Protein 7PEK (pdb70)

Foldseek 3Di:
DAFEAEEEADQDDDPVLVLVLQVLQQPQDADLVRYAAEYEHAPVCQLVSVVRHDPSYAYEHAEAFLDADDDDPPGHHLLVCVVSRRAEYEFPDVCCCPVVVQDLLRSLSNCLSSVVNHHQYAYEFAEEPVCVPPNTLVGRLVSVVSNVVRDQDCLRYAYEYEHNCQAPVLPDDQLVVVLVSLVSVLVSCCVSPNNVRSVNHAYAYEGNDFLVRLVNNLVRPSHRYYHYYPRSSDSRVSCRRHVSVD/DAAFEAEEEADPDDDPVLLVVLQVLQQPFDAPLVRYAAEYADAPVCQLVSVVRHDPSYAYEHAEAFLDADDDDPPGHHLLVCVVSPRAEYEFDDVCCCPPVVQDLLRSLSNCLRSVVSRHQYAYEFEDALVCVVDHGLVRRLVSVVSNVVRDDDCLRYAYEYEHNNCPPPVDDQDLVNVLVSLVSVLVSCCVRPNNVCSVHHAYAYEYADFLVCLVVNVVRDRHRYYHHYPCSSDSRSSSRSPVVD/DAAFEAEEEADPDDDPVLLLVLQVLQQPQDADLRRYAAEYEDAPVCQLVSVVRHDPSYAYEHAEAFLDADDDDPPGHHLLVCVVSPRAEYEFADVCCCPVVVQDLLRSLRNCLRNVVNRHQYAYEFEEEPVCVPPNGLVRRLVSVVSNLVRDLDQLRYAYEYEHPCQAPPLPFDQLVVVLVSLVSVLVSCCVSRHPVSSVHHAYAYEGNDFLVCQLNNLVRDRHRYYHYYPRSSDSRVSNRSHVNVD/DAAFEAEEEADPDDDPVLLVVLQVLQQPDDFDLVRYQYEYADAVVCQLVSVVRHDPSYAYEHAEAFLDADDDDPPGHHLLVCVVSPRAEYEFADVCCCPPVVQDLLRSLRNCLRNVVNHHQYAYEFEDAQVCVVPHGLVRRLVSVVSNVVRDLDCLRYAYEYEHNNVVVPDDDLVNVLVSLVSVLVSCCVRVNNVCSVHHAYAYEYADFLVCLLVNPVRDRHRYYHHYPNSSDSSVSCNRRVVD

GO terms:
  GO:0004807 triose-phosphate isomerase activity (F, IGI)
  GO:0061621 canonical glycolysis (P, IGI)
  GO:0005829 cytosol (C, HDA)

Solvent-accessible surface area: 34666 Å² total; per-residue (Å²): 102,91,16,0,0,0,0,2,1,18,0,32,14,31,75,123,44,7,107,78,28,4,83,18,1,35,108,19,87,42,76,63,61,39,9,36,6,0,0,0,0,0,2,1,2,0,9,15,0,50,124,92,5,57,101,81,0,11,0,0,0,1,8,0,7,27,39,131,58,19,47,47,0,9,7,5,0,0,50,0,0,59,68,14,31,0,59,28,0,0,1,1,2,13,16,6,32,60,74,46,124,14,6,16,26,24,0,0,35,0,0,83,19,0,30,110,46,27,0,18,0,0,0,2,5,8,2,45,104,79,53,98,148,89,68,2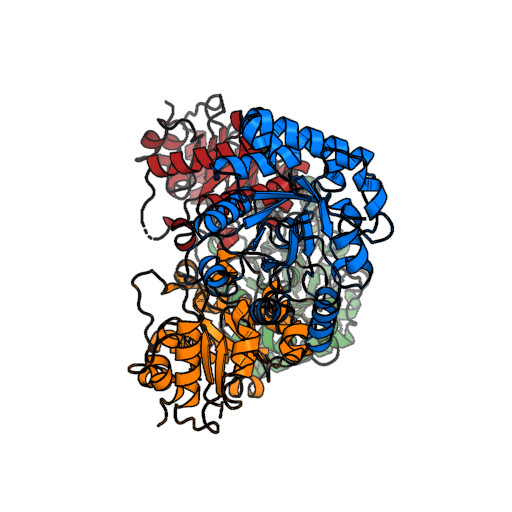3,57,104,5,0,39,41,11,0,50,14,0,19,104,64,10,106,96,10,94,92,3,0,0,0,3,10,0,38,21,0,26,76,78,59,88,35,3,62,6,95,86,0,18,104,15,0,20,48,0,15,116,22,0,54,132,110,39,31,63,102,61,0,97,47,5,31,0,0,0,0,5,26,4,55,30,77,30,3,131,106,2,59,92,49,141,6,10,9,0,0,0,0,15,47,9,1,50,107,104,58,1,52,88,0,2,38,13,70,35,147,155,63,84,14,0,0,0,0,2,1,41,0,31,15,32,83,141,43,7,127,92,20,4,87,22,0,43,116,18,90,29,52,54,67,64,5,34,4,0,0,0,0,0,2,1,2,0,4,13,0,45,123,90,6,63,99,70,0,10,0,0,0,1,7,0,10,22,106,93,57,18,46,52,0,9,7,6,0,0,54,1,0,52,67,11,28,0,52,26,0,0,1,1,8,10,23,7,29,48,69,46,92,13,54,13,66,40,0,0,46,0,0,77,23,0,32,112,58,31,0,12,0,0,0,0,2,8,0,49,99,78,24,55,96,74,30,20,81,30,7,0,2,36,12,0,24,9,0,18,92,76,11,106,92,12,88,94,2,0,0,0,1,6,3,26,11,20,108,85,59,87,45,87,18,63,31,59,59,2,32,113,3,0,38,28,0,13,95,6,0,52,65,59,44,31,62,101,54,0,92,46,5,30,0,0,2,19,9,110,10,64,17,65,53,0,57,49,4,44,88,69,157,14,9,16,0,0,5,1,22,52,16,2,60,134,116,58,1,38,93,0,3,35,38,110,127,148,56,82,12,0,0,0,0,2,1,19,0,32,15,32,79,112,43,8,97,74,28,5,85,18,1,47,117,18,90,39,76,61,63,40,9,35,6,0,0,0,0,0,2,2,2,0,10,16,0,49,123,94,5,58,100,81,0,10,0,0,0,1,7,0,3,24,32,119,59,17,46,48,0,9,7,5,0,0,46,0,0,54,68,14,30,0,55,27,0,0,1,1,1,12,16,7,30,62,70,44,90,14,8,19,25,22,0,0,34,0,0,94,18,0,24,100,40,28,0,15,0,0,0,1,4,8,2,46,111,81,50,95,147,86,69,25,57,100,7,0,35,44,9,0,45,9,0,16,84,71,6,166,109,17,101,89,2,0,0,0,4,9,0,38,26,0,28,77,78,57,95,42,2,66,8,96,85,0,24,113,16,0,25,77,0,22,71,22,0,60,134,106,40,25,76,93,62,0,105,41,4,29,0,0,0,0,5,26,5,52,19,81,29,0,147,91,2,58,139,34,83,22,10,9,0,0,1,0,16,48,8,1,52,116,105,58,1,53,79,0,2,36,9,72,36,170,158,64,91,18,0,0,0,0,2,2,42,0,31,15,31,86,136,46,9,36,88,20,8,113,17,7,52,112,43,92,42,50,33,73,61,2,34,8,0,0,0,0,0,2,1,3,0,6,14,1,49,125,97,5,65,96,98,6,11,0,0,0,1,7,0,6,24,93,67,55,17,46,45,0,10,7,5,0,0,57,1,0,56,67,12,29,0,54,26,0,0,1,1,8,9,21,5,29,50,50,45,96,12,60,27,51,43,0,0,45,0,0,70,26,0,33,114,60,52,2,21,0,0,0,0,2,9,0,54,69,82,24,69,161,76,32,20,65,31,6,1,4,39,8,0,27,18,0,18,91,77,10,108,102,10,89,55,2,0,0,0,2,6,4,26,26,22,125,99,87,118,17,56,14,96,61,2,37,59,8,0,38,63,0,24,73,8,0,57,76,62,42,30,68,102,52,2,59,47,5,31,0,0,4,18,8,97,5,55,33,77,38,2,63,84,5,65,142,25,85,23,9,10,0,0,6,0,17,50,10,1,57,120,99,55,3,35,96,0,4,37,26,88,119

Organism: Schizosaccharomyces pombe (strain 972 / ATCC 24843) (NCBI:txid284812)

Radius of gyration: 30.85 Å; Cα contacts (8 Å, |Δi|>4): 2212; chains: 4; bounding box: 62×74×94 Å

B-factor: mean 40.64, std 11.06, range [23.6, 124.94]

Nearest PDB structures (foldseek):
  7pek-assembly2_C  TM=9.852E-01  e=5.038E-50  Schizosaccharomyces pombe 972h-
  7pej-assembly1_A  TM=9.839E-01  e=1.729E-48  Schizosaccharomyces pombe 972h-
  6c2g-assembly1_C-2  TM=9.832E-01  e=1.144E-34  Homo sapiens
  5zfx-assembly1_A  TM=9.670E-01  e=6.104E-34  Opisthorchis viverrini
  4ywi-assembly1_B  TM=9.674E-01  e=3.662E-32  Plasmodium falciparum

Sequence (983 aa):
RKFFVGGNFKMNGSLESMKTIIEGLNTTKLNVGDVETVIFPQNMYLITTRQQVKKDIGVGAQNVFDKKNGAYTGENSAQSLIDAGITYTLTGHSERRTIFKESDEFVADKTKFALEQGLTVVACIGETLAEREANTINVVVRQLNAIADKVQNWSKIVIAYEPVWAIGTGKTATPEQAQEVHAEIRKWATNKLGASVAEGLRVIYGGSVNGGNAKEFLKFHDIDGFLVGGASLKPEFHNIVNVHSLARKFFVGGNFKMNGSLESMKTIIEGLNTTKLNVGDVETVIFPQNMYLITTRQQVKKDIGVGAQNVFDKKNGAYTGENSAQSLIDAGITYTLTGHSERRTIFKESDEFVADKTKFALEQGLTVVACIGETLAEREANTINVVVRQLNAIADKVQNWSKIVIAYEPVWAIGTGKTATPEQAQEVHAEIRKWATNKLGASVAEGLRVIYGGSVNGGNAKEFLKFHDIDGFLVGGASLKPEFHNIVNVHSARKFFVGGNFKMNGSLESMKTIIEGLNTTKLNVGDVETVIFPQNMYLITTRQQVKKDIGVGAQNVFDKKNGAYTGENSAQSLIDAGITYTLTGHSERRTIFKESDEFVADKTKFALEQGLTVVACIGETLAEREANTINVVVRQLNAIADKVQNWSKIVIAYEPVWAIGTGKTATPEQAQEVHAEIRKWATNKLGASVAEGLRVIYGGSVNGGNAKEFLKFHDIDGFLVGGASLKPEFHNIVNVHSLARKFFVGGNFKMNGSLESMKTIIEGLNTTKLNVGDVETVIFPQNMYLITTRQQVKKDIGVGAQNVFDKKNGAYTGENSAQSLIDAGITYTLTGHSERRTIFKESDEFVADKTKFALEQGLTVVACIGETLAEREANTINVVVRQLNAIADKVQNWSKIVIAYEPVWAIGKTATPEQAQEVHAEIRKWATNKLGASVAEGLRVIYGGSVNGGNAKEFLKFHDIDGFLVGGASLKPEFHNIVNVHS

InterPro domains:
  IPR000652 Triosephosphate isomerase [PF00121] (6-245)
  IPR000652 Triosephosphate isomerase [PS51440] (4-246)
  IPR000652 Triosephosphate isomerase [PTHR21139] (2-245)
  IPR000652 Triosephosphate isomerase [TIGR00419] (6-239)
  IPR000652 Triosephosphate isomerase [cd00311] (5-245)
  IPR013785 Aldolase-type TIM barrel [G3DSA:3.20.20.70] (1-248)
  IPR020861 Triosephosphate isomerase, active site [PS00171] (163-173)
  IPR022896 Triosephosphate isomerase, bacterial/eukaryotic [MF_00147_B] (3-246)
  IPR035990 Triosephosphate isomerase superfamily [SSF51351] (2-246)

Secondary structure (DSSP, 8-state):
--EEEEEE--B---HHHHHHHHHHHHTS---TTTEEEEEE--GGGHHHHHHHS-TTSEEEES---SSSSBS-TTPPPHHHHHHTT--EEEES-HHHHHHS---HHHHHHHHHHHHHHT-EEEEEE---TTGGGT-HHHHHHHHHHHHHHH-S--TTEEEEE--GGGSSSS-PPPHHHHHHHHHHHHHHHHHHH-HHHHHH-EEEEESS--TTTHHHHTT-TT--EEEE-GGGGSTTHHHHHHGGG-/-PPPEEEEE--B---HHHHHHHHHHHHHS---TTT-EEEEE--GGGHHHHHHHS-TTEEEEES---SSSSBS-TTPPPHHHHHHTT--EEEES-HHHHHHS---HHHHHHHHHHHHHTT-EEEEEE---HHHHTT-HHHHHHHHHHHHHHH-S--TTEEEEE--GGGSSSSPPPPHHHHHHHHHHHHHHHHHHH-HHHHHH--EEE-S---TTTHHHHHTSTT--EEEE-GGGGSTHHHHHHTTT-/-PPEEEEEE--B---HHHHHHHHHHHHTS---TTTEEEEEE--GGGHHHHHHHS-TTSEEEES---SSSSBS-TTPPPHHHHHHTT--EEEES-HHHHHHS---HHHHHHHHHHHHHTT-EEEEEE---TTGGGT-HHHHHHHHHHHHHHH----TTEEEEE--GGGSSSS-PPPHHHHHHHHHHHHHHHHHHT-HHHHHH-EEEEESS--TTTHHHHTT-TT--EEEE-GGGGSTTHHHHHHHTT-/-PPEEEEEE--B---HHHHHHHHHHHHHS---TTTEEEEEE--GGGHHHHHHHS-TTSEEEES---SSSSBS-TTPPPHHHHHHTT--EEEES-HHHHHHT---HHHHHHHHHHHHHTT-EEEEEE---HHHHTT-HHHHHHHHHHHHHHH-S--TTEEEEE--GGG------HHHHHHHHHHHHHHHHHHH-HHHHHH--EEE-S---TTTGGGGGG-TT--EEEE-GGGGSTTHHHHHTTT-

Structure (mmCIF, N/CA/C/O backbone):
data_7PEK
#
_entry.id   7PEK
#
_cell.length_a   149.010
_cell.length_b   149.010
_cell.length_c   99.510
_cell.angle_alpha   90.000
_cell.angle_beta   90.000
_cell.angle_gamma   90.000
#
_symmetry.space_group_name_H-M   'I 4'
#
loop_
_entity.id
_entity.type
_entity.pdbx_description
1 polymer 'Triosephosphate isomerase'
2 non-polymer 'SULFATE ION'
3 non-polymer GLYCEROL
4 non-polymer 'PHOSPHATE ION'
5 non-polymer 'SODIUM ION'
6 water water
#
loop_
_atom_site.group_PDB
_atom_site.id
_atom_site.type_symbol
_atom_site.label_atom_id
_atom_site.label_alt_id
_atom_site.label_comp_id
_atom_site.label_asym_id
_atom_site.label_entity_id
_atom_site.label_seq_id
_atom_site.pdbx_PDB_ins_code
_atom_site.Cartn_x
_atom_site.Cartn_y
_atom_site.Cartn_z
_atom_site.occupancy
_atom_site.B_iso_or_equiv
_atom_site.auth_seq_id
_atom_site.auth_comp_id
_atom_site.auth_asym_id
_atom_site.auth_atom_id
_atom_site.pdbx_PDB_model_num
ATOM 1 N N . ARG A 1 3 ? -26.88347 -12.69828 79.87360 1.000 51.06562 3 ARG A N 1
ATOM 2 C CA . ARG A 1 3 ? -26.48504 -13.10635 78.52597 1.000 46.14325 3 ARG A CA 1
ATOM 3 C C . ARG A 1 3 ? -25.20668 -13.92311 78.53937 1.000 44.21185 3 ARG A C 1
ATOM 4 O O . ARG A 1 3 ? -24.12476 -13.37663 78.75497 1.000 43.58693 3 ARG A O 1
ATOM 12 N N . LYS A 1 4 ? -25.31808 -15.22109 78.28328 1.000 42.18824 4 LYS A N 1
ATOM 13 C CA . LYS A 1 4 ? -24.12849 -16.05209 78.19931 1.000 42.08072 4 LYS A CA 1
ATOM 14 C C . LYS A 1 4 ? -23.36234 -15.74219 76.91944 1.000 39.93366 4 LYS A C 1
ATOM 15 O O . LYS A 1 4 ? -23.94745 -15.68851 75.83392 1.000 36.47090 4 LYS A O 1
ATOM 21 N N . PHE A 1 5 ? -22.05482 -15.51232 77.06641 1.000 36.79211 5 PHE A N 1
ATOM 22 C CA . PHE A 1 5 ? -21.16047 -15.27380 75.93663 1.000 39.62527 5 PHE A CA 1
ATOM 23 C C . PHE A 1 5 ? -21.26891 -16.38381 74.89389 1.000 38.79325 5 PHE A C 1
ATOM 24 O O . PHE A 1 5 ? -21.31083 -17.57120 75.22764 1.000 37.99064 5 PHE A O 1
ATOM 32 N N . PHE A 1 6 ? -21.29255 -15.98579 73.61893 1.000 37.92728 6 PHE A N 1
ATOM 33 C CA . PHE A 1 6 ? -21.53905 -16.89403 72.50679 1.000 35.93723 6 PHE A CA 1
ATOM 34 C C . PHE A 1 6 ? -20.40272 -16.77424 71.50545 1.000 36.61161 6 PHE A C 1
ATOM 35 O O . PHE A 1 6 ? -20.10203 -15.66971 71.05112 1.000 37.43221 6 PHE A O 1
ATOM 43 N N . VAL A 1 7 ? -19.78713 -17.89699 71.13738 1.000 36.71586 7 VAL A N 1
ATOM 44 C CA . VAL A 1 7 ? -18.76328 -17.88822 70.09270 1.000 36.69597 7 VAL A CA 1
ATOM 45 C C . VAL A 1 7 ? -19.13739 -18.90669 69.01878 1.000 34.73862 7 VAL A C 1
ATOM 46 O O . VAL A 1 7 ? -19.15981 -20.11630 69.28076 1.000 35.95936 7 VAL A O 1
ATOM 50 N N . GLY A 1 8 ? -19.39898 -18.42068 67.80764 1.000 34.30259 8 GLY A N 1
ATOM 51 C CA . GLY A 1 8 ? -19.65503 -19.27348 66.66381 1.000 34.54491 8 GLY A CA 1
ATOM 52 C C . GLY A 1 8 ? -18.47072 -19.26630 65.71244 1.000 34.58980 8 GLY A C 1
ATOM 53 O O . GLY A 1 8 ? -17.77438 -18.25983 65.57278 1.000 36.22453 8 GLY A O 1
ATOM 54 N N . GLY A 1 9 ? -18.24839 -20.40068 65.05634 1.000 34.69067 9 GLY A N 1
ATOM 55 C CA . GLY A 1 9 ? -17.23031 -20.50219 64.03148 1.000 34.13903 9 GLY A CA 1
ATOM 56 C C . GLY A 1 9 ? -17.87279 -20.89216 62.71774 1.000 33.39681 9 GLY A C 1
ATOM 57 O O . GLY A 1 9 ? -18.37637 -22.01338 62.57578 1.000 33.38384 9 GLY A O 1
ATOM 58 N N . ASN A 1 10 ? -17.88999 -19.96570 61.76193 1.000 33.55531 10 ASN A N 1
ATOM 59 C CA . ASN A 1 10 ? -18.47818 -20.20539 60.44710 1.000 33.45168 10 ASN A CA 1
ATOM 60 C C . ASN A 1 10 ? -17.38042 -20.66926 59.49375 1.000 30.85666 10 ASN A C 1
ATOM 61 O O . ASN A 1 10 ? -16.54554 -19.86653 59.06461 1.000 32.51467 10 ASN A O 1
ATOM 66 N N . PHE A 1 11 ? -17.39572 -21.96952 59.15029 1.000 32.40120 11 PHE A N 1
ATOM 67 C CA . PHE A 1 11 ? -16.37622 -22.56031 58.28224 1.000 32.23082 11 PHE A CA 1
ATOM 68 C C . PHE A 1 11 ? -16.57818 -22.18421 56.82124 1.000 32.66245 11 PHE A C 1
ATOM 69 O O . PHE A 1 11 ? -15.65271 -22.34823 56.01531 1.000 32.93225 11 PHE A O 1
ATOM 77 N N . LYS A 1 12 ? -17.76815 -21.71190 56.47200 1.000 31.38580 12 LYS A N 1
ATOM 78 C CA . LYS A 1 12 ? -18.15182 -21.29417 55.11981 1.000 30.89041 12 LYS A CA 1
ATOM 79 C C . LYS A 1 12 ? -17.94125 -22.48352 54.18298 1.000 32.07496 12 LYS A C 1
ATOM 80 O O . LYS A 1 12 ? -18.09382 -23.64239 54.59896 1.000 32.61941 12 LYS A O 1
ATOM 86 N N . MET A 1 13 ? -17.57467 -22.22283 52.93662 1.000 30.52324 13 MET A N 1
ATOM 87 C CA . MET A 1 13 ? -17.56673 -23.27447 51.92419 1.000 31.56318 13 MET A CA 1
ATOM 88 C C . MET A 1 13 ? -16.14725 -23.81703 51.74294 1.000 32.36661 13 MET A C 1
ATOM 89 O O . MET A 1 13 ? -15.51937 -23.76096 50.68984 1.000 33.13512 13 MET A O 1
ATOM 94 N N . ASN A 1 14 ? -15.66684 -24.36192 52.85744 1.000 32.98636 14 ASN A N 1
ATOM 95 C CA . ASN A 1 14 ? -14.32718 -24.89229 53.00570 1.000 34.06025 14 ASN A CA 1
ATOM 96 C C . ASN A 1 14 ? -14.38275 -26.28334 53.61833 1.000 33.27134 14 ASN A C 1
ATOM 97 O O . ASN A 1 14 ? -15.37494 -26.67739 54.23943 1.000 33.21415 14 ASN A O 1
ATOM 102 N N . GLY A 1 15 ? -13.30025 -27.02453 53.42381 1.000 33.75548 15 GLY A N 1
ATOM 103 C CA . GLY A 1 15 ? -13.10313 -28.29243 54.09938 1.000 35.27960 15 GLY A CA 1
ATOM 104 C C . GLY A 1 15 ? -12.61707 -29.38954 53.17715 1.000 37.58173 15 GLY A C 1
ATOM 105 O O . GLY A 1 15 ? -12.82162 -29.34961 51.96099 1.000 33.05304 15 GLY A O 1
ATOM 106 N N . SER A 1 16 ? -11.92937 -30.36774 53.76617 1.000 37.41673 16 SER A N 1
ATOM 107 C CA . SER A 1 16 ? -11.69745 -31.68401 53.19182 1.000 38.94709 16 SER A CA 1
ATOM 108 C C . SER A 1 16 ? -11.87466 -32.67927 54.33052 1.000 39.37973 16 SER A C 1
ATOM 109 O O . SER A 1 16 ? -11.96369 -32.28637 55.49529 1.000 38.21641 16 SER A O 1
ATOM 112 N N . LEU A 1 17 ? -11.94614 -33.97410 54.00628 1.000 38.92753 17 LEU A N 1
ATOM 113 C CA . LEU A 1 17 ? -12.02960 -34.96956 55.07606 1.000 42.67367 17 LEU A CA 1
ATOM 114 C C . LEU A 1 17 ? -10.87678 -34.80797 56.05531 1.000 41.76854 17 LEU A C 1
ATOM 115 O O . LEU A 1 17 ? -11.07899 -34.75751 57.27438 1.000 42.26341 17 LEU A O 1
ATOM 120 N N . GLU A 1 18 ? -9.65677 -34.69510 55.52795 1.000 42.28324 18 GLU A N 1
ATOM 121 C CA . GLU A 1 18 ? -8.48352 -34.60586 56.38581 1.000 44.06723 18 GLU A CA 1
ATOM 122 C C . GLU A 1 18 ? -8.47133 -33.30904 57.18612 1.000 44.11036 18 GLU A C 1
ATOM 123 O O . GLU A 1 18 ? -8.18128 -33.32080 58.38964 1.000 43.07014 18 GLU A O 1
ATOM 129 N N . SER A 1 19 ? -8.77734 -32.17611 56.54980 1.000 41.00618 19 SER A N 1
ATOM 130 C CA . SER A 1 19 ? -8.73462 -30.93823 57.31930 1.000 43.10690 19 SER A CA 1
ATOM 131 C C . SER A 1 19 ? -9.86296 -30.89160 58.33978 1.000 44.86363 19 SER A C 1
ATOM 132 O O . SER A 1 19 ? -9.69394 -30.33067 59.43055 1.000 43.34863 19 SER A O 1
ATOM 135 N N . MET A 1 20 ? -11.00047 -31.51145 58.03662 1.000 40.70652 20 MET A N 1
ATOM 136 C CA . MET A 1 20 ? -12.10690 -31.33986 58.95619 1.000 40.97216 20 MET A CA 1
ATOM 137 C C . MET A 1 20 ? -11.88625 -32.21364 60.18272 1.000 41.84569 20 MET A C 1
ATOM 138 O O . MET A 1 20 ? -12.20608 -31.81468 61.30632 1.000 40.52118 20 MET A O 1
ATOM 143 N N . LYS A 1 21 ? -11.28972 -33.38833 59.97567 1.000 41.81903 21 LYS A N 1
ATOM 144 C CA . LYS A 1 21 ? -10.95762 -34.26356 61.08681 1.000 42.42649 21 LYS A CA 1
ATOM 145 C C . LYS A 1 21 ? -10.00615 -33.57669 62.06764 1.000 43.71725 21 LYS A C 1
ATOM 146 O O . LYS A 1 21 ? -10.21165 -33.64011 63.28431 1.000 39.41659 21 LYS A O 1
ATOM 152 N N . THR A 1 22 ? -8.99462 -32.86282 61.56662 1.000 42.67749 22 THR A N 1
ATOM 153 C CA . THR A 1 22 ? -8.03399 -32.27073 62.49614 1.000 43.39665 22 THR A CA 1
ATOM 154 C C . THR A 1 22 ? -8.55154 -30.97404 63.12168 1.000 43.82905 22 THR A C 1
ATOM 155 O O . THR A 1 22 ? -8.25110 -30.69924 64.28912 1.000 42.29215 22 THR A O 1
ATOM 159 N N . ILE A 1 23 ? -9.34167 -30.18040 62.39261 1.000 43.59546 23 ILE A N 1
ATOM 160 C CA . ILE A 1 23 ? -9.96274 -29.00352 63.00228 1.000 40.13719 23 ILE A CA 1
ATOM 161 C C . ILE A 1 23 ? -10.84608 -29.41290 64.17408 1.000 40.74004 23 ILE A C 1
ATOM 162 O O . ILE A 1 23 ? -10.81416 -28.79601 65.24608 1.000 41.24563 23 ILE A O 1
ATOM 167 N N . ILE A 1 24 ? -11.63853 -30.46564 63.99549 1.000 39.54352 24 ILE A N 1
ATOM 168 C CA . ILE A 1 24 ? -12.49617 -30.92546 65.07735 1.000 41.24722 24 ILE A CA 1
ATOM 169 C C . ILE A 1 24 ? -11.66024 -31.52688 66.20556 1.000 42.85882 24 ILE A C 1
ATOM 170 O O . ILE A 1 24 ? -11.90743 -31.25739 67.38530 1.000 42.80440 24 ILE A O 1
ATOM 175 N N . GLU A 1 25 ? -10.64016 -32.32148 65.86879 1.000 41.31113 25 GLU A N 1
ATOM 176 C CA . GLU A 1 25 ? -9.79264 -32.89148 66.91722 1.000 43.61651 25 GLU A CA 1
ATOM 177 C C . GLU A 1 25 ? -9.10519 -31.79886 67.71989 1.000 43.12199 25 GLU A C 1
ATOM 178 O O . GLU A 1 25 ? -8.94493 -31.92357 68.94063 1.000 44.89235 25 GLU A O 1
ATOM 184 N N . GLY A 1 26 ? -8.71222 -30.71368 67.05627 1.000 43.59202 26 GLY A N 1
ATOM 185 C CA . GLY A 1 26 ? -8.17767 -29.57153 67.77380 1.000 45.00610 26 GLY A CA 1
ATOM 186 C C . GLY A 1 26 ? -9.15481 -28.99751 68.78219 1.000 46.21698 26 GLY A C 1
ATOM 187 O O . GLY A 1 26 ? -8.76522 -28.62787 69.89161 1.000 47.99328 26 GLY A O 1
ATOM 188 N N . LEU A 1 27 ? -10.44004 -28.91811 68.41356 1.000 42.87184 27 LEU A N 1
ATOM 189 C CA . LEU A 1 27 ? -11.44539 -28.39562 69.33587 1.000 43.20195 27 LEU A CA 1
ATOM 190 C C . LEU A 1 27 ? -11.74347 -29.38583 70.45259 1.000 43.89629 27 LEU A C 1
ATOM 191 O O . LEU A 1 27 ? -11.99939 -28.98153 71.59390 1.000 45.82566 27 LEU A O 1
ATOM 196 N N . ASN A 1 28 ? -11.72702 -30.68622 70.14338 1.000 44.07770 28 ASN A N 1
ATOM 197 C CA . ASN A 1 28 ? -12.03682 -31.68836 71.16021 1.000 46.29476 28 ASN A CA 1
ATOM 198 C C . ASN A 1 28 ? -11.02909 -31.65505 72.29950 1.000 46.94328 28 ASN A C 1
ATOM 199 O O . ASN A 1 28 ? -11.39711 -31.81027 73.47008 1.000 46.71832 28 ASN A O 1
ATOM 204 N N . THR A 1 29 ? -9.75576 -31.45366 71.97697 1.000 45.26009 29 THR A N 1
ATOM 205 C CA . THR A 1 29 ? -8.69228 -31.43165 72.96933 1.000 46.95889 29 THR A CA 1
ATOM 206 C C . THR A 1 29 ? -8.39628 -30.02372 73.47047 1.000 48.57376 29 THR A C 1
ATOM 207 O O . THR A 1 29 ? -7.30676 -29.77923 74.00701 1.000 53.24546 29 THR A O 1
ATOM 211 N N . THR A 1 30 ? -9.33286 -29.09407 73.29343 1.000 48.70049 30 THR A N 1
ATOM 212 C CA . THR A 1 30 ? -9.22543 -27.75398 73.85082 1.000 49.46868 30 THR A CA 1
ATOM 213 C C . THR A 1 30 ? -10.10875 -27.66560 75.08869 1.000 49.79914 30 THR A C 1
ATOM 214 O O . THR A 1 30 ? -11.30651 -27.96158 75.02112 1.000 49.68772 30 THR A O 1
ATOM 218 N N . LYS A 1 31 ? -9.51696 -27.26729 76.21311 1.000 52.28432 31 LYS A N 1
ATOM 219 C CA . LYS A 1 31 ? -10.27092 -27.15511 77.45697 1.000 54.65996 31 LYS A CA 1
ATOM 220 C C . LYS A 1 31 ? -11.25818 -25.99691 77.37031 1.000 52.30129 31 LYS A C 1
ATOM 221 O O . LYS A 1 31 ? -10.88747 -24.87760 77.00762 1.000 55.11334 31 LYS A O 1
ATOM 223 N N . LEU A 1 32 ? -12.51895 -26.27235 77.69703 1.000 53.21438 32 LEU A N 1
ATOM 224 C CA . LEU A 1 32 ? -13.59416 -25.29324 77.60613 1.000 54.50721 32 LEU A CA 1
ATOM 225 C C . LEU A 1 32 ? -14.22221 -25.04430 78.97337 1.000 53.70985 32 LEU A C 1
ATOM 226 O O . LEU A 1 32 ? -14.30407 -25.94579 79.81202 1.000 54.47387 32 LEU A O 1
ATOM 231 N N . ASN A 1 33 ? -14.70329 -23.82070 79.17421 1.000 52.11391 33 ASN A N 1
ATOM 232 C CA . ASN A 1 33 ? -15.59117 -23.50131 80.29420 1.000 53.09586 33 ASN A CA 1
ATOM 233 C C . ASN A 1 33 ? -17.00252 -23.36532 79.71721 1.000 49.57700 33 ASN A C 1
ATOM 234 O O . ASN A 1 33 ? -17.41857 -22.28435 79.29006 1.000 49.41192 33 ASN A O 1
ATOM 239 N N . VAL A 1 34 ? -17.74477 -24.47617 79.69603 1.000 49.99285 34 VAL A N 1
ATOM 240 C CA . VAL A 1 34 ? -19.03816 -24.46565 79.01216 1.000 49.22066 34 VAL A CA 1
ATOM 241 C C . VAL A 1 34 ? -20.05654 -23.63751 79.78081 1.000 48.32819 34 VAL A C 1
ATOM 242 O O . VAL A 1 34 ? -20.99510 -23.08992 79.19058 1.000 46.77818 34 VAL A O 1
ATOM 246 N N . GLY A 1 35 ? -19.90739 -23.52995 81.10099 1.000 48.99713 35 GLY A N 1
ATOM 247 C CA . GLY A 1 35 ? -20.78276 -22.63805 81.83046 1.000 48.36662 35 GLY A CA 1
ATOM 248 C C . GLY A 1 35 ? -20.58981 -21.18488 81.46427 1.000 49.32216 35 GLY A C 1
ATOM 249 O O . GLY A 1 35 ? -21.49989 -20.37498 81.67145 1.000 48.05692 35 GLY A O 1
ATOM 250 N N . ASP A 1 36 ? -19.43050 -20.84358 80.90285 1.000 47.79921 36 ASP A N 1
ATOM 251 C CA . ASP A 1 36 ? -19.06355 -19.46666 80.62074 1.000 47.80958 36 ASP A CA 1
ATOM 252 C C . ASP A 1 36 ? -19.24667 -19.07014 79.16134 1.000 44.55062 36 ASP A C 1
ATOM 253 O O . ASP A 1 36 ? -19.51985 -17.89862 78.88598 1.000 43.64796 36 ASP A O 1
ATOM 258 N N . VAL A 1 37 ? -19.08239 -19.99921 78.22016 1.000 47.23236 37 VAL A N 1
ATOM 259 C CA . VAL A 1 37 ? -19.15223 -19.69064 76.79224 1.000 40.59253 37 VAL A CA 1
ATOM 260 C C . VAL A 1 37 ? -19.98611 -20.75892 76.09652 1.000 42.74152 37 VAL A C 1
ATOM 261 O O . VAL A 1 37 ? -19.79407 -21.95789 76.32741 1.000 42.39988 37 VAL A O 1
ATOM 265 N N . GLU A 1 38 ? -20.92801 -20.31898 75.26311 1.000 39.38807 38 GLU A N 1
ATOM 266 C CA . GLU A 1 38 ? -21.66715 -21.20127 74.36148 1.000 39.50626 38 GLU A CA 1
ATOM 267 C C . GLU A 1 38 ? -20.91740 -21.22913 73.02950 1.000 38.92035 38 GLU A C 1
ATOM 268 O O . GLU A 1 38 ? -20.84348 -20.21318 72.33629 1.000 38.33139 38 GLU A O 1
ATOM 274 N N . THR A 1 39 ? -20.35149 -22.37919 72.67517 1.000 40.54489 39 THR A N 1
ATOM 275 C CA . THR A 1 39 ? -19.51925 -22.51221 71.48260 1.000 36.52930 39 THR A CA 1
ATOM 276 C C . THR A 1 39 ? -20.23421 -23.36598 70.44515 1.000 37.47040 39 THR A C 1
ATOM 277 O O . THR A 1 39 ? -20.77683 -24.42766 70.77636 1.000 35.33294 39 THR A O 1
ATOM 281 N N . VAL A 1 40 ? -20.23913 -22.89836 69.19360 1.000 35.91953 40 VAL A N 1
ATOM 282 C CA . VAL A 1 40 ? -20.94299 -23.57251 68.10535 1.000 34.97164 40 VAL A CA 1
ATOM 283 C C . VAL A 1 40 ? -20.10236 -23.47724 66.84232 1.000 33.64051 40 VAL A C 1
ATOM 284 O O . VAL A 1 40 ? -19.50729 -22.43578 66.56499 1.000 34.45823 40 VAL A O 1
ATOM 288 N N . ILE A 1 41 ? -20.05648 -24.55754 66.06295 1.000 33.08206 41 ILE A N 1
ATOM 289 C CA . ILE A 1 41 ? -19.37646 -24.52835 64.77260 1.000 33.47822 41 ILE A CA 1
ATOM 290 C C . ILE A 1 41 ? -20.38044 -24.84941 63.67933 1.000 31.33813 41 ILE A C 1
ATOM 291 O O . ILE A 1 41 ? -21.30241 -25.65052 63.88227 1.000 31.04912 41 ILE A O 1
ATOM 296 N N . PHE A 1 42 ? -20.19869 -24.20284 62.52472 1.000 32.34657 42 PHE A N 1
ATOM 297 C CA . PHE A 1 42 ? -21.12030 -24.26290 61.39084 1.000 30.77184 42 PHE A CA 1
ATOM 298 C C . PHE A 1 42 ? -20.33635 -24.75766 60.18767 1.000 31.04684 42 PHE A C 1
ATOM 299 O O . PHE A 1 42 ? -19.77814 -23.95653 59.41550 1.000 30.36049 42 PHE A O 1
ATOM 307 N N . PRO A 1 43 ? -20.25995 -26.06416 59.98803 1.000 30.92605 43 PRO A N 1
ATOM 308 C CA . PRO A 1 43 ? -19.44012 -26.59569 58.90270 1.000 31.51748 43 PRO A CA 1
ATOM 309 C C . PRO A 1 43 ? -20.20220 -26.52742 57.58681 1.000 29.73918 43 PRO A C 1
ATOM 310 O O . PRO A 1 43 ? -21.40718 -26.28140 57.55721 1.000 31.37313 43 PRO A O 1
ATOM 314 N N . GLN A 1 44 ? -19.46794 -26.75283 56.49171 1.000 27.99775 44 GLN A N 1
ATOM 315 C CA . GLN A 1 44 ? -20.08693 -26.91423 55.17985 1.000 30.47878 44 GLN A CA 1
ATOM 316 C C . GLN A 1 44 ? -21.10589 -28.05454 55.21833 1.000 31.18910 44 GLN A C 1
ATOM 317 O O . GLN A 1 44 ? -20.93094 -29.03940 55.94566 1.000 31.40956 44 GLN A O 1
ATOM 323 N N . ASN A 1 45 ? -22.18367 -27.90621 54.42512 1.000 29.16828 45 ASN A N 1
ATOM 324 C CA . ASN A 1 45 ? -23.36856 -28.76027 54.57360 1.000 29.32750 45 ASN A CA 1
ATOM 325 C C . ASN A 1 45 ? -23.01568 -30.24070 54.63342 1.000 31.62093 45 ASN A C 1
ATOM 326 O O . ASN A 1 45 ? -23.59325 -30.98413 55.43240 1.000 31.17054 45 ASN A O 1
ATOM 331 N N . MET A 1 46 ? -22.08156 -30.69288 53.78192 1.000 30.82995 46 MET A N 1
ATOM 332 C CA . MET A 1 46 ? -21.85248 -32.13071 53.66379 1.000 29.79094 46 MET A CA 1
ATOM 333 C C . MET A 1 46 ? -21.26826 -32.72523 54.92939 1.000 31.60816 46 MET A C 1
ATOM 334 O O . MET A 1 46 ? -21.33639 -33.94628 55.10555 1.000 30.95502 46 MET A O 1
ATOM 339 N N . TYR A 1 47 ? -20.66718 -31.90695 55.79401 1.000 31.79147 47 TYR A N 1
ATOM 340 C CA . TYR A 1 47 ? -20.01820 -32.39751 56.99909 1.000 32.75638 47 TYR A CA 1
ATOM 341 C C . TYR A 1 47 ? -20.90391 -32.29994 58.23250 1.000 31.04750 47 TYR A C 1
ATOM 342 O O . TYR A 1 47 ? -20.40450 -32.50031 59.33955 1.000 32.15882 47 TYR A O 1
ATOM 351 N N . LEU A 1 48 ? -22.19980 -31.99417 58.07910 1.000 29.00507 48 LEU A N 1
ATOM 352 C CA . LEU A 1 48 ? -23.00984 -31.67438 59.25165 1.000 31.16754 48 LEU A CA 1
ATOM 353 C C . LEU A 1 48 ? -23.11264 -32.87670 60.17873 1.000 31.86156 48 LEU A C 1
ATOM 354 O O . LEU A 1 48 ? -22.90957 -32.75745 61.39190 1.000 29.86010 48 LEU A O 1
ATOM 359 N N . ILE A 1 49 ? -23.39012 -34.05607 59.61891 1.000 32.58596 49 ILE A N 1
ATOM 360 C CA . ILE A 1 49 ? -23.56090 -35.24871 60.45214 1.000 33.26296 49 ILE A CA 1
ATOM 361 C C . ILE A 1 49 ? -22.21310 -35.72979 60.99682 1.000 35.09453 49 ILE A C 1
ATOM 362 O O . ILE A 1 49 ? -22.08378 -36.00564 62.19718 1.000 34.86855 49 ILE A O 1
ATOM 367 N N . THR A 1 50 ? -21.18015 -35.81597 60.14470 1.000 34.01201 50 THR A N 1
ATOM 368 C CA . TH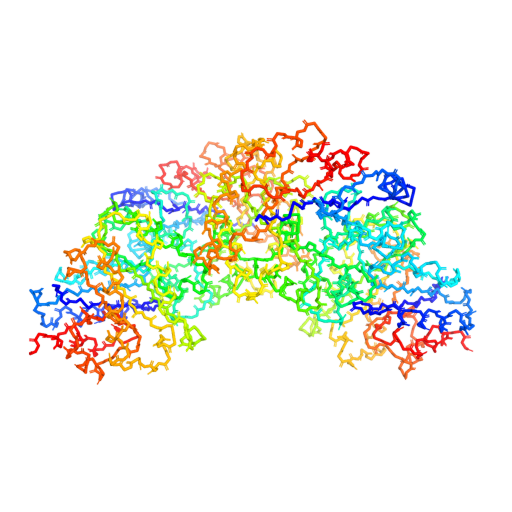R A 1 50 ? -19.89182 -36.28536 60.66479 1.000 35.15081 50 THR A CA 1
ATOM 369 C C . THR A 1 50 ? -19.30443 -35.30806 61.67787 1.000 36.35716 50 THR A C 1
ATOM 370 O O . THR A 1 50 ? -18.61150 -35.72968 62.61504 1.000 36.89038 50 THR A O 1
ATOM 374 N N . THR A 1 51 ? -19.59907 -34.01384 61.53771 1.000 34.26956 51 THR A N 1
ATOM 375 C CA . THR A 1 51 ? -19.14794 -33.05769 62.54211 1.000 34.04911 51 THR A CA 1
ATOM 376 C C . THR A 1 51 ? -19.85872 -33.27725 63.86724 1.000 35.40396 51 THR A C 1
ATOM 377 O O . THR A 1 51 ? -19.22386 -33.23028 64.92994 1.000 35.37475 51 THR A O 1
ATOM 381 N N . ARG A 1 52 ? -21.17674 -33.49150 63.83185 1.000 34.92449 52 ARG A N 1
ATOM 382 C CA . ARG A 1 52 ? -21.88827 -33.75010 65.07849 1.000 36.86991 52 ARG A CA 1
ATOM 383 C C . ARG A 1 52 ? -21.43253 -35.06645 65.69589 1.000 39.70914 52 ARG A C 1
ATOM 384 O O . ARG A 1 52 ? -21.38128 -35.18694 66.92840 1.000 39.46683 52 ARG A O 1
ATOM 392 N N . GLN A 1 53 ? -21.05675 -36.04509 64.86154 1.000 34.42294 53 GLN A N 1
ATOM 393 C CA . GLN A 1 53 ? -20.56152 -37.31475 65.39185 1.000 38.05836 53 GLN A CA 1
ATOM 394 C C . GLN A 1 53 ? -19.19698 -37.14919 66.06013 1.000 40.19226 53 GLN A C 1
ATOM 395 O O . GLN A 1 53 ? -18.94195 -37.74328 67.11890 1.000 41.85845 53 GLN A O 1
ATOM 401 N N . GLN A 1 54 ? -18.31385 -36.33629 65.47369 1.000 35.71981 54 GLN A N 1
ATOM 402 C CA . GLN A 1 54 ? -16.91873 -36.28524 65.90734 1.000 38.82058 54 GLN A CA 1
ATOM 403 C C . GLN A 1 54 ? -16.62158 -35.19959 66.94117 1.000 39.75576 54 GLN A C 1
ATOM 404 O O . GLN A 1 54 ? -15.70628 -35.37689 67.75069 1.000 40.75718 54 GLN A O 1
ATOM 410 N N . VAL A 1 55 ? -17.35754 -34.07577 66.96099 1.000 39.20168 55 VAL A N 1
ATOM 411 C CA . VAL A 1 55 ? -17.03482 -33.00794 67.90538 1.000 38.51725 55 VAL A CA 1
ATOM 412 C C . VAL A 1 55 ? -17.72914 -33.29584 69.23030 1.000 41.75909 55 VAL A C 1
ATOM 413 O O . VAL A 1 55 ? -18.83952 -33.84200 69.26463 1.000 40.86731 55 VAL A O 1
ATOM 417 N N . LYS A 1 56 ? -17.05117 -32.97088 70.32865 1.000 42.88223 56 LYS A N 1
ATOM 418 C CA . LYS A 1 56 ? -17.57045 -33.31772 71.64737 1.000 46.81611 56 LYS A CA 1
ATOM 419 C C . LYS A 1 56 ? -18.89812 -32.61136 71.91600 1.000 46.94501 56 LYS A C 1
ATOM 420 O O . LYS A 1 56 ? -19.17922 -31.53705 71.37770 1.000 41.42149 56 LYS A O 1
ATOM 426 N N . LYS A 1 57 ? -19.71420 -33.23766 72.77116 1.000 48.82939 57 LYS A N 1
ATOM 427 C CA . LYS A 1 57 ? -21.06555 -32.76823 73.05791 1.000 46.97337 57 LYS A CA 1
ATOM 428 C C . LYS A 1 57 ? -21.10092 -31.34158 73.58963 1.000 44.07334 57 LYS A C 1
ATOM 429 O O . LYS A 1 57 ? -22.12385 -30.66799 73.44740 1.000 45.85406 57 LYS A O 1
ATOM 431 N N . ASP A 1 58 ? -20.01505 -30.87134 74.20370 1.000 41.14649 58 ASP A N 1
ATOM 432 C CA . ASP A 1 58 ? -19.96121 -29.51615 74.74327 1.000 43.42370 58 ASP A CA 1
ATOM 433 C C . ASP A 1 58 ? -20.05395 -28.44905 73.65727 1.000 43.69425 58 ASP A C 1
ATOM 434 O O . ASP A 1 58 ? -20.34324 -27.28769 73.96581 1.000 42.56253 58 ASP A O 1
ATOM 439 N N . ILE A 1 59 ? -19.77428 -28.80375 72.40530 1.000 41.65086 59 ILE A N 1
ATOM 440 C CA . ILE A 1 59 ? -19.78630 -27.87067 71.28432 1.000 38.89985 59 ILE A CA 1
ATOM 441 C C . ILE A 1 59 ? -21.00806 -28.16504 70.42842 1.000 39.03358 59 ILE A C 1
ATOM 442 O O . ILE A 1 59 ? -21.22871 -29.31648 70.02578 1.000 36.88554 59 ILE A O 1
ATOM 447 N N . GLY A 1 60 ? -21.80657 -27.12073 70.15325 1.000 37.28336 60 GLY A N 1
ATOM 448 C CA . GLY A 1 60 ? -22.93414 -27.27156 69.26432 1.000 34.84052 60 GLY A CA 1
ATOM 449 C C . GLY A 1 60 ? -22.51158 -27.28151 67.81112 1.000 33.63492 60 GLY A C 1
ATOM 450 O O . GLY A 1 60 ? -21.43359 -26.82698 67.44922 1.000 32.88073 60 GLY A O 1
ATOM 451 N N . VAL A 1 61 ? -23.37281 -27.84505 66.96976 1.000 33.60777 61 VAL A N 1
ATOM 452 C CA . VAL A 1 61 ? -23.17069 -27.86253 65.52929 1.000 31.77482 61 VAL A CA 1
ATOM 453 C C . VAL A 1 61 ? -24.38143 -27.19476 64.89719 1.000 32.83080 61 VAL A C 1
ATOM 454 O O . VAL A 1 61 ? -25.51821 -27.40172 65.34075 1.000 31.44072 61 VAL A O 1
ATOM 458 N N . GLY A 1 62 ? -24.13718 -26.38690 63.87544 1.000 31.93938 62 GLY A N 1
ATOM 459 C CA . GLY A 1 62 ? -25.21192 -25.68475 63.20293 1.000 29.81365 62 GLY A CA 1
ATOM 460 C C . GLY A 1 62 ? -25.01855 -25.69647 61.70245 1.000 30.79486 62 GLY A C 1
ATOM 461 O O . GLY A 1 62 ? -23.89390 -25.77452 61.19392 1.000 30.07521 62 GLY A O 1
ATOM 462 N N . ALA A 1 63 ? -26.14489 -25.63165 60.98949 1.000 28.59279 63 ALA A N 1
ATOM 463 C CA . ALA A 1 63 ? -26.08191 -25.45267 59.55053 1.000 28.27091 63 ALA A CA 1
ATOM 464 C C . ALA A 1 63 ? -25.75470 -24.00149 59.20332 1.000 29.82230 63 ALA A C 1
ATOM 465 O O . ALA A 1 63 ? -25.97557 -23.07145 59.99333 1.000 28.81668 63 ALA A O 1
ATOM 467 N N . GLN A 1 64 ? -25.22306 -23.82104 57.99520 1.000 27.96307 64 GLN A N 1
ATOM 468 C CA . GLN A 1 64 ? -24.90485 -22.49799 57.48062 1.000 29.54703 64 GLN A CA 1
ATOM 469 C C . GLN A 1 64 ? -26.10250 -21.81355 56.83805 1.000 30.21682 64 GLN A C 1
ATOM 470 O O . GLN A 1 64 ? -26.02245 -20.61310 56.54646 1.000 29.90830 64 GLN A O 1
ATOM 476 N N . ASN A 1 65 ? -27.20173 -22.54322 56.63377 1.000 27.50306 65 ASN A N 1
ATOM 477 C CA . ASN A 1 65 ? -28.40549 -22.05706 55.97168 1.000 28.76010 65 ASN A CA 1
ATOM 478 C C . ASN A 1 65 ? -29.47141 -23.13573 56.11728 1.000 28.60588 65 ASN A C 1
ATOM 479 O O . ASN A 1 65 ? -29.15689 -24.31782 56.28545 1.000 28.24230 65 ASN A O 1
ATOM 484 N N . VAL A 1 66 ? -30.73398 -22.72058 56.02418 1.000 28.07044 66 VAL A N 1
ATOM 485 C CA . VAL A 1 66 ? -31.85581 -23.64492 56.08592 1.000 27.77991 66 VAL A CA 1
ATOM 486 C C . VAL A 1 66 ? -32.97495 -23.04546 55.24923 1.000 30.48262 66 VAL A C 1
ATOM 487 O O . VAL A 1 66 ? -33.02345 -21.83232 55.04284 1.000 29.85856 66 VAL A O 1
ATOM 491 N N . PHE A 1 67 ? -33.84970 -23.90004 54.72812 1.000 30.24363 67 PHE A N 1
ATOM 492 C CA . PHE A 1 67 ? -35.02276 -23.44415 53.98892 1.000 31.35488 67 PHE A CA 1
ATOM 493 C C . PHE A 1 67 ? -36.16908 -23.16971 54.97361 1.000 32.79886 67 PHE A C 1
ATOM 494 O O . PHE A 1 67 ? -36.08351 -23.50550 56.15653 1.000 32.46507 67 PHE A O 1
ATOM 502 N N . ASP A 1 68 ? -37.25204 -22.54123 54.49686 1.000 30.97785 68 ASP A N 1
ATOM 503 C CA . ASP A 1 68 ? -38.29862 -22.10189 55.41825 1.000 33.14454 68 ASP A CA 1
ATOM 504 C C . ASP A 1 68 ? -39.53311 -23.00826 55.42825 1.000 34.19226 68 ASP A C 1
ATOM 505 O O . ASP A 1 68 ? -40.56505 -22.61654 55.98113 1.000 35.25606 68 ASP A O 1
ATOM 510 N N . LYS A 1 69 ? -39.46358 -24.20389 54.84489 1.000 31.77102 69 LYS A N 1
ATOM 511 C CA . LYS A 1 69 ? -40.63257 -25.06319 54.73808 1.000 33.48252 69 LYS A CA 1
ATOM 512 C C . LYS A 1 69 ? -40.31453 -26.46689 55.25322 1.000 35.32263 69 LYS A C 1
ATOM 513 O O . LYS A 1 69 ? -39.14723 -26.85009 55.40236 1.000 32.49393 69 LYS A O 1
ATOM 517 N N . LYS A 1 70 ? -41.38292 -27.21843 55.54767 1.000 32.47676 70 LYS A N 1
ATOM 518 C CA . LYS A 1 70 ? -41.28757 -28.62918 55.90649 1.000 34.42006 70 LYS A CA 1
ATOM 519 C C . LYS A 1 70 ? -40.69897 -29.43085 54.74845 1.000 34.33810 70 LYS A C 1
ATOM 520 O O . LYS A 1 70 ? -40.66104 -28.97106 53.60154 1.000 31.11697 70 LYS A O 1
ATOM 526 N N . ASN A 1 71 ? -40.24789 -30.65209 55.05851 1.000 33.04241 71 ASN A N 1
ATOM 527 C CA . ASN A 1 71 ? -39.64955 -31.52136 54.04822 1.000 32.25710 71 ASN A CA 1
ATOM 528 C C . ASN A 1 71 ? -40.49818 -31.55982 52.78761 1.000 33.59304 71 ASN A C 1
ATOM 529 O O . ASN A 1 71 ? -41.72601 -31.68974 52.84291 1.000 32.45313 71 ASN A O 1
ATOM 534 N N . GLY A 1 72 ? -39.83230 -31.44869 51.64551 1.000 32.68639 72 GLY A N 1
ATOM 535 C CA . GLY A 1 72 ? -40.54912 -31.49725 50.38496 1.000 32.49375 72 GLY A CA 1
ATOM 536 C C . GLY A 1 72 ? -39.61947 -31.21684 49.22552 1.000 30.17919 72 GLY A C 1
ATOM 537 O O . GLY A 1 72 ? -38.41186 -31.46604 49.29894 1.000 31.45813 72 GLY A O 1
ATOM 538 N N . ALA A 1 73 ? -40.19786 -30.67779 48.16155 1.000 31.43645 73 ALA A N 1
ATOM 539 C CA . ALA A 1 73 ? -39.55782 -30.70015 46.84946 1.000 28.83229 73 ALA A CA 1
ATOM 540 C C . ALA A 1 73 ? -38.77058 -29.40439 46.64126 1.000 32.37384 73 ALA A C 1
ATOM 541 O O . ALA A 1 73 ? -39.12201 -28.52917 45.84660 1.000 30.13922 73 ALA A O 1
ATOM 543 N N . TYR A 1 74 ? -37.66395 -29.29824 47.38423 1.000 28.23317 74 TYR A N 1
ATOM 544 C CA . TYR A 1 74 ? -36.77953 -28.13441 47.32530 1.000 29.41666 74 TYR A CA 1
ATOM 545 C C . TYR A 1 74 ? -35.34781 -28.63384 47.13698 1.000 28.34517 74 TYR A C 1
ATOM 546 O O . TYR A 1 74 ? -34.51027 -28.54306 48.03850 1.000 26.13644 74 TYR A O 1
ATOM 555 N N . THR A 1 75 ? -35.07559 -29.14946 45.93985 1.000 25.24755 75 THR A N 1
ATOM 556 C CA . THR A 1 75 ? -33.79510 -29.77184 45.63047 1.000 27.43114 75 THR A CA 1
ATOM 557 C C . THR A 1 75 ? -32.63916 -28.83421 45.97473 1.000 30.07159 75 THR A C 1
ATOM 558 O O . THR A 1 75 ? -32.62595 -27.65824 45.58723 1.000 28.11854 75 THR A O 1
ATOM 562 N N . GLY A 1 76 ? -31.68027 -29.35010 46.74817 1.000 27.32330 76 GLY A N 1
ATOM 563 C CA . GLY A 1 76 ? -30.49982 -28.59011 47.10044 1.000 28.76251 76 GLY A CA 1
ATOM 564 C C . GLY A 1 76 ? -30.52322 -27.90808 48.45432 1.000 28.88791 76 GLY A C 1
ATOM 565 O O . GLY A 1 76 ? -29.46925 -27.43260 48.88606 1.000 29.71606 76 GLY A O 1
ATOM 566 N N . GLU A 1 77 ? -31.66489 -27.86720 49.14614 1.000 28.74934 77 GLU A N 1
ATOM 567 C CA . GLU A 1 77 ? -31.81527 -27.10861 50.38761 1.000 29.56887 77 GLU A CA 1
ATOM 568 C C . GLU A 1 77 ? -31.57993 -27.98392 51.61322 1.000 29.12218 77 GLU A C 1
ATOM 569 O O . GLU A 1 77 ? -31.72865 -29.20907 51.57368 1.000 28.23531 77 GLU A O 1
ATOM 575 N N . ASN A 1 78 ? -31.23258 -27.32749 52.72354 1.000 28.26467 78 ASN A N 1
ATOM 576 C CA . ASN A 1 78 ? -31.19668 -27.97465 54.03988 1.000 29.29695 78 ASN A CA 1
ATOM 577 C C . ASN A 1 78 ? -32.54619 -27.85528 54.73806 1.000 29.26343 78 ASN A C 1
ATOM 578 O O . ASN A 1 78 ? -33.10418 -26.75562 54.83882 1.000 29.64817 78 ASN A O 1
ATOM 583 N N . SER A 1 79 ? -33.03063 -28.98194 55.27979 1.000 27.05010 79 SER A N 1
ATOM 584 C CA . SER A 1 79 ? -34.29006 -29.05103 56.01846 1.000 28.25779 79 SER A CA 1
ATOM 585 C C . SER A 1 79 ? -34.07390 -28.84305 57.51764 1.000 30.72576 79 SER A C 1
ATOM 586 O O . SER A 1 79 ? -33.26508 -29.54046 58.13911 1.000 28.85271 79 SER A O 1
ATOM 589 N N . ALA A 1 80 ? -34.83287 -27.91474 58.10963 1.000 28.70530 80 ALA A N 1
ATOM 590 C CA . ALA A 1 80 ? -34.75186 -27.72660 59.56033 1.000 30.41478 80 ALA A CA 1
ATOM 591 C C . ALA A 1 80 ? -35.17114 -28.98956 60.31812 1.000 30.74067 80 ALA A C 1
ATOM 592 O O . ALA A 1 80 ? -34.56619 -29.33973 61.34087 1.000 31.24103 80 ALA A O 1
ATOM 594 N N . GLN A 1 81 ? -36.20634 -29.68628 59.83834 1.000 32.12561 81 GLN A N 1
ATOM 595 C CA . GLN A 1 81 ? -36.63764 -30.91766 60.50311 1.000 30.34429 81 GLN A CA 1
ATOM 596 C C . GLN A 1 81 ? -35.55711 -31.98389 60.43914 1.000 31.02673 81 GLN A C 1
ATOM 597 O O . GLN A 1 81 ? -35.34340 -32.71989 61.41055 1.000 32.49616 81 GLN A O 1
ATOM 603 N N . SER A 1 82 ? -34.89746 -32.11158 59.28197 1.000 28.91657 82 SER A N 1
ATOM 604 C CA . SER A 1 82 ? -33.82513 -33.09183 59.13222 1.000 32.27617 82 SER A CA 1
ATOM 605 C C . SER A 1 82 ? -32.64339 -32.75278 60.03699 1.000 30.79989 82 SER A C 1
ATOM 606 O O . SER A 1 82 ? -32.03987 -33.64726 60.63573 1.000 31.92181 82 SER A O 1
ATOM 609 N N . LEU A 1 83 ? -32.29387 -31.46791 60.13384 1.000 29.08863 83 LEU A N 1
ATOM 610 C CA . LEU A 1 83 ? -31.19742 -31.05957 61.00743 1.000 31.17551 83 LEU A CA 1
ATOM 611 C C . LEU A 1 83 ? -31.46673 -31.48172 62.44712 1.000 33.49216 83 LEU A C 1
ATOM 612 O O . LEU A 1 83 ? -30.59212 -32.02988 63.12477 1.000 32.93333 83 LEU A O 1
ATOM 617 N N . ILE A 1 84 ? -32.67541 -31.21038 62.93385 1.000 29.78612 84 ILE A N 1
ATOM 618 C CA . ILE A 1 84 ? -33.01551 -31.49463 64.32303 1.000 33.88287 84 ILE A CA 1
ATOM 619 C C . ILE A 1 84 ? -33.03897 -32.99979 64.57319 1.000 33.67359 84 ILE A C 1
ATOM 620 O O . ILE A 1 84 ? -32.58375 -33.47811 65.61827 1.000 32.48414 84 ILE A O 1
ATOM 625 N N . ASP A 1 85 ? -33.53088 -33.76758 63.59968 1.000 32.35239 85 ASP A N 1
ATOM 626 C CA . ASP A 1 85 ? -33.57800 -35.22282 63.72950 1.000 32.06877 85 ASP A CA 1
ATOM 627 C C . ASP A 1 85 ? -32.18694 -35.81508 63.92793 1.000 35.02585 85 ASP A C 1
ATOM 628 O O . ASP A 1 85 ? -32.02523 -36.81899 64.63439 1.000 32.77828 85 ASP A O 1
ATOM 633 N N . ALA A 1 86 ? -31.17209 -35.20311 63.33406 1.000 31.34748 86 ALA A N 1
ATOM 634 C CA . ALA A 1 86 ? -29.80427 -35.69211 63.42442 1.000 32.36882 86 ALA A CA 1
ATOM 635 C C . ALA A 1 86 ? -29.00764 -35.03045 64.53848 1.000 33.18467 86 ALA A C 1
ATOM 636 O O . ALA A 1 86 ? -27.80591 -35.27888 64.65611 1.000 35.75623 86 ALA A O 1
ATOM 638 N N . GLY A 1 87 ? -29.63137 -34.19353 65.35085 1.000 31.03975 87 GLY A N 1
ATOM 639 C CA . GLY A 1 87 ? -28.92161 -33.59071 66.45806 1.000 33.50932 87 GLY A CA 1
ATOM 640 C C . GLY A 1 87 ? -28.15051 -32.34084 66.10144 1.000 36.50777 87 GLY A C 1
ATOM 641 O O . GLY A 1 87 ? -27.27648 -31.92504 66.86880 1.000 34.83381 87 GLY A O 1
ATOM 642 N N . ILE A 1 88 ? -28.41743 -31.74360 64.95128 1.000 33.05288 88 ILE A N 1
ATOM 643 C CA . ILE A 1 88 ? -27.89165 -30.42058 64.64904 1.000 32.93502 88 ILE A CA 1
ATOM 644 C C . ILE A 1 88 ? -28.91942 -29.41555 65.16416 1.000 33.21857 88 ILE A C 1
ATOM 645 O O . ILE A 1 88 ? -30.06531 -29.38602 64.69362 1.000 33.10993 88 ILE A O 1
ATOM 650 N N . THR A 1 89 ? -28.52603 -28.61689 66.15766 1.000 30.64103 89 THR A N 1
ATOM 651 C CA . THR A 1 89 ? -29.46803 -27.79800 66.91357 1.000 33.73378 89 THR A CA 1
ATOM 652 C C . THR A 1 89 ? -29.33603 -26.30132 66.66860 1.000 33.76301 89 THR A C 1
ATOM 653 O O . THR A 1 89 ? -30.01467 -25.52636 67.35083 1.000 33.36040 89 THR A O 1
ATOM 657 N N . TYR A 1 90 ? -28.47527 -25.87319 65.74489 1.000 30.14410 90 TYR A N 1
ATOM 658 C CA . TYR A 1 90 ? -28.28800 -24.46508 65.42478 1.000 33.01494 90 TYR A CA 1
ATOM 659 C C . TYR A 1 90 ? -28.39565 -24.28293 63.92108 1.000 30.91594 90 TYR A C 1
ATOM 660 O O . TYR A 1 90 ? -28.22740 -25.23302 63.15821 1.000 28.07971 90 TYR A O 1
ATOM 669 N N . THR A 1 91 ? -28.64448 -23.04293 63.49352 1.000 30.51351 91 THR A N 1
ATOM 670 C CA . THR A 1 91 ? -28.44412 -22.66930 62.09435 1.000 27.64679 91 THR A CA 1
ATOM 671 C C . THR A 1 91 ? -28.14471 -21.17820 62.01855 1.000 30.16596 91 THR A C 1
ATOM 672 O O . THR A 1 91 ? -28.59089 -20.39920 62.86808 1.000 30.71305 91 THR A O 1
ATOM 676 N N . LEU A 1 92 ? -27.36568 -20.79262 61.00814 1.000 31.27625 92 LEU A N 1
ATOM 677 C CA . LEU A 1 92 ? -27.32800 -19.40430 60.56574 1.000 28.77701 92 LEU A CA 1
ATOM 678 C C . LEU A 1 92 ? -28.50658 -19.11694 59.64397 1.000 30.86244 92 LEU A C 1
ATOM 679 O O . LEU A 1 92 ? -28.98743 -19.99883 58.92910 1.000 30.81426 92 LEU A O 1
ATOM 684 N N . THR A 1 93 ? -28.97669 -17.86858 59.67017 1.000 30.17532 93 THR A N 1
ATOM 685 C CA . THR A 1 93 ? -29.87008 -17.34978 58.64088 1.000 29.86640 93 THR A CA 1
ATOM 686 C C . THR A 1 93 ? -29.39669 -15.95283 58.27707 1.000 31.59069 93 THR A C 1
ATOM 687 O O . THR A 1 93 ? -28.84314 -15.23294 59.11572 1.000 31.53526 93 THR A O 1
ATOM 691 N N . GLY A 1 94 ? -29.60422 -15.58575 57.01343 1.000 30.80834 94 GLY A N 1
ATOM 692 C CA . GLY A 1 94 ? -29.29236 -14.23225 56.59040 1.000 30.02365 94 GLY A CA 1
ATOM 693 C C . GLY A 1 94 ? -27.83648 -13.84161 56.57838 1.000 32.77788 94 GLY A C 1
ATOM 694 O O . GLY A 1 94 ? -27.54504 -12.64308 56.61731 1.000 33.34837 94 GLY A O 1
ATOM 695 N N . HIS A 1 95 ? -26.90109 -14.79506 56.48818 1.000 31.22727 95 HIS A N 1
ATOM 696 C CA . HIS A 1 95 ? -25.50454 -14.40537 56.36196 1.000 30.92051 95 HIS A CA 1
ATOM 697 C C . HIS A 1 95 ? -25.34818 -13.49710 55.15261 1.000 31.45986 95 HIS A C 1
ATOM 698 O O . HIS A 1 95 ? -26.03622 -13.66071 54.14180 1.000 28.90555 95 HIS A O 1
ATOM 705 N N . SER A 1 96 ? -24.45142 -12.52135 55.26936 1.000 31.31030 96 SER A N 1
ATOM 706 C CA . SER A 1 96 ? -24.34460 -11.50678 54.23026 1.000 33.17691 96 SER A CA 1
ATOM 707 C C . SER A 1 96 ? -24.02500 -12.12985 52.87553 1.000 33.21581 96 SER A C 1
ATOM 708 O O . SER A 1 96 ? -24.51991 -11.65799 51.84639 1.000 34.50923 96 SER A O 1
ATOM 711 N N . GLU A 1 97 ? -23.24451 -13.21755 52.85253 1.000 30.73942 97 GLU A N 1
ATOM 712 C CA . GLU A 1 97 ? -22.94757 -13.86145 51.57950 1.000 32.94106 97 GLU A CA 1
ATOM 713 C C . GLU A 1 97 ? -24.20748 -14.42753 50.93086 1.000 31.84592 97 GLU A C 1
ATOM 714 O O . GLU A 1 97 ? -24.28568 -14.50409 49.69951 1.000 35.13267 97 GLU A O 1
ATOM 720 N N . ARG A 1 98 ? -25.20620 -14.81313 51.72934 1.000 31.27837 98 ARG A N 1
ATOM 721 C CA . ARG A 1 98 ? -26.46021 -15.26277 51.13994 1.000 32.38304 98 ARG A CA 1
ATOM 722 C C . ARG A 1 98 ? -27.36484 -14.09329 50.75873 1.000 32.47261 98 ARG A C 1
ATOM 723 O O . ARG A 1 98 ? -28.06891 -14.16036 49.74236 1.000 30.21012 98 ARG A O 1
ATOM 731 N N . ARG A 1 99 ? -27.34840 -13.01244 51.53503 1.000 30.94062 99 ARG A N 1
ATOM 732 C CA . ARG A 1 99 ? -28.12576 -11.84451 51.14445 1.000 33.25091 99 ARG A CA 1
ATOM 733 C C . ARG A 1 99 ? -27.57917 -11.22532 49.86030 1.000 33.43849 99 ARG A C 1
ATOM 734 O O . ARG A 1 99 ? -28.35242 -10.79156 48.99625 1.000 33.16135 99 ARG A O 1
ATOM 742 N N . THR A 1 100 ? -26.25713 -11.21452 49.69027 1.000 32.35986 100 THR A N 1
ATOM 743 C CA . THR A 1 100 ? -25.69261 -10.54099 48.52425 1.000 33.49747 100 THR A CA 1
ATOM 744 C C . THR A 1 100 ? -25.60079 -11.46004 47.30452 1.000 35.17285 100 THR A C 1
ATOM 745 O O . THR A 1 100 ? -26.08659 -11.10692 46.23076 1.000 35.61099 100 THR A O 1
ATOM 749 N N . ILE A 1 101 ? -24.99987 -12.64237 47.43823 1.000 33.49767 101 ILE A N 1
ATOM 750 C CA . ILE A 1 101 ? -24.85447 -13.50684 46.26437 1.000 32.51266 101 ILE A CA 1
ATOM 751 C C . ILE A 1 101 ? -26.20168 -14.06815 45.83766 1.000 33.64019 101 ILE A C 1
ATOM 752 O O . ILE A 1 101 ? -26.50419 -14.13904 44.64269 1.000 32.41544 101 ILE A O 1
ATOM 757 N N . PHE A 1 102 ? -27.03152 -14.48619 46.79349 1.000 30.79052 102 PHE A N 1
ATOM 758 C CA . PHE A 1 102 ? -28.27050 -15.17774 46.46021 1.000 31.56484 102 PHE A CA 1
ATOM 759 C C . PHE A 1 102 ? -29.51210 -14.31484 46.67884 1.000 31.48752 102 PHE A C 1
ATOM 760 O O . PHE A 1 102 ? -30.63241 -14.80792 46.52701 1.000 30.65438 102 PHE A O 1
ATOM 768 N N . LYS A 1 103 ? -29.33987 -13.03833 47.00172 1.000 30.67930 103 LYS A N 1
ATOM 769 C CA . LYS A 1 103 ? -30.44671 -12.08490 47.04042 1.000 31.70294 103 LYS A CA 1
ATOM 770 C C . LYS A 1 103 ? -31.53225 -12.51387 48.02313 1.000 31.74899 103 LYS A C 1
ATOM 771 O O . LYS A 1 103 ? -32.71479 -12.22700 47.82148 1.000 33.39632 103 LYS A O 1
ATOM 777 N N . GLU A 1 104 ? -31.15101 -13.19385 49.10182 1.000 31.57587 104 GLU A N 1
ATOM 778 C CA . GLU A 1 104 ? -32.12622 -13.47603 50.15198 1.000 29.41014 104 GLU A CA 1
ATOM 779 C C . GLU A 1 104 ? -32.65307 -12.16927 50.74410 1.000 30.76535 104 GLU A C 1
ATOM 780 O O . GLU A 1 104 ? -31.87756 -11.31653 51.18932 1.000 32.76140 104 GLU A O 1
ATOM 786 N N . SER A 1 105 ? -33.97009 -12.00958 50.73379 1.000 32.02104 105 SER A N 1
ATOM 787 C CA . SER A 1 105 ? -34.60017 -10.78686 51.21149 1.000 33.48486 105 SER A CA 1
ATOM 788 C C . SER A 1 105 ? -34.70781 -10.79066 52.73672 1.000 35.58309 105 SER A C 1
ATOM 789 O O . SER A 1 105 ? -34.59174 -11.83659 53.38375 1.000 32.59630 105 SER A O 1
ATOM 792 N N . ASP A 1 106 ? -34.93066 -9.59517 53.31196 1.000 32.97092 106 ASP A N 1
ATOM 793 C CA . ASP A 1 106 ? -35.24740 -9.50377 54.73857 1.000 37.04890 106 ASP A CA 1
ATOM 794 C C . ASP A 1 106 ? -36.38014 -10.44429 55.10568 1.000 35.51174 106 ASP A C 1
ATOM 795 O O . ASP A 1 106 ? -36.34684 -11.10134 56.15366 1.000 35.36751 106 ASP A O 1
ATOM 800 N N . GLU A 1 107 ? -37.40271 -10.50583 54.25198 1.000 33.78865 107 GLU A N 1
ATOM 801 C CA . GLU A 1 107 ? -38.60096 -11.27812 54.54758 1.000 33.20474 107 GLU A CA 1
ATOM 802 C C . GLU A 1 107 ? -38.32503 -12.77425 54.46755 1.000 35.81377 107 GLU A C 1
ATOM 803 O O . GLU A 1 107 ? -38.83918 -13.54404 55.28223 1.000 34.51796 107 GLU A O 1
ATOM 809 N N . PHE A 1 108 ? -37.52713 -13.19808 53.48123 1.000 33.85496 108 PHE A N 1
ATOM 810 C CA . PHE A 1 108 ? -37.14468 -14.60416 53.36607 1.000 37.09432 108 PHE A CA 1
ATOM 811 C C . PHE A 1 108 ? -36.32752 -15.03519 54.57649 1.000 33.66435 108 PHE A C 1
ATOM 812 O O . PHE A 1 108 ? -36.55688 -16.10516 55.15170 1.000 31.03179 108 PHE A O 1
ATOM 820 N N . VAL A 1 109 ? -35.35752 -14.20852 54.97148 1.000 32.51142 109 VAL A N 1
ATOM 821 C CA . VAL A 1 109 ? -34.55600 -14.50389 56.15541 1.000 30.61827 109 VAL A CA 1
ATOM 822 C C . VAL A 1 109 ? -35.44245 -14.60476 57.39085 1.000 33.19809 109 VAL A C 1
ATOM 823 O O . VAL A 1 109 ? -35.26304 -15.49387 58.23452 1.000 32.65000 109 VAL A O 1
ATOM 827 N N . ALA A 1 110 ? -36.40144 -13.68952 57.53123 1.000 32.07596 110 ALA A N 1
ATOM 828 C CA . ALA A 1 110 ? -37.31774 -13.77193 58.66012 1.000 31.65973 110 ALA A CA 1
ATOM 829 C C . ALA A 1 110 ? -38.14388 -15.04893 58.59974 1.000 31.38524 110 ALA A C 1
ATOM 830 O O . ALA A 1 110 ? -38.39300 -15.68154 59.63107 1.000 32.36704 110 ALA A O 1
ATOM 832 N N . ASP A 1 111 ? -38.57220 -15.45365 57.40084 1.000 32.38178 111 ASP A N 1
ATOM 833 C CA . ASP A 1 111 ? -39.40492 -16.65266 57.30017 1.000 34.51771 111 ASP A CA 1
ATOM 834 C C . ASP A 1 111 ? -38.61183 -17.90411 57.66264 1.000 33.64089 111 ASP A C 1
ATOM 835 O O . ASP A 1 111 ? -39.13943 -18.80683 58.32778 1.000 30.37071 111 ASP A O 1
ATOM 840 N N . LYS A 1 112 ? -37.35571 -17.97968 57.20310 1.000 31.06676 112 LYS A N 1
ATOM 841 C CA . LYS A 1 112 ? -36.46422 -19.08069 57.57000 1.000 32.52676 112 LYS A CA 1
ATOM 842 C C . LYS A 1 112 ? -36.23183 -19.11284 59.06365 1.000 30.96502 112 LYS A C 1
ATOM 843 O O . LYS A 1 112 ? -36.18854 -20.18125 59.68015 1.000 33.48581 112 LYS A O 1
ATOM 849 N N . THR A 1 113 ? -35.95346 -17.94444 59.63761 1.000 30.01289 113 THR A N 1
ATOM 850 C CA . THR A 1 113 ? -35.73645 -17.84878 61.07637 1.000 31.55517 113 THR A CA 1
ATOM 851 C C . THR A 1 113 ? -36.93018 -18.39574 61.84132 1.000 32.08334 113 THR A C 1
ATOM 852 O O . THR A 1 113 ? -36.77768 -19.24116 62.72937 1.000 32.95729 113 THR A O 1
ATOM 856 N N . LYS A 1 114 ? -38.13275 -17.93582 61.49946 1.000 30.59971 114 LYS A N 1
ATOM 857 C CA . LYS A 1 114 ? -39.32136 -18.38055 62.22506 1.000 32.46148 114 LYS A CA 1
ATOM 858 C C . LYS A 1 114 ? -39.51290 -19.88841 62.11129 1.000 34.24112 114 LYS A C 1
ATOM 859 O O . LYS A 1 114 ? -39.79400 -20.55968 63.11026 1.000 34.19175 114 LYS A O 1
ATOM 865 N N . PHE A 1 115 ? -39.39836 -20.43529 60.89796 1.000 32.92644 115 PHE A N 1
ATOM 866 C CA . PHE A 1 115 ? -39.59104 -21.87272 60.71769 1.000 34.83905 115 PHE A CA 1
ATOM 867 C C . PHE A 1 115 ? -38.55286 -22.67440 61.48980 1.000 35.11672 115 PHE A C 1
ATOM 868 O O . PHE A 1 115 ? -38.88916 -23.65164 62.16625 1.000 33.08727 115 PHE A O 1
ATOM 876 N N . ALA A 1 116 ? -37.28037 -22.28492 61.38311 1.000 32.16500 116 ALA A N 1
ATOM 877 C CA . ALA A 1 116 ? -36.22816 -22.97707 62.11784 1.000 32.83008 116 ALA A CA 1
ATOM 878 C C . ALA A 1 116 ? -36.52810 -22.97754 63.60912 1.000 35.91012 116 ALA A C 1
ATOM 879 O O . ALA A 1 116 ? -36.43516 -24.01875 64.27360 1.000 35.84655 116 ALA A O 1
ATOM 881 N N . LEU A 1 117 ? -36.93402 -21.82462 64.14892 1.000 33.41244 117 LEU A N 1
ATOM 882 C CA . LEU A 1 117 ? -37.29575 -21.76066 65.56533 1.000 36.29119 117 LEU A CA 1
ATOM 883 C C . LEU A 1 117 ? -38.45123 -22.70096 65.88206 1.000 37.73036 117 LEU A C 1
ATOM 884 O O . LEU A 1 117 ? -38.42210 -23.40824 66.89331 1.000 37.68120 117 LEU A O 1
ATOM 889 N N . GLU A 1 118 ? -39.49969 -22.69901 65.04517 1.000 37.10449 118 GLU A N 1
ATOM 890 C CA . GLU A 1 118 ? -40.63752 -23.58094 65.30697 1.000 34.31462 118 GLU A CA 1
ATOM 891 C C . GLU A 1 118 ? -40.23279 -25.05106 65.31397 1.000 38.47954 118 GLU A C 1
ATOM 892 O O . GLU A 1 118 ? -40.82590 -25.85472 66.04506 1.000 37.46423 118 GLU A O 1
ATOM 898 N N . GLN A 1 119 ? -39.23997 -25.43249 64.51054 1.000 36.42917 119 GLN A N 1
ATOM 899 C CA . GLN A 1 119 ? -38.79836 -26.81939 64.46816 1.000 38.20924 119 GLN A CA 1
ATOM 900 C C . GLN A 1 119 ? -37.76670 -27.16252 65.53480 1.000 39.04162 119 GLN A C 1
ATOM 901 O O . GLN A 1 119 ? -37.35718 -28.32662 65.61806 1.000 38.95872 119 GLN A O 1
ATOM 907 N N . GLY A 1 120 ? -37.34950 -26.19925 66.35632 1.000 37.13976 120 GLY A N 1
ATOM 908 C CA . GLY A 1 120 ? -36.49428 -26.47914 67.50037 1.000 39.90120 120 GLY A CA 1
ATOM 909 C C . GLY A 1 120 ? -35.07606 -25.93100 67.43111 1.000 39.71993 120 GLY A C 1
ATOM 910 O O . GLY A 1 120 ? -34.31777 -26.10651 68.39276 1.000 38.28630 120 GLY A O 1
ATOM 911 N N . LEU A 1 121 ? -34.69081 -25.26167 66.35515 1.000 36.11289 121 LEU A N 1
ATOM 912 C CA . LEU A 1 121 ? -33.31591 -24.78807 66.23687 1.000 34.15945 121 LEU A CA 1
ATOM 913 C C . LEU A 1 121 ? -33.11681 -23.48835 67.00904 1.000 35.32957 121 LEU A C 1
ATOM 914 O O . LEU A 1 121 ? -34.04131 -22.69282 67.18431 1.000 35.89235 121 LEU A O 1
ATOM 919 N N . THR A 1 122 ? -31.89379 -23.27106 67.46305 1.000 34.35445 122 THR A N 1
ATOM 920 C CA . THR A 1 122 ? -31.44631 -21.93077 67.81580 1.000 32.84309 122 THR A CA 1
ATOM 921 C C . THR A 1 122 ? -30.88393 -21.27008 66.55936 1.000 32.43673 122 THR A C 1
ATOM 922 O O . THR A 1 122 ? -30.07154 -21.87304 65.85390 1.000 32.75059 122 THR A O 1
ATOM 926 N N . VAL A 1 123 ? -31.32179 -20.04638 66.26795 1.000 32.06361 123 VAL A N 1
ATOM 927 C CA . VAL A 1 123 ? -30.97490 -19.36796 65.01968 1.000 29.94400 123 VAL A CA 1
ATOM 928 C C . VAL A 1 123 ? -30.03050 -18.21275 65.31581 1.000 32.04682 123 VAL A C 1
ATOM 929 O O . VAL A 1 123 ? -30.32063 -17.36501 66.16987 1.000 31.20056 123 VAL A O 1
ATOM 933 N N . VAL A 1 124 ? -28.91129 -18.17049 64.60165 1.000 30.38671 124 VAL A N 1
ATOM 934 C CA . VAL A 1 124 ? -28.01319 -17.01927 64.61543 1.000 31.82499 124 VAL A CA 1
ATOM 935 C C . VAL A 1 124 ? -28.42584 -16.19834 63.39853 1.000 30.95720 124 VAL A C 1
ATOM 936 O O . VAL A 1 124 ? -28.00401 -16.46132 62.27308 1.000 29.57760 124 VAL A O 1
ATOM 940 N N . ALA A 1 125 ? -29.29820 -15.21217 63.61556 1.000 30.42183 125 ALA A N 1
ATOM 941 C CA . ALA A 1 125 ? -29.78093 -14.37668 62.51754 1.000 30.76349 125 ALA A CA 1
ATOM 942 C C . ALA A 1 125 ? -28.77646 -13.26241 62.25431 1.000 33.85017 125 ALA A C 1
ATOM 943 O O . ALA A 1 125 ? -28.43936 -12.49550 63.16245 1.000 31.08054 125 ALA A O 1
ATOM 945 N N . CYS A 1 126 ? -28.29393 -13.17977 61.02335 1.000 32.05191 126 CYS A N 1
ATOM 946 C CA . CYS A 1 126 ? -27.19636 -12.28377 60.67420 1.000 32.46109 126 CYS A CA 1
ATOM 947 C C . CYS A 1 126 ? -27.74162 -11.01251 60.04123 1.000 32.28461 126 CYS A C 1
ATOM 948 O O . CYS A 1 126 ? -28.64273 -11.07541 59.20060 1.000 33.46628 126 CYS A O 1
ATOM 951 N N . ILE A 1 127 ? -27.17789 -9.86087 60.44629 1.000 35.58038 127 ILE A N 1
ATOM 952 C CA . ILE A 1 127 ? -27.54553 -8.53919 59.93716 1.000 34.18416 127 ILE A CA 1
ATOM 953 C C . ILE A 1 127 ? -26.27214 -7.72487 59.70178 1.000 35.67484 127 ILE A C 1
ATOM 954 O O . ILE A 1 127 ? -25.19895 -8.04807 60.21234 1.000 34.74817 127 ILE A O 1
ATOM 959 N N . GLY A 1 128 ? -26.38846 -6.65751 58.92048 1.000 39.25824 128 GLY A N 1
ATOM 960 C CA . GLY A 1 128 ? -25.25929 -5.75059 58.79731 1.000 37.97710 128 GLY A CA 1
ATOM 961 C C . GLY A 1 128 ? -25.29781 -4.92614 57.53087 1.000 41.48454 128 GLY A C 1
ATOM 962 O O . GLY A 1 128 ? -25.94614 -5.27288 56.54131 1.000 39.04709 128 GLY A O 1
ATOM 963 N N . GLU A 1 129 ? -24.55327 -3.81271 57.56382 1.000 44.13516 129 GLU A N 1
ATOM 964 C CA . GLU A 1 129 ? -24.56102 -2.80894 56.50267 1.000 46.79727 129 GLU A CA 1
ATOM 965 C C . GLU A 1 129 ? -23.29115 -2.86730 55.65450 1.000 45.83047 129 GLU A C 1
ATOM 966 O O . GLU A 1 129 ? -22.21316 -3.23968 56.12996 1.000 46.99025 129 GLU A O 1
ATOM 972 N N . THR A 1 130 ? -23.43214 -2.47135 54.38881 1.000 46.46257 130 THR A N 1
ATOM 973 C CA . THR A 1 130 ? -22.34636 -2.47629 53.41614 1.000 48.66794 130 THR A CA 1
ATOM 974 C C . THR A 1 130 ? -21.38142 -1.30989 53.64060 1.000 50.60709 130 THR A C 1
ATOM 975 O O . THR A 1 130 ? -21.54189 -0.49025 54.54876 1.000 49.54656 130 THR A O 1
ATOM 979 N N . LEU A 1 131 ? -20.36777 -1.23092 52.77326 1.000 51.23571 131 LEU A N 1
ATOM 980 C CA . LEU A 1 131 ? -19.45488 -0.08984 52.78591 1.000 54.42365 131 LEU A CA 1
ATOM 981 C C . LEU A 1 131 ? -20.18873 1.20152 52.43621 1.000 52.07594 131 LEU A C 1
ATOM 982 O O . LEU A 1 131 ? -20.01615 2.23049 53.10203 1.000 55.35415 131 LEU A O 1
ATOM 987 N N . ALA A 1 132 ? -21.01904 1.15981 51.39309 1.000 52.50353 132 ALA A N 1
ATOM 988 C CA . ALA A 1 132 ? -21.78811 2.33270 50.99130 1.000 53.58052 132 ALA A CA 1
ATOM 989 C C . ALA A 1 132 ? -22.80793 2.72322 52.05093 1.000 53.88358 132 ALA A C 1
ATOM 990 O O . ALA A 1 132 ? -22.98370 3.91166 52.34175 1.000 54.04591 132 ALA A O 1
ATOM 992 N N . GLU A 1 133 ? -23.50296 1.74102 52.62540 1.000 52.25447 133 GLU A N 1
ATOM 993 C CA . GLU A 1 133 ? -24.49334 2.02661 53.65987 1.000 52.01051 133 GLU A CA 1
ATOM 994 C C . GLU A 1 133 ? -23.87020 2.60476 54.92284 1.000 53.34308 133 GLU A C 1
ATOM 995 O O . GLU A 1 133 ? -24.56330 3.28904 55.68606 1.000 51.99182 133 GLU A O 1
ATOM 1001 N N . ARG A 1 134 ? -22.58753 2.32732 55.16034 1.000 48.10836 134 ARG A N 1
ATOM 1002 C CA . ARG A 1 134 ? -21.89507 2.82020 56.34193 1.000 53.60096 134 ARG A CA 1
ATOM 1003 C C . ARG A 1 134 ? -21.81275 4.34163 56.36458 1.000 60.10434 134 ARG A C 1
ATOM 1004 O O . ARG A 1 134 ? -21.68115 4.92651 57.44831 1.000 58.51936 134 ARG A O 1
ATOM 1012 N N . GLU A 1 135 ? -21.89554 4.98223 55.19308 1.000 64.54177 135 GLU A N 1
ATOM 1013 C CA . GLU A 1 135 ? -21.79914 6.43545 55.08161 1.000 64.63150 135 GLU A CA 1
ATOM 1014 C C . GLU A 1 135 ? -22.71368 7.13835 56.07651 1.000 65.34911 135 GLU A C 1
ATOM 1015 O O . GLU A 1 135 ? -22.26318 7.93572 56.90507 1.000 66.32555 135 GLU A O 1
ATOM 1021 N N . ALA A 1 136 ? -24.01139 6.85034 56.00071 1.000 57.45628 136 ALA A N 1
ATOM 1022 C CA . ALA A 1 136 ? -24.97069 7.51264 56.87406 1.000 54.15707 136 ALA A CA 1
ATOM 1023 C C . ALA A 1 136 ? -26.15898 6.62475 57.22532 1.000 53.37426 136 ALA A C 1
ATOM 1024 O O . ALA A 1 136 ? -27.09101 7.11416 57.87677 1.000 51.15065 136 ALA A O 1
ATOM 1026 N N . ASN A 1 137 ? -26.15978 5.34241 56.84597 1.000 54.10842 137 ASN A N 1
ATOM 1027 C CA . ASN A 1 137 ? -27.37069 4.53228 56.88748 1.000 50.43270 137 ASN A CA 1
ATOM 1028 C C . ASN A 1 137 ? -27.23307 3.25735 57.71528 1.000 51.88694 137 ASN A C 1
ATOM 1029 O O . ASN A 1 137 ? -28.10999 2.38982 57.62390 1.000 47.28582 137 ASN A O 1
ATOM 1034 N N . THR A 1 138 ? -26.17393 3.13326 58.52606 1.000 50.58808 138 THR A N 1
ATOM 1035 C CA . THR A 1 138 ? -25.92133 1.91927 59.30833 1.000 51.41841 138 THR A CA 1
ATOM 1036 C C . THR A 1 138 ? -27.15882 1.46797 60.08404 1.000 50.29057 138 THR A C 1
ATOM 1037 O O . THR A 1 138 ? -27.57850 0.30778 59.99569 1.000 45.22699 138 THR A O 1
ATOM 1041 N N . ILE A 1 139 ? -27.75345 2.37939 60.85603 1.000 50.09239 139 ILE A N 1
ATOM 1042 C CA . ILE A 1 139 ? -28.84063 1.99753 61.74683 1.000 49.60751 139 ILE A CA 1
ATOM 1043 C C . ILE A 1 139 ? -30.14918 1.83917 60.99308 1.000 48.82775 139 ILE A C 1
ATOM 1044 O O . ILE A 1 139 ? -30.97883 1.00076 61.36581 1.000 44.38427 139 ILE A O 1
ATOM 1049 N N . ASN A 1 140 ? -30.36010 2.61071 59.92346 1.000 47.59201 140 ASN A N 1
ATOM 1050 C CA . ASN A 1 140 ? -31.50858 2.35099 59.06693 1.000 46.98311 140 ASN A CA 1
ATOM 1051 C C . ASN A 1 140 ? -31.50031 0.90691 58.58679 1.000 43.00598 140 ASN A C 1
ATOM 1052 O O . ASN A 1 140 ? -32.53388 0.22937 58.60895 1.000 41.92150 140 ASN A O 1
ATOM 1057 N N . VAL A 1 141 ? -30.32732 0.41315 58.18172 1.000 45.63407 141 VAL A N 1
ATOM 1058 C CA . VAL A 1 141 ? -30.23789 -0.91800 57.58763 1.000 44.66822 141 VAL A CA 1
ATOM 1059 C C . VAL A 1 141 ? -30.47289 -2.00192 58.63956 1.000 39.94582 141 VAL A C 1
ATOM 1060 O O . VAL A 1 141 ? -31.32999 -2.87181 58.45922 1.000 39.79541 141 VAL A O 1
ATOM 1064 N N . VAL A 1 142 ? -29.73380 -1.96688 59.75415 1.000 37.83158 142 VAL A N 1
ATOM 1065 C CA . VAL A 1 142 ? -29.87036 -3.06942 60.71228 1.000 40.89127 142 VAL A CA 1
ATOM 1066 C C . VAL A 1 142 ? -31.25038 -3.06551 61.36506 1.000 40.78661 142 VAL A C 1
ATOM 1067 O O . VAL A 1 142 ? -31.79623 -4.13233 61.68037 1.000 40.31948 142 VAL A O 1
ATOM 1071 N N . VAL A 1 143 ? -31.85844 -1.89340 61.55833 1.000 40.82795 143 VAL A N 1
ATOM 1072 C CA . VAL A 1 143 ? -33.19763 -1.87795 62.13566 1.000 39.17453 143 VAL A CA 1
ATOM 1073 C C . VAL A 1 143 ? -34.20322 -2.45732 61.15438 1.000 38.89481 143 VAL A C 1
ATOM 1074 O O . VAL A 1 143 ? -35.11235 -3.20088 61.54293 1.000 39.85175 143 VAL A O 1
ATOM 1078 N N . ARG A 1 144 ? -34.06802 -2.12538 59.87022 1.000 38.06595 144 ARG A N 1
ATOM 1079 C CA . ARG A 1 144 ? -34.96197 -2.70855 58.87850 1.000 38.10949 144 ARG A CA 1
ATOM 1080 C C . ARG A 1 144 ? -34.82829 -4.22352 58.85560 1.000 35.88948 144 ARG A C 1
ATOM 1081 O O . ARG A 1 144 ? -35.83059 -4.94151 58.79848 1.000 36.92884 144 ARG A O 1
ATOM 1089 N N . GLN A 1 145 ? -33.59749 -4.72636 58.90337 1.000 35.36608 145 GLN A N 1
ATOM 1090 C CA . GLN A 1 145 ? -33.40619 -6.17281 58.87288 1.000 35.92901 145 GLN A CA 1
ATOM 1091 C C . GLN A 1 145 ? -33.98789 -6.82655 60.12469 1.000 36.08123 145 GLN A C 1
ATOM 1092 O O . GLN A 1 145 ? -34.63246 -7.87665 60.03747 1.000 35.69051 145 GLN A O 1
ATOM 1098 N N . LEU A 1 146 ? -33.81859 -6.18966 61.28770 1.000 35.40544 146 LEU A N 1
ATOM 1099 C CA . LEU A 1 146 ? -34.38438 -6.72464 62.52995 1.000 36.87693 146 LEU A CA 1
ATOM 1100 C C . LEU A 1 146 ? -35.91112 -6.65593 62.54782 1.000 37.61239 146 LEU A C 1
ATOM 1101 O O . LEU A 1 146 ? -36.57193 -7.58670 63.02805 1.000 35.67788 146 LEU A O 1
ATOM 1106 N N . ASN A 1 147 ? -36.49058 -5.54800 62.06581 1.000 38.77476 147 ASN A N 1
ATOM 1107 C CA . ASN A 1 147 ? -37.94755 -5.39856 62.05289 1.000 37.92922 147 ASN A CA 1
ATOM 1108 C C . ASN A 1 147 ? -38.61980 -6.50045 61.24196 1.000 39.18855 147 ASN A C 1
ATOM 1109 O O . ASN A 1 147 ? -39.71778 -6.95908 61.58682 1.000 36.94072 147 ASN A O 1
ATOM 1114 N N . ALA A 1 148 ? -37.99258 -6.91466 60.14018 1.000 37.98852 148 ALA A N 1
ATOM 1115 C CA . ALA A 1 148 ? -38.54632 -8.00958 59.34781 1.000 39.32526 148 ALA A CA 1
ATOM 1116 C C . ALA A 1 148 ? -38.57403 -9.30864 60.14610 1.000 37.76284 148 ALA A C 1
ATOM 1117 O O . ALA A 1 148 ? -39.54914 -10.07011 60.08300 1.000 38.69001 148 ALA A O 1
ATOM 1119 N N . ILE A 1 149 ? -37.53247 -9.56114 60.93931 1.000 37.45982 149 ILE A N 1
ATOM 1120 C CA . ILE A 1 149 ? -37.54473 -10.73150 61.81675 1.000 35.72854 149 ILE A CA 1
ATOM 1121 C C . ILE A 1 149 ? -38.63752 -10.59618 62.87234 1.000 35.82773 149 ILE A C 1
ATOM 1122 O O . ILE A 1 149 ? -39.42735 -11.52293 63.09333 1.000 37.17956 149 ILE A O 1
ATOM 1127 N N . ALA A 1 150 ? -38.72065 -9.43127 63.52543 1.000 38.04346 150 ALA A N 1
ATOM 1128 C CA . ALA A 1 150 ? -39.74300 -9.24431 64.55520 1.000 37.50342 150 ALA A CA 1
ATOM 1129 C C . ALA A 1 150 ? -41.14730 -9.37995 63.98585 1.000 40.52503 150 ALA A C 1
ATOM 1130 O O . ALA A 1 150 ? -42.06902 -9.79055 64.70397 1.000 38.31225 150 ALA A O 1
ATOM 1132 N N . ASP A 1 151 ? -41.33162 -9.03460 62.70633 1.000 37.63184 151 ASP A N 1
ATOM 1133 C CA . ASP A 1 151 ? -42.64189 -9.17605 62.08292 1.000 40.62297 151 ASP A CA 1
ATOM 1134 C C . ASP A 1 151 ? -43.09472 -10.62613 62.05149 1.000 38.68167 151 ASP A C 1
ATOM 1135 O O . ASP A 1 151 ? -44.29925 -10.90209 62.05997 1.000 40.46988 151 ASP A O 1
ATOM 1140 N N . LYS A 1 152 ? -42.15794 -11.56707 62.00359 1.000 38.69534 152 LYS A N 1
ATOM 1141 C CA . LYS A 1 152 ? -42.52804 -12.97059 61.90070 1.000 37.76717 152 LYS A CA 1
ATOM 1142 C C . LYS A 1 152 ? -42.33050 -13.75655 63.18430 1.000 40.07575 152 LYS A C 1
ATOM 1143 O O . LYS A 1 152 ? -43.02475 -14.75958 63.38665 1.000 37.65817 152 LYS A O 1
ATOM 1149 N N . VAL A 1 153 ? -41.44149 -13.31567 64.06545 1.000 39.07377 153 VAL A N 1
ATOM 1150 C CA . VAL A 1 153 ? -41.04525 -14.08096 65.23876 1.000 37.96697 153 VAL A CA 1
ATOM 1151 C C . VAL A 1 153 ? -41.59970 -13.40686 66.48447 1.000 43.45817 153 VAL A C 1
ATOM 1152 O O . VAL A 1 153 ? -41.34543 -12.21755 66.72437 1.000 43.46369 153 VAL A O 1
ATOM 1156 N N . GLN A 1 154 ? -42.31596 -14.17825 67.29872 1.000 39.60375 154 GLN A N 1
ATOM 1157 C CA . GLN A 1 154 ? -42.79923 -13.67697 68.57921 1.000 45.14661 154 GLN A CA 1
ATOM 1158 C C . GLN A 1 154 ? -41.81300 -13.92867 69.72193 1.000 42.99111 154 GLN A C 1
ATOM 1159 O O . GLN A 1 154 ? -41.64471 -13.06440 70.59298 1.000 42.72786 154 GLN A O 1
ATOM 1161 N N . ASN A 1 155 ? -41.13568 -15.07932 69.72662 1.000 41.51646 155 ASN A N 1
ATOM 1162 C CA . ASN A 1 155 ? -40.29871 -15.50264 70.84357 1.000 38.69139 155 ASN A CA 1
ATOM 1163 C C . ASN A 1 155 ? -38.83321 -15.46469 70.41056 1.000 38.47888 155 ASN A C 1
ATOM 1164 O O . ASN A 1 155 ? -38.43063 -16.16380 69.47273 1.000 37.44839 155 ASN A O 1
ATOM 1169 N N . TRP A 1 156 ? -38.03848 -14.63972 71.08825 1.000 38.38248 156 TRP A N 1
ATOM 1170 C CA . TRP A 1 156 ? -36.63481 -14.44264 70.74817 1.000 37.64742 156 TRP A CA 1
ATOM 1171 C C . TRP A 1 156 ? -35.68851 -15.22025 71.65763 1.000 36.82081 156 TRP A C 1
ATOM 1172 O O . TRP A 1 156 ? -34.47512 -14.99846 71.60668 1.000 36.24823 156 TRP A O 1
ATOM 1183 N N . SER A 1 157 ? -36.22048 -16.12764 72.47788 1.000 36.61966 157 SER A N 1
ATOM 1184 C CA . SER A 1 157 ? -35.40174 -16.83758 73.45731 1.000 39.58135 157 SER A CA 1
ATOM 1185 C C . SER A 1 157 ? -34.26354 -17.60075 72.80097 1.000 37.51160 157 SER A C 1
ATOM 1186 O O . SER A 1 157 ? -33.16233 -17.68217 73.35966 1.000 39.19454 157 SER A O 1
ATOM 1189 N N . LYS A 1 158 ? -34.50957 -18.17266 71.61938 1.000 34.31771 158 LYS A N 1
ATOM 1190 C CA . LYS A 1 158 ? -33.52845 -18.99472 70.92483 1.000 36.95589 158 LYS A CA 1
ATOM 1191 C C . LYS A 1 158 ? -33.02850 -18.32314 69.64735 1.000 34.77327 158 LYS A C 1
ATOM 1192 O O . LYS A 1 158 ? -32.67027 -19.00111 68.67838 1.000 34.01633 158 LYS A O 1
ATOM 1198 N N . ILE A 1 159 ? -33.03289 -16.98573 69.62819 1.000 33.35957 159 ILE A N 1
ATOM 1199 C CA . ILE A 1 159 ? -32.37207 -16.18970 68.59367 1.000 33.04479 159 ILE A CA 1
ATOM 1200 C C . ILE A 1 159 ? -31.09424 -15.60786 69.17759 1.000 33.85578 159 ILE A C 1
ATOM 1201 O O . ILE A 1 159 ? -31.07708 -15.15148 70.32804 1.000 35.88608 159 ILE A O 1
ATOM 1206 N N . VAL A 1 160 ? -30.02446 -15.64031 68.38761 1.000 31.42766 160 VAL A N 1
ATOM 1207 C CA . VAL A 1 160 ? -28.80850 -14.86056 68.60105 1.000 32.83351 160 VAL A CA 1
ATOM 1208 C C . VAL A 1 160 ? -28.65250 -13.94568 67.39176 1.000 32.42365 160 VAL A C 1
ATOM 1209 O O . VAL A 1 160 ? -28.75236 -14.40615 66.24961 1.000 31.95254 160 VAL A O 1
ATOM 1213 N N . ILE A 1 161 ? -28.40176 -12.66203 67.63060 1.000 31.35600 161 ILE A N 1
ATOM 1214 C CA . ILE A 1 161 ? -28.18701 -11.70834 66.53959 1.000 34.88612 161 ILE A CA 1
ATOM 1215 C C . ILE A 1 161 ? -26.69367 -11.58401 66.27038 1.000 35.05784 161 ILE A C 1
ATOM 1216 O O . ILE A 1 161 ? -25.89479 -11.41666 67.20014 1.000 34.66428 161 ILE A O 1
ATOM 1221 N N . ALA A 1 162 ? -26.30705 -11.68230 65.00450 1.000 31.62404 162 ALA A N 1
ATOM 1222 C CA . ALA A 1 162 ? -24.91604 -11.49449 64.61986 1.000 34.22219 162 ALA A CA 1
ATOM 1223 C C . ALA A 1 162 ? -24.85089 -10.24237 63.75885 1.000 34.78364 162 ALA A C 1
ATOM 1224 O O . ALA A 1 162 ? -25.42370 -10.20201 62.66188 1.000 31.88630 162 ALA A O 1
ATOM 1226 N N . TYR A 1 163 ? -24.18733 -9.21282 64.26930 1.000 33.92496 163 TYR A N 1
ATOM 1227 C CA . TYR A 1 163 ? -23.92643 -8.01296 63.48608 1.000 37.15251 163 TYR A CA 1
ATOM 1228 C C . TYR A 1 163 ? -22.56465 -8.16830 62.82628 1.000 38.35760 163 TYR A C 1
ATOM 1229 O O . TYR A 1 163 ? -21.53261 -8.18364 63.50728 1.000 38.24293 163 TYR A O 1
ATOM 1238 N N . GLU A 1 164 ? -22.56258 -8.29237 61.50458 1.000 36.03485 164 GLU A N 1
ATOM 1239 C CA . GLU A 1 164 ? -21.32709 -8.41451 60.73737 1.000 39.43391 164 GLU A CA 1
ATOM 1240 C C . GLU A 1 164 ? -21.37692 -7.28987 59.71738 1.000 40.45424 164 GLU A C 1
ATOM 1241 O O . GLU A 1 164 ? -22.10793 -7.39357 58.71544 1.000 40.90196 164 GLU A O 1
ATOM 1247 N N . PRO A 1 165 ? -20.65410 -6.19497 59.92972 1.000 41.05103 165 PRO A N 1
ATOM 1248 C CA . PRO A 1 165 ? -20.56150 -5.17580 58.88321 1.000 43.80554 165 PRO A CA 1
ATOM 1249 C C . PRO A 1 165 ? -20.00428 -5.82973 57.63097 1.000 45.20416 165 PRO A C 1
ATOM 1250 O O . PRO A 1 165 ? -18.97492 -6.50355 57.68356 1.000 47.37820 165 PRO A O 1
ATOM 1254 N N . VAL A 1 166 ? -20.71675 -5.67324 56.51303 1.000 45.63534 166 VAL A N 1
ATOM 1255 C CA . VAL A 1 166 ? -20.30395 -6.34511 55.28130 1.000 43.36800 166 VAL A CA 1
ATOM 1256 C C . VAL A 1 166 ? -18.88051 -5.94385 54.91688 1.000 49.51500 166 VAL A C 1
ATOM 1257 O O . VAL A 1 166 ? -18.06503 -6.78310 54.50679 1.000 47.53163 166 VAL A O 1
ATOM 1261 N N . TRP A 1 167 ? -18.53793 -4.66812 55.13303 1.000 47.75977 167 TRP A N 1
ATOM 1262 C CA . TRP A 1 167 ? -17.19950 -4.18344 54.82529 1.000 50.09999 167 TRP A CA 1
ATOM 1263 C C . TRP A 1 167 ? -16.11732 -4.80744 55.70083 1.000 49.85226 167 TRP A C 1
ATOM 1264 O O . TRP A 1 167 ? -14.92998 -4.62451 55.40158 1.000 53.00490 167 TRP A O 1
ATOM 1275 N N . ALA A 1 168 ? -16.48124 -5.53964 56.75892 1.000 50.30596 168 ALA A N 1
ATOM 1276 C CA . ALA A 1 168 ? -15.50440 -6.21841 57.60100 1.000 49.80826 168 ALA A CA 1
ATOM 1277 C C . ALA A 1 168 ? -15.39499 -7.71036 57.31384 1.000 49.84404 168 ALA A C 1
ATOM 1278 O O . ALA A 1 168 ? -14.58853 -8.38955 57.95586 1.000 49.23237 168 ALA A O 1
ATOM 1280 N N . ILE A 1 169 ? -16.18545 -8.23948 56.38410 1.000 47.93473 169 ILE A N 1
ATOM 1281 C CA . ILE A 1 169 ? -16.23268 -9.67852 56.12911 1.000 47.31656 169 ILE A CA 1
ATOM 1282 C C . ILE A 1 169 ? -15.13250 -10.03244 55.13198 1.000 50.30458 169 ILE A C 1
ATOM 1283 O O . ILE A 1 169 ? -15.16736 -9.60151 53.97272 1.000 48.77291 169 ILE A O 1
ATOM 1288 N N . GLY A 1 170 ? -14.15450 -10.81980 55.58868 1.000 48.51484 170 GLY A N 1
ATOM 1289 C CA . GLY A 1 170 ? -13.06750 -11.28952 54.75126 1.000 52.64698 170 GLY A CA 1
ATOM 1290 C C . GLY A 1 170 ? -12.14389 -10.22017 54.20918 1.000 55.85817 170 GLY A C 1
ATOM 1291 O O . GLY A 1 170 ? -11.21182 -10.55511 53.46871 1.000 55.14948 170 GLY A O 1
ATOM 1292 N N . THR A 1 171 ? -12.37452 -8.94885 54.54028 1.000 54.88537 171 THR A N 1
ATOM 1293 C CA . THR A 1 171 ? -11.54745 -7.83892 54.07719 1.000 56.14724 171 THR A CA 1
ATOM 1294 C C . THR A 1 171 ? -10.37894 -7.53424 55.00295 1.000 58.42359 171 THR A C 1
ATOM 1295 O O . THR A 1 171 ? -9.48091 -6.78295 54.60944 1.000 61.63940 171 THR A O 1
ATOM 1299 N N . GLY A 1 172 ? -10.37415 -8.07822 56.22100 1.000 57.67981 172 GLY A N 1
ATOM 1300 C CA . GLY A 1 172 ? -9.36624 -7.75066 57.20037 1.000 59.01568 172 GLY A CA 1
ATOM 1301 C C . GLY A 1 172 ? -9.59603 -6.46058 57.95934 1.000 59.73615 172 GLY A C 1
ATOM 1302 O O . GLY A 1 172 ? -8.93692 -6.24545 58.98644 1.000 57.85009 172 GLY A O 1
ATOM 1303 N N . LYS A 1 173 ? -10.50232 -5.59212 57.49556 1.000 57.92360 173 LYS A N 1
ATOM 1304 C CA . LYS A 1 173 ? -10.82176 -4.34214 58.19426 1.000 58.75279 173 LYS A CA 1
ATOM 1305 C C . LYS A 1 173 ? -11.86607 -4.61474 59.27908 1.000 54.84059 173 LYS A C 1
ATOM 1306 O O . LYS A 1 173 ? -13.06863 -4.39407 59.11205 1.000 53.95300 173 LYS A O 1
ATOM 1310 N N . THR A 1 174 ? -11.38630 -5.10708 60.41660 1.000 54.10595 174 THR A N 1
ATOM 1311 C CA . THR A 1 174 ? -12.24474 -5.24800 61.58330 1.000 54.15628 174 THR A CA 1
ATOM 1312 C C . THR A 1 174 ? -12.81382 -3.89366 61.99825 1.000 55.46671 174 THR A C 1
ATOM 1313 O O . THR A 1 174 ? -12.11023 -2.88006 62.01089 1.000 56.47058 174 THR A O 1
ATOM 1317 N N . ALA A 1 175 ? -14.10509 -3.86918 62.31590 1.000 55.50676 175 ALA A N 1
ATOM 1318 C CA . ALA A 1 175 ? -14.63346 -2.73011 63.04852 1.000 55.34392 175 ALA A CA 1
ATOM 1319 C C . ALA A 1 175 ? -13.85522 -2.58512 64.34768 1.000 52.47730 175 ALA A C 1
ATOM 1320 O O . ALA A 1 175 ? -13.47405 -3.57724 64.97282 1.000 53.51584 175 ALA A O 1
ATOM 1322 N N . THR A 1 176 ? -13.57464 -1.35225 64.74390 1.000 53.78886 176 THR A N 1
ATOM 1323 C CA . THR A 1 176 ? -13.06934 -1.18456 66.09170 1.000 58.06275 176 THR A CA 1
ATOM 1324 C C . THR A 1 176 ? -14.19239 -1.50874 67.07316 1.000 57.00912 176 THR A C 1
ATOM 1325 O O . THR A 1 176 ? -15.37236 -1.32961 66.75165 1.000 57.00981 176 THR A O 1
ATOM 1329 N N . PRO A 1 177 ? -13.85642 -2.04258 68.24602 1.000 56.35134 177 PRO A N 1
ATOM 1330 C CA . PRO A 1 177 ? -14.88942 -2.27295 69.27113 1.000 60.16717 177 PRO A CA 1
ATOM 1331 C C . PRO A 1 177 ? -15.75683 -1.05561 69.54718 1.000 61.51146 177 PRO A C 1
ATOM 1332 O O . PRO A 1 177 ? -16.95836 -1.20777 69.79838 1.000 57.54422 177 PRO A O 1
ATOM 1336 N N . GLU A 1 178 ? -15.18595 0.14998 69.49070 1.000 62.33189 178 GLU A N 1
ATOM 1337 C CA . GLU A 1 178 ? -15.95484 1.35864 69.77375 1.000 62.91326 178 GLU A CA 1
ATOM 1338 C C . GLU A 1 178 ? -17.09444 1.53936 68.77780 1.000 60.74542 178 GLU A C 1
ATOM 1339 O O . GLU A 1 178 ? -18.20745 1.91851 69.16275 1.000 59.83168 178 GLU A O 1
ATOM 1345 N N . GLN A 1 179 ? -16.83666 1.28677 67.49034 1.000 54.20664 179 GLN A N 1
ATOM 1346 C CA . GLN A 1 179 ? -17.92865 1.28345 66.51903 1.000 55.69399 179 GLN A CA 1
ATOM 1347 C C . GLN A 1 179 ? -18.86523 0.10398 66.74711 1.000 49.77620 179 GLN A C 1
ATOM 1348 O O . GLN A 1 179 ? -20.08887 0.25037 66.64058 1.000 50.98031 179 GLN A O 1
ATOM 1354 N N . ALA A 1 180 ? -18.31416 -1.07303 67.04827 1.000 50.89363 180 ALA A N 1
ATOM 1355 C CA . ALA A 1 180 ? -19.16857 -2.23863 67.25705 1.000 49.90082 180 ALA A CA 1
ATOM 1356 C C . ALA A 1 180 ? -20.08299 -2.03247 68.46067 1.000 49.54807 180 ALA A C 1
ATOM 1357 O O . ALA A 1 180 ? -21.28119 -2.32740 68.39682 1.000 48.00888 180 ALA A O 1
ATOM 1359 N N . GLN A 1 181 ? -19.53272 -1.50530 69.55749 1.000 50.24254 181 GLN A N 1
ATOM 1360 C CA . GLN A 1 181 ? -20.31387 -1.24395 70.76459 1.000 50.90837 181 GLN A CA 1
ATOM 1361 C C . GLN A 1 181 ? -21.51841 -0.36163 70.47072 1.000 49.57995 181 GLN A C 1
ATOM 1362 O O . GLN A 1 181 ? -22.62838 -0.64029 70.94149 1.000 50.58407 181 GLN A O 1
ATOM 1368 N N . GLU A 1 182 ? -21.32070 0.71880 69.70244 1.000 48.61120 182 GLU A N 1
ATOM 1369 C CA . GLU A 1 182 ? -22.41856 1.65927 69.48572 1.000 49.19776 182 GLU A CA 1
ATOM 1370 C C . GLU A 1 182 ? -23.48400 1.09220 68.56551 1.000 49.38045 182 GLU A C 1
ATOM 1371 O O . GLU A 1 182 ? -24.67099 1.39123 68.75267 1.000 48.84624 182 GLU A O 1
ATOM 1377 N N . VAL A 1 183 ? -23.09423 0.29419 67.56469 1.000 46.98920 183 VAL A N 1
ATOM 1378 C CA . VAL A 1 183 ? -24.09980 -0.40791 66.77201 1.000 45.33680 183 VAL A CA 1
ATOM 1379 C C . VAL A 1 183 ? -24.86348 -1.39018 67.65314 1.000 43.87242 183 VAL A C 1
ATOM 1380 O O . VAL A 1 183 ? -26.09533 -1.47181 67.59480 1.000 42.79880 183 VAL A O 1
ATOM 1384 N N . HIS A 1 184 ? -24.15484 -2.13215 68.50189 1.000 42.30924 184 HIS A N 1
ATOM 1385 C CA . HIS A 1 184 ? -24.84823 -3.09963 69.34489 1.000 42.67792 184 HIS A CA 1
ATOM 1386 C C . HIS A 1 184 ? -25.74274 -2.39061 70.35091 1.000 45.81726 184 HIS A C 1
ATOM 1387 O O . HIS A 1 184 ? -26.83919 -2.87114 70.66496 1.000 41.81026 184 HIS A O 1
ATOM 1394 N N . ALA A 1 185 ? -25.29266 -1.23815 70.85786 1.000 44.92364 185 ALA A N 1
ATOM 1395 C CA . ALA A 1 185 ? -26.13386 -0.44931 71.74955 1.000 46.53140 185 ALA A CA 1
ATOM 1396 C C . ALA A 1 185 ? -27.40163 -0.00194 71.03797 1.000 43.95821 185 ALA A C 1
ATOM 1397 O O . ALA A 1 185 ? -28.48684 -0.01500 71.62859 1.000 46.23303 185 ALA A O 1
ATOM 1399 N N . GLU A 1 186 ? -27.29256 0.37335 69.75969 1.000 41.44623 186 GLU A N 1
ATOM 1400 C CA . GLU A 1 186 ? -28.49074 0.72029 69.00669 1.000 43.16956 186 GLU A CA 1
ATOM 1401 C C . GLU A 1 186 ? -29.37263 -0.49714 68.77761 1.000 43.39186 186 GLU A C 1
ATOM 1402 O O . GLU A 1 186 ? -30.60328 -0.38559 68.80298 1.000 43.35081 186 GLU A O 1
ATOM 1408 N N . ILE A 1 187 ? -28.76397 -1.66051 68.52293 1.000 43.54667 187 ILE A N 1
ATOM 1409 C CA . ILE A 1 187 ? -29.54050 -2.89010 68.36805 1.000 40.26638 187 ILE A CA 1
ATOM 1410 C C . ILE A 1 187 ? -30.28505 -3.20110 69.65999 1.000 42.27958 187 ILE A C 1
ATOM 1411 O O . ILE A 1 187 ? -31.47953 -3.53198 69.64260 1.000 39.95606 187 ILE A O 1
ATOM 1416 N N . ARG A 1 188 ? -29.61552 -3.04449 70.80675 1.000 41.41728 188 ARG A N 1
ATOM 1417 C CA . ARG A 1 188 ? -30.30391 -3.29872 72.06703 1.000 44.36192 188 ARG A CA 1
ATOM 1418 C C . ARG A 1 188 ? -31.36460 -2.24453 72.35508 1.000 43.13691 188 ARG A C 1
ATOM 1419 O O . ARG A 1 188 ? -32.41723 -2.57006 72.92280 1.000 44.07669 188 ARG A O 1
ATOM 1427 N N . LYS A 1 189 ? -31.11216 -0.98970 71.97146 1.000 43.57052 189 LYS A N 1
ATOM 1428 C CA . LYS A 1 189 ? -32.13895 0.04203 72.06822 1.000 42.14690 189 LYS A CA 1
ATOM 1429 C C . LYS A 1 189 ? -33.35934 -0.33382 71.23431 1.000 41.90452 189 LYS A C 1
ATOM 1430 O O . LYS A 1 189 ? -34.49977 -0.22782 71.70424 1.000 41.17674 189 LYS A O 1
ATOM 1436 N N . TRP A 1 190 ? -33.13409 -0.80070 69.99766 1.000 40.46548 190 TRP A N 1
ATOM 1437 C CA . TRP A 1 190 ? -34.23475 -1.24799 69.14758 1.000 40.36707 190 TRP A CA 1
ATOM 1438 C C . TRP A 1 190 ? -34.99983 -2.39562 69.80014 1.000 41.85884 190 TRP A C 1
ATOM 1439 O O . TRP A 1 190 ? -36.23596 -2.41530 69.79137 1.000 40.85009 190 TRP A O 1
ATOM 1450 N N . ALA A 1 191 ? -34.28281 -3.36397 70.36968 1.000 40.07704 191 ALA A N 1
ATOM 1451 C CA . ALA A 1 191 ? -34.95554 -4.51771 70.96225 1.000 42.35943 191 ALA A CA 1
ATOM 1452 C C . ALA A 1 191 ? -35.77193 -4.11047 72.18149 1.000 42.04461 191 ALA A C 1
ATOM 1453 O O . ALA A 1 191 ? -36.86936 -4.63745 72.41318 1.000 41.17357 191 ALA A O 1
ATOM 1455 N N . THR A 1 192 ? -35.24728 -3.17699 72.97426 1.000 40.83265 192 THR A N 1
ATOM 1456 C CA . THR A 1 192 ? -35.99072 -2.68706 74.12654 1.000 43.59284 192 THR A CA 1
ATOM 1457 C C . THR A 1 192 ? -37.33233 -2.10989 73.69574 1.000 44.43472 192 THR A C 1
ATOM 1458 O O . THR A 1 192 ? -38.38532 -2.44692 74.25946 1.000 40.13230 192 THR A O 1
ATOM 1462 N N . ASN A 1 193 ? -37.31498 -1.27055 72.66308 1.000 41.05282 193 ASN A N 1
ATOM 1463 C CA . ASN A 1 193 ? -38.54256 -0.63369 72.21050 1.000 44.83626 193 ASN A CA 1
ATOM 1464 C C . ASN A 1 193 ? -39.48312 -1.63619 71.56167 1.000 44.95367 193 ASN A C 1
ATOM 1465 O O . ASN A 1 193 ? -40.69891 -1.58697 71.79019 1.000 44.81706 193 ASN A O 1
ATOM 1470 N N . LYS A 1 194 ? -38.93928 -2.56664 70.77576 1.000 42.32793 194 LYS A N 1
ATOM 1471 C CA . LYS A 1 194 ? -39.78663 -3.49882 70.04144 1.000 42.00965 194 LYS A CA 1
ATOM 1472 C C . LYS A 1 194 ? -40.22745 -4.68419 70.89598 1.000 41.95549 194 LYS A C 1
ATOM 1473 O O . LYS A 1 194 ? -41.39261 -5.09160 70.83075 1.000 43.20275 194 LYS A O 1
ATOM 1479 N N . LEU A 1 195 ? -39.32461 -5.24220 71.70749 1.000 43.24751 195 LEU A N 1
ATOM 1480 C CA . LEU A 1 195 ? -39.57729 -6.49230 72.41627 1.000 41.46981 195 LEU A CA 1
ATOM 1481 C C . LEU A 1 195 ? -39.65673 -6.34113 73.92723 1.000 42.53282 195 LEU A C 1
ATOM 1482 O O . LEU A 1 195 ? -39.98174 -7.31850 74.61467 1.000 42.95347 195 LEU A O 1
ATOM 1487 N N . GLY A 1 196 ? -39.38306 -5.16512 74.46085 1.000 42.12004 196 GLY A N 1
ATOM 1488 C CA . GLY A 1 196 ? -39.41807 -5.03888 75.90052 1.000 45.42029 196 GLY A CA 1
ATOM 1489 C C . GLY A 1 196 ? -38.04072 -5.19689 76.50907 1.000 44.98746 196 GLY A C 1
ATOM 1490 O O . GLY A 1 196 ? -37.16964 -5.90127 75.98153 1.000 42.39263 196 GLY A O 1
ATOM 1491 N N . ALA A 1 197 ? -37.83673 -4.51762 77.64080 1.000 44.53726 197 ALA A N 1
ATOM 1492 C CA . ALA A 1 197 ? -36.53089 -4.50750 78.29352 1.000 45.91102 197 ALA A CA 1
ATOM 1493 C C . ALA A 1 197 ? -36.09087 -5.90829 78.68658 1.000 44.61121 197 ALA A C 1
ATOM 1494 O O . ALA A 1 197 ? -34.90971 -6.24664 78.56941 1.000 44.50915 197 ALA A O 1
ATOM 1496 N N . SER A 1 198 ? -37.02211 -6.73180 79.17376 1.000 43.47910 198 SER A N 1
ATOM 1497 C CA . SER A 1 198 ? -36.66062 -8.07408 79.61108 1.000 44.10424 198 SER A CA 1
ATOM 1498 C C . SER A 1 198 ? -36.08745 -8.89975 78.46705 1.000 43.91771 198 SER A C 1
ATOM 1499 O O . SER A 1 198 ? -35.05515 -9.56299 78.62198 1.000 43.60631 198 SER A O 1
ATOM 1502 N N . VAL A 1 199 ? -36.75929 -8.90130 77.31501 1.000 43.26841 199 VAL A N 1
ATOM 1503 C CA . VAL A 1 199 ? -36.23345 -9.65598 76.18566 1.000 42.65711 199 VAL A CA 1
ATOM 1504 C C . VAL A 1 199 ? -34.92577 -9.04458 75.71191 1.000 43.27548 199 VAL A C 1
ATOM 1505 O O . VAL A 1 199 ? -33.96426 -9.76229 75.40553 1.000 42.60344 199 VAL A O 1
ATOM 1509 N N . ALA A 1 200 ? -34.86495 -7.71009 75.65755 1.000 41.67931 200 ALA A N 1
ATOM 1510 C CA . ALA A 1 200 ? -33.66539 -7.04306 75.16638 1.000 42.54479 200 ALA A CA 1
ATOM 1511 C C . ALA A 1 200 ? -32.45456 -7.39572 76.01658 1.000 44.57204 200 ALA A C 1
ATOM 1512 O O . ALA A 1 200 ? -31.35771 -7.61402 75.48968 1.000 43.62718 200 ALA A O 1
ATOM 1514 N N . GLU A 1 201 ? -32.64144 -7.47455 77.33358 1.000 41.89532 201 GLU A N 1
ATOM 1515 C CA . GLU A 1 201 ? -31.52828 -7.71547 78.23725 1.000 43.50083 201 GLU A CA 1
ATOM 1516 C C . GLU A 1 201 ? -31.01397 -9.14704 78.15920 1.000 42.61190 201 GLU A C 1
ATOM 1517 O O . GLU A 1 201 ? -29.86629 -9.38944 78.52891 1.000 44.41150 201 GLU A O 1
ATOM 1523 N N . GLY A 1 202 ? -31.81982 -10.09810 77.68456 1.000 43.57025 202 GLY A N 1
ATOM 1524 C CA . GLY A 1 202 ? -31.35304 -11.45193 77.47380 1.000 40.58803 202 GLY A CA 1
ATOM 1525 C C . GLY A 1 202 ? -30.85742 -11.76279 76.06835 1.000 41.16299 202 GLY A C 1
ATOM 1526 O O . GLY A 1 202 ? -30.37750 -12.87633 75.81869 1.000 39.94468 202 GLY A O 1
ATOM 1527 N N . LEU A 1 203 ? -30.94718 -10.81116 75.14210 1.000 38.78351 203 LEU A N 1
ATOM 1528 C CA . LEU A 1 203 ? -30.64558 -11.07262 73.73689 1.000 38.25106 203 LEU A CA 1
ATOM 1529 C C . LEU A 1 203 ? -29.14463 -10.98972 73.48327 1.000 36.86752 203 LEU A C 1
ATOM 1530 O O . LEU A 1 203 ? -28.53621 -9.93591 73.67962 1.000 37.90522 203 LEU A O 1
ATOM 1535 N N . ARG A 1 204 ? -28.55125 -12.08448 73.02146 1.000 34.98869 204 ARG A N 1
ATOM 1536 C CA . ARG A 1 204 ? -27.15119 -12.04965 72.59609 1.000 36.96388 204 ARG A CA 1
ATOM 1537 C C . ARG A 1 204 ? -27.00558 -11.32573 71.25796 1.000 38.03165 204 ARG A C 1
ATOM 1538 O O . ARG A 1 204 ? -27.61431 -11.72407 70.26031 1.000 35.05049 204 ARG A O 1
ATOM 1546 N N . VAL A 1 205 ? -26.17467 -10.28313 71.22795 1.000 35.99773 205 VAL A N 1
ATOM 1547 C CA . VAL A 1 205 ? -25.77874 -9.59620 70.00179 1.000 36.84795 205 VAL A CA 1
ATOM 1548 C C . VAL A 1 205 ? -24.27699 -9.81848 69.85990 1.000 38.71194 205 VAL A C 1
ATOM 1549 O O . VAL A 1 205 ? -23.49672 -9.30793 70.67502 1.000 39.14351 205 VAL A O 1
ATOM 1553 N N . ILE A 1 206 ? -23.86593 -10.60501 68.85540 1.000 36.45693 206 ILE A N 1
ATOM 1554 C CA . ILE A 1 206 ? -22.45890 -10.97502 68.67920 1.000 35.22570 206 ILE A CA 1
ATOM 1555 C C . ILE A 1 206 ? -21.87754 -10.24676 67.47745 1.000 36.69044 206 ILE A C 1
ATOM 1556 O O . ILE A 1 206 ? -22.56621 -9.94273 66.49484 1.000 36.06956 206 ILE A O 1
ATOM 1561 N N . TYR A 1 207 ? -20.58430 -9.96239 67.55902 1.000 38.75545 207 TYR A N 1
ATOM 1562 C CA . TYR A 1 207 ? -19.90297 -9.24623 66.49726 1.000 36.87981 207 TYR A CA 1
ATOM 1563 C C . TYR A 1 207 ? -19.22748 -10.24224 65.56481 1.000 36.29572 207 TYR A C 1
ATOM 1564 O O . TYR A 1 207 ? -18.53144 -11.15364 66.02293 1.000 40.02203 207 TYR A O 1
ATOM 1573 N N . GLY A 1 208 ? -19.40843 -10.04942 64.26705 1.000 38.48489 208 GLY A N 1
ATOM 1574 C CA . GLY A 1 208 ? -18.63566 -10.77681 63.27865 1.000 40.76320 208 GLY A CA 1
ATOM 1575 C C . GLY A 1 208 ? -17.96059 -9.83472 62.30432 1.000 41.71774 208 GLY A C 1
ATOM 1576 O O . GLY A 1 208 ? -18.41097 -8.71353 62.08075 1.000 39.55632 208 GLY A O 1
ATOM 1577 N N . GLY A 1 209 ? -16.85310 -10.31057 61.72552 1.000 42.90862 209 GLY A N 1
ATOM 1578 C CA . GLY A 1 209 ? -16.13867 -9.53993 60.72516 1.000 43.50745 209 GLY A CA 1
ATOM 1579 C C . GLY A 1 209 ? -14.65771 -9.38591 61.01253 1.000 45.80787 209 GLY A C 1
ATOM 1580 O O . GLY A 1 209 ? -14.24880 -8.43319 61.67427 1.000 46.66176 209 GLY A O 1
ATOM 1581 N N . SER A 1 210 ? -13.84746 -10.32315 60.52437 1.000 47.92697 210 SER A N 1
ATOM 1582 C CA . SER A 1 210 ? -12.39580 -10.28167 60.69989 1.000 49.20856 210 SER A CA 1
ATOM 1583 C C . SER A 1 210 ? -12.01390 -10.36330 62.17472 1.000 48.84179 210 SER A C 1
ATOM 1584 O O . SER A 1 210 ? -11.07049 -9.71298 62.63141 1.000 50.02195 210 SER A O 1
ATOM 1587 N N . VAL A 1 211 ? -12.75476 -11.16676 62.92724 1.000 45.53687 211 VAL A N 1
ATOM 1588 C CA . VAL A 1 211 ? -12.35635 -11.51007 64.28464 1.000 45.09148 211 VAL A CA 1
ATOM 1589 C C . VAL A 1 211 ? -11.26620 -12.56891 64.22131 1.000 47.14444 211 VAL A C 1
ATOM 1590 O O . VAL A 1 211 ? -11.41769 -13.59936 63.55405 1.000 44.90908 211 VAL A O 1
ATOM 1594 N N . ASN A 1 212 ? -10.15763 -12.32066 64.91066 1.000 45.78625 212 ASN A N 1
ATOM 1595 C CA . ASN A 1 212 ? -9.07337 -13.28314 64.95322 1.000 47.38834 212 ASN A CA 1
ATOM 1596 C C . ASN A 1 212 ? -8.47205 -13.28703 66.34952 1.000 50.56414 212 ASN A C 1
ATOM 1597 O O . ASN A 1 212 ? -8.81961 -12.46446 67.20334 1.000 50.10896 212 ASN A O 1
ATOM 1602 N N . GLY A 1 213 ? -7.56237 -14.23776 66.57305 1.000 49.12495 213 GLY A N 1
ATOM 1603 C CA . GLY A 1 213 ? -6.95313 -14.41372 67.87486 1.000 51.61482 213 GLY A CA 1
ATOM 1604 C C . GLY A 1 213 ? -6.18874 -13.20499 68.36236 1.000 52.80709 213 GLY A C 1
ATOM 1605 O O . GLY A 1 213 ? -5.91354 -13.10118 69.55897 1.000 56.04459 213 GLY A O 1
ATOM 1606 N N . GLY A 1 214 ? -5.86739 -12.27614 67.46846 1.000 54.03592 214 GLY A N 1
ATOM 1607 C CA . GLY A 1 214 ? -5.09696 -11.10109 67.82247 1.000 54.04160 214 GLY A CA 1
ATOM 1608 C C . GLY A 1 214 ? -5.91610 -9.87490 68.17195 1.000 52.86959 214 GLY A C 1
ATOM 1609 O O . GLY A 1 214 ? -5.41468 -8.99798 68.87374 1.000 53.58510 214 GLY A O 1
ATOM 1610 N N . ASN A 1 215 ? -7.15932 -9.77507 67.69274 1.000 51.22370 215 ASN A N 1
ATOM 1611 C CA . ASN A 1 215 ? -8.01808 -8.65111 68.04916 1.000 50.47700 215 ASN A CA 1
ATOM 1612 C C . ASN A 1 215 ? -9.18153 -9.03785 68.95658 1.000 51.95169 215 ASN A C 1
ATOM 1613 O O . ASN A 1 215 ? -9.98983 -8.16457 69.29412 1.000 53.00525 215 ASN A O 1
ATOM 1618 N N . ALA A 1 216 ? -9.29297 -10.31201 69.35303 1.000 53.00722 216 ALA A N 1
ATOM 1619 C CA . ALA A 1 216 ? -10.46173 -10.76498 70.10781 1.000 53.94871 216 ALA A CA 1
ATOM 1620 C C . ALA A 1 216 ? -10.55467 -10.06530 71.46031 1.000 57.35547 216 ALA A C 1
ATOM 1621 O O . ALA A 1 216 ? -11.61196 -9.53922 71.82923 1.000 57.60334 216 ALA A O 1
ATOM 1623 N N . LYS A 1 217 ? -9.44525 -10.04069 72.20767 1.000 57.47508 217 LYS A N 1
ATOM 1624 C CA . LYS A 1 217 ? -9.47320 -9.55471 73.58525 1.000 57.52083 217 LYS A CA 1
ATOM 1625 C C . LYS A 1 217 ? -10.02847 -8.13946 73.67418 1.000 57.94909 217 LYS A C 1
ATOM 1626 O O . LYS A 1 217 ? -10.79365 -7.82696 74.59251 1.000 61.59694 217 LYS A O 1
ATOM 1632 N N . GLU A 1 218 ? -9.66556 -7.27207 72.72577 1.000 58.02203 218 GLU A N 1
ATOM 1633 C CA . GLU A 1 218 ? -10.05404 -5.86790 72.82022 1.000 61.08323 218 GLU A CA 1
ATOM 1634 C C . GLU A 1 218 ? -11.56957 -5.70402 72.90151 1.000 59.14037 218 GLU A C 1
ATOM 1635 O O . GLU A 1 218 ? -12.05700 -4.72539 73.47646 1.000 60.01676 218 GLU A O 1
ATOM 1641 N N . PHE A 1 219 ? -12.33004 -6.64838 72.34048 1.000 59.40366 219 PHE A N 1
ATOM 1642 C CA . PHE A 1 219 ? -13.78411 -6.52044 72.33534 1.000 56.56940 219 PHE A CA 1
ATOM 1643 C C . PHE A 1 219 ? -14.39587 -6.79140 73.70494 1.000 58.80157 219 PHE A C 1
ATOM 1644 O O . PHE A 1 219 ? -15.49172 -6.29802 73.99330 1.000 61.14103 219 PHE A O 1
ATOM 1652 N N . LEU A 1 220 ? -13.72659 -7.58077 74.55026 1.000 59.24154 220 LEU A N 1
ATOM 1653 C CA . LEU A 1 220 ? -14.34866 -8.06923 75.78073 1.000 59.36002 220 LEU A CA 1
ATOM 1654 C C . LEU A 1 220 ? -14.67189 -6.96543 76.77958 1.000 63.43596 220 LEU A C 1
ATOM 1655 O O . LEU A 1 220 ? -15.43718 -7.21147 77.71800 1.000 64.98246 220 LEU A O 1
ATOM 1660 N N . LYS A 1 221 ? -14.12005 -5.76881 76.60716 1.000 65.17857 221 LYS A N 1
ATOM 1661 C CA . LYS A 1 221 ? -14.35731 -4.67591 77.54049 1.000 70.03786 221 LYS A CA 1
ATOM 1662 C C . LYS A 1 221 ? -15.67189 -3.94565 77.29112 1.000 71.40900 221 LYS A C 1
ATOM 1663 O O . LYS A 1 221 ? -16.00140 -3.03157 78.05566 1.000 70.62825 221 LYS A O 1
ATOM 1665 N N . PHE A 1 222 ? -16.43178 -4.32218 76.26165 1.000 67.70758 222 PHE A N 1
ATOM 1666 C CA . PHE A 1 222 ? -17.59217 -3.55763 75.82345 1.000 65.27486 222 PHE A CA 1
ATOM 1667 C C . PHE A 1 222 ? -18.84403 -4.38208 76.10049 1.000 63.49438 222 PHE A C 1
ATOM 1668 O O . PHE A 1 222 ? -18.95368 -5.52334 75.64086 1.000 60.63648 222 PHE A O 1
ATOM 1676 N N . HIS A 1 223 ? -19.78341 -3.80497 76.85317 1.000 64.57738 223 HIS A N 1
ATOM 1677 C CA . HIS A 1 223 ? -20.79509 -4.60464 77.53836 1.000 65.65183 223 HIS A CA 1
ATOM 1678 C C . HIS A 1 223 ? -21.98412 -5.00558 76.66422 1.000 61.98316 223 HIS A C 1
ATOM 1679 O O . HIS A 1 223 ? -22.77724 -5.85625 77.08943 1.000 60.30705 223 HIS A O 1
ATOM 1686 N N . ASP A 1 224 ? -22.13650 -4.44704 75.46510 1.000 55.74034 224 ASP A N 1
ATOM 1687 C CA . ASP A 1 224 ? -23.19833 -4.89626 74.57328 1.000 53.34806 224 ASP A CA 1
ATOM 1688 C C . ASP A 1 224 ? -22.70701 -5.83334 73.48008 1.000 50.57840 224 ASP A C 1
ATOM 1689 O O . ASP A 1 224 ? -23.49920 -6.21221 72.60911 1.000 47.20421 224 ASP A O 1
ATOM 1694 N N . ILE A 1 225 ? -21.43367 -6.21544 73.50055 1.000 48.92572 225 ILE A N 1
ATOM 1695 C CA . ILE A 1 225 ? -20.89640 -7.20872 72.57818 1.000 45.74152 225 ILE A CA 1
ATOM 1696 C C . ILE A 1 225 ? -20.88759 -8.53220 73.33001 1.000 44.04914 225 ILE A C 1
ATOM 1697 O O . ILE A 1 225 ? -20.14390 -8.70247 74.30085 1.000 43.06163 225 ILE A O 1
ATOM 1702 N N . ASP A 1 226 ?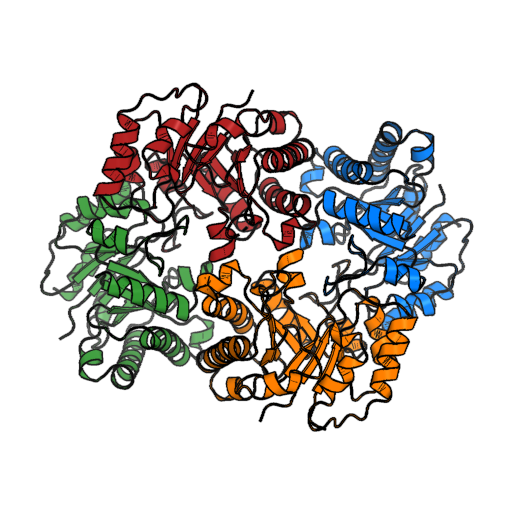 -21.74589 -9.46379 72.91397 1.000 40.85482 226 ASP A N 1
ATOM 1703 C CA . ASP A 1 226 ? -21.98941 -10.67923 73.67042 1.000 40.08878 226 ASP A CA 1
ATOM 1704 C C . ASP A 1 226 ? -21.29216 -11.89325 73.08111 1.000 38.91481 226 ASP A C 1
ATOM 1705 O O . ASP A 1 226 ? -21.60468 -13.02281 73.47206 1.000 40.37703 226 ASP A O 1
ATOM 1710 N N . GLY A 1 227 ? -20.36540 -11.69419 72.15885 1.000 39.83537 227 GLY A N 1
ATOM 1711 C CA . GLY A 1 227 ? -19.62160 -12.79335 71.59593 1.000 40.55948 227 GLY A CA 1
ATOM 1712 C C . GLY A 1 227 ? -19.20091 -12.49114 70.17204 1.000 36.65616 227 GLY A C 1
ATOM 1713 O O . GLY A 1 227 ? -19.25096 -11.34793 69.71993 1.000 37.56856 227 GLY A O 1
ATOM 1714 N N . PHE A 1 228 ? -18.80307 -13.55328 69.47410 1.000 38.96095 228 PHE A N 1
ATOM 1715 C CA . PHE A 1 228 ? -18.22077 -13.44270 68.14420 1.000 35.72473 228 PHE A CA 1
ATOM 1716 C C . PHE A 1 228 ? -18.84845 -14.45547 67.19936 1.000 36.12627 228 PHE A C 1
ATOM 1717 O O . PHE A 1 228 ? -19.19854 -15.56834 67.60018 1.000 36.23533 228 PHE A O 1
ATOM 1725 N N . LEU A 1 229 ? -18.99042 -14.05176 65.93985 1.000 35.13217 229 LEU A N 1
ATOM 1726 C CA . LEU A 1 229 ? -19.16687 -14.97782 64.82950 1.000 36.53975 22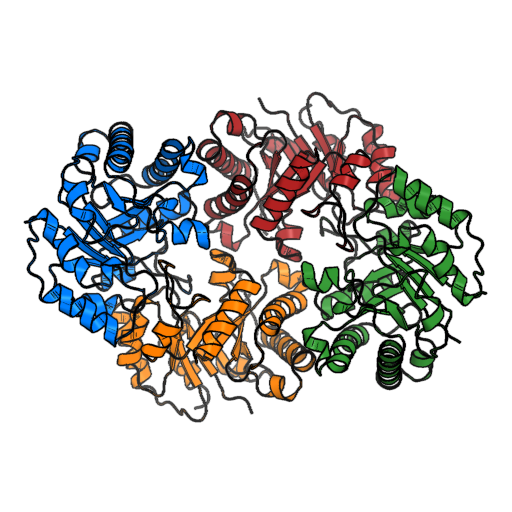9 LEU A CA 1
ATOM 1727 C C . LEU A 1 229 ? -17.87143 -14.92744 64.02703 1.000 35.17975 229 LEU A C 1
ATOM 1728 O O . LEU A 1 229 ? -17.60566 -13.94232 63.33156 1.000 35.80031 229 LEU A O 1
ATOM 1733 N N . VAL A 1 230 ? -17.05688 -15.97474 64.15466 1.000 36.63573 230 VAL A N 1
ATOM 1734 C CA . VAL A 1 230 ? -15.71247 -16.00681 63.58409 1.000 36.35618 230 VAL A CA 1
ATOM 1735 C C . VAL A 1 230 ? -15.76111 -16.68064 62.22199 1.000 36.56684 230 VAL A C 1
ATOM 1736 O O . VAL A 1 230 ? -16.34002 -17.76602 62.07689 1.000 35.60054 230 VAL A O 1
ATOM 1740 N N . GLY A 1 231 ? -15.13254 -16.05365 61.23035 1.000 36.86598 231 GLY A N 1
ATOM 1741 C CA . GLY A 1 231 ? -15.08538 -16.60464 59.89092 1.000 38.69982 231 GLY A CA 1
ATOM 1742 C C . GLY A 1 231 ? -13.81734 -17.39395 59.61984 1.000 39.16649 231 GLY A C 1
ATOM 1743 O O . GLY A 1 231 ? -13.63728 -18.48315 60.17146 1.000 38.58903 231 GLY A O 1
ATOM 1744 N N . GLY A 1 232 ? -12.91952 -16.83866 58.79899 1.000 39.46259 232 GLY A N 1
ATOM 1745 C CA . GLY A 1 232 ? -11.73243 -17.58000 58.38318 1.000 41.43012 232 GLY A CA 1
ATOM 1746 C C . GLY A 1 232 ? -10.90232 -18.12085 59.53543 1.000 41.19117 232 GLY A C 1
ATOM 1747 O O . GLY A 1 232 ? -10.36004 -19.22526 59.45452 1.000 42.72745 232 GLY A O 1
ATOM 1748 N N . ALA A 1 233 ? -10.79321 -17.35749 60.62685 1.000 40.23304 233 ALA A N 1
ATOM 1749 C CA . ALA A 1 233 ? -10.02002 -17.81793 61.77926 1.000 39.66195 233 ALA A CA 1
ATOM 1750 C C . ALA A 1 233 ? -10.58843 -19.08196 62.41247 1.000 41.00288 233 ALA A 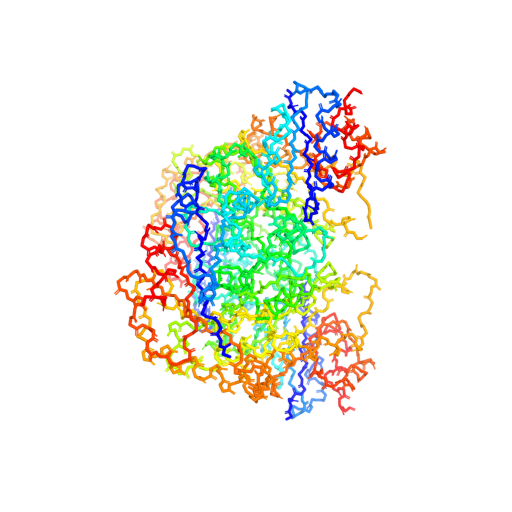C 1
ATOM 1751 O O . ALA A 1 233 ? -9.85953 -19.77479 63.13124 1.000 41.94317 233 ALA A O 1
ATOM 1753 N N . SER A 1 234 ? -11.86548 -19.41139 62.16919 1.000 38.82530 234 SER A N 1
ATOM 1754 C CA . SER A 1 234 ? -12.43054 -20.60269 62.79691 1.000 38.06610 234 SER A CA 1
ATOM 1755 C C . SER A 1 234 ? -11.85471 -21.89504 62.22569 1.000 38.58671 234 SER A C 1
ATOM 1756 O O . SER A 1 234 ? -11.99776 -22.95067 62.85533 1.000 38.34001 234 SER A O 1
ATOM 1759 N N . LEU A 1 235 ? -11.20860 -21.83388 61.06053 1.000 40.37688 235 LEU A N 1
ATOM 1760 C CA . LEU A 1 235 ? -10.51101 -22.96465 60.45996 1.000 43.07581 235 LEU A CA 1
ATOM 1761 C C . LEU A 1 235 ? -9.07425 -23.10059 60.94356 1.000 45.80163 235 LEU A C 1
ATOM 1762 O O . LEU A 1 235 ? -8.36545 -23.99985 60.47985 1.000 44.37278 235 LEU A O 1
ATOM 1767 N N . LYS A 1 236 ? -8.63222 -22.23682 61.84826 1.000 42.04532 236 LYS A N 1
ATOM 1768 C CA . LYS A 1 236 ? -7.24193 -22.13598 62.25358 1.000 44.05967 236 LYS A CA 1
ATOM 1769 C C . LYS A 1 236 ? -7.09262 -22.46385 63.73278 1.000 44.50674 236 LYS A C 1
ATOM 1770 O O . LYS A 1 236 ? -8.06970 -22.41936 64.49475 1.000 42.79597 236 LYS A O 1
ATOM 1776 N N . PRO A 1 237 ? -5.88650 -22.83558 64.16882 1.000 44.31794 237 PRO A N 1
ATOM 1777 C CA . PRO A 1 237 ? -5.70065 -23.18335 65.58531 1.000 44.44842 237 PRO A CA 1
ATOM 1778 C C . PRO A 1 237 ? -5.99442 -22.03183 66.52398 1.000 45.02757 237 PRO A C 1
ATOM 1779 O O . PRO A 1 237 ? -6.34803 -22.27611 67.68218 1.000 44.80390 237 PRO A O 1
ATOM 1783 N N . GLU A 1 238 ? -5.88245 -20.78525 66.05404 1.000 44.81263 238 GLU A N 1
ATOM 1784 C CA . GLU A 1 238 ? -6.14250 -19.62412 66.89934 1.000 45.73310 238 GLU A CA 1
ATOM 1785 C C . GLU A 1 238 ? -7.59574 -19.53758 67.35143 1.000 47.25543 238 GLU A C 1
ATOM 1786 O O . GLU A 1 238 ? -7.87853 -18.85333 68.34351 1.000 46.09181 238 GLU A O 1
ATOM 1792 N N . PHE A 1 239 ? -8.52042 -20.19239 66.63861 1.000 44.67688 239 PHE A N 1
ATOM 1793 C CA . PHE A 1 239 ? -9.88684 -20.33399 67.14027 1.000 44.43723 239 PHE A CA 1
ATOM 1794 C C . PHE A 1 239 ? -9.89886 -20.89029 68.56117 1.000 45.72882 239 PHE A C 1
ATOM 1795 O O . PHE A 1 239 ? -10.79811 -20.57428 69.35058 1.000 46.77461 239 PHE A O 1
ATOM 1803 N N . HIS A 1 240 ? -8.90661 -21.71173 68.91121 1.000 45.93820 240 HIS A N 1
ATOM 1804 C CA . HIS A 1 240 ? -8.84396 -22.23961 70.26951 1.000 48.71851 240 HIS A CA 1
ATOM 1805 C C . HIS A 1 240 ? -8.67064 -21.12888 71.30428 1.000 52.13637 240 HIS A C 1
ATOM 1806 O O . HIS A 1 240 ? -9.12028 -21.28480 72.44736 1.000 52.54232 240 HIS A O 1
ATOM 1813 N N . ASN A 1 241 ? -8.01502 -20.01772 70.93297 1.000 54.79083 241 ASN A N 1
ATOM 1814 C CA . ASN A 1 241 ? -7.99563 -18.82125 71.77861 1.000 55.72006 241 ASN A CA 1
ATOM 1815 C C . ASN A 1 241 ? -9.36484 -18.18635 71.87923 1.000 55.82564 241 ASN A C 1
ATOM 1816 O O . ASN A 1 241 ? -9.87119 -17.95730 72.98179 1.000 59.04301 241 ASN A O 1
ATOM 1821 N N . ILE A 1 242 ? -9.93517 -17.81673 70.72751 1.000 48.44632 242 ILE A N 1
ATOM 1822 C CA . ILE A 1 242 ? -11.16250 -17.03204 70.71129 1.000 49.99504 242 ILE A CA 1
ATOM 1823 C C . ILE A 1 242 ? -12.25432 -17.74166 71.49937 1.000 48.23643 242 ILE A C 1
ATOM 1824 O O . ILE A 1 242 ? -12.99905 -17.11039 72.25434 1.000 49.67914 242 ILE A O 1
ATOM 1829 N N . VAL A 1 243 ? -12.32998 -19.06862 71.37914 1.000 45.88670 243 VAL A N 1
ATOM 1830 C CA . VAL A 1 243 ? -13.38498 -19.81921 72.05580 1.000 48.29631 243 VAL A CA 1
ATOM 1831 C C . VAL A 1 243 ? -13.21375 -19.76715 73.57146 1.000 49.68344 243 VAL A C 1
ATOM 1832 O O . VAL A 1 243 ? -14.20228 -19.76604 74.31356 1.000 49.79664 243 VAL A O 1
ATOM 1836 N N . ASN A 1 244 ? -11.97099 -19.69083 74.05777 1.000 50.08643 244 ASN A N 1
ATOM 1837 C CA . ASN A 1 244 ? -11.67836 -19.74432 75.48862 1.000 52.98154 244 ASN A CA 1
ATOM 1838 C C . ASN A 1 244 ? -11.35782 -18.38380 76.09636 1.000 54.54221 244 ASN A C 1
ATOM 1839 O O . ASN A 1 244 ? -11.28170 -18.28045 77.32701 1.000 56.64865 244 ASN A O 1
ATOM 1844 N N . VAL A 1 245 ? -11.18608 -17.34158 75.27809 1.000 55.06674 245 VAL A N 1
ATOM 1845 C CA . VAL A 1 245 ? -10.58247 -16.10595 75.77377 1.000 56.55892 245 VAL A CA 1
ATOM 1846 C C . VAL A 1 245 ? -11.48771 -15.39311 76.76774 1.000 59.06760 245 VAL A C 1
ATOM 1847 O O . VAL A 1 245 ? -11.00258 -14.65647 77.63725 1.000 59.35929 245 VAL A O 1
ATOM 1851 N N . HIS A 1 246 ? -12.80328 -15.58477 76.66520 1.000 55.48071 246 HIS A N 1
ATOM 1852 C CA . HIS A 1 246 ? -13.70182 -15.00858 77.65829 1.000 53.69497 246 HIS A CA 1
ATOM 1853 C C . HIS A 1 246 ? -13.46721 -15.59983 79.04057 1.000 55.22013 246 HIS A C 1
ATOM 1854 O O . HIS A 1 246 ? -13.65160 -14.90858 80.04826 1.000 55.41721 246 HIS A O 1
ATOM 1861 N N . SER A 1 247 ? -13.08129 -16.87205 79.11175 1.000 56.06669 247 SER A N 1
ATOM 1862 C CA . SER A 1 247 ? -12.98393 -17.58712 80.37532 1.000 56.30190 247 SER A CA 1
ATOM 1863 C C . SER A 1 247 ? -11.62066 -17.44646 81.03734 1.000 55.35240 247 SER A C 1
ATOM 1864 O O . SER A 1 247 ? -11.43047 -17.96601 82.14124 1.000 58.54043 247 SER A O 1
ATOM 1867 N N . LEU A 1 248 ? -10.68248 -16.75180 80.40634 1.000 57.05598 248 LEU A N 1
ATOM 1868 C CA . LEU A 1 248 ? -9.33250 -16.61267 80.94460 1.000 60.87548 248 LEU A CA 1
ATOM 1869 C C . LEU A 1 248 ? -9.29588 -15.78890 82.23904 1.000 62.95268 248 LEU A C 1
ATOM 1870 O O . LEU A 1 248 ? -10.16907 -14.95455 82.48983 1.000 59.73409 248 LEU A O 1
ATOM 1875 N N . ALA B 1 2 ? -24.20768 -47.44242 21.81535 1.000 77.32231 2 ALA B N 1
ATOM 1876 C CA . ALA B 1 2 ? -25.20879 -47.83975 22.79819 1.000 72.50819 2 ALA B CA 1
ATOM 1877 C C . ALA B 1 2 ? -24.98065 -47.12740 24.13041 1.000 71.95433 2 ALA B C 1
ATOM 1878 O O . ALA B 1 2 ? -23.97671 -47.35852 24.80338 1.000 74.61658 2 ALA B O 1
ATOM 1880 N N . ARG B 1 3 ? -25.92260 -46.26297 24.50489 1.000 61.31352 3 ARG B N 1
ATOM 1881 C CA . ARG B 1 3 ? -25.81312 -45.49513 25.73946 1.000 53.85282 3 ARG B CA 1
ATOM 1882 C C . ARG B 1 3 ? -26.25170 -46.33865 26.92958 1.000 52.31377 3 ARG B C 1
ATOM 1883 O O . ARG B 1 3 ? -27.28390 -47.01051 26.87610 1.000 50.70176 3 ARG B O 1
ATOM 1891 N N . LYS B 1 4 ? -25.47057 -46.28853 28.00623 1.000 50.08297 4 LYS B N 1
ATOM 1892 C CA . LYS B 1 4 ? -25.76186 -47.08023 29.19355 1.000 46.57393 4 LYS B CA 1
ATOM 1893 C C . LYS B 1 4 ? -26.97983 -46.52629 29.93137 1.000 44.13193 4 LYS B C 1
ATOM 1894 O O . LYS B 1 4 ? -27.06673 -45.32907 30.19544 1.000 41.31716 4 LYS B O 1
ATOM 1900 N N . PHE B 1 5 ? -27.92289 -47.41097 30.24111 1.000 44.75349 5 PHE B N 1
ATOM 1901 C CA . PHE B 1 5 ? -29.07986 -47.08555 31.06493 1.000 45.16499 5 PHE B CA 1
ATOM 1902 C C . PHE B 1 5 ? -28.64225 -46.35576 32.33080 1.000 41.29908 5 PHE B C 1
ATOM 1903 O O . PHE B 1 5 ? -27.73274 -46.79937 33.03475 1.000 41.45836 5 PHE B O 1
ATOM 1911 N N . PHE B 1 6 ? -29.28916 -45.22631 32.61174 1.000 40.69865 6 PHE B N 1
ATOM 1912 C CA . PHE B 1 6 ? -28.93488 -44.38151 33.74638 1.000 38.24572 6 PHE B CA 1
ATOM 1913 C C . PHE B 1 6 ? -30.17711 -44.12299 34.58557 1.000 38.27521 6 PHE B C 1
ATOM 1914 O O . PHE B 1 6 ? -31.19562 -43.66472 34.05864 1.000 38.84613 6 PHE B O 1
ATOM 1922 N N . VAL B 1 7 ? -30.09195 -44.39503 35.88977 1.000 36.28476 7 VAL B N 1
ATOM 1923 C CA . VAL B 1 7 ? -31.19262 -44.13116 36.81445 1.000 32.74233 7 VAL B CA 1
ATOM 1924 C C . VAL B 1 7 ? -30.64274 -43.33234 37.98651 1.000 35.73494 7 VAL B C 1
ATOM 1925 O O . VAL B 1 7 ? -29.83280 -43.84443 38.76973 1.000 32.54980 7 VAL B O 1
ATOM 1929 N N . GLY B 1 8 ? -31.08256 -42.08459 38.10987 1.000 35.08612 8 GLY B N 1
ATOM 1930 C CA . GLY B 1 8 ? -30.75231 -41.25115 39.25139 1.000 31.87045 8 GLY B CA 1
ATOM 1931 C C . GLY B 1 8 ? -31.95134 -41.15095 40.17800 1.000 33.27936 8 GLY B C 1
ATOM 1932 O O . GLY B 1 8 ? -33.09952 -41.14461 39.73048 1.000 32.89394 8 GLY B O 1
ATOM 1933 N N . GLY B 1 9 ? -31.67296 -41.10925 41.47637 1.000 30.54675 9 GLY B N 1
ATOM 1934 C CA . GLY B 1 9 ? -32.73518 -40.90176 42.43588 1.000 31.34404 9 GLY B CA 1
ATOM 1935 C C . GLY B 1 9 ? -32.53324 -39.63154 43.23221 1.000 33.15535 9 GLY B C 1
ATOM 1936 O O . GLY B 1 9 ? -31.60449 -39.53928 44.04677 1.000 32.97135 9 GLY B O 1
ATOM 1937 N N . ASN B 1 10 ? -33.38765 -38.63743 42.99608 1.000 30.79865 10 ASN B N 1
ATOM 1938 C CA . ASN B 1 10 ? -33.27363 -37.33155 43.63374 1.000 30.03918 10 ASN B CA 1
ATOM 1939 C C . ASN B 1 10 ? -34.19224 -37.32247 44.85259 1.000 29.28411 10 ASN B C 1
ATOM 1940 O O . ASN B 1 10 ? -35.41921 -37.25808 44.71122 1.000 30.05394 10 ASN B O 1
ATOM 1945 N N . PHE B 1 11 ? -33.60003 -37.39756 46.04856 1.000 27.14943 11 PHE B N 1
ATOM 1946 C CA . PHE B 1 11 ? -34.40070 -37.43265 47.26979 1.000 29.41266 11 PHE B CA 1
ATOM 1947 C C . PHE B 1 11 ? -34.99536 -36.07696 47.62898 1.000 28.82172 11 PHE B C 1
ATOM 1948 O O . PHE B 1 11 ? -35.89132 -36.03212 48.46982 1.000 26.82715 11 PHE B O 1
ATOM 1956 N N . LYS B 1 12 ? -34.51971 -34.98855 47.03262 1.000 28.35263 12 LYS B N 1
ATOM 1957 C CA . LYS B 1 12 ? -34.98872 -33.61035 47.29734 1.000 29.01849 12 LYS B CA 1
ATOM 1958 C C . LYS B 1 12 ? -34.77456 -33.31363 48.77835 1.000 28.57491 12 LYS B C 1
ATOM 1959 O O . LYS B 1 12 ? -33.85921 -33.87518 49.39767 1.000 30.04131 12 LYS B O 1
ATOM 1965 N N . MET B 1 13 ? -35.58288 -32.41640 49.35180 1.000 28.27490 13 MET B N 1
ATOM 1966 C CA . MET B 1 13 ? -35.35020 -31.94572 50.71754 1.000 28.30631 13 MET B CA 1
ATOM 1967 C C . MET B 1 13 ? -36.13513 -32.80457 51.70162 1.000 31.10191 13 MET B C 1
ATOM 1968 O O . MET B 1 13 ? -37.06327 -32.35144 52.37823 1.000 30.15896 13 MET B O 1
ATOM 1973 N N . ASN B 1 14 ? -35.74118 -34.07705 51.74858 1.000 28.53395 14 ASN B N 1
ATOM 1974 C CA . ASN B 1 14 ? -36.39299 -35.09826 52.53893 1.000 30.84815 14 ASN B CA 1
ATOM 1975 C C . ASN B 1 14 ? -35.34306 -35.88695 53.30680 1.000 31.50126 14 ASN B C 1
ATOM 1976 O O . ASN B 1 14 ? -34.15383 -35.86667 52.97345 1.000 29.89679 14 ASN B O 1
ATOM 1981 N N . GLY B 1 15 ? -35.79029 -36.57261 54.34702 1.000 31.89045 15 GLY B N 1
ATOM 1982 C CA . GLY B 1 15 ? -34.91493 -37.49824 55.04410 1.000 31.14743 15 GLY B CA 1
ATOM 1983 C C . GLY B 1 15 ? -34.98074 -37.37944 56.55198 1.000 32.74224 15 GLY B C 1
ATOM 1984 O O . GLY B 1 15 ? -35.18532 -36.29973 57.11263 1.000 32.48618 15 GLY B O 1
ATOM 1985 N N . SER B 1 16 ? -34.81202 -38.51368 57.21566 1.000 29.56184 16 SER B N 1
ATOM 1986 C CA . SER B 1 16 ? -34.45832 -38.61428 58.61730 1.000 32.74158 16 SER B CA 1
ATOM 1987 C C . SER B 1 16 ? -33.32912 -39.62885 58.70885 1.000 32.95614 16 SER B C 1
ATOM 1988 O O . SER B 1 16 ? -33.00045 -40.29977 57.72834 1.000 30.57760 16 SER B O 1
ATOM 1991 N N . LEU B 1 17 ? -32.71302 -39.74437 59.88451 1.000 30.67533 17 LEU B N 1
ATOM 1992 C CA . LEU B 1 17 ? -31.67876 -40.76178 60.02698 1.000 31.19692 17 LEU B CA 1
ATOM 1993 C C . LEU B 1 17 ? -32.26398 -42.13699 59.73487 1.000 33.68466 17 LEU B C 1
ATOM 1994 O O . LEU B 1 17 ? -31.65180 -42.95068 59.02873 1.000 32.44957 17 LEU B O 1
ATOM 1999 N N . GLU B 1 18 ? -33.49088 -42.37599 60.21060 1.000 32.01999 18 GLU B N 1
ATOM 2000 C CA . GLU B 1 18 ? -34.12949 -43.67760 60.03521 1.000 32.88749 18 GLU B CA 1
ATOM 2001 C C . GLU B 1 18 ? -34.48793 -43.92474 58.57469 1.000 32.88161 18 GLU B C 1
ATOM 2002 O O . GLU B 1 18 ? -34.24940 -45.01610 58.04214 1.000 34.08848 18 GLU B O 1
ATOM 2008 N N . SER B 1 19 ? -35.05807 -42.92897 57.89817 1.000 33.54806 19 SER B N 1
ATOM 2009 C CA . SER B 1 19 ? -35.46411 -43.17287 56.51807 1.000 33.59228 19 SER B CA 1
ATOM 2010 C C . SER B 1 19 ? -34.25721 -43.30268 55.60239 1.000 32.88224 19 SER B C 1
ATOM 2011 O O . SER B 1 19 ? -34.30627 -44.05162 54.62398 1.000 33.12946 19 SER B O 1
ATOM 2014 N N . MET B 1 20 ? -33.16474 -42.59957 55.89598 1.000 31.26276 20 MET B N 1
ATOM 2015 C CA . MET B 1 20 ? -31.98727 -42.78522 55.05154 1.000 31.73788 20 MET B CA 1
ATOM 2016 C C . MET B 1 20 ? -31.27946 -44.09696 55.32104 1.000 31.53837 20 MET B C 1
ATOM 2017 O O . MET B 1 20 ? -30.75374 -44.69915 54.38403 1.000 32.74477 20 MET B O 1
ATOM 2022 N N . LYS B 1 21 ? -31.27758 -44.57771 56.56264 1.000 33.16845 21 LYS B N 1
ATOM 2023 C CA . LYS B 1 21 ? -30.76662 -45.92593 56.79583 1.000 33.36884 21 LYS B CA 1
ATOM 2024 C C . LYS B 1 21 ? -31.57386 -46.94125 56.00463 1.000 35.75948 21 LYS B C 1
ATOM 2025 O O . LYS B 1 21 ? -31.01119 -47.83411 55.35905 1.000 32.57242 21 LYS B O 1
ATOM 2031 N N . THR B 1 22 ? -32.90073 -46.79878 56.01778 1.000 34.41818 22 THR B N 1
ATOM 2032 C CA . THR B 1 22 ? -33.75881 -47.75653 55.33074 1.000 36.02763 22 THR B CA 1
ATOM 2033 C C . THR B 1 22 ? -33.52380 -47.72346 53.82722 1.000 32.85170 22 THR B C 1
ATOM 2034 O O . THR B 1 22 ? -33.39384 -48.77105 53.18801 1.000 33.29515 22 THR B O 1
ATOM 2038 N N . ILE B 1 23 ? -33.46342 -46.52329 53.24420 1.000 31.54643 23 ILE B N 1
ATOM 2039 C CA . ILE B 1 23 ? -33.25100 -46.40763 51.80580 1.000 35.73301 23 ILE B CA 1
ATOM 2040 C C . ILE B 1 23 ? -31.92021 -47.03451 51.42232 1.000 36.61112 23 ILE B C 1
ATOM 2041 O O . ILE B 1 23 ? -31.82812 -47.80727 50.45869 1.000 35.96978 23 ILE B O 1
ATOM 2046 N N . ILE B 1 24 ? -30.86876 -46.70368 52.17651 1.000 36.39687 24 ILE B N 1
ATOM 2047 C CA . ILE B 1 24 ? -29.52344 -47.17044 51.84303 1.000 36.97171 24 ILE B CA 1
ATOM 2048 C C . ILE B 1 24 ? -29.42637 -48.68797 51.99580 1.000 37.72159 24 ILE B C 1
ATOM 2049 O O . ILE B 1 24 ? -28.91154 -49.38348 51.11055 1.000 36.83301 24 ILE B O 1
ATOM 2054 N N . GLU B 1 25 ? -29.93602 -49.23480 53.10793 1.000 35.34837 25 GLU B N 1
ATOM 2055 C CA . GLU B 1 25 ? -29.91289 -50.69047 53.24556 1.000 39.17740 25 GLU B CA 1
ATOM 2056 C C . GLU B 1 25 ? -30.73197 -51.36980 52.16222 1.000 40.54035 25 GLU B C 1
ATOM 2057 O O . GLU B 1 25 ? -30.36167 -52.45166 51.69686 1.000 40.98138 25 GLU B O 1
ATOM 2063 N N . GLY B 1 26 ? -31.82154 -50.73877 51.72604 1.000 39.01790 26 GLY B N 1
ATOM 2064 C CA . GLY B 1 26 ? -32.56818 -51.27299 50.59959 1.000 40.74642 26 GLY B CA 1
ATOM 2065 C C . GLY B 1 26 ? -31.73145 -51.38465 49.33851 1.000 40.48543 26 GLY B C 1
ATOM 2066 O O . GLY B 1 26 ? -31.73477 -52.41995 48.66526 1.000 44.03963 26 GLY B O 1
ATOM 2067 N N . LEU B 1 27 ? -30.98598 -50.32763 49.01714 1.000 40.81595 27 LEU B N 1
ATOM 2068 C CA . LEU B 1 27 ? -30.13157 -50.34030 47.83400 1.000 41.45287 27 LEU B CA 1
ATOM 2069 C C . LEU B 1 27 ? -28.97968 -51.32684 47.96283 1.000 41.79203 27 LEU B C 1
ATOM 2070 O O . LEU B 1 27 ? -28.54715 -51.90581 46.95988 1.000 45.01388 27 LEU B O 1
ATOM 2075 N N . ASN B 1 28 ? -28.47765 -51.53945 49.17384 1.000 40.37269 28 ASN B N 1
ATOM 2076 C CA . ASN B 1 28 ? -27.37468 -52.47017 49.37202 1.000 42.18276 28 ASN B CA 1
ATOM 2077 C C . ASN B 1 28 ? -27.78257 -53.91868 49.14074 1.000 44.44123 28 ASN B C 1
ATOM 2078 O O . ASN B 1 28 ? -26.92574 -54.74796 48.80697 1.000 46.91563 28 ASN B O 1
ATOM 2083 N N . THR B 1 29 ? -29.06305 -54.24787 49.29097 1.000 43.86089 29 THR B N 1
ATOM 2084 C CA . THR B 1 29 ? -29.51288 -55.62388 49.13137 1.000 42.18537 29 THR B CA 1
ATOM 2085 C C . THR B 1 29 ? -30.24821 -55.87470 47.81900 1.000 44.81082 29 THR B C 1
ATOM 2086 O O . THR B 1 29 ? -30.66112 -57.01057 47.57775 1.000 44.39833 29 THR B O 1
ATOM 2090 N N . THR B 1 30 ? -30.40873 -54.86466 46.95752 1.000 42.13301 30 THR B N 1
ATOM 2091 C CA . THR B 1 30 ? -31.00679 -55.09179 45.64478 1.000 47.90689 30 THR B CA 1
ATOM 2092 C C . THR B 1 30 ? -29.98828 -55.73175 44.72361 1.000 50.44180 30 THR B C 1
ATOM 2093 O O . THR B 1 30 ? -28.81296 -55.34952 44.72405 1.000 51.59964 30 THR B O 1
ATOM 2097 N N . LYS B 1 31 ? -30.45383 -56.66018 43.89070 1.000 50.31591 31 LYS B N 1
ATOM 2098 C CA . LYS B 1 31 ? -29.58171 -57.31934 42.92094 1.000 54.96859 31 LYS B CA 1
ATOM 2099 C C . LYS B 1 31 ? -29.32165 -56.35217 41.76973 1.000 56.83454 31 LYS B C 1
ATOM 2100 O O . LYS B 1 31 ? -30.18128 -56.14647 40.91039 1.000 58.81442 31 LYS B O 1
ATOM 2102 N N . LEU B 1 32 ? -28.12722 -55.75345 41.75036 1.000 61.42891 32 LEU B N 1
ATOM 2103 C CA . LEU B 1 32 ? -27.72339 -54.79493 40.72341 1.000 61.66709 32 LEU B CA 1
ATOM 2104 C C . LEU B 1 32 ? -26.86451 -55.48061 39.67352 1.000 63.07367 32 LEU B C 1
ATOM 2105 O O . LEU B 1 32 ? -25.82368 -56.06184 40.00356 1.000 66.13668 32 LEU B O 1
ATOM 2110 N N . ASN B 1 33 ? -27.27996 -55.39071 38.41454 1.000 62.14232 33 ASN B N 1
ATOM 2111 C CA . ASN B 1 33 ? -26.39150 -55.69443 37.29655 1.000 62.92917 33 ASN B CA 1
ATOM 2112 C C . ASN B 1 33 ? -25.72263 -54.37830 36.92586 1.000 61.34876 33 ASN B C 1
ATOM 2113 O O . ASN B 1 33 ? -26.28863 -53.56180 36.19962 1.000 57.96089 33 ASN B O 1
ATOM 2115 N N . VAL B 1 34 ? -24.52070 -54.15124 37.45663 1.000 59.36485 34 VAL B N 1
ATOM 2116 C CA . VAL B 1 34 ? -23.86531 -52.86984 37.24224 1.000 57.07679 34 VAL B CA 1
ATOM 2117 C C . VAL B 1 34 ? -23.47805 -52.68439 35.78525 1.000 56.65924 34 VAL B C 1
ATOM 2118 O O . VAL B 1 34 ? -23.24452 -51.55357 35.34474 1.000 52.62678 34 VAL B O 1
ATOM 2122 N N . GLY B 1 35 ? -23.42050 -53.77389 35.01953 1.000 57.96893 35 GLY B N 1
ATOM 2123 C CA . GLY B 1 35 ? -23.01232 -53.67166 33.63493 1.000 58.09554 35 GLY B CA 1
ATOM 2124 C C . GLY B 1 35 ? -24.03507 -52.98749 32.75843 1.000 57.79780 35 GLY B C 1
ATOM 2125 O O . GLY B 1 35 ? -23.68000 -52.40610 31.72961 1.000 61.67871 35 GLY B O 1
ATOM 2126 N N . ASP B 1 36 ? -25.30992 -53.02998 33.14348 1.000 56.61016 36 ASP B N 1
ATOM 2127 C CA . ASP B 1 36 ? -26.35426 -52.46760 32.29483 1.000 59.82231 36 ASP B CA 1
ATOM 2128 C C . ASP B 1 36 ? -27.14822 -51.35002 32.96853 1.000 55.42787 36 ASP B C 1
ATOM 2129 O O . ASP B 1 36 ? -28.13917 -50.88722 32.39409 1.000 55.99476 36 ASP B O 1
ATOM 2134 N N . VAL B 1 37 ? -26.74527 -50.89147 34.15351 1.000 52.24457 37 VAL B N 1
ATOM 2135 C CA . VAL B 1 37 ? -27.37266 -49.70664 34.74312 1.000 48.71362 37 VAL B CA 1
ATOM 2136 C C . VAL B 1 37 ? -26.34623 -48.92790 35.55719 1.000 46.13699 37 VAL B C 1
ATOM 2137 O O . VAL B 1 37 ? -25.60966 -49.49511 36.36896 1.000 47.08455 37 VAL B O 1
ATOM 2141 N N . GLU B 1 38 ? -26.29247 -47.62130 35.31519 1.000 42.65721 38 GLU B N 1
ATOM 2142 C CA . GLU B 1 38 ? -25.54139 -46.67975 36.13629 1.000 41.19979 38 GLU B CA 1
ATOM 2143 C C . GLU B 1 38 ? -26.52868 -46.07132 37.12730 1.000 40.82228 38 GLU B C 1
ATOM 2144 O O . GLU B 1 38 ? -27.41690 -45.30999 36.73517 1.000 37.38689 38 GLU B O 1
ATOM 2150 N N . THR B 1 39 ? -26.39471 -46.43074 38.40320 1.000 40.24157 39 THR B N 1
ATOM 2151 C CA . THR B 1 39 ? -27.32679 -46.01366 39.44538 1.000 38.18284 39 THR B CA 1
ATOM 2152 C C . THR B 1 39 ? -26.67028 -44.96444 40.33009 1.000 35.65972 39 THR B C 1
ATOM 2153 O O . THR B 1 39 ? -25.54058 -45.16325 40.79212 1.000 37.52421 39 THR B O 1
ATOM 2157 N N . VAL B 1 40 ? -27.38397 -43.86549 40.59163 1.000 33.90223 40 VAL B N 1
ATOM 2158 C CA . VAL B 1 40 ? -26.88601 -42.79427 41.45330 1.000 32.30683 40 VAL B CA 1
ATOM 2159 C C . VAL B 1 40 ? -28.01726 -42.29770 42.34356 1.000 32.84623 40 VAL B C 1
ATOM 2160 O O . VAL B 1 40 ? -29.14163 -42.09924 41.87492 1.000 33.31779 40 VAL B O 1
ATOM 2164 N N . ILE B 1 41 ? -27.71570 -42.04241 43.61674 1.000 31.16716 41 ILE B N 1
ATOM 2165 C CA . ILE B 1 41 ? -28.68393 -41.37367 44.47647 1.000 31.47343 41 ILE B CA 1
ATOM 2166 C C . ILE B 1 41 ? -28.14146 -40.01255 44.88963 1.000 30.90755 41 ILE B C 1
ATOM 2167 O O . ILE B 1 41 ? -26.93054 -39.81863 45.04860 1.000 30.68202 41 ILE B O 1
ATOM 2172 N N . PHE B 1 42 ? -29.06129 -39.05884 45.04211 1.000 29.77857 42 PHE B N 1
ATOM 2173 C CA . PHE B 1 42 ? -28.75462 -37.65741 45.33018 1.000 30.16667 42 PHE B CA 1
ATOM 2174 C C . PHE B 1 42 ? -29.47331 -37.29686 46.62510 1.000 29.13505 42 PHE B C 1
ATOM 2175 O O . PHE B 1 42 ? -30.62284 -36.81188 46.58978 1.000 28.23236 42 PHE B O 1
ATOM 2183 N N . PRO B 1 43 ? -28.85632 -37.53624 47.78424 1.000 27.99688 43 PRO B N 1
ATOM 2184 C CA . PRO B 1 43 ? -29.52274 -37.26301 49.05899 1.000 28.83111 43 PRO B CA 1
ATOM 2185 C C . PRO B 1 43 ? -29.42368 -35.79331 49.44579 1.000 28.56885 43 PRO B C 1
ATOM 2186 O O . PRO B 1 43 ? -28.62257 -35.02680 48.90559 1.000 26.94512 43 PRO B O 1
ATOM 2190 N N . GLN B 1 44 ? -30.28164 -35.40508 50.38817 1.000 29.10750 44 GLN B N 1
ATOM 2191 C CA . GLN B 1 44 ? -30.19199 -34.07336 50.97407 1.000 28.06029 44 GLN B CA 1
ATOM 2192 C C . GLN B 1 44 ? -28.77745 -33.82660 51.49388 1.000 26.74851 44 GLN B C 1
ATOM 2193 O O . GLN B 1 44 ? -28.11135 -34.75081 51.96871 1.000 29.13474 44 GLN B O 1
ATOM 2199 N N . ASN B 1 45 ? -28.32072 -32.56575 51.39719 1.000 27.76997 45 ASN B N 1
ATOM 2200 C CA . ASN B 1 45 ? -26.89319 -32.24360 51.55233 1.000 28.75677 45 ASN B CA 1
ATOM 2201 C C . ASN B 1 45 ? -26.28554 -32.87440 52.80192 1.000 27.27309 45 ASN B C 1
ATOM 2202 O O . ASN B 1 45 ? -25.17856 -33.42659 52.76486 1.000 28.47214 45 ASN B O 1
ATOM 2207 N N . MET B 1 46 ? -26.97238 -32.74872 53.93526 1.000 28.36641 46 MET B N 1
ATOM 2208 C CA . MET B 1 46 ? -26.38127 -33.17966 55.19693 1.000 27.66761 46 MET B CA 1
ATOM 2209 C C . MET B 1 46 ? -26.05175 -34.66734 55.23264 1.000 29.68932 46 MET B C 1
ATOM 2210 O O . MET B 1 46 ? -25.21411 -35.08296 56.05005 1.000 31.01981 46 MET B O 1
ATOM 2215 N N . TYR B 1 47 ? -26.66188 -35.47356 54.36439 1.000 28.92543 47 TYR B N 1
ATOM 2216 C CA . TYR B 1 47 ? -26.44290 -36.91846 54.36537 1.000 30.10666 47 TYR B CA 1
ATOM 2217 C C . TYR B 1 47 ? -25.36896 -37.36243 53.38706 1.000 32.15656 47 TYR B C 1
ATOM 2218 O O . TYR B 1 47 ? -25.15314 -38.56811 53.24703 1.000 30.51405 47 TYR B O 1
ATOM 2227 N N . LEU B 1 48 ? -24.69769 -36.43243 52.70074 1.000 30.90713 48 LEU B N 1
ATOM 2228 C CA . LEU B 1 48 ? -23.86156 -36.82034 51.56936 1.000 31.16821 48 LEU B CA 1
ATOM 2229 C C . LEU B 1 48 ? -22.74273 -37.77030 51.99576 1.000 30.52581 48 LEU B C 1
ATOM 2230 O O . LEU B 1 48 ? -22.54086 -38.82278 51.38409 1.000 32.55004 48 LEU B O 1
ATOM 2235 N N . ILE B 1 49 ? -21.98355 -37.40653 53.02790 1.000 31.64727 49 ILE B N 1
ATOM 2236 C CA . ILE B 1 49 ? -20.83099 -38.22593 53.40026 1.000 32.65907 49 ILE B CA 1
ATOM 2237 C C . ILE B 1 49 ? -21.27735 -39.57025 53.96508 1.000 32.34283 49 ILE B C 1
ATOM 2238 O O . ILE B 1 49 ? -20.74644 -40.62121 53.58538 1.000 34.33510 49 ILE B O 1
ATOM 2243 N N . THR B 1 50 ? -22.23976 -39.56510 54.88777 1.000 33.46725 50 THR B N 1
ATOM 2244 C CA . THR B 1 50 ? -22.67277 -40.83458 55.46675 1.000 32.68765 50 THR B CA 1
ATOM 2245 C C . THR B 1 50 ? -23.32264 -41.72491 54.41783 1.000 34.51547 50 THR B C 1
ATOM 2246 O O . THR B 1 50 ? -23.21560 -42.95191 54.49091 1.000 34.35095 50 THR B O 1
ATOM 2250 N N . THR B 1 51 ? -23.97183 -41.13564 53.41730 1.000 30.54791 51 THR B N 1
ATOM 2251 C CA . THR B 1 51 ? -24.53059 -41.96948 52.36159 1.000 32.58928 51 THR B CA 1
ATOM 2252 C C . THR B 1 51 ? -23.42574 -42.63046 51.55676 1.000 33.88242 51 THR B C 1
ATOM 2253 O O . THR B 1 51 ? -23.50377 -43.82547 51.25237 1.000 32.99056 51 THR B O 1
ATOM 2257 N N . ARG B 1 52 ? -22.37209 -41.87790 51.23465 1.000 32.38836 52 ARG B N 1
ATOM 2258 C CA . ARG B 1 52 ? -21.25047 -42.46863 50.51016 1.000 34.16332 52 ARG B CA 1
ATOM 2259 C C . ARG B 1 52 ? -20.56309 -43.54814 51.33601 1.000 34.58486 52 ARG B C 1
ATOM 2260 O O . ARG B 1 52 ? -20.12368 -44.56801 50.79063 1.000 36.52286 52 ARG B O 1
ATOM 2268 N N . GLN B 1 53 ? -20.44906 -43.33735 52.64629 1.000 32.84827 53 GLN B N 1
ATOM 2269 C CA . GLN B 1 53 ? -19.82649 -44.34036 53.51420 1.000 37.02177 53 GLN B CA 1
ATOM 2270 C C . GLN B 1 53 ? -20.63915 -45.63111 53.55022 1.000 37.08793 53 GLN B C 1
ATOM 2271 O O . GLN B 1 53 ? -20.07622 -46.73264 53.59817 1.000 37.65703 53 GLN B O 1
ATOM 2277 N N . GLN B 1 54 ? -21.96582 -45.52125 53.50191 1.000 36.31668 54 GLN B N 1
ATOM 2278 C CA . GLN B 1 54 ? -22.83274 -46.64543 53.83477 1.000 35.47975 54 GLN B CA 1
ATOM 2279 C C . GLN B 1 54 ? -23.37418 -47.40530 52.63109 1.000 35.98041 54 GLN B C 1
ATOM 2280 O O . GLN B 1 54 ? -23.67420 -48.59772 52.76116 1.000 36.50788 54 GLN B O 1
ATOM 2286 N N . VAL B 1 55 ? -23.51492 -46.76650 51.46436 1.000 34.65516 55 VAL B N 1
ATOM 2287 C CA . VAL B 1 55 ? -24.05836 -47.42937 50.27984 1.000 35.57239 55 VAL B CA 1
ATOM 2288 C C . VAL B 1 55 ? -22.92162 -48.07330 49.49361 1.000 37.78529 55 VAL B C 1
ATOM 2289 O O . VAL B 1 55 ? -21.80783 -47.54159 49.41664 1.000 38.14989 55 VAL B O 1
ATOM 2293 N N . LYS B 1 56 ? -23.20776 -49.22599 48.88974 1.000 37.98192 56 LYS B N 1
ATOM 2294 C CA . LYS B 1 56 ? -22.16374 -50.01256 48.24726 1.000 39.92333 56 LYS B CA 1
ATOM 2295 C C . LYS B 1 56 ? -21.57317 -49.27493 47.04051 1.000 41.15988 56 LYS B C 1
ATOM 2296 O O . LYS B 1 56 ? -22.20150 -48.40511 46.42616 1.000 37.31580 56 LYS B O 1
ATOM 2302 N N . LYS B 1 57 ? -20.32861 -49.64188 46.71437 1.000 40.90706 57 LYS B N 1
ATOM 2303 C CA . LYS B 1 57 ? -19.55179 -48.90072 45.72381 1.000 42.63632 57 LYS B CA 1
ATOM 2304 C C . LYS B 1 57 ? -20.21896 -48.88141 44.35283 1.000 42.50101 57 LYS B C 1
ATOM 2305 O O . LYS B 1 57 ? -19.97285 -47.96360 43.56306 1.000 42.29088 57 LYS B O 1
ATOM 2307 N N . ASP B 1 58 ? -21.04212 -49.88645 44.04203 1.000 40.55592 58 ASP B N 1
ATOM 2308 C CA . ASP B 1 58 ? -21.69720 -49.97581 42.73897 1.000 43.09695 58 ASP B CA 1
ATOM 2309 C C . ASP B 1 58 ? -22.76578 -48.90845 42.52784 1.000 42.82070 58 ASP B C 1
ATOM 2310 O O . ASP B 1 58 ? -23.24229 -48.74794 41.39687 1.000 42.46265 58 ASP B O 1
ATOM 2315 N N . ILE B 1 59 ? -23.15936 -48.19121 43.57652 1.000 41.60500 59 ILE B N 1
ATOM 2316 C CA . ILE B 1 59 ? -24.13375 -47.10231 43.49315 1.000 38.81913 59 ILE B CA 1
ATOM 2317 C C . ILE B 1 59 ? -23.38513 -45.78985 43.68581 1.000 36.12383 59 ILE B C 1
ATOM 2318 O O . ILE B 1 59 ? -22.64535 -45.63114 44.66236 1.000 38.27085 59 ILE B O 1
ATOM 2323 N N . GLY B 1 60 ? -23.55623 -44.85764 42.74687 1.000 36.69609 60 GLY B N 1
ATOM 2324 C CA . GLY B 1 60 ? -22.97375 -43.53982 42.91420 1.000 37.04664 60 GLY B CA 1
ATOM 2325 C C . GLY B 1 60 ? -23.75261 -42.67688 43.89975 1.000 33.67066 60 GLY B C 1
ATOM 2326 O O . GLY B 1 60 ? -24.93003 -42.89721 44.16955 1.000 33.00579 60 GLY B O 1
ATOM 2327 N N . VAL B 1 61 ? -23.07002 -41.67907 44.45721 1.000 31.60301 61 VAL B N 1
ATOM 2328 C CA . VAL B 1 61 ? -23.70463 -40.65858 45.28493 1.000 33.90458 61 VAL B CA 1
ATOM 2329 C C . VAL B 1 61 ? -23.41652 -39.29749 44.66817 1.000 33.92598 61 VAL B C 1
ATOM 2330 O O . VAL B 1 61 ? -22.28611 -39.02043 44.24766 1.000 33.13481 61 VAL B O 1
ATOM 2334 N N . GLY B 1 62 ? -24.44432 -38.45256 44.60212 1.000 30.95489 62 GLY B N 1
ATOM 2335 C CA . GLY B 1 62 ? -24.28757 -37.12346 44.06400 1.000 29.63913 62 GLY B CA 1
ATOM 2336 C C . GLY B 1 62 ? -24.94675 -36.07089 44.93738 1.000 31.44322 62 GLY B C 1
ATOM 2337 O O . GLY B 1 62 ? -25.88468 -36.33839 45.69093 1.000 31.52977 62 GLY B O 1
ATOM 2338 N N . ALA B 1 63 ? -24.43544 -34.84924 44.80933 1.000 28.66986 63 ALA B N 1
ATOM 2339 C CA . ALA B 1 63 ? -25.06553 -33.69783 45.44402 1.000 27.82767 63 ALA B CA 1
ATOM 2340 C C . ALA B 1 63 ? -26.25868 -33.21040 44.62538 1.000 28.34164 63 ALA B C 1
ATOM 2341 O O . ALA B 1 63 ? -26.31828 -33.37624 43.40338 1.000 29.15250 63 ALA B O 1
ATOM 2343 N N . GLN B 1 64 ? -27.19029 -32.55161 45.30944 1.000 28.94069 64 GLN B N 1
ATOM 2344 C CA . GLN B 1 64 ? -28.36629 -31.95017 44.68063 1.000 25.41874 64 GLN B CA 1
ATOM 2345 C C . GLN B 1 64 ? -28.07579 -30.58090 44.07812 1.000 30.01300 64 GLN B C 1
ATOM 2346 O O . GLN B 1 64 ? -28.91162 -30.05029 43.33932 1.000 29.40126 64 GLN B O 1
ATOM 2352 N N . ASN B 1 65 ? -26.90948 -30.01627 44.36920 1.000 26.99498 65 ASN B N 1
ATOM 2353 C CA . ASN B 1 65 ? -26.52220 -28.69535 43.89208 1.000 27.58516 65 ASN B CA 1
ATOM 2354 C C . ASN B 1 65 ? -25.06068 -28.49846 44.24454 1.000 30.85211 65 ASN B C 1
ATOM 2355 O O . ASN B 1 65 ? -24.52840 -29.14989 45.15167 1.000 28.47967 65 ASN B O 1
ATOM 2360 N N . VAL B 1 66 ? -24.40914 -27.60442 43.50841 1.000 28.44847 66 VAL B N 1
ATOM 2361 C CA . VAL B 1 66 ? -23.03961 -27.22792 43.81552 1.000 30.46185 66 VAL B CA 1
ATOM 2362 C C . VAL B 1 66 ? -22.85518 -25.77012 43.40813 1.000 30.79867 66 VAL B C 1
ATOM 2363 O O . VAL B 1 66 ? -23.55195 -25.26772 42.52770 1.000 29.89663 66 VAL B O 1
ATOM 2367 N N . PHE B 1 67 ? -21.95052 -25.07701 44.09072 1.000 32.30032 67 PHE B N 1
ATOM 2368 C CA . PHE B 1 67 ? -21.53117 -23.74014 43.68043 1.000 31.31334 67 PHE B CA 1
ATOM 2369 C C . PHE B 1 67 ? -20.51641 -23.83653 42.53413 1.000 33.33191 67 PHE B C 1
ATOM 2370 O O . PHE B 1 67 ? -19.99815 -24.91301 42.21305 1.000 32.24522 67 PHE B O 1
ATOM 2378 N N . ASP B 1 68 ? -20.22359 -22.69874 41.90167 1.000 29.99854 68 ASP B N 1
ATOM 2379 C CA . ASP B 1 68 ? -19.37394 -22.71430 40.71240 1.000 33.90318 68 ASP B CA 1
ATOM 2380 C C . ASP B 1 68 ? -17.92826 -22.29537 40.98472 1.000 34.81988 68 ASP B C 1
ATOM 2381 O O . ASP B 1 68 ? -17.14053 -22.16922 40.03392 1.000 34.31933 68 ASP B O 1
ATOM 2386 N N . LYS B 1 69 ? -17.54427 -22.11230 42.24649 1.000 32.39186 69 LYS B N 1
ATOM 2387 C CA . LYS B 1 69 ? -16.22708 -21.58931 42.57785 1.000 34.71912 69 LYS B CA 1
ATOM 2388 C C . LYS B 1 69 ? -15.46260 -22.54864 43.48089 1.000 34.92216 69 LYS B C 1
ATOM 2389 O O . LYS B 1 69 ? -16.03077 -23.45735 44.10096 1.000 34.11565 69 LYS B O 1
ATOM 2395 N N . LYS B 1 70 ? -14.15801 -22.31848 43.54922 1.000 36.07659 70 LYS B N 1
ATOM 2396 C CA . LYS B 1 70 ? -13.29003 -23.04746 44.45573 1.000 37.09564 70 LYS B CA 1
ATOM 2397 C C . LYS B 1 70 ? -13.66240 -22.71757 45.90025 1.000 35.11843 70 LYS B C 1
ATOM 2398 O O . LYS B 1 70 ? -14.35880 -21.73847 46.17215 1.000 36.74353 70 LYS B O 1
ATOM 2402 N N . ASN B 1 71 ? -13.17040 -23.54403 46.82987 1.000 35.84641 71 ASN B N 1
ATOM 2403 C CA . ASN B 1 71 ? -13.44080 -23.35666 48.25471 1.000 36.03138 71 ASN B CA 1
ATOM 2404 C C . ASN B 1 71 ? -13.23032 -21.90190 48.65774 1.000 38.31901 71 ASN B C 1
ATOM 2405 O O . ASN B 1 71 ? -12.25598 -21.26655 48.24088 1.000 36.35693 71 ASN B O 1
ATOM 2410 N N . GLY B 1 72 ? -14.14976 -21.37265 49.46113 1.000 36.29671 72 GLY B N 1
ATOM 2411 C CA . GLY B 1 72 ? -14.08729 -19.96762 49.82805 1.000 35.84652 72 GLY B CA 1
ATOM 2412 C C . GLY B 1 72 ? -15.32374 -19.51705 50.58849 1.000 34.44239 72 GLY B C 1
ATOM 2413 O O . GLY B 1 72 ? -16.04197 -20.32705 51.17893 1.000 33.42565 72 GLY B O 1
ATOM 2414 N N . ALA B 1 73 ? -15.55480 -18.20171 50.56645 1.000 34.46357 73 ALA B N 1
ATOM 2415 C CA . ALA B 1 73 ? -16.48154 -17.56104 51.50515 1.000 33.96539 73 ALA B CA 1
ATOM 2416 C C . ALA B 1 73 ? -17.88015 -17.46836 50.89665 1.000 32.08587 73 ALA B C 1
ATOM 2417 O O . ALA B 1 73 ? -18.38821 -16.39619 50.56486 1.000 31.87913 73 ALA B O 1
ATOM 2419 N N . TYR B 1 74 ? -18.53072 -18.63782 50.79569 1.000 31.19251 74 TYR B N 1
ATOM 2420 C CA . TYR B 1 74 ? -19.86767 -18.75552 50.22308 1.000 29.50161 74 TYR B CA 1
ATOM 2421 C C . TYR B 1 74 ? -20.74525 -19.54770 51.19857 1.000 31.23804 74 TYR B C 1
ATOM 2422 O O . TYR B 1 74 ? -21.08569 -20.71457 50.96840 1.000 29.05951 74 TYR B O 1
ATOM 2431 N N . THR B 1 75 ? -21.11416 -18.89762 52.29707 1.000 30.03040 75 THR B N 1
ATOM 2432 C CA . THR B 1 75 ? -21.84595 -19.57236 53.36171 1.000 29.85447 75 THR B CA 1
ATOM 2433 C C . THR B 1 75 ? -23.10746 -20.23565 52.82647 1.000 30.44052 75 THR B C 1
ATOM 2434 O O . THR B 1 75 ? -23.88880 -19.62037 52.09589 1.000 29.24222 75 THR B O 1
ATOM 2438 N N . GLY B 1 76 ? -23.30357 -21.50860 53.19459 1.000 28.21780 76 GLY B N 1
ATOM 2439 C CA . GLY B 1 76 ? -24.49435 -22.23874 52.81485 1.000 28.02308 76 GLY B CA 1
ATOM 2440 C C . GLY B 1 76 ? -24.34221 -23.11119 51.58368 1.000 31.44319 76 GLY B C 1
ATOM 2441 O O . GLY B 1 76 ? -25.24418 -23.90775 51.31177 1.000 30.97259 76 GLY B O 1
ATOM 2442 N N . GLU B 1 77 ? -23.23920 -22.99413 50.83984 1.000 29.94516 77 GLU B N 1
ATOM 2443 C CA . GLU B 1 77 ? -23.07207 -23.66461 49.54743 1.000 28.61256 77 GLU B CA 1
ATOM 2444 C C . GLU B 1 77 ? -22.31317 -24.98714 49.67191 1.000 28.17510 77 GLU B C 1
ATOM 2445 O O . GLU B 1 77 ? -21.57797 -25.22142 50.62894 1.000 29.94680 77 GLU B O 1
ATOM 2451 N N . ASN B 1 78 ? -22.50153 -25.85393 48.67076 1.000 28.93497 78 ASN B N 1
ATOM 2452 C CA . ASN B 1 78 ? -21.70158 -27.06834 48.50192 1.000 29.23453 78 ASN B CA 1
ATOM 2453 C C . ASN B 1 78 ? -20.53920 -26.82612 47.54553 1.000 31.49812 78 ASN B C 1
ATOM 2454 O O . ASN B 1 78 ? -20.74273 -26.35293 46.42047 1.000 29.88309 78 ASN B O 1
ATOM 2459 N N . SER B 1 79 ? -19.33473 -27.22166 47.96647 1.000 28.97084 79 SER B N 1
ATOM 2460 C CA . SER B 1 79 ? -18.12654 -27.09330 47.15328 1.000 30.50393 79 SER B CA 1
ATOM 2461 C C . SER B 1 79 ? -17.91507 -28.34372 46.30856 1.000 30.67061 79 SER B C 1
ATOM 2462 O O . SER B 1 79 ? -17.92414 -29.46064 46.83790 1.000 31.93879 79 SER B O 1
ATOM 2465 N N . ALA B 1 80 ? -17.67132 -28.15207 45.00596 1.000 31.96394 80 ALA B N 1
ATOM 2466 C CA . ALA B 1 80 ? -17.34425 -29.28346 44.14074 1.000 33.41911 80 ALA B CA 1
ATOM 2467 C C . ALA B 1 80 ? -16.06650 -29.98086 44.59208 1.000 32.94431 80 ALA B C 1
ATOM 2468 O O . ALA B 1 80 ? -15.98607 -31.21117 44.55383 1.000 33.47057 80 ALA B O 1
ATOM 2470 N N . GLN B 1 81 ? -15.05283 -29.21262 45.00758 1.000 32.52796 81 GLN B N 1
ATOM 2471 C CA . GLN B 1 81 ? -13.81159 -29.80949 45.49488 1.000 33.91819 81 GLN B CA 1
ATOM 2472 C C . GLN B 1 81 ? -14.05482 -30.65721 46.73807 1.000 33.23205 81 GLN B C 1
ATOM 2473 O O . GLN B 1 81 ? -13.52363 -31.76811 46.86270 1.000 33.62358 81 GLN B O 1
ATOM 2479 N N . SER B 1 82 ? -14.83749 -30.13415 47.68513 1.000 31.60627 82 SER B N 1
ATOM 2480 C CA . SER B 1 82 ? -15.11622 -30.88382 48.90786 1.000 33.18075 82 SER B CA 1
ATOM 2481 C C . SER B 1 82 ? -15.88871 -32.15899 48.59645 1.000 35.01564 82 SER B C 1
ATOM 2482 O O . SER B 1 82 ? -15.64170 -33.20788 49.20404 1.000 34.38909 82 SER B O 1
ATOM 2485 N N . LEU B 1 83 ? -16.83843 -32.07944 47.65790 1.000 33.27908 83 LEU B N 1
ATOM 2486 C CA . LEU B 1 83 ? -17.66619 -33.23492 47.31942 1.000 33.23091 83 LEU B CA 1
ATOM 2487 C C . LEU B 1 83 ? -16.80711 -34.40751 46.86538 1.000 34.95015 83 LEU B C 1
ATOM 2488 O O . LEU B 1 83 ? -16.88474 -35.50650 47.42859 1.000 34.55998 83 LEU B O 1
ATOM 2493 N N . ILE B 1 84 ? -15.94988 -34.18527 45.86859 1.000 31.46052 84 ILE B N 1
ATOM 2494 C CA . ILE B 1 84 ? -15.22097 -35.31516 45.31315 1.000 33.34441 84 ILE B CA 1
ATOM 2495 C C . ILE B 1 84 ? -14.11114 -35.76552 46.25075 1.000 36.71040 84 ILE B C 1
ATOM 2496 O O . ILE B 1 84 ? -13.73900 -36.93972 46.24383 1.000 35.53208 84 ILE B O 1
ATOM 2501 N N . ASP B 1 85 ? -13.62345 -34.87664 47.11343 1.000 34.26436 85 ASP B N 1
ATOM 2502 C CA . ASP B 1 85 ? -12.66859 -35.28982 48.13494 1.000 37.31073 85 ASP B CA 1
ATOM 2503 C C . ASP B 1 85 ? -13.27027 -36.33824 49.07663 1.000 38.30629 85 ASP B C 1
ATOM 2504 O O . ASP B 1 85 ? -12.54653 -37.20399 49.58312 1.000 35.96668 85 ASP B O 1
ATOM 2509 N N . ALA B 1 86 ? -14.58584 -36.30701 49.29616 1.000 34.86051 86 ALA B N 1
ATOM 2510 C CA . ALA B 1 86 ? -15.24216 -37.30699 50.12513 1.000 35.94273 86 ALA B CA 1
ATOM 2511 C C . ALA B 1 86 ? -15.83137 -38.45764 49.31959 1.000 37.91911 86 ALA B C 1
ATOM 2512 O O . ALA B 1 86 ? -16.54198 -39.29095 49.88905 1.000 39.34085 86 ALA B O 1
ATOM 2514 N N . GLY B 1 87 ? -15.56108 -38.52376 48.01719 1.000 37.25239 87 GLY B N 1
ATOM 2515 C CA . GLY B 1 87 ? -16.04754 -39.61489 47.19588 1.000 37.65342 87 GLY B CA 1
ATOM 2516 C C . GLY B 1 87 ? -17.42140 -39.41633 46.59046 1.000 35.46907 87 GLY B C 1
ATOM 2517 O O . GLY B 1 87 ? -17.98268 -40.37534 46.04635 1.000 37.27116 87 GLY B O 1
ATOM 2518 N N . ILE B 1 88 ? -17.97703 -38.21090 46.66408 1.000 33.77964 88 ILE B N 1
ATOM 2519 C CA . ILE B 1 88 ? -19.22463 -37.87131 45.98256 1.000 32.38491 88 ILE B CA 1
ATOM 2520 C C . ILE B 1 88 ? -18.83659 -37.43213 44.57231 1.000 34.25120 88 ILE B C 1
ATOM 2521 O O . ILE B 1 88 ? -18.19361 -36.39125 44.39040 1.000 36.57202 88 ILE B O 1
ATOM 2526 N N . THR B 1 89 ? -19.19902 -38.24326 43.57824 1.000 32.89521 89 THR B N 1
ATOM 2527 C CA . THR B 1 89 ? -18.67398 -38.12275 42.22488 1.000 35.44309 89 THR B CA 1
ATOM 2528 C C . THR B 1 89 ? -19.69893 -37.62034 41.22389 1.000 35.43436 89 THR B C 1
ATOM 2529 O O . THR B 1 89 ? -19.39741 -37.56075 40.02484 1.000 34.87948 89 THR B O 1
ATOM 2533 N N . TYR B 1 90 ? -20.89274 -37.25582 41.67332 1.000 34.26920 90 TYR B N 1
ATOM 2534 C CA . TYR B 1 90 ? -21.93319 -36.74714 40.79707 1.000 33.00031 90 TYR B CA 1
ATOM 2535 C C . TYR B 1 90 ? -22.50037 -35.46415 41.37900 1.000 29.64590 90 TYR B C 1
ATOM 2536 O O . TYR B 1 90 ? -22.37535 -35.19032 42.57553 1.000 30.94251 90 TYR B O 1
ATOM 2545 N N . THR B 1 91 ? -23.16618 -34.68711 40.52888 1.000 31.22140 91 THR B N 1
ATOM 2546 C CA . THR B 1 91 ? -23.99451 -33.60751 41.04987 1.000 29.11178 91 THR B CA 1
ATOM 2547 C C . THR B 1 91 ? -25.06934 -33.28143 40.02774 1.000 30.06983 91 THR B C 1
ATOM 2548 O O . THR B 1 91 ? -24.85768 -33.39542 38.81506 1.000 30.43080 91 THR B O 1
ATOM 2552 N N . LEU B 1 92 ? -26.22246 -32.88193 40.54424 1.000 28.46136 92 LEU B N 1
ATOM 2553 C CA . LEU B 1 92 ? -27.22124 -32.18028 39.76020 1.000 28.92884 92 LEU B CA 1
ATOM 2554 C C . LEU B 1 92 ? -26.80363 -30.72773 39.57431 1.000 29.00573 92 LEU B C 1
ATOM 2555 O O . LEU B 1 92 ? -26.24665 -30.11065 40.48606 1.000 29.51996 92 LEU B O 1
ATOM 2560 N N . THR B 1 93 ? -27.10686 -30.16984 38.40418 1.000 28.96113 93 THR B N 1
ATOM 2561 C CA . THR B 1 93 ? -27.11500 -28.72542 38.23255 1.000 28.27833 93 THR B CA 1
ATOM 2562 C C . THR B 1 93 ? -28.39586 -28.33409 37.50529 1.000 28.22864 93 THR B C 1
ATOM 2563 O O . THR B 1 93 ? -28.93286 -29.10002 36.69475 1.000 31.01689 93 THR B O 1
ATOM 2567 N N . GLY B 1 94 ? -28.90489 -27.14849 37.83685 1.000 29.02320 94 GLY B N 1
ATOM 2568 C CA . GLY B 1 94 ? -30.05955 -26.59106 37.14697 1.000 27.91084 94 GLY B CA 1
ATOM 2569 C C . GLY B 1 94 ? -31.37280 -27.31125 37.34291 1.000 28.80491 94 GLY B C 1
ATOM 2570 O O . GLY B 1 94 ? -32.26658 -27.18037 36.49519 1.000 28.17219 94 GLY B O 1
ATOM 2571 N N . HIS B 1 95 ? -31.53557 -28.06638 38.43236 1.000 29.09130 95 HIS B N 1
ATOM 2572 C CA . HIS B 1 95 ? -32.82924 -28.68952 38.67185 1.000 26.84540 95 HIS B CA 1
ATOM 2573 C C . HIS B 1 95 ? -33.91710 -27.61940 38.63137 1.000 30.20636 95 HIS B C 1
ATOM 2574 O O . HIS B 1 95 ? -33.70668 -26.47610 39.05906 1.000 26.85598 95 HIS B O 1
ATOM 2581 N N . SER B 1 96 ? -35.08092 -27.98903 38.09178 1.000 27.25176 96 SER B N 1
ATOM 2582 C CA . SER B 1 96 ? -36.15824 -27.01321 37.92837 1.000 30.85532 96 SER B CA 1
ATOM 2583 C C . SER B 1 96 ? -36.49695 -26.29883 39.23155 1.000 30.92920 96 SER B C 1
ATOM 2584 O O . SER B 1 96 ? -36.87822 -25.11945 39.21624 1.000 32.65484 96 SER B O 1
ATOM 2587 N N . GLU B 1 97 ? -36.38280 -26.98819 40.37255 1.000 29.05546 97 GLU B N 1
ATOM 2588 C CA . GLU B 1 97 ? -36.72810 -26.32791 41.62690 1.000 28.91620 97 GLU B CA 1
ATOM 2589 C C . GLU B 1 97 ? -35.72214 -25.23930 41.95718 1.000 32.24940 97 GLU B C 1
ATOM 2590 O O . GLU B 1 97 ? -36.06972 -24.26146 42.62860 1.000 32.75866 97 GLU B O 1
ATOM 2596 N N . ARG B 1 98 ? -34.48291 -25.37712 41.48041 1.000 26.86249 98 ARG B N 1
ATOM 2597 C CA . ARG B 1 98 ? -33.49819 -24.32275 41.70458 1.000 30.45619 98 ARG B CA 1
ATOM 2598 C C . ARG B 1 98 ? -33.62084 -23.21627 40.66340 1.000 31.89599 98 ARG B C 1
ATOM 2599 O O . ARG B 1 98 ? -33.43457 -22.04199 40.99776 1.000 29.58040 98 ARG B O 1
ATOM 2607 N N . ARG B 1 99 ? -33.96788 -23.56418 39.41849 1.000 31.22044 99 ARG B N 1
ATOM 2608 C CA . ARG B 1 99 ? -34.20020 -22.53501 38.40690 1.000 31.06682 99 ARG B CA 1
ATOM 2609 C C . ARG B 1 99 ? -35.40933 -21.68039 38.76452 1.000 33.12837 99 ARG B C 1
ATOM 2610 O O . ARG B 1 99 ? -35.41827 -20.47295 38.50101 1.000 34.05293 99 ARG B O 1
ATOM 2618 N N . THR B 1 100 ? -36.44680 -22.28314 39.35158 1.000 31.42821 100 THR B N 1
ATOM 2619 C CA . THR B 1 100 ? -37.64485 -21.51424 39.68124 1.000 33.15674 100 THR B CA 1
ATOM 2620 C C . THR B 1 100 ? -37.54716 -20.83602 41.05301 1.000 34.25438 100 THR B C 1
ATOM 2621 O O . THR B 1 100 ? -37.58745 -19.60460 41.13998 1.000 35.64058 100 THR B O 1
ATOM 2625 N N . ILE B 1 101 ? -37.39245 -21.60789 42.13243 1.000 34.11893 101 ILE B N 1
ATOM 2626 C CA . ILE B 1 101 ? -37.43882 -20.99593 43.46450 1.000 33.67472 101 ILE B CA 1
ATOM 2627 C C . ILE B 1 101 ? -36.25065 -20.06832 43.69028 1.000 33.36571 101 ILE B C 1
ATOM 2628 O O . ILE B 1 101 ? -36.39601 -18.98067 44.25902 1.000 36.05737 101 ILE B O 1
ATOM 2633 N N . PHE B 1 102 ? -35.05177 -20.48005 43.28399 1.000 30.81931 102 PHE B N 1
ATOM 2634 C CA . PHE B 1 102 ? -33.86496 -19.68547 43.55653 1.000 33.16608 102 PHE B CA 1
ATOM 2635 C C . PHE B 1 102 ? -33.36221 -18.94145 42.33202 1.000 33.68734 102 PHE B C 1
ATOM 2636 O O . PHE B 1 102 ? -32.27305 -18.35995 42.38062 1.000 33.75369 102 PHE B O 1
ATOM 2644 N N . LYS B 1 103 ? -34.14936 -18.93615 41.25046 1.000 30.56485 103 LYS B N 1
ATOM 2645 C CA . LYS B 1 103 ? -33.85527 -18.17261 40.02870 1.000 33.41357 103 LYS B CA 1
ATOM 2646 C C . LYS B 1 103 ? -32.41845 -18.35934 39.55070 1.000 33.59333 103 LYS B C 1
ATOM 2647 O O . LYS B 1 103 ? -31.75597 -17.40441 39.14755 1.000 34.17031 103 LYS B O 1
ATOM 2653 N N . GLU B 1 104 ? -31.92816 -19.60099 39.56880 1.000 28.97584 104 GLU B N 1
ATOM 2654 C CA . GLU B 1 104 ? -30.61047 -19.86512 39.00170 1.000 30.53955 104 GLU B CA 1
ATOM 2655 C C . GLU B 1 104 ? -30.66942 -19.63962 37.49524 1.000 30.28798 104 GLU B C 1
ATOM 2656 O O . GLU B 1 104 ? -31.51050 -20.23165 36.81691 1.000 31.55640 104 GLU B O 1
ATOM 2662 N N . SER B 1 105 ? -29.80357 -18.76974 36.97386 1.000 32.09924 105 SER B N 1
ATOM 2663 C CA . SER B 1 105 ? -29.84004 -18.44058 35.55449 1.000 33.23818 105 SER B CA 1
ATOM 2664 C C . SER B 1 105 ? -29.23295 -19.56515 34.71659 1.000 31.30277 105 SER B C 1
ATOM 2665 O O . SER B 1 105 ? -28.51487 -20.43127 35.22280 1.000 29.74139 105 SER B O 1
ATOM 2668 N N . ASP B 1 106 ? -29.54269 -19.54113 33.41296 1.000 32.13183 106 ASP B N 1
ATOM 2669 C CA . ASP B 1 106 ? -28.91086 -20.45611 32.46284 1.000 31.69983 106 ASP B CA 1
ATOM 2670 C C . ASP B 1 106 ? -27.39700 -20.41115 32.58576 1.000 34.61759 106 ASP B C 1
ATOM 2671 O O . ASP B 1 106 ? -26.71981 -21.45195 32.53934 1.000 28.24453 106 ASP B O 1
ATOM 2676 N N . GLU B 1 107 ? -26.85166 -19.20050 32.73771 1.000 28.88205 107 GLU B N 1
ATOM 2677 C CA . GLU B 1 107 ? -25.41170 -19.01687 32.75889 1.000 34.14258 107 GLU B CA 1
ATOM 2678 C C . GLU B 1 107 ? -24.81539 -19.54400 34.06229 1.000 31.19417 107 GLU B C 1
ATOM 2679 O O . GLU B 1 107 ? -23.72774 -20.12723 34.07259 1.000 31.30793 107 GLU B O 1
ATOM 2685 N N . PHE B 1 108 ? -25.51267 -19.33259 35.17607 1.000 31.53856 108 PHE B N 1
ATOM 2686 C CA . PHE B 1 108 ? -25.05009 -19.86046 36.45455 1.000 30.35981 108 PHE B CA 1
ATOM 2687 C C . PHE B 1 108 ? -25.02458 -21.38703 36.42675 1.000 31.82455 108 PHE B C 1
ATOM 2688 O O . PHE B 1 108 ? -24.04231 -22.01143 36.84839 1.000 28.01208 108 PHE B O 1
ATOM 2696 N N . VAL B 1 109 ? -26.06517 -22.00129 35.86558 1.000 31.23525 109 VAL B N 1
ATOM 2697 C CA . VAL B 1 109 ? -26.09595 -23.46113 35.73281 1.000 30.04932 109 VAL B CA 1
ATOM 2698 C C . VAL B 1 109 ? -24.93445 -23.94435 34.87452 1.000 31.67612 109 VAL B C 1
ATOM 2699 O O . VAL B 1 109 ? -24.27065 -24.94269 35.19822 1.000 30.02170 109 VAL B O 1
ATOM 2703 N N . ALA B 1 110 ? -24.64455 -23.22940 33.78283 1.000 30.42464 110 ALA B N 1
ATOM 2704 C CA . ALA B 1 110 ? -23.51332 -23.60241 32.93793 1.000 31.65041 110 ALA B CA 1
ATOM 2705 C C . ALA B 1 110 ? -22.18850 -23.49443 33.68388 1.000 31.77337 110 ALA B C 1
ATOM 2706 O O . ALA B 1 110 ? -21.32357 -24.36993 33.55167 1.000 31.29021 110 ALA B O 1
ATOM 2708 N N . ASP B 1 111 ? -21.98916 -22.41110 34.43981 1.000 30.59114 111 ASP B N 1
ATOM 2709 C CA . ASP B 1 111 ? -20.72014 -22.24748 35.14560 1.000 34.09262 111 ASP B CA 1
ATOM 2710 C C . ASP B 1 111 ? -20.52847 -23.31941 36.21426 1.000 32.06407 111 ASP B C 1
ATOM 2711 O O . ASP B 1 111 ? -19.40839 -23.80715 36.41261 1.000 32.82061 111 ASP B O 1
ATOM 2716 N N . LYS B 1 112 ? -21.59588 -23.67063 36.93536 1.000 30.47826 112 LYS B N 1
ATOM 2717 C CA . LYS B 1 112 ? -21.50061 -24.76217 37.90580 1.000 31.55792 112 LYS B CA 1
ATOM 2718 C C . LYS B 1 112 ? -21.12331 -26.06428 37.22821 1.000 29.63582 112 LYS B C 1
ATOM 2719 O O . LYS B 1 112 ? -20.30849 -26.83386 37.75076 1.000 31.15746 112 LYS B O 1
ATOM 2725 N N . THR B 1 113 ? -21.76579 -26.35192 36.09509 1.000 31.58297 113 THR B N 1
ATOM 2726 C CA . THR B 1 113 ? -21.48194 -27.56225 35.32862 1.000 31.12134 113 THR B CA 1
ATOM 2727 C C . THR B 1 113 ? -20.01615 -27.62055 34.91297 1.000 33.37038 113 THR B C 1
ATOM 2728 O O . THR B 1 113 ? -19.32764 -28.62638 35.14522 1.000 32.79019 113 THR B O 1
ATOM 2732 N N . LYS B 1 114 ? -19.51752 -26.54036 34.30057 1.000 33.37072 114 LYS B N 1
ATOM 2733 C CA . LYS B 1 114 ? -18.12730 -26.49701 33.86333 1.000 32.31848 114 LYS B CA 1
ATOM 2734 C C . LYS B 1 114 ? -17.17550 -26.73852 35.02334 1.000 34.65958 114 LYS B C 1
ATOM 2735 O O . LYS B 1 114 ? -16.23218 -27.52797 34.90935 1.000 33.90761 114 LYS B O 1
ATOM 2741 N N . PHE B 1 115 ? -17.40262 -26.05837 36.14858 1.000 32.40570 115 PHE B N 1
ATOM 2742 C CA . PHE B 1 115 ? -16.49634 -26.20015 37.28302 1.000 34.93428 115 PHE B CA 1
ATOM 2743 C C . PHE B 1 115 ? -16.55863 -27.60920 37.86742 1.000 33.20023 115 PHE B C 1
ATOM 2744 O O . PHE B 1 115 ? -15.52243 -28.22594 38.13472 1.000 32.11301 115 PHE B O 1
ATOM 2752 N N . ALA B 1 116 ? -17.77262 -28.12846 38.07558 1.000 31.63015 116 ALA B N 1
ATOM 2753 C CA . ALA B 1 116 ? -17.92295 -29.48934 38.59210 1.000 33.67483 116 ALA B CA 1
ATOM 2754 C C . ALA B 1 116 ? -17.22460 -30.50292 37.69229 1.000 34.95638 116 ALA B C 1
ATOM 2755 O O . ALA B 1 116 ? -16.54607 -31.41486 38.18434 1.000 35.19869 116 ALA B O 1
ATOM 2757 N N . LEU B 1 117 ? -17.35871 -30.34407 36.37059 1.000 33.57437 117 LEU B N 1
ATOM 2758 C CA . LEU B 1 117 ? -16.67873 -31.24062 35.43675 1.000 36.15768 117 LEU B CA 1
ATOM 2759 C C . LEU B 1 117 ? -15.16151 -31.16057 35.59011 1.000 36.28522 117 LEU B C 1
ATOM 2760 O O . LEU B 1 117 ? -14.47138 -32.19103 35.62053 1.000 35.80072 117 LEU B O 1
ATOM 2765 N N . GLU B 1 118 ? -14.62327 -29.93961 35.67645 1.000 35.07949 118 GLU B N 1
ATOM 2766 C CA . GLU B 1 118 ? -13.17739 -29.77619 35.80484 1.000 35.68192 118 GLU B CA 1
ATOM 2767 C C . GLU B 1 118 ? -12.65303 -30.42309 37.07674 1.000 36.98010 118 GLU B C 1
ATOM 2768 O O . GLU B 1 118 ? -11.54614 -30.98092 37.09069 1.000 33.81401 118 GLU B O 1
ATOM 2774 N N . GLN B 1 119 ? -13.44003 -30.36819 38.14909 1.000 33.89683 119 GLN B N 1
ATOM 2775 C CA . GLN B 1 119 ? -13.06718 -30.95097 39.42760 1.000 39.50981 119 GLN B CA 1
ATOM 2776 C C . GLN B 1 119 ? -13.26807 -32.45978 39.48242 1.000 38.41027 119 GLN B C 1
ATOM 2777 O O . GLN B 1 119 ? -12.91009 -33.07071 40.49494 1.000 37.93265 119 GLN B O 1
ATOM 2783 N N . GLY B 1 120 ? -13.80033 -33.07656 38.42726 1.000 37.14469 120 GLY B N 1
ATOM 2784 C CA . GLY B 1 120 ? -13.83792 -34.52281 38.31649 1.000 37.12499 120 GLY B CA 1
ATOM 2785 C C . GLY B 1 120 ? -15.19399 -35.17746 38.49979 1.000 38.06063 120 GLY B C 1
ATOM 2786 O O . GLY B 1 120 ? -15.26093 -36.40813 38.53178 1.000 37.85991 120 GLY B O 1
ATOM 2787 N N . LEU B 1 121 ? -16.26972 -34.40030 38.59021 1.000 35.29628 121 LEU B N 1
ATOM 2788 C CA . LEU B 1 121 ? -17.61040 -34.91089 38.82359 1.000 35.60116 121 LEU B CA 1
ATOM 2789 C C . LEU B 1 121 ? -18.31173 -35.20645 37.50173 1.000 35.11768 121 LEU B C 1
ATOM 2790 O O . LEU B 1 121 ? -18.01308 -34.60384 36.46824 1.000 34.46364 121 LEU B O 1
ATOM 2795 N N . THR B 1 122 ? -19.25692 -36.14363 37.54691 1.000 34.96457 122 THR B N 1
ATOM 2796 C CA . THR B 1 122 ? -20.25294 -36.28823 36.49161 1.000 34.32393 122 THR B CA 1
ATOM 2797 C C . THR B 1 122 ? -21.42007 -35.37242 36.81325 1.000 33.65370 122 THR B C 1
ATOM 2798 O O . THR B 1 122 ? -21.86840 -35.31553 37.95803 1.000 31.55893 122 THR B O 1
ATOM 2802 N N . VAL B 1 123 ? -21.91003 -34.64201 35.81961 1.000 33.13392 123 VAL B N 1
ATOM 2803 C CA . VAL B 1 123 ? -22.96530 -33.65931 36.05961 1.000 32.22169 123 VAL B CA 1
ATOM 2804 C C . VAL B 1 123 ? -24.24150 -34.10991 35.37245 1.000 33.87632 123 VAL B C 1
ATOM 2805 O O . VAL B 1 123 ? -24.24596 -34.38490 34.16552 1.000 34.59099 123 VAL B O 1
ATOM 2809 N N . VAL B 1 124 ? -25.32667 -34.18095 36.13859 1.000 31.70415 124 VAL B N 1
ATOM 2810 C CA . VAL B 1 124 ? -26.65750 -34.36585 35.57356 1.000 30.84075 124 VAL B CA 1
ATOM 2811 C C . VAL B 1 124 ? -27.23794 -32.96283 35.43298 1.000 31.55185 124 VAL B C 1
ATOM 2812 O O . VAL B 1 124 ? -27.67161 -32.35280 36.41480 1.000 29.71008 124 VAL B O 1
ATOM 2816 N N . ALA B 1 125 ? -27.20617 -32.43371 34.21477 1.000 31.65196 125 ALA B N 1
ATOM 2817 C CA . ALA B 1 125 ? -27.65801 -31.07168 33.94871 1.000 30.52293 125 ALA B CA 1
ATOM 2818 C C . ALA B 1 125 ? -29.13104 -31.12491 33.58219 1.000 29.84427 125 ALA B C 1
ATOM 2819 O O . ALA B 1 125 ? -29.51828 -31.81590 32.62936 1.000 29.02970 125 ALA B O 1
ATOM 2821 N N . CYS B 1 126 ? -29.95307 -30.42103 34.35290 1.000 30.27304 126 CYS B N 1
ATOM 2822 C CA . CYS B 1 126 ? -31.40016 -30.49845 34.23618 1.000 30.70783 126 CYS B CA 1
ATOM 2823 C C . CYS B 1 126 ? -31.92764 -29.32610 33.42804 1.000 31.70585 126 CYS B C 1
ATOM 2824 O O . CYS B 1 126 ? -31.46265 -28.19472 33.59024 1.000 29.33431 126 CYS B O 1
ATOM 2827 N N . ILE B 1 127 ? -32.90212 -29.60749 32.55774 1.000 33.06881 127 ILE B N 1
ATOM 2828 C CA . ILE B 1 127 ? -33.52292 -28.60329 31.69730 1.000 33.09521 127 ILE B CA 1
ATOM 2829 C C . ILE B 1 127 ? -35.01876 -28.87863 31.65929 1.000 32.25041 127 ILE B C 1
ATOM 2830 O O . ILE B 1 127 ? -35.48676 -29.92229 32.10964 1.000 32.02328 127 ILE B O 1
ATOM 2835 N N . GLY B 1 128 ? -35.77141 -27.95147 31.08980 1.000 32.66746 128 GLY B N 1
ATOM 2836 C CA . GLY B 1 128 ? -37.19003 -28.18997 30.89153 1.000 31.86910 128 GLY B CA 1
ATOM 2837 C C . GLY B 1 128 ? -38.00592 -26.91133 30.93202 1.000 35.82116 128 GLY B C 1
ATOM 2838 O O . GLY B 1 128 ? -37.63326 -25.91586 31.54688 1.000 33.22876 128 GLY B O 1
ATOM 2839 N N . GLU B 1 129 ? -39.16415 -26.95203 30.27419 1.000 37.36174 129 GLU B N 1
ATOM 2840 C CA . GLU B 1 129 ? -39.99657 -25.77164 30.06473 1.000 40.27847 129 GLU B CA 1
ATOM 2841 C C . GLU B 1 129 ? -41.23668 -25.80033 30.94747 1.000 40.28043 129 GLU B C 1
ATOM 2842 O O . GLU B 1 129 ? -41.75151 -26.86769 31.29591 1.000 39.03434 129 GLU B O 1
ATOM 2848 N N . THR B 1 130 ? -41.70847 -24.60511 31.30589 1.000 38.97225 130 THR B N 1
ATOM 2849 C CA . THR B 1 130 ? -42.93461 -24.44769 32.07227 1.000 42.06717 130 THR B CA 1
ATOM 2850 C C . THR B 1 130 ? -44.15374 -24.54763 31.15952 1.000 46.34438 130 THR B C 1
ATOM 2851 O O . THR B 1 130 ? -44.04765 -24.66723 29.93447 1.000 43.98752 130 THR B O 1
ATOM 2855 N N . LEU B 1 131 ? -45.34039 -24.48730 31.76778 1.000 45.69568 131 LEU B N 1
ATOM 2856 C CA . LEU B 1 131 ? -46.56023 -24.64265 30.98346 1.000 49.00162 131 LEU B CA 1
ATOM 2857 C C . LEU B 1 131 ? -46.76126 -23.45842 30.04237 1.000 49.01144 131 LEU B C 1
ATOM 2858 O O . LEU B 1 131 ? -47.14983 -23.64240 28.88194 1.000 50.94133 131 LEU B O 1
ATOM 2863 N N . ALA B 1 132 ? -46.46980 -22.24137 30.51162 1.000 46.90921 132 ALA B N 1
ATOM 2864 C CA . ALA B 1 132 ? -46.55277 -21.08125 29.63006 1.000 49.02312 132 ALA B CA 1
ATOM 2865 C C . ALA B 1 132 ? -45.59854 -21.22492 28.44844 1.000 51.03422 132 ALA B C 1
ATOM 2866 O O . ALA B 1 132 ? -45.94063 -20.86155 27.31404 1.000 50.25940 132 ALA B O 1
ATOM 2868 N N . GLU B 1 133 ? -44.40652 -21.78446 28.68690 1.000 46.84125 133 GLU B N 1
ATOM 2869 C CA . GLU B 1 133 ? -43.44444 -21.95093 27.60070 1.000 48.35861 133 GLU B CA 1
ATOM 2870 C C . GLU B 1 133 ? -43.84150 -23.08279 26.66000 1.000 51.43091 133 GLU B C 1
ATOM 2871 O O . GLU B 1 133 ? -43.48319 -23.05732 25.47605 1.000 52.46066 133 GLU B O 1
ATOM 2877 N N . ARG B 1 134 ? -44.59832 -24.06419 27.16009 1.000 49.65236 134 ARG B N 1
ATOM 2878 C CA . ARG B 1 134 ? -45.02322 -25.19179 26.33694 1.000 49.89925 134 ARG B CA 1
ATOM 2879 C C . ARG B 1 134 ? -45.96840 -24.76281 25.22061 1.000 56.08168 134 ARG B C 1
ATOM 2880 O O . ARG B 1 134 ? -45.99918 -25.40397 24.16425 1.000 54.82438 134 ARG B O 1
ATOM 2888 N N . GLU B 1 135 ? -46.74102 -23.69199 25.43856 1.000 59.72563 135 GLU B N 1
ATOM 2889 C CA . GLU B 1 135 ? -47.70665 -23.23216 24.44261 1.000 59.73765 135 GLU B CA 1
ATOM 2890 C C . GLU B 1 135 ? -47.09043 -23.18139 23.04868 1.000 64.15944 135 GLU B C 1
ATOM 2891 O O . GLU B 1 135 ? -47.64285 -23.74158 22.09282 1.000 63.88379 135 GLU B O 1
ATOM 2893 N N . ALA B 1 136 ? -45.91876 -22.54162 22.92163 1.000 61.66839 136 ALA B N 1
ATOM 2894 C CA . ALA B 1 136 ? -45.24356 -22.45520 21.62912 1.000 61.00050 136 ALA B CA 1
ATOM 2895 C C . ALA B 1 136 ? -43.72500 -22.57885 21.66822 1.000 59.11894 136 ALA B C 1
ATOM 2896 O O . ALA B 1 136 ? -43.12218 -22.63417 20.59279 1.000 61.71244 136 ALA B O 1
ATOM 2898 N N . ASN B 1 137 ? -43.07832 -22.64446 22.83492 1.000 56.09615 137 ASN B N 1
ATOM 2899 C CA . ASN B 1 137 ? -41.63490 -22.42620 22.91543 1.000 57.38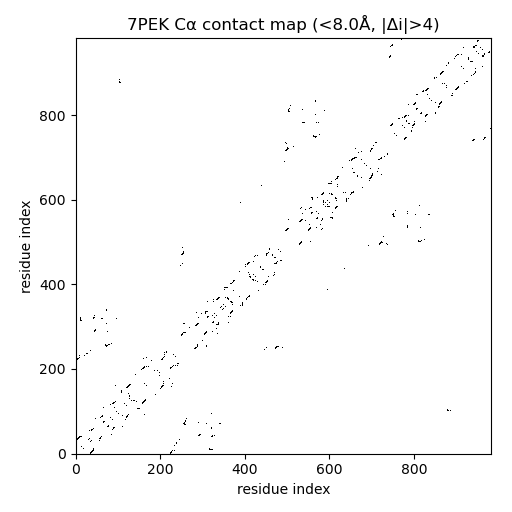337 137 ASN B CA 1
ATOM 2900 C C . ASN B 1 137 ? -40.87046 -23.58518 23.55273 1.000 50.46452 137 ASN B C 1
ATOM 2901 O O . ASN B 1 137 ? -39.82066 -23.36318 24.16257 1.000 48.98972 137 ASN B O 1
ATOM 2906 N N . THR B 1 138 ? -41.36044 -24.82292 23.43467 1.000 52.02635 138 THR B N 1
ATOM 2907 C CA . THR B 1 138 ? -40.67286 -25.93828 24.08997 1.000 46.16432 138 THR B CA 1
ATOM 2908 C C . THR B 1 138 ? -39.25180 -26.10539 23.55046 1.000 46.67393 138 THR B C 1
ATOM 2909 O O . THR B 1 138 ? -38.28143 -26.12137 24.31856 1.000 43.53923 138 THR B O 1
ATOM 2913 N N . ILE B 1 139 ? -39.11688 -26.22693 22.22469 1.000 45.10113 139 ILE B N 1
ATOM 2914 C CA . ILE B 1 139 ? -37.80485 -26.36486 21.59935 1.000 44.01839 139 ILE B CA 1
ATOM 2915 C C . ILE B 1 139 ? -36.91521 -25.17830 21.95027 1.000 41.22565 139 ILE B C 1
ATOM 2916 O O . ILE B 1 139 ? -35.77985 -25.34898 22.40783 1.000 42.79220 139 ILE B O 1
ATOM 2921 N N . ASN B 1 140 ? -37.41918 -23.95640 21.75392 1.000 42.87035 140 ASN B N 1
ATOM 2922 C CA . ASN B 1 140 ? -36.60623 -22.77258 22.02862 1.000 42.29082 140 ASN B CA 1
ATOM 2923 C C . ASN B 1 140 ? -36.09628 -22.75148 23.46540 1.000 38.17327 140 ASN B C 1
ATOM 2924 O O . ASN B 1 140 ? -34.98214 -22.27969 23.72201 1.000 35.26872 140 ASN B O 1
ATOM 2929 N N . VAL B 1 141 ? -36.89383 -23.23950 24.41996 1.000 38.10180 141 VAL B N 1
ATOM 2930 C CA . VAL B 1 141 ? -36.46377 -23.16965 25.81526 1.000 39.47107 141 VAL B CA 1
ATOM 2931 C C . VAL B 1 141 ? -35.34060 -24.16943 26.08346 1.000 36.97494 141 VAL B C 1
ATOM 2932 O O . VAL B 1 141 ? -34.28813 -23.80485 26.61437 1.000 35.81027 141 VAL B O 1
ATOM 2936 N N . VAL B 1 142 ? -35.53810 -25.44534 25.73823 1.000 35.53463 142 VAL B N 1
ATOM 2937 C CA . VAL B 1 142 ? -34.48269 -26.41080 26.05174 1.000 35.00253 142 VAL B CA 1
ATOM 2938 C C . VAL B 1 142 ? -33.21919 -26.09080 25.25126 1.000 33.63025 142 VAL B C 1
ATOM 2939 O O . VAL B 1 142 ? -32.09589 -26.18578 25.76414 1.000 31.58986 142 VAL B O 1
ATOM 2943 N N . VAL B 1 143 ? -33.38485 -25.64001 24.00914 1.000 34.38944 143 VAL B N 1
ATOM 2944 C CA . VAL B 1 143 ? -32.23637 -25.24772 23.19845 1.000 34.31429 143 VAL B CA 1
ATOM 2945 C C . VAL B 1 143 ? -31.46979 -24.10706 23.86311 1.000 33.06706 143 VAL B C 1
ATOM 2946 O O . VAL B 1 143 ? -30.22963 -24.10209 23.89864 1.000 32.59790 143 VAL B O 1
ATOM 2950 N N . ARG B 1 144 ? -32.18568 -23.12778 24.40916 1.000 32.04582 144 ARG B N 1
ATOM 2951 C CA . ARG B 1 144 ? -31.50238 -22.01395 25.06335 1.000 31.33284 144 ARG B CA 1
ATOM 2952 C C . ARG B 1 144 ? -30.77918 -22.47437 26.32182 1.000 32.92633 144 ARG B C 1
ATOM 2953 O O . ARG B 1 144 ? -29.64352 -22.05490 26.58877 1.000 31.89765 144 ARG B O 1
ATOM 2961 N N . GLN B 1 145 ? -31.44342 -23.31179 27.12192 1.000 33.12068 145 GLN B N 1
ATOM 2962 C CA . GLN B 1 145 ? -30.81992 -23.85237 28.32238 1.000 32.37776 145 GLN B CA 1
ATOM 2963 C C . GLN B 1 145 ? -29.57272 -24.65126 27.97534 1.000 30.06871 145 GLN B C 1
ATOM 2964 O O . GLN B 1 145 ? -28.52687 -24.48906 28.61661 1.000 29.66655 145 GLN B O 1
ATOM 2970 N N . LEU B 1 146 ? -29.65755 -25.48911 26.94529 1.000 30.78618 146 LEU B N 1
ATOM 2971 C CA . LEU B 1 146 ? -28.52468 -26.32670 26.54645 1.000 32.35233 146 LEU B CA 1
ATOM 2972 C C . LEU B 1 146 ? -27.39382 -25.49703 25.94997 1.000 32.04052 146 LEU B C 1
ATOM 2973 O O . LEU B 1 146 ? -26.21791 -25.79158 26.18688 1.000 31.00834 146 LEU B O 1
ATOM 2978 N N . ASN B 1 147 ? -27.73247 -24.45801 25.17124 1.000 31.52804 147 ASN B N 1
ATOM 2979 C CA . ASN B 1 147 ? -26.71596 -23.58947 24.56931 1.000 33.06274 147 ASN B CA 1
ATOM 2980 C C . ASN B 1 147 ? -25.86564 -22.89787 25.62649 1.000 32.94342 147 ASN B C 1
ATOM 2981 O O . ASN B 1 147 ? -24.64558 -22.74454 25.45891 1.000 33.63845 147 ASN B O 1
ATOM 2986 N N . ALA B 1 148 ? -26.49101 -22.45045 26.71387 1.000 31.52549 148 ALA B N 1
ATOM 2987 C CA . ALA B 1 148 ? -25.72389 -21.83610 27.79034 1.000 32.50712 148 ALA B CA 1
ATOM 2988 C C . ALA B 1 148 ? -24.67860 -22.80437 28.32007 1.000 32.97791 148 ALA B C 1
ATOM 2989 O O . ALA B 1 148 ? -23.53684 -22.41386 28.58759 1.000 32.96228 148 ALA B O 1
ATOM 2991 N N . ILE B 1 149 ? -25.03608 -24.08304 28.43977 1.000 29.63889 149 ILE B N 1
ATOM 2992 C CA . ILE B 1 149 ? -24.05470 -25.06461 28.89196 1.000 31.94776 149 ILE B CA 1
ATOM 2993 C C . ILE B 1 149 ? -22.98693 -25.28364 27.82898 1.000 31.89896 149 ILE B C 1
ATOM 2994 O O . ILE B 1 149 ? -21.79119 -25.34288 28.14192 1.000 33.82531 149 ILE B O 1
ATOM 2999 N N . ALA B 1 150 ? -23.39549 -25.37518 26.55660 1.000 31.78045 150 ALA B N 1
ATOM 3000 C CA . ALA B 1 150 ? -22.43214 -25.57535 25.47388 1.000 37.56529 150 ALA B CA 1
ATOM 3001 C C . ALA B 1 150 ? -21.42214 -24.42667 25.39862 1.000 36.45636 150 ALA B C 1
ATOM 3002 O O . ALA B 1 150 ? -20.24444 -24.65304 25.10811 1.000 38.09188 150 ALA B O 1
ATOM 3004 N N . ASP B 1 151 ? -21.85364 -23.19107 25.67161 1.000 34.04582 151 ASP B N 1
ATOM 3005 C CA . ASP B 1 151 ? -20.90762 -22.06679 25.69443 1.000 37.80269 151 ASP B CA 1
ATOM 3006 C C . ASP B 1 151 ? -19.76792 -22.23967 26.69775 1.000 38.10985 151 ASP B C 1
ATOM 3007 O O . ASP B 1 151 ? -18.69480 -21.65368 26.51123 1.000 39.44995 151 ASP B O 1
ATOM 3012 N N . LYS B 1 152 ? -19.96602 -23.00611 27.76760 1.000 35.09083 152 LYS B N 1
ATOM 3013 C CA . LYS B 1 152 ? -18.94194 -23.11586 28.79699 1.000 37.62928 152 LYS B CA 1
ATOM 3014 C C . LYS B 1 152 ? -18.25051 -24.46779 28.83996 1.000 38.23632 152 LYS B C 1
ATOM 3015 O O . LYS B 1 152 ? -17.16356 -24.56639 29.41593 1.000 40.70061 152 LYS B O 1
ATOM 3021 N N . VAL B 1 153 ? -18.82503 -25.49571 28.23466 1.000 36.87967 153 VAL B N 1
ATOM 3022 C CA . VAL B 1 153 ? -18.35711 -26.86325 28.40985 1.000 41.62072 153 VAL B CA 1
ATOM 3023 C C . VAL B 1 153 ? -17.92179 -27.40673 27.05917 1.000 45.03713 153 VAL B C 1
ATOM 3024 O O . VAL B 1 153 ? -18.71916 -27.44021 26.11107 1.000 45.40122 153 VAL B O 1
ATOM 3028 N N . GLN B 1 154 ? -16.66374 -27.84726 26.97738 1.000 44.81915 154 GLN B N 1
ATOM 3029 C CA . GLN B 1 154 ? -16.12796 -28.49766 25.78454 1.000 46.62003 154 GLN B CA 1
ATOM 3030 C C . GLN B 1 154 ? -16.44952 -29.99049 25.73853 1.000 46.01960 154 GLN B C 1
ATOM 3031 O O . GLN B 1 154 ? -16.89076 -30.50163 24.70361 1.000 47.17718 154 GLN B O 1
ATOM 3033 N N . ASN B 1 155 ? -16.23772 -30.69796 26.84739 1.000 45.45750 155 ASN B N 1
ATOM 3034 C CA . ASN B 1 155 ? -16.31755 -32.15428 26.89801 1.000 44.28251 155 ASN B CA 1
ATOM 3035 C C . ASN B 1 155 ? -17.62953 -32.56248 27.55834 1.000 43.93688 155 ASN B C 1
ATOM 3036 O O . ASN B 1 155 ? -17.86384 -32.23069 28.72817 1.000 40.94616 155 ASN B O 1
ATOM 3041 N N . TRP B 1 156 ? -18.46336 -33.30480 26.82147 1.000 42.99833 156 TRP B N 1
ATOM 3042 C CA . TRP B 1 156 ? -19.75914 -33.76927 27.30922 1.000 43.60372 156 TRP B CA 1
ATOM 3043 C C . TRP B 1 156 ? -19.77067 -35.24964 27.69518 1.000 42.88517 156 TRP B C 1
ATOM 3044 O O . TRP B 1 156 ? -20.85548 -35.81063 27.89558 1.000 41.39686 156 TRP B O 1
ATOM 3055 N N . SER B 1 157 ? -18.60603 -35.90670 27.79478 1.000 41.47013 157 SER B N 1
ATOM 3056 C CA . SER B 1 157 ? -18.62462 -37.33925 28.09020 1.000 42.67557 157 SER B CA 1
ATOM 3057 C C . SER B 1 157 ? -19.16880 -37.60928 29.48675 1.000 42.58273 157 SER B C 1
ATOM 3058 O O . SER B 1 157 ? -19.72217 -38.68678 29.73683 1.000 42.52667 157 SER B O 1
ATOM 3061 N N . LYS B 1 158 ? -19.01596 -36.65711 30.40654 1.000 40.24446 158 LYS B N 1
ATOM 3062 C CA . LYS B 1 158 ? -19.48788 -36.81365 31.77525 1.000 40.10938 158 LYS B CA 1
ATOM 3063 C C . LYS B 1 158 ? -20.64679 -35.87640 32.09217 1.000 36.20577 158 LYS B C 1
ATOM 3064 O O . LYS B 1 158 ? -20.82802 -35.47722 33.24190 1.000 37.23725 158 LYS B O 1
ATOM 3070 N N . ILE B 1 159 ? -21.43832 -35.52974 31.07946 1.000 38.50621 159 ILE B N 1
ATOM 3071 C CA . ILE B 1 159 ? -22.72884 -34.87230 31.24466 1.000 36.77113 159 ILE B CA 1
ATOM 3072 C C . ILE B 1 159 ? -23.80747 -35.89052 30.91672 1.000 37.44795 159 ILE B C 1
ATOM 3073 O O . ILE B 1 159 ? -23.67961 -36.65529 29.95251 1.000 37.70909 159 ILE B O 1
ATOM 3078 N N . VAL B 1 160 ? -24.86647 -35.91498 31.71536 1.000 35.07925 160 VAL B N 1
ATOM 3079 C CA . VAL B 1 160 ? -26.11782 -36.50242 31.26453 1.000 35.09368 160 VAL B CA 1
ATOM 3080 C C . VAL B 1 160 ? -27.18652 -35.43537 31.42396 1.000 33.75114 160 VAL B C 1
ATOM 3081 O O . VAL B 1 160 ? -27.16344 -34.65308 32.38238 1.000 33.01245 160 VAL B O 1
ATOM 3085 N N . ILE B 1 161 ? -28.07369 -35.35726 30.44291 1.000 33.82615 161 ILE B N 1
ATOM 3086 C CA . ILE B 1 161 ? -29.11908 -34.34217 30.40840 1.000 34.49453 161 ILE B CA 1
ATOM 3087 C C . ILE B 1 161 ? -30.38029 -34.95576 30.98649 1.000 34.74982 161 ILE B C 1
ATOM 3088 O O . ILE B 1 161 ? -30.77955 -36.05129 30.57901 1.000 32.76018 161 ILE B O 1
ATOM 3093 N N . ALA B 1 162 ? -31.02240 -34.25382 31.91065 1.000 32.04268 162 ALA B N 1
ATOM 3094 C CA . ALA B 1 162 ? -32.30304 -34.68774 32.45979 1.000 34.28971 162 ALA B CA 1
ATOM 3095 C C . ALA B 1 162 ? -33.38029 -33.72314 31.98091 1.000 33.61385 162 ALA B C 1
ATOM 3096 O O . ALA B 1 162 ? -33.30106 -32.52062 32.25608 1.000 33.15905 162 ALA B O 1
ATOM 3098 N N . TYR B 1 163 ? -34.38238 -34.24229 31.27272 1.000 34.97602 163 TYR B N 1
ATOM 3099 C CA . TYR B 1 163 ? -35.50411 -33.42160 30.83418 1.000 34.39751 163 TYR B CA 1
ATOM 3100 C C . TYR B 1 163 ? -36.62340 -33.48449 31.86362 1.000 35.23253 163 TYR B C 1
ATOM 3101 O O . TYR B 1 163 ? -37.20431 -34.55394 32.09701 1.000 35.43867 163 TYR B O 1
ATOM 3110 N N . GLU B 1 164 ? -36.94359 -32.33180 32.45795 1.000 32.95568 164 GLU B N 1
ATOM 3111 C CA . GLU B 1 164 ? -38.04867 -32.22452 33.39241 1.000 35.10139 164 GLU B CA 1
ATOM 3112 C C . GLU B 1 164 ? -39.24772 -31.58641 32.71341 1.000 36.79976 164 GLU B C 1
ATOM 3113 O O . GLU B 1 164 ? -39.15061 -30.42795 32.28042 1.000 36.10444 164 GLU B O 1
ATOM 3119 N N . PRO B 1 165 ? -40.38840 -32.26039 32.61747 1.000 40.43370 165 PRO B N 1
ATOM 3120 C CA . PRO B 1 165 ? -41.61050 -31.59779 32.09658 1.000 38.57605 165 PRO B CA 1
ATOM 3121 C C . PRO B 1 165 ? -42.28369 -30.74885 33.17525 1.000 41.68893 165 PRO B C 1
ATOM 3122 O O . PRO B 1 165 ? -43.29221 -31.10795 33.78456 1.000 43.21764 165 PRO B O 1
ATOM 3126 N N . VAL B 1 166 ? -41.68447 -29.57960 33.42689 1.000 39.19122 166 VAL B N 1
ATOM 3127 C CA . VAL B 1 166 ? -42.16298 -28.66970 34.46186 1.000 42.59674 166 VAL B CA 1
ATOM 3128 C C . VAL B 1 166 ? -43.62010 -28.29810 34.21903 1.000 47.15745 166 VAL B C 1
ATOM 3129 O O . VAL B 1 166 ? -44.39119 -28.09355 35.16608 1.000 50.09117 166 VAL B O 1
ATOM 3133 N N . TRP B 1 167 ? -44.02002 -28.22689 32.94791 1.000 45.88832 167 TRP B N 1
ATOM 3134 C CA . TRP B 1 167 ? -45.39673 -27.91021 32.58421 1.000 47.11427 167 TRP B CA 1
ATOM 3135 C C . TRP B 1 167 ? -46.40252 -28.89751 33.17015 1.000 50.89589 167 TRP B C 1
ATOM 3136 O O . TRP B 1 167 ? -47.57537 -28.55193 33.34191 1.000 55.97958 167 TRP B O 1
ATOM 3147 N N . ALA B 1 168 ? -45.98077 -30.12930 33.45516 1.000 53.74770 168 ALA B N 1
ATOM 3148 C CA . ALA B 1 168 ? -46.87777 -31.16355 33.95909 1.000 60.13749 168 ALA B CA 1
ATOM 3149 C C . ALA B 1 168 ? -46.84532 -31.29576 35.47873 1.000 68.55272 168 ALA B C 1
ATOM 3150 O O . ALA B 1 168 ? -47.45815 -32.22135 36.02451 1.000 71.98437 168 ALA B O 1
ATOM 3152 N N . ILE B 1 169 ? -46.14605 -30.40298 36.17170 1.000 63.79367 169 ILE B N 1
ATOM 3153 C CA . ILE B 1 169 ? -46.01948 -30.47224 37.62322 1.000 67.48382 169 ILE B CA 1
ATOM 3154 C C . ILE B 1 169 ? -47.13307 -29.63598 38.23681 1.000 78.08290 169 ILE B C 1
ATOM 3155 O O . ILE B 1 169 ? -47.23751 -28.43341 37.96984 1.000 78.03485 169 ILE B O 1
ATOM 3160 N N . GLY B 1 170 ? -47.97150 -30.27764 39.04788 1.000 84.11274 170 GLY B N 1
ATOM 3161 C CA . GLY B 1 170 ? -49.05491 -29.58793 39.71998 1.000 89.13595 170 GLY B CA 1
ATOM 3162 C C . GLY B 1 170 ? -50.05869 -28.94047 38.79873 1.000 96.14447 170 GLY B C 1
ATOM 3163 O O . GLY B 1 170 ? -50.72927 -27.98838 39.20242 1.000 98.85758 170 GLY B O 1
ATOM 3164 N N . THR B 1 171 ? -50.18309 -29.42809 37.56347 1.000 104.56356 171 THR B N 1
ATOM 3165 C CA . THR B 1 171 ? -51.10612 -28.85694 36.58909 1.000 105.19209 171 THR B CA 1
ATOM 3166 C C . THR B 1 171 ? -52.18056 -29.84562 36.15685 1.000 109.58358 171 THR B C 1
ATOM 3167 O O . THR B 1 171 ? -52.84870 -29.61244 35.14222 1.000 113.30383 171 THR B O 1
ATOM 3171 N N . GLY B 1 172 ? -52.35162 -30.95127 36.88058 1.000 108.80277 172 GLY B N 1
ATOM 3172 C CA . GLY B 1 172 ? -53.32533 -31.96152 36.50973 1.000 110.32551 172 GLY B CA 1
ATOM 3173 C C . GLY B 1 172 ? -52.91409 -32.76198 35.29022 1.000 111.00195 172 GLY B C 1
ATOM 3174 O O . GLY B 1 172 ? -53.36107 -33.89791 35.09888 1.000 108.41430 172 GLY B O 1
ATOM 3175 N N . LYS B 1 173 ? -52.05445 -32.17419 34.45988 1.000 111.25555 173 LYS B N 1
ATOM 3176 C CA . LYS B 1 173 ? -51.57957 -32.82228 33.24593 1.000 108.74171 173 LYS B CA 1
ATOM 3177 C C . LYS B 1 173 ? -50.55390 -33.88931 33.60434 1.000 101.49532 173 LYS B C 1
ATOM 3178 O O . LYS B 1 173 ? -49.55757 -33.60185 34.27652 1.000 101.36818 173 LYS B O 1
ATOM 3180 N N . THR B 1 174 ? -50.80638 -35.12000 33.17169 1.000 97.50074 174 THR B N 1
ATOM 3181 C CA . THR B 1 174 ? -49.82721 -36.19369 33.26502 1.000 86.89837 174 THR B CA 1
ATOM 3182 C C . THR B 1 174 ? -49.06502 -36.26229 31.94683 1.000 77.23626 174 THR B C 1
ATOM 3183 O O . THR B 1 174 ? -49.66812 -36.47360 30.88850 1.000 75.01095 174 THR B O 1
ATOM 3185 N N . ALA B 1 175 ? -47.75082 -36.05583 32.00314 1.000 68.78631 175 ALA B N 1
ATOM 3186 C CA . ALA B 1 175 ? -46.93515 -36.13507 30.79791 1.000 59.46413 175 ALA B CA 1
ATOM 3187 C C . ALA B 1 175 ? -46.85460 -37.58239 30.33208 1.000 58.48974 175 ALA B C 1
ATOM 3188 O O . ALA B 1 175 ? -46.42932 -38.46084 31.09129 1.000 56.56435 175 ALA B O 1
ATOM 3190 N N . THR B 1 176 ? -47.26926 -37.83389 29.07870 1.000 55.28371 176 THR B N 1
ATOM 3191 C CA . THR B 1 176 ? -47.27401 -39.17952 28.52445 1.000 53.28977 176 THR B CA 1
ATOM 3192 C C . THR B 1 176 ? -45.91586 -39.52293 27.93563 1.000 47.92716 176 THR B C 1
ATOM 3193 O O . THR B 1 176 ? -45.13326 -38.63440 27.59472 1.000 50.50987 176 THR B O 1
ATOM 3197 N N . PRO B 1 177 ? -45.59912 -40.81488 27.81368 1.000 47.00119 177 PRO B N 1
ATOM 3198 C CA . PRO B 1 177 ? -44.31691 -41.19338 27.19148 1.000 46.83187 177 PRO B CA 1
ATOM 3199 C C . PRO B 1 177 ? -44.12625 -40.63820 25.78848 1.000 48.81350 177 PRO B C 1
ATOM 3200 O O . PRO B 1 177 ? -43.00208 -40.26437 25.43049 1.000 48.76844 177 PRO B O 1
ATOM 3204 N N . GLU B 1 178 ? -45.19228 -40.55262 24.98592 1.000 47.03822 178 GLU B N 1
ATOM 3205 C CA . GLU B 1 178 ? -45.06015 -39.95860 23.65465 1.000 48.24194 178 GLU B CA 1
ATOM 3206 C C . GLU B 1 178 ? -44.62368 -38.49849 23.74100 1.000 46.70383 178 GLU B C 1
ATOM 3207 O O . GLU B 1 178 ? -43.79179 -38.04371 22.94716 1.000 48.26617 178 GLU B O 1
ATOM 3209 N N . GLN B 1 179 ? -45.17937 -37.74610 24.69740 1.000 50.91076 179 GLN B N 1
ATOM 3210 C CA . GLN B 1 179 ? -44.80473 -36.34485 24.85541 1.000 49.61285 179 GLN B CA 1
ATOM 3211 C C . GLN B 1 179 ? -43.35453 -36.21243 25.29388 1.000 47.94715 179 GLN B C 1
ATOM 3212 O O . GLN B 1 179 ? -42.65198 -35.27994 24.87781 1.000 45.07156 179 GLN B O 1
ATOM 3218 N N . ALA B 1 180 ? -42.89513 -37.13478 26.14138 1.000 43.93209 180 ALA B N 1
ATOM 3219 C CA . ALA B 1 180 ? -41.49101 -37.16087 26.53319 1.000 44.48536 180 ALA B CA 1
ATOM 3220 C C . ALA B 1 180 ? -40.60373 -37.46284 25.33462 1.000 44.23851 180 ALA B C 1
ATOM 3221 O O . ALA B 1 180 ? -39.60302 -36.77788 25.09657 1.000 42.50540 180 ALA B O 1
ATOM 3223 N N . GLN B 1 181 ? -40.96238 -38.49606 24.56941 1.000 44.54641 181 GLN B N 1
ATOM 3224 C CA . GLN B 1 181 ? -40.19387 -38.86982 23.38584 1.000 43.40305 181 GLN B CA 1
ATOM 3225 C C . GLN B 1 181 ? -40.01842 -37.69539 22.42592 1.000 44.14753 181 GLN B C 1
ATOM 3226 O O . GLN B 1 181 ? -38.92758 -37.48482 21.88044 1.000 42.77474 181 GLN B O 1
ATOM 3232 N N . GLU B 1 182 ? -41.08419 -36.91802 22.21099 1.000 43.52434 182 GLU B N 1
ATOM 3233 C CA . GLU B 1 182 ? -40.99314 -35.74594 21.34288 1.000 44.30590 182 GLU B CA 1
ATOM 3234 C C . GLU B 1 182 ? -39.87072 -34.80563 21.77958 1.000 42.47985 182 GLU B C 1
ATOM 3235 O O . GLU B 1 182 ? -39.06381 -34.36020 20.95437 1.000 41.23813 182 GLU B O 1
ATOM 3241 N N . VAL B 1 183 ? -39.79976 -34.49459 23.07817 1.000 42.43595 183 VAL B N 1
ATOM 3242 C CA . VAL B 1 183 ? -38.78001 -33.55734 23.54749 1.000 39.10276 183 VAL B CA 1
ATOM 3243 C C . VAL B 1 183 ? -37.39727 -34.19921 23.51375 1.000 39.66146 183 VAL B C 1
ATOM 3244 O O . VAL B 1 183 ? -36.41119 -33.55505 23.14664 1.000 39.87257 183 VAL B O 1
ATOM 3248 N N . HIS B 1 184 ? -37.29369 -35.47232 23.90575 1.000 37.99168 184 HIS B N 1
ATOM 3249 C CA . HIS B 1 184 ? -35.98854 -36.12585 23.89445 1.000 39.24007 184 HIS B CA 1
ATOM 3250 C C . HIS B 1 184 ? -35.41184 -36.16731 22.48390 1.000 41.03375 184 HIS B C 1
ATOM 3251 O O . HIS B 1 184 ? -34.21438 -35.91896 22.28467 1.000 40.15174 184 HIS B O 1
ATOM 3258 N N . ALA B 1 185 ? -36.25175 -36.48414 21.49408 1.000 39.79232 185 ALA B N 1
ATOM 3259 C CA . ALA B 1 185 ? -35.82610 -36.38801 20.10047 1.000 41.15152 185 ALA B CA 1
ATOM 3260 C C . ALA B 1 185 ? -35.30147 -34.99231 19.76909 1.000 39.83657 185 ALA B C 1
ATOM 3261 O O . ALA B 1 185 ? -34.25866 -34.85441 19.11726 1.000 39.30855 185 ALA B O 1
ATOM 3263 N N . GLU B 1 186 ? -35.99798 -33.94389 20.22188 1.000 40.48701 186 GLU B N 1
ATOM 3264 C CA . GLU B 1 186 ? -35.54798 -32.57798 19.93443 1.000 38.81143 186 GLU B CA 1
ATOM 3265 C C . GLU B 1 186 ? -34.20555 -32.29318 20.59274 1.000 40.16331 186 GLU B C 1
ATOM 3266 O O . GLU B 1 186 ? -33.35002 -31.60496 20.01783 1.000 38.96377 186 GLU B O 1
ATOM 3269 N N . ILE B 1 187 ? -34.01571 -32.79312 21.81595 1.000 37.24986 187 ILE B N 1
ATOM 3270 C CA . ILE B 1 187 ? -32.74180 -32.62494 22.50688 1.000 38.74476 187 ILE B CA 1
ATOM 3271 C C . ILE B 1 187 ? -31.62587 -33.33478 21.75063 1.000 39.19348 187 ILE B C 1
ATOM 3272 O O . ILE B 1 187 ? -30.52788 -32.79509 21.58475 1.000 38.17467 187 ILE B O 1
ATOM 3277 N N . ARG B 1 188 ? -31.87388 -34.56305 21.29302 1.000 37.63387 188 ARG B N 1
ATOM 3278 C CA . ARG B 1 188 ? -30.82495 -35.24453 20.54633 1.000 39.38334 188 ARG B CA 1
ATOM 3279 C C . ARG B 1 188 ? -30.57332 -34.57088 19.19592 1.000 42.22949 188 ARG B C 1
ATOM 3280 O O . ARG B 1 188 ? -29.42840 -34.53734 18.72696 1.000 41.87871 188 ARG B O 1
ATOM 3288 N N . LYS B 1 189 ? -31.61637 -34.01387 18.57289 1.000 39.33319 189 LYS B N 1
ATOM 3289 C CA . LYS B 1 189 ? -31.41548 -33.21927 17.35867 1.000 41.20143 189 LYS B CA 1
ATOM 3290 C C . LYS B 1 189 ? -30.52526 -32.01229 17.64379 1.000 40.30354 189 LYS B C 1
ATOM 3291 O O . LYS B 1 189 ? -29.57457 -31.73123 16.90358 1.000 41.78861 189 LYS B O 1
ATOM 3295 N N . TRP B 1 190 ? -30.81197 -31.28922 18.72811 1.000 39.82154 190 TRP B N 1
ATOM 3296 C CA . TRP B 1 190 ? -29.98956 -30.13206 19.07202 1.000 41.38498 190 TRP B CA 1
ATOM 3297 C C . TRP B 1 190 ? -28.53789 -30.53370 19.27207 1.000 40.49723 190 TRP B C 1
ATOM 3298 O O . TRP B 1 190 ? -27.61445 -29.82395 18.84291 1.000 40.16127 190 TRP B O 1
ATOM 3309 N N . ALA B 1 191 ? -28.31740 -31.66055 19.94632 1.000 39.29149 191 ALA B N 1
ATOM 3310 C CA . ALA B 1 191 ? -26.95579 -32.08838 20.22503 1.000 42.01149 191 ALA B CA 1
ATOM 3311 C C . ALA B 1 191 ? -26.24267 -32.50193 18.94229 1.000 43.15739 191 ALA B C 1
ATOM 3312 O O . ALA B 1 191 ? -25.06135 -32.18864 18.75495 1.000 41.18558 191 ALA B O 1
ATOM 3314 N N . THR B 1 192 ? -26.94725 -33.20419 18.05015 1.000 41.89050 192 THR B N 1
ATOM 3315 C CA . THR B 1 192 ? -26.37043 -33.53437 16.75215 1.000 41.51443 192 THR B CA 1
ATOM 3316 C C . THR B 1 192 ? -25.93628 -32.26830 16.03297 1.000 44.00177 192 THR B C 1
ATOM 3317 O O . THR B 1 192 ? -24.80241 -32.16766 15.54820 1.000 44.77015 192 THR B O 1
ATOM 3321 N N . ASN B 1 193 ? -26.82644 -31.27276 15.99816 1.000 41.73176 193 ASN B N 1
ATOM 3322 C CA . ASN B 1 193 ? -26.56899 -30.04659 15.25501 1.000 43.11251 193 ASN B CA 1
ATOM 3323 C C . ASN B 1 193 ? -25.44332 -29.23985 15.89350 1.000 43.82811 193 ASN B C 1
ATOM 3324 O O . ASN B 1 193 ? -24.60238 -28.66744 15.18844 1.000 41.74267 193 ASN B O 1
ATOM 3329 N N . LYS B 1 194 ? -25.38215 -29.21371 17.22507 1.000 42.24569 194 LYS B N 1
ATOM 3330 C CA . LYS B 1 194 ? -24.42474 -28.36131 17.91642 1.000 40.80349 194 LYS B CA 1
ATOM 3331 C C . LYS B 1 194 ? -23.10398 -29.05271 18.20923 1.000 45.10951 194 LYS B C 1
ATOM 3332 O O . LYS B 1 194 ? -22.04790 -28.41040 18.15977 1.000 43.77015 194 LYS B O 1
ATOM 3338 N N . LEU B 1 195 ? -23.13832 -30.34195 18.54210 1.000 43.45467 195 LEU B N 1
ATOM 3339 C CA . LEU B 1 195 ? -21.95192 -31.02840 19.02639 1.000 45.75232 195 LEU B CA 1
ATOM 3340 C C . LEU B 1 195 ? -21.47683 -32.14192 18.11123 1.000 43.21393 195 LEU B C 1
ATOM 3341 O O . LEU B 1 195 ? -20.42618 -32.73738 18.38566 1.000 48.86051 195 LEU B O 1
ATOM 3346 N N . GLY B 1 196 ? -22.20276 -32.43964 17.04014 1.000 44.65828 196 GLY B N 1
ATOM 3347 C CA . GLY B 1 196 ? -21.84714 -33.53734 16.16882 1.000 45.81005 196 GLY B CA 1
ATOM 3348 C C . GLY B 1 196 ? -22.54386 -34.83173 16.55568 1.000 47.76826 196 GLY B C 1
ATOM 3349 O O . GLY B 1 196 ? -22.96380 -35.03815 17.69845 1.000 45.58231 196 GLY B O 1
ATOM 3350 N N . ALA B 1 197 ? -22.63781 -35.73252 15.57250 1.000 49.30437 197 ALA B N 1
ATOM 3351 C CA . ALA B 1 197 ? -23.45106 -36.93231 15.73996 1.000 49.79274 197 ALA B CA 1
ATOM 3352 C C . ALA B 1 197 ? -22.87427 -37.88409 16.78285 1.000 50.11184 197 ALA B C 1
ATOM 3353 O O . ALA B 1 197 ? -23.63359 -38.58218 17.46442 1.000 48.98094 197 ALA B O 1
ATOM 3355 N N . SER B 1 198 ? -21.54706 -37.94925 16.91058 1.000 47.88370 198 SER B N 1
ATOM 3356 C CA . SER B 1 198 ? -20.96959 -38.91640 17.83719 1.000 51.86401 198 SER B CA 1
ATOM 3357 C C . SER B 1 198 ? -21.20495 -38.50342 19.27876 1.000 48.92124 198 SER B C 1
ATOM 3358 O O . SER B 1 198 ? -21.34275 -39.36443 20.15441 1.000 51.43673 198 SER B O 1
ATOM 3361 N N . VAL B 1 199 ? -21.25884 -37.20292 19.54921 1.000 46.87930 199 VAL B N 1
ATOM 3362 C CA . VAL B 1 199 ? -21.60895 -36.76857 20.89198 1.000 47.18491 199 VAL B CA 1
ATOM 3363 C C . VAL B 1 199 ? -23.08340 -37.05438 21.16240 1.000 48.89695 199 VAL B C 1
ATOM 3364 O O . VAL B 1 199 ? -23.44465 -37.59761 22.21265 1.000 47.50458 199 VAL B O 1
ATOM 3368 N N . ALA B 1 200 ? -23.95298 -36.72215 20.20426 1.000 43.86605 200 ALA B N 1
ATOM 3369 C CA . ALA B 1 200 ? -25.38710 -36.88610 20.41873 1.000 47.09870 200 ALA B CA 1
ATOM 3370 C C . ALA B 1 200 ? -25.76330 -38.35199 20.60429 1.000 50.06415 200 ALA B C 1
ATOM 3371 O O . ALA B 1 200 ? -26.66869 -38.67748 21.38439 1.000 46.24393 200 ALA B O 1
ATOM 3373 N N . GLU B 1 201 ? -25.09333 -39.25266 19.88388 1.000 45.63561 201 GLU B N 1
ATOM 3374 C CA . GLU B 1 201 ? -25.45532 -40.65812 19.98789 1.000 47.69006 201 GLU B CA 1
ATOM 3375 C C . GLU B 1 201 ? -24.94360 -41.29755 21.27123 1.000 45.72764 201 GLU B C 1
ATOM 3376 O O . GLU B 1 201 ? -25.47810 -42.33637 21.68040 1.000 43.88230 201 GLU B O 1
ATOM 3382 N N . GLY B 1 202 ? -23.92861 -40.70936 21.90908 1.000 44.09294 202 GLY B N 1
ATOM 3383 C CA . GLY B 1 202 ? -23.48350 -41.17832 23.20420 1.000 47.20970 202 GLY B CA 1
ATOM 3384 C C . GLY B 1 202 ? -24.09261 -40.47056 24.39772 1.000 44.87924 202 GLY B C 1
ATOM 3385 O O . GLY B 1 202 ? -23.86921 -40.88255 25.54135 1.000 44.12390 202 GLY B O 1
ATOM 3386 N N . LEU B 1 203 ? -24.87412 -39.42225 24.16888 1.000 42.94507 203 LEU B N 1
ATOM 3387 C CA . LEU B 1 203 ? -25.32224 -38.54617 25.24462 1.000 42.32547 203 LEU B CA 1
ATOM 3388 C C . LEU B 1 203 ? -26.59336 -39.10550 25.87369 1.000 40.58644 203 LEU B C 1
ATOM 3389 O O . LEU B 1 203 ? -27.61884 -39.23400 25.19647 1.000 40.31018 203 LEU B O 1
ATOM 3394 N N . ARG B 1 204 ? -26.52912 -39.42592 27.16781 1.000 39.93607 204 ARG B N 1
ATOM 3395 C CA . ARG B 1 204 ? -27.71241 -39.89398 27.87614 1.000 38.55832 204 ARG B CA 1
ATOM 3396 C C . ARG B 1 204 ? -28.69876 -38.74916 28.06136 1.000 37.31516 204 ARG B C 1
ATOM 3397 O O . ARG B 1 204 ? -28.34737 -37.70142 28.59882 1.000 39.50483 204 ARG B O 1
ATOM 3405 N N . VAL B 1 205 ? -29.94126 -38.95422 27.64707 1.000 39.74774 205 VAL B N 1
ATOM 3406 C CA . VAL B 1 205 ? -31.01088 -37.99377 27.89484 1.000 37.50507 205 VAL B CA 1
ATOM 3407 C C . VAL B 1 205 ? -32.07037 -38.72820 28.70010 1.000 37.96555 205 VAL B C 1
ATOM 3408 O O . VAL B 1 205 ? -32.77791 -39.59752 28.16826 1.000 39.92575 205 VAL B O 1
ATOM 3412 N N . ILE B 1 206 ? -32.16274 -38.40491 29.99231 1.000 36.73783 206 ILE B N 1
ATOM 3413 C CA . ILE B 1 206 ? -33.02082 -39.14221 30.90548 1.000 36.38597 206 ILE B CA 1
ATOM 3414 C C . ILE B 1 206 ? -34.27416 -38.32743 31.16740 1.000 37.78232 206 ILE B C 1
ATOM 3415 O O . ILE B 1 206 ? -34.24925 -37.08803 31.19378 1.000 37.59995 206 ILE B O 1
ATOM 3420 N N . TYR B 1 207 ? -35.38636 -39.03734 31.33703 1.000 38.78834 207 TYR B N 1
ATOM 3421 C CA . TYR B 1 207 ? -36.66876 -38.41572 31.62036 1.000 36.05541 207 TYR B CA 1
ATOM 3422 C C . TYR B 1 207 ? -36.77853 -38.11329 33.11030 1.000 36.90006 207 TYR B C 1
ATOM 3423 O O . TYR B 1 207 ? -36.62329 -39.00713 33.95137 1.000 35.31467 207 TYR B O 1
ATOM 3432 N N . GLY B 1 208 ? -37.07809 -36.85755 33.43323 1.000 34.44000 208 GLY B N 1
ATOM 3433 C CA . GLY B 1 208 ? -37.21939 -36.41505 34.80697 1.000 36.00193 208 GLY B CA 1
ATOM 3434 C C . GLY B 1 208 ? -38.62796 -36.11670 35.27010 1.000 39.07473 208 GLY B C 1
ATOM 3435 O O . GLY B 1 208 ? -38.79417 -35.49105 36.32625 1.000 40.44136 208 GLY B O 1
ATOM 3436 N N . GLY B 1 209 ? -39.65722 -36.51995 34.52312 1.000 37.74743 209 GLY B N 1
ATOM 3437 C CA . GLY B 1 209 ? -41.01901 -36.44860 35.00833 1.000 42.17381 209 GLY B CA 1
ATOM 3438 C C . GLY B 1 209 ? -41.41274 -37.70242 35.77863 1.000 45.31950 209 GLY B C 1
ATOM 3439 O O . GLY B 1 209 ? -40.65482 -38.66184 35.90244 1.000 42.33650 209 GLY B O 1
ATOM 3440 N N . SER B 1 210 ? -42.64033 -37.68625 36.28921 1.000 48.77462 210 SER B N 1
ATOM 3441 C CA . SER B 1 210 ? -43.07751 -38.72614 37.21002 1.000 48.20320 210 SER B CA 1
ATOM 3442 C C . SER B 1 210 ? -43.10410 -40.09416 36.53024 1.000 45.28479 210 SER B C 1
ATOM 3443 O O . SER B 1 210 ? -43.60948 -40.25254 35.41261 1.000 43.70696 210 SER B O 1
ATOM 3446 N N . VAL B 1 211 ? -42.55790 -41.09175 37.22328 1.000 45.56216 211 VAL B N 1
ATOM 3447 C CA . VAL B 1 211 ? -42.39323 -42.43313 36.68289 1.000 44.88757 211 VAL B CA 1
ATOM 3448 C C . VAL B 1 211 ? -42.43518 -43.42626 37.83967 1.000 42.99908 211 VAL B C 1
ATOM 3449 O O . VAL B 1 211 ? -42.11701 -43.09045 38.98412 1.000 44.02676 211 VAL B O 1
ATOM 3453 N N . ASN B 1 212 ? -42.87001 -44.64559 37.54645 1.000 47.03081 212 ASN B N 1
ATOM 3454 C CA . ASN B 1 212 ? -42.84269 -45.71864 38.52855 1.000 44.91069 212 ASN B CA 1
ATOM 3455 C C . ASN B 1 212 ? -42.34595 -46.97889 37.83803 1.000 43.77572 212 ASN B C 1
ATOM 3456 O O . ASN B 1 212 ? -42.09271 -46.98764 36.63151 1.000 45.57269 212 ASN B O 1
ATOM 3461 N N . GLY B 1 213 ? -42.18312 -48.05031 38.61155 1.000 43.02277 213 GLY B N 1
ATOM 3462 C CA . GLY B 1 213 ? -41.64859 -49.26814 38.03393 1.000 43.17630 213 GLY B CA 1
ATOM 3463 C C . GLY B 1 213 ? -42.57297 -49.94964 37.04654 1.000 49.48750 213 GLY B C 1
ATOM 3464 O O . GLY B 1 213 ? -42.12104 -50.82946 36.30394 1.000 48.54354 213 GLY B O 1
ATOM 3465 N N . GLY B 1 214 ? -43.84806 -49.56952 37.02523 1.000 44.08977 214 GLY B N 1
ATOM 3466 C CA . GLY B 1 214 ? -44.80519 -50.18131 36.12329 1.000 50.29564 214 GLY B CA 1
ATOM 3467 C C . GLY B 1 214 ? -44.73637 -49.60917 34.71891 1.000 52.88572 214 GLY B C 1
ATOM 3468 O O . GLY B 1 214 ? -44.74199 -50.36673 33.74262 1.000 58.18701 214 GLY B O 1
ATOM 3469 N N . ASN B 1 215 ? -44.66740 -48.28185 34.59795 1.000 49.20685 215 ASN B N 1
ATOM 3470 C CA . ASN B 1 215 ? -44.61198 -47.62540 33.29713 1.000 55.86039 215 ASN B CA 1
ATOM 3471 C C . ASN B 1 215 ? -43.19764 -47.24497 32.88390 1.000 53.79742 215 ASN B C 1
ATOM 3472 O O . ASN B 1 215 ? -43.01566 -46.69372 31.79272 1.000 50.57237 215 ASN B O 1
ATOM 3477 N N . ALA B 1 216 ? -42.20561 -47.49661 33.74497 1.000 53.34815 216 ALA B N 1
ATOM 3478 C CA . ALA B 1 216 ? -40.80649 -47.33779 33.35919 1.000 52.26833 216 ALA B CA 1
ATOM 3479 C C . ALA B 1 216 ? -40.54771 -47.98789 32.00785 1.000 48.88338 216 ALA B C 1
ATOM 3480 O O . ALA B 1 216 ? -39.94472 -47.38060 31.11761 1.000 48.31100 216 ALA B O 1
ATOM 3482 N N . LYS B 1 217 ? -41.01879 -49.22367 31.83160 1.000 52.52069 217 LYS B N 1
ATOM 3483 C CA . LYS B 1 217 ? -40.76687 -49.93141 30.57797 1.000 53.38599 217 LYS B CA 1
ATOM 3484 C C . LYS B 1 217 ? -41.47018 -49.24845 29.40676 1.000 50.98797 217 LYS B C 1
ATOM 3485 O O . LYS B 1 217 ? -40.89439 -49.13158 28.31635 1.000 48.95595 217 LYS B O 1
ATOM 3487 N N . GLU B 1 218 ? -42.69482 -48.75051 29.62435 1.000 50.68794 218 GLU B N 1
ATOM 3488 C CA . GLU B 1 218 ? -43.39474 -48.02759 28.56192 1.000 51.84557 218 GLU B CA 1
ATOM 3489 C C . GLU B 1 218 ? -42.60016 -46.80862 28.10013 1.000 48.10910 218 GLU B C 1
ATOM 3490 O O . GLU B 1 218 ? -42.54593 -46.51409 26.90114 1.000 47.02715 218 GLU B O 1
ATOM 3492 N N . PHE B 1 219 ? -41.97214 -46.08098 29.03200 1.000 49.59072 219 PHE B N 1
ATOM 3493 C CA . PHE B 1 219 ? -41.13642 -44.95053 28.62921 1.000 47.45136 219 PHE B CA 1
ATOM 3494 C C . PHE B 1 219 ? -39.89792 -45.41618 27.87844 1.000 43.88836 219 PHE B C 1
ATOM 3495 O O . PHE B 1 219 ? -39.46865 -44.77157 26.91584 1.000 43.70810 219 PHE B O 1
ATOM 3503 N N . LEU B 1 220 ? -39.28636 -46.51070 28.32045 1.000 43.97222 220 LEU B N 1
ATOM 3504 C CA . LEU B 1 220 ? -38.07297 -46.96837 27.65210 1.000 45.05800 220 LEU B CA 1
ATOM 3505 C C . LEU B 1 220 ? -38.34807 -47.56238 26.27085 1.000 46.68938 220 LEU B C 1
ATOM 3506 O O . LEU B 1 220 ? -37.39727 -47.74840 25.50321 1.000 48.07293 220 LEU B O 1
ATOM 3511 N N . LYS B 1 221 ? -39.61169 -47.87265 25.94002 1.000 44.80434 221 LYS B N 1
ATOM 3512 C CA . LYS B 1 221 ? -39.94977 -48.30439 24.57924 1.000 44.23265 221 LYS B CA 1
ATOM 3513 C C . LYS B 1 221 ? -39.76759 -47.19446 23.55755 1.000 46.13203 221 LYS B C 1
ATOM 3514 O O . LYS B 1 221 ? -39.75306 -47.47240 22.35376 1.000 47.54510 221 LYS B O 1
ATOM 3516 N N . PHE B 1 222 ? -39.64863 -45.95190 24.00838 1.000 45.03739 222 PHE B N 1
ATOM 3517 C CA . PHE B 1 222 ? -39.57470 -44.79930 23.12571 1.000 45.67041 222 PHE B CA 1
ATOM 3518 C C . PHE B 1 222 ? -38.11542 -44.51442 22.77555 1.000 45.10498 222 PHE B C 1
ATOM 3519 O O . PHE B 1 222 ? -37.20184 -44.74362 23.57225 1.000 45.23250 222 PHE B O 1
ATOM 3527 N N . HIS B 1 223 ? -37.91005 -44.03690 21.55040 1.000 42.58047 223 HIS B N 1
ATOM 3528 C CA . HIS B 1 223 ? -36.63168 -44.21379 20.86373 1.000 44.91694 223 HIS B CA 1
ATOM 3529 C C . HIS B 1 223 ? -35.46600 -43.43750 21.49102 1.000 45.35937 223 HIS B C 1
ATOM 3530 O O . HIS B 1 223 ? -34.31171 -43.86222 21.34551 1.000 45.84316 223 HIS B O 1
ATOM 3537 N N . ASP B 1 224 ? -35.72557 -42.31378 22.17874 1.000 45.36081 224 ASP B N 1
ATOM 3538 C CA . ASP B 1 224 ? -34.66312 -41.40489 22.62133 1.000 43.72290 224 ASP B CA 1
ATOM 3539 C C . ASP B 1 224 ? -34.59623 -41.22184 24.13799 1.000 42.65864 224 ASP B C 1
ATOM 3540 O O . ASP B 1 224 ? -33.96271 -40.27599 24.61561 1.000 40.97363 224 ASP B O 1
ATOM 3545 N N . ILE B 1 225 ? -35.22174 -42.10209 24.90961 1.000 43.30037 225 ILE B N 1
ATOM 3546 C CA . ILE B 1 225 ? -35.23312 -41.99284 26.36369 1.000 40.62735 225 ILE B CA 1
ATOM 3547 C C . ILE B 1 225 ? -34.22293 -42.99343 26.92361 1.000 42.24440 225 ILE B C 1
ATOM 3548 O O . ILE B 1 225 ? -34.35573 -44.20542 26.70763 1.000 39.40724 225 ILE B O 1
ATOM 3553 N N . ASP B 1 226 ? -33.19801 -42.49247 27.62943 1.000 39.62174 226 ASP B N 1
ATOM 3554 C CA . ASP B 1 226 ? -32.06038 -43.31641 28.05128 1.000 42.08535 226 ASP B CA 1
ATOM 3555 C C . ASP B 1 226 ? -32.08845 -43.69539 29.52702 1.000 39.65642 226 ASP B C 1
ATOM 3556 O O . ASP B 1 226 ? -31.16199 -44.35805 29.99965 1.000 40.07110 226 ASP B O 1
ATOM 3561 N N . GLY B 1 227 ? -33.09161 -43.28049 30.26447 1.000 40.22947 227 GLY B N 1
ATOM 3562 C CA . GLY B 1 227 ? -33.12723 -43.55451 31.68492 1.000 37.49203 227 GLY B CA 1
ATOM 3563 C C . GLY B 1 227 ? -33.97473 -42.51104 32.37262 1.000 37.18532 227 GLY B C 1
ATOM 3564 O O . GLY B 1 227 ? -34.75484 -41.81915 31.72683 1.000 37.06232 227 GLY B O 1
ATOM 3565 N N . PHE B 1 228 ? -33.79562 -42.39199 33.68778 1.000 33.35553 228 PHE B N 1
ATOM 3566 C CA . PHE B 1 228 ? -34.69091 -41.56496 34.47518 1.000 37.05495 228 PHE B CA 1
ATOM 3567 C C . PHE B 1 228 ? -33.92481 -40.80617 35.53850 1.000 34.70869 228 PHE B C 1
ATOM 3568 O O . PHE B 1 228 ? -32.93417 -41.29681 36.08194 1.000 34.67694 228 PHE B O 1
ATOM 3576 N N . LEU B 1 229 ? -34.38980 -39.58639 35.80313 1.000 34.55443 229 LEU B N 1
ATOM 3577 C CA . LEU B 1 229 ? -34.11178 -38.88598 37.05315 1.000 32.68333 229 LEU B CA 1
ATOM 3578 C C . LEU B 1 229 ? -35.40757 -38.97712 37.86133 1.000 35.25986 229 LEU B C 1
ATOM 3579 O O . LEU B 1 229 ? -36.39087 -38.28867 37.56544 1.000 33.04282 229 LEU B O 1
ATOM 3584 N N . VAL B 1 230 ? -35.42006 -39.87566 38.85013 1.000 33.66815 230 VAL B N 1
ATOM 3585 C CA . VAL B 1 230 ? -36.62039 -40.21078 39.60347 1.000 31.56811 230 VAL B CA 1
ATOM 3586 C C . VAL B 1 230 ? -36.75461 -39.25887 40.78272 1.000 34.15858 230 VAL B C 1
ATOM 3587 O O . VAL B 1 230 ? -35.79767 -39.05332 41.53681 1.000 33.35660 230 VAL B O 1
ATOM 3591 N N . GLY B 1 231 ? -37.94630 -38.68849 40.95086 1.000 36.76944 231 GLY B N 1
ATOM 3592 C CA . GLY B 1 231 ? -38.22492 -37.82796 42.08331 1.000 35.77589 231 GLY B CA 1
ATOM 3593 C C . GLY B 1 231 ? -38.76631 -38.62547 43.25093 1.000 39.63734 231 GLY B C 1
ATOM 3594 O O . GLY B 1 231 ? -38.03079 -39.40601 43.86322 1.000 37.12931 231 GLY B O 1
ATOM 3595 N N . GLY B 1 232 ? -40.06981 -38.49489 43.51760 1.000 40.26761 232 GLY B N 1
ATOM 3596 C CA . GLY B 1 232 ? -40.63395 -39.04284 44.73909 1.000 39.33346 232 GLY B CA 1
ATOM 3597 C C . GLY B 1 232 ? -40.48073 -40.54312 44.88416 1.000 35.98441 232 GLY B C 1
ATOM 3598 O O . GLY B 1 232 ? -40.32546 -41.04373 46.00185 1.000 36.84488 232 GLY B O 1
ATOM 3599 N N . ALA B 1 233 ? -40.51475 -41.28759 43.77436 1.000 34.11609 233 ALA B N 1
ATOM 3600 C CA . ALA B 1 233 ? -40.38392 -42.73361 43.91173 1.000 36.87790 233 ALA B CA 1
ATOM 3601 C C . ALA B 1 233 ? -39.00921 -43.14012 44.42766 1.000 36.10859 233 ALA B C 1
ATOM 3602 O O . ALA B 1 233 ? -38.86460 -44.25388 44.93314 1.000 35.66097 233 ALA B O 1
ATOM 3604 N N . SER B 1 234 ? -38.00154 -42.26082 44.33625 1.000 35.28118 234 SER B N 1
ATOM 3605 C CA . SER B 1 234 ? -36.66473 -42.66354 44.75980 1.000 33.89157 234 SER B CA 1
ATOM 3606 C C . SER B 1 234 ? -36.56430 -42.84989 46.26930 1.000 34.00785 234 SER B C 1
ATOM 3607 O O . SER B 1 234 ? -35.63825 -43.52680 46.73103 1.000 32.80637 234 SER B O 1
ATOM 3610 N N . LEU B 1 235 ? -37.50299 -42.29461 47.04027 1.000 32.95027 235 LEU B N 1
ATOM 3611 C CA . LEU B 1 235 ? -37.57615 -42.55024 48.47553 1.000 30.40016 235 LEU B CA 1
ATOM 3612 C C . LEU B 1 235 ? -38.27319 -43.86273 48.82917 1.000 35.09213 235 LEU B C 1
ATOM 3613 O O . LEU B 1 235 ? -38.29375 -44.23543 50.01040 1.000 32.10734 235 LEU B O 1
ATOM 3618 N N . LYS B 1 236 ? -38.87613 -44.53997 47.86616 1.000 33.74812 236 LYS B N 1
ATOM 3619 C CA . LYS B 1 236 ? -39.74350 -45.67900 48.14686 1.000 33.61839 236 LYS B CA 1
ATOM 3620 C C . LYS B 1 236 ? -39.14350 -46.97966 47.62404 1.000 36.07745 236 LYS B C 1
ATOM 3621 O O . LYS B 1 236 ? -38.21165 -46.96656 46.81410 1.000 32.52006 236 LYS B O 1
ATOM 3627 N N . PRO B 1 237 ? -39.65003 -48.13161 48.07980 1.000 35.85541 237 PRO B N 1
ATOM 3628 C CA . PRO B 1 237 ? -39.23719 -49.40028 47.46128 1.000 35.54928 237 PRO B CA 1
ATOM 3629 C C . PRO B 1 237 ? -39.40195 -49.41285 45.94292 1.000 37.96800 237 PRO B C 1
ATOM 3630 O O . PRO B 1 237 ? -38.66072 -50.12106 45.25145 1.000 38.09614 237 PRO B O 1
ATOM 3634 N N . GLU B 1 238 ? -40.33257 -48.61718 45.40463 1.000 36.49493 238 GLU B N 1
ATOM 3635 C CA . GLU B 1 238 ? -40.53604 -48.56504 43.95730 1.000 36.24199 238 GLU B CA 1
ATOM 3636 C C . GLU B 1 238 ? -39.25259 -48.25674 43.19092 1.000 36.59043 238 GLU B C 1
ATOM 3637 O O . GLU B 1 238 ? -39.07441 -48.73587 42.06482 1.000 36.91039 238 GLU B O 1
ATOM 3643 N N . PHE B 1 239 ? -38.35802 -47.44452 43.76905 1.000 36.27083 239 PHE B N 1
ATOM 3644 C CA . PHE B 1 239 ? -37.08998 -47.13417 43.11149 1.000 36.59488 239 PHE B CA 1
ATOM 3645 C C . PHE B 1 239 ? -36.36669 -48.38783 42.62827 1.000 36.93468 239 PHE B C 1
ATOM 3646 O O . PHE B 1 239 ? -35.70785 -48.36886 41.58392 1.000 37.84524 239 PHE B O 1
ATOM 3654 N N . HIS B 1 240 ? -36.49670 -49.48988 43.35564 1.000 36.46711 240 HIS B N 1
ATOM 3655 C CA . HIS B 1 240 ? -35.73638 -50.68198 43.01000 1.000 39.43838 240 HIS B CA 1
ATOM 3656 C C . HIS B 1 240 ? -36.26861 -51.29179 41.71620 1.000 40.79526 240 HIS B C 1
ATOM 3657 O O . HIS B 1 240 ? -35.49535 -51.76903 40.87488 1.000 40.35825 240 HIS B O 1
ATOM 3664 N N . ASN B 1 241 ? -37.58718 -51.22442 41.51224 1.000 36.97441 241 ASN B N 1
ATOM 3665 C CA . ASN B 1 241 ? -38.17066 -51.73125 40.27826 1.000 38.87772 241 ASN B CA 1
ATOM 3666 C C . ASN B 1 241 ? -37.84866 -50.85027 39.07570 1.000 42.09443 241 ASN B C 1
ATOM 3667 O O . ASN B 1 241 ? -37.96653 -51.31908 37.94022 1.000 43.06833 241 ASN B O 1
ATOM 3672 N N . ILE B 1 242 ? -37.42084 -49.60258 39.28873 1.000 38.30268 242 ILE B N 1
ATOM 3673 C CA . ILE B 1 242 ? -36.98431 -48.75505 38.17860 1.000 40.43627 242 ILE B CA 1
ATOM 3674 C C . ILE B 1 242 ? -35.52523 -49.03271 37.83961 1.000 41.38746 242 ILE B C 1
ATOM 3675 O O . ILE B 1 242 ? -35.16062 -49.23813 36.67647 1.000 42.41155 242 ILE B O 1
ATOM 3680 N N . VAL B 1 243 ? -34.67691 -49.04914 38.86632 1.000 39.97578 243 VAL B N 1
ATOM 3681 C CA . VAL B 1 243 ? -33.26640 -49.39969 38.71446 1.000 43.84447 243 VAL B CA 1
ATOM 3682 C C . VAL B 1 243 ? -33.10686 -50.74877 38.01086 1.000 43.49324 243 VAL B C 1
ATOM 3683 O O . VAL B 1 243 ? -32.29321 -50.90033 37.09213 1.000 43.53256 243 VAL B O 1
ATOM 3687 N N . ASN B 1 244 ? -33.88123 -51.74939 38.43274 1.000 43.55882 244 ASN B N 1
ATOM 3688 C CA . ASN B 1 244 ? -33.69575 -53.12620 37.99173 1.000 47.75787 244 ASN B CA 1
ATOM 3689 C C . ASN B 1 244 ? -34.59261 -53.50382 36.81945 1.000 50.37074 244 ASN B C 1
ATOM 3690 O O . ASN B 1 244 ? -34.76398 -54.69982 36.55192 1.000 54.62397 244 ASN B O 1
ATOM 3695 N N . VAL B 1 245 ? -35.13337 -52.51488 36.10117 1.000 48.34399 245 VAL B N 1
ATOM 3696 C CA . VAL B 1 245 ? -36.22576 -52.76242 35.15963 1.000 50.95342 245 VAL B CA 1
ATOM 3697 C C . VAL B 1 245 ? -35.83906 -53.81252 34.12089 1.000 58.35522 245 VAL B C 1
ATOM 3698 O O . VAL B 1 245 ? -36.67363 -54.63488 33.71835 1.000 59.54877 245 VAL B O 1
ATOM 3702 N N . HIS B 1 246 ? -34.56851 -53.82644 33.68864 1.000 57.59193 246 HIS B N 1
ATOM 3703 C CA . HIS B 1 246 ? -34.14210 -54.75000 32.63743 1.000 57.99513 246 HIS B CA 1
ATOM 3704 C C . HIS B 1 246 ? -34.14389 -56.20569 33.08731 1.000 62.65752 246 HIS B C 1
ATOM 3705 O O . HIS B 1 246 ? -34.08433 -57.10068 32.23584 1.000 62.47598 246 HIS B O 1
ATOM 3712 N N . SER B 1 247 ? -34.21879 -56.46868 34.38561 1.000 61.35443 247 SER B N 1
ATOM 3713 C CA . SER B 1 247 ? -34.29147 -57.84035 34.86134 1.000 63.61166 247 SER B CA 1
ATOM 3714 C C . SER B 1 247 ? -35.38554 -57.98802 35.91299 1.000 65.62925 247 SER B C 1
ATOM 3715 O O . SER B 1 247 ? -36.21586 -58.89309 35.82366 1.000 69.53930 247 SER B O 1
ATOM 3718 N N . ALA C 1 2 ? -27.31964 -13.71340 -12.54143 1.000 76.08436 2 ALA C N 1
ATOM 3719 C CA . ALA C 1 2 ? -26.27093 -13.03520 -11.78882 1.000 74.26185 2 ALA C CA 1
ATOM 3720 C C . ALA C 1 2 ? -26.82538 -12.53271 -10.46312 1.000 73.13441 2 ALA C C 1
ATOM 3721 O O . ALA C 1 2 ? -28.03705 -12.37746 -10.31003 1.000 73.72655 2 ALA C O 1
ATOM 3723 N N . ARG C 1 3 ? -25.93978 -12.28113 -9.50335 1.000 52.57799 3 ARG C N 1
ATOM 3724 C CA . ARG C 1 3 ? -26.34001 -11.83851 -8.17516 1.000 44.08622 3 ARG C CA 1
ATOM 3725 C C . ARG C 1 3 ? -26.25977 -10.32460 -8.13171 1.000 43.73171 3 ARG C C 1
ATOM 3726 O O . ARG C 1 3 ? -25.20289 -9.75067 -8.41889 1.000 39.49542 3 ARG C O 1
ATOM 3734 N N . LYS C 1 4 ? -27.37070 -9.68226 -7.77992 1.000 40.23926 4 LYS C N 1
ATOM 3735 C CA . LYS C 1 4 ? -27.38253 -8.22943 -7.66257 1.000 39.39821 4 LYS C CA 1
ATOM 3736 C C . LYS C 1 4 ? -26.67685 -7.79353 -6.38378 1.000 35.25384 4 LYS C C 1
ATOM 3737 O O . LYS C 1 4 ? -27.02733 -8.24526 -5.28600 1.000 32.93819 4 LYS C O 1
ATOM 3743 N N . PHE C 1 5 ? -25.69105 -6.90421 -6.53402 1.000 34.45440 5 PHE C N 1
ATOM 3744 C CA . PHE C 1 5 ? -24.93731 -6.38693 -5.39652 1.000 34.40495 5 PHE C CA 1
ATOM 3745 C C . PHE C 1 5 ? -25.87625 -5.75700 -4.37841 1.000 34.21787 5 PHE C C 1
ATOM 3746 O O . PHE C 1 5 ? -26.84070 -5.07365 -4.73361 1.000 33.66196 5 PHE C O 1
ATOM 3754 N N . PHE C 1 6 ? -25.58575 -5.98830 -3.09950 1.000 29.49524 6 PHE C N 1
ATOM 3755 C CA . PHE C 1 6 ? -26.47828 -5.61139 -2.01694 1.000 30.70512 6 PHE C CA 1
ATOM 3756 C C . PHE C 1 6 ? -25.68198 -4.83629 -0.97611 1.000 30.43029 6 PHE C C 1
ATOM 3757 O O . PHE C 1 6 ? -24.66533 -5.33061 -0.47795 1.000 30.86457 6 PHE C O 1
ATOM 3765 N N . VAL C 1 7 ? -26.13300 -3.63490 -0.64032 1.000 28.62696 7 VAL C N 1
ATOM 3766 C CA . VAL C 1 7 ? -25.49287 -2.85232 0.41567 1.000 29.41661 7 VAL C CA 1
ATOM 3767 C C . VAL C 1 7 ? -26.54289 -2.45277 1.44493 1.000 29.28701 7 VAL C C 1
ATOM 3768 O O . VAL C 1 7 ? -27.47813 -1.71145 1.12339 1.000 30.03341 7 VAL C O 1
ATOM 3772 N N . GLY C 1 8 ? -26.38853 -2.94058 2.67463 1.000 29.13707 8 GLY C N 1
ATOM 3773 C CA . GLY C 1 8 ? -27.23655 -2.55186 3.78761 1.000 27.59278 8 GLY C CA 1
ATOM 3774 C C . GLY C 1 8 ? -26.47551 -1.66541 4.75979 1.000 26.70009 8 GLY C C 1
ATOM 3775 O O . GLY C 1 8 ? -25.26152 -1.79515 4.91954 1.000 28.32914 8 GLY C O 1
ATOM 3776 N N . GLY C 1 9 ? -27.19323 -0.74487 5.39544 1.000 28.31884 9 GLY C N 1
ATOM 3777 C CA . GLY C 1 9 ? -26.61882 0.07273 6.44238 1.000 28.15043 9 GLY C CA 1
ATOM 3778 C C . GLY C 1 9 ? -27.38308 -0.14888 7.73141 1.000 28.32598 9 GLY C C 1
ATOM 3779 O O . GLY C 1 9 ? -28.56498 0.19472 7.82938 1.000 29.29456 9 GLY C O 1
ATOM 3780 N N . ASN C 1 10 ? -26.73529 -0.76480 8.71040 1.000 27.55039 10 ASN C N 1
ATOM 3781 C CA . ASN C 1 10 ? -27.34942 -1.06759 9.99674 1.000 26.59105 10 ASN C CA 1
ATOM 3782 C C . ASN C 1 10 ? -26.99359 0.05512 10.96663 1.000 28.60035 10 ASN C C 1
ATOM 3783 O O . ASN C 1 10 ? -25.85563 0.12953 11.44790 1.000 27.77008 10 ASN C O 1
ATOM 3788 N N . PHE C 1 11 ? -27.97883 0.91410 11.26644 1.000 27.10487 11 PHE C N 1
ATOM 3789 C CA . PHE C 1 11 ? -27.77360 2.05807 12.16000 1.000 28.45008 11 PHE C CA 1
ATOM 3790 C C . PHE C 1 11 ? -27.61199 1.64252 13.62179 1.000 29.35790 11 PHE C C 1
ATOM 3791 O O . PHE C 1 11 ? -27.13438 2.44710 14.44218 1.000 28.67877 11 PHE C O 1
ATOM 3799 N N . LYS C 1 12 ? -27.98828 0.41502 13.95824 1.000 26.43899 12 LYS C N 1
ATOM 3800 C CA . LYS C 1 12 ? -27.95293 -0.12693 15.32420 1.000 28.25679 12 LYS C CA 1
ATOM 3801 C C . LYS C 1 12 ? -28.79967 0.76767 16.24278 1.000 29.84580 12 LYS C C 1
ATOM 3802 O O . LYS C 1 12 ? -29.76653 1.40059 15.79192 1.000 29.66832 12 LYS C O 1
ATOM 3808 N N . MET C 1 13 ? -28.46500 0.80442 17.53041 1.000 28.92494 13 MET C N 1
ATOM 3809 C CA . MET C 1 13 ? -29.23174 1.55820 18.52493 1.000 28.94576 13 MET C CA 1
ATOM 3810 C C . MET C 1 13 ? -28.71809 2.99140 18.63798 1.000 30.71285 13 MET C C 1
ATOM 3811 O O . MET C 1 13 ? -28.22140 3.43622 19.66814 1.000 29.50242 13 MET C O 1
ATOM 3816 N N . ASN C 1 14 ? -28.86061 3.71743 17.53655 1.000 28.44176 14 ASN C N 1
ATOM 3817 C CA . ASN C 1 14 ? -28.39375 5.08846 17.43894 1.000 30.13272 14 ASN C CA 1
ATOM 3818 C C . ASN C 1 14 ? -29.49161 5.95108 16.84353 1.000 31.55812 14 ASN C C 1
ATOM 3819 O O . ASN C 1 14 ? -30.44318 5.44795 16.23556 1.000 31.17834 14 ASN C O 1
ATOM 3824 N N . GLY C 1 15 ? -29.34240 7.25487 17.02618 1.000 32.04564 15 GLY C N 1
ATOM 3825 C CA . GLY C 1 15 ? -30.23292 8.20262 16.38941 1.000 31.67948 15 GLY C CA 1
ATOM 3826 C C . GLY C 1 15 ? -30.78952 9.28596 17.29172 1.000 35.44391 15 GLY C C 1
ATOM 3827 O O . GLY C 1 15 ? -30.98440 9.09727 18.49551 1.000 32.75404 15 GLY C O 1
ATOM 3828 N N . SER C 1 16 ? -31.02779 10.44449 16.69687 1.000 31.40787 16 SER C N 1
ATOM 3829 C CA . SER C 1 16 ? -31.88840 11.48001 17.22983 1.000 35.43090 16 SER C CA 1
ATOM 3830 C C . SER C 1 16 ? -32.79040 11.92412 16.09001 1.000 34.45043 16 SER C C 1
ATOM 3831 O O . SER C 1 16 ? -32.53972 11.59995 14.92843 1.000 31.98902 16 SER C O 1
ATOM 3834 N N . LEU C 1 17 ? -33.85158 12.66959 16.40755 1.000 33.51642 17 LEU C N 1
ATOM 3835 C CA . LEU C 1 17 ? -34.65869 13.23876 15.33413 1.000 34.59422 17 LEU C CA 1
ATOM 3836 C C . LEU C 1 17 ? -33.76706 13.98361 14.34295 1.000 36.68342 17 LEU C C 1
ATOM 3837 O O . LEU C 1 17 ? -33.85294 13.76985 13.12898 1.000 36.11979 17 LEU C O 1
ATOM 3842 N N . GLU C 1 18 ? -32.85606 14.81498 14.85860 1.000 36.45907 18 GLU C N 1
ATOM 3843 C CA . GLU C 1 18 ? -32.04129 15.66400 13.99079 1.000 38.15906 18 GLU C CA 1
ATOM 3844 C C . GLU C 1 18 ? -30.99896 14.85789 13.22137 1.000 36.83330 18 GLU C C 1
ATOM 3845 O O . GLU C 1 18 ? -30.74379 15.13631 12.04868 1.000 36.17373 18 GLU C O 1
ATOM 3851 N N . SER C 1 19 ? -30.39179 13.84692 13.84238 1.000 35.05245 19 SER C N 1
ATOM 3852 C CA . SER C 1 19 ? -29.39336 13.06994 13.10582 1.000 36.60877 19 SER C CA 1
ATOM 3853 C C . SER C 1 19 ? -30.04872 12.16883 12.06361 1.000 35.25750 19 SER C C 1
ATOM 3854 O O . SER C 1 19 ? -29.52839 12.01504 10.95218 1.000 35.31502 19 SER C O 1
ATOM 3857 N N . MET C 1 20 ? -31.21029 11.59108 12.38046 1.000 33.64440 20 MET C N 1
ATOM 3858 C CA . MET C 1 20 ? -31.90558 10.78013 11.38054 1.000 33.12021 20 MET C CA 1
ATOM 3859 C C . MET C 1 20 ? -32.31829 11.63202 10.18460 1.000 34.10427 20 MET C C 1
ATOM 3860 O O . MET C 1 20 ? -32.19215 11.19983 9.02999 1.000 34.88033 20 MET C O 1
ATOM 3865 N N . LYS C 1 21 ? -32.76010 12.86662 10.43713 1.000 34.15076 21 LYS C N 1
ATOM 3866 C CA . LYS C 1 21 ? -33.14606 13.74765 9.34160 1.000 36.66200 21 LYS C CA 1
ATOM 3867 C C . LYS C 1 21 ? -31.99090 13.95844 8.35998 1.000 36.86256 21 LYS C C 1
ATOM 3868 O O . LYS C 1 21 ? -32.16621 13.82669 7.14530 1.000 36.03529 21 LYS C O 1
ATOM 3874 N N . THR C 1 22 ? -30.79047 14.24932 8.86349 1.000 35.95500 22 THR C N 1
ATOM 3875 C CA . THR C 1 22 ? -29.71202 14.57793 7.93138 1.000 35.73625 22 THR C CA 1
ATOM 3876 C C . THR C 1 22 ? -29.10089 13.33716 7.29038 1.000 37.77461 22 THR C C 1
ATOM 3877 O O . THR C 1 22 ? -28.67473 13.39199 6.13134 1.000 36.75159 22 THR C O 1
ATOM 3881 N N . ILE C 1 23 ? -29.09153 12.20718 7.99963 1.000 36.47736 23 ILE C N 1
ATOM 3882 C CA . ILE C 1 23 ? -28.60585 10.96578 7.41003 1.000 34.46887 23 ILE C CA 1
ATOM 3883 C C . ILE C 1 23 ? -29.47867 10.56921 6.22667 1.000 35.16184 23 ILE C C 1
ATOM 3884 O O . ILE C 1 23 ? -28.98256 10.13131 5.17744 1.000 36.71467 23 ILE C O 1
ATOM 3889 N N . ILE C 1 24 ? -30.79138 10.74882 6.37064 1.000 34.94966 24 ILE C N 1
ATOM 3890 C CA . ILE C 1 24 ? -31.72863 10.36469 5.32378 1.000 34.76569 24 ILE C CA 1
ATOM 3891 C C . ILE C 1 24 ? -31.65446 11.34027 4.15568 1.000 37.24983 24 ILE C C 1
ATOM 3892 O O . ILE C 1 24 ? -31.66811 10.92541 2.98638 1.000 34.32400 24 ILE C O 1
ATOM 3897 N N . GLU C 1 25 ? -31.52609 12.64420 4.43811 1.000 33.54149 25 GLU C N 1
ATOM 3898 C CA . GLU C 1 25 ? -31.43436 13.57782 3.31691 1.000 39.23153 25 GLU C CA 1
ATOM 3899 C C . GLU C 1 25 ? -30.10917 13.41636 2.57402 1.000 38.03346 25 GLU C C 1
ATOM 3900 O O . GLU C 1 25 ? -30.07544 13.56308 1.34732 1.000 35.43677 25 GLU C O 1
ATOM 3906 N N . GLY C 1 26 ? -29.03476 13.04292 3.27847 1.000 38.22339 26 GLY C N 1
ATOM 3907 C CA . GLY C 1 26 ? -27.78729 12.72852 2.59339 1.000 38.89015 26 GLY C CA 1
ATOM 3908 C C . GLY C 1 26 ? -27.92275 11.57627 1.61343 1.000 38.57707 26 GLY C C 1
ATOM 3909 O O . GLY C 1 26 ? -27.38042 11.62175 0.50167 1.000 37.79157 26 GLY C O 1
ATOM 3910 N N . LEU C 1 27 ? -28.65055 10.52956 2.00701 1.000 37.76766 27 LEU C N 1
ATOM 3911 C CA . LEU C 1 27 ? -28.90348 9.41924 1.09676 1.000 36.02867 27 LEU C CA 1
ATOM 3912 C C . LEU C 1 27 ? -29.84599 9.82425 -0.03009 1.000 35.45569 27 LEU C C 1
ATOM 3913 O O . LEU C 1 27 ? -29.64740 9.41695 -1.17634 1.000 38.17431 27 LEU C O 1
ATOM 3918 N N . ASN C 1 28 ? -30.87422 10.62599 0.26813 1.000 35.82922 28 ASN C N 1
ATOM 3919 C CA . ASN C 1 28 ? -31.79971 11.05391 -0.78421 1.000 38.33597 28 ASN C CA 1
ATOM 3920 C C . ASN C 1 28 ? -31.08063 11.81185 -1.89499 1.000 38.35255 28 ASN C C 1
ATOM 3921 O O . ASN C 1 28 ? -31.45540 11.71422 -3.07387 1.000 39.94622 28 ASN C O 1
ATOM 3926 N N . THR C 1 29 ? -30.06921 12.59489 -1.53976 1.000 36.51423 29 THR C N 1
ATOM 3927 C CA . THR C 1 29 ? -29.34579 13.40438 -2.50637 1.000 38.98181 29 THR C CA 1
ATOM 3928 C C . THR C 1 29 ? -28.07961 12.71256 -2.99389 1.000 39.41725 29 THR C C 1
ATOM 3929 O O . THR C 1 29 ? -27.20365 13.36543 -3.56716 1.000 42.34035 29 THR C O 1
ATOM 3933 N N . THR C 1 30 ? -27.96743 11.40290 -2.77903 1.000 39.99854 30 THR C N 1
ATOM 3934 C CA . THR C 1 30 ? -26.89898 10.60011 -3.35700 1.000 39.31749 30 THR C CA 1
ATOM 3935 C C . THR C 1 30 ? -27.43867 9.92570 -4.60666 1.000 41.24525 30 THR C C 1
ATOM 3936 O O . THR C 1 30 ? -28.42048 9.17987 -4.52749 1.000 39.54342 30 THR C O 1
ATOM 3940 N N . LYS C 1 31 ? -26.79653 10.17411 -5.75111 1.000 41.77746 31 LYS C N 1
ATOM 3941 C CA . LYS C 1 31 ? -27.21343 9.51237 -6.98256 1.000 43.25693 31 LYS C CA 1
ATOM 3942 C C . LYS C 1 31 ? -26.80366 8.04454 -6.93491 1.000 42.66308 31 LYS C C 1
ATOM 3943 O O . LYS C 1 31 ? -25.66646 7.71778 -6.57707 1.000 43.97102 31 LYS C O 1
ATOM 3945 N N . LEU C 1 32 ? -27.73776 7.15840 -7.28220 1.000 42.01476 32 LEU C N 1
ATOM 3946 C CA . LEU C 1 32 ? -27.53265 5.71927 -7.20853 1.000 40.98853 32 LEU C CA 1
ATOM 3947 C C . LEU C 1 32 ? -27.82251 5.06323 -8.55074 1.000 43.97797 32 LEU C C 1
ATOM 3948 O O . LEU C 1 32 ? -28.61511 5.57070 -9.34861 1.000 44.29737 32 LEU C O 1
ATOM 3953 N N . ASN C 1 33 ? -27.20015 3.90620 -8.77659 1.000 42.14870 33 ASN C N 1
ATOM 3954 C CA . ASN C 1 33 ? -27.54506 3.04910 -9.91067 1.000 42.93969 33 ASN C CA 1
ATOM 3955 C C . ASN C 1 33 ? -28.34753 1.88132 -9.34914 1.000 44.90485 33 ASN C C 1
ATOM 3956 O O . ASN C 1 33 ? -27.79600 0.86555 -8.92209 1.000 42.87662 33 ASN C O 1
ATOM 3961 N N . VAL C 1 34 ? -29.67220 2.02722 -9.39121 1.000 42.61808 34 VAL C N 1
ATOM 3962 C CA . VAL C 1 34 ? -30.58281 1.08644 -8.75754 1.000 42.33256 34 VAL C CA 1
ATOM 3963 C C . VAL C 1 34 ? -30.60476 -0.26167 -9.46386 1.000 42.52242 34 VAL C C 1
ATOM 3964 O O . VAL C 1 34 ? -30.93966 -1.28311 -8.84462 1.000 40.25492 34 VAL C O 1
ATOM 3968 N N . GLY C 1 35 ? -30.24851 -0.29691 -10.74871 1.000 42.13163 35 GLY C N 1
ATOM 3969 C CA . GLY C 1 35 ? -30.13100 -1.56489 -11.44121 1.000 42.67655 35 GLY C CA 1
ATOM 3970 C C . GLY C 1 35 ? -28.91004 -2.35494 -11.03833 1.000 43.37285 35 GLY C C 1
ATOM 3971 O O . GLY C 1 35 ? -28.89703 -3.58077 -11.19178 1.000 42.70426 35 GLY C O 1
ATOM 3972 N N . ASP C 1 36 ? -27.89145 -1.68284 -10.50421 1.000 39.45008 36 ASP C N 1
ATOM 3973 C CA . ASP C 1 36 ? -26.62842 -2.32421 -10.17395 1.000 42.16450 36 ASP C CA 1
ATOM 3974 C C . ASP C 1 36 ? -26.47354 -2.63919 -8.68964 1.000 38.42343 36 ASP C C 1
ATOM 3975 O O . ASP C 1 36 ? -25.76286 -3.59089 -8.34760 1.000 40.38942 36 ASP C O 1
ATOM 3980 N N . VAL C 1 37 ? -27.13011 -1.89453 -7.80006 1.000 38.42360 37 VAL C N 1
ATOM 3981 C CA . VAL C 1 37 ? -26.98733 -2.09264 -6.35744 1.000 36.13290 37 VAL C CA 1
ATOM 3982 C C . VAL C 1 37 ? -28.35810 -2.01007 -5.70586 1.000 36.86725 37 VAL C C 1
ATOM 3983 O O . VAL C 1 37 ? -29.13503 -1.09084 -5.98786 1.000 37.51070 37 VAL C O 1
ATOM 3987 N N . GLU C 1 38 ? -28.65344 -2.97258 -4.83647 1.000 33.51988 38 GLU C N 1
ATOM 3988 C CA . GLU C 1 38 ? -29.85195 -2.95249 -3.99625 1.000 35.81150 38 GLU C CA 1
ATOM 3989 C C . GLU C 1 38 ? -29.43052 -2.38199 -2.63986 1.000 33.35748 38 GLU C C 1
ATOM 3990 O O . GLU C 1 38 ? -28.61379 -2.98670 -1.93983 1.000 30.96958 38 GLU C O 1
ATOM 3996 N N . THR C 1 39 ? -29.95750 -1.20695 -2.28384 1.000 32.00807 39 THR C N 1
ATOM 3997 C CA . THR C 1 39 ? -29.50912 -0.43923 -1.12261 1.000 32.35925 39 THR C CA 1
ATOM 3998 C C . THR C 1 39 ? -30.61806 -0.40844 -0.07037 1.000 31.85813 39 THR C C 1
ATOM 3999 O O . THR C 1 39 ? -31.76229 -0.06297 -0.38333 1.000 30.65916 39 THR C O 1
ATOM 4003 N N . VAL C 1 40 ? -30.28897 -0.77836 1.16922 1.000 30.51143 40 VAL C N 1
ATOM 4004 C CA . VAL C 1 40 ? -31.27844 -0.86525 2.24540 1.000 30.04074 40 VAL C CA 1
ATOM 4005 C C . VAL C 1 40 ? -30.68577 -0.27264 3.52046 1.000 30.03954 40 VAL C C 1
ATOM 4006 O O . VAL C 1 40 ? -29.51244 -0.50562 3.83112 1.000 29.17748 40 VAL C O 1
ATOM 4010 N N . ILE C 1 41 ? -31.49285 0.48855 4.27183 1.000 28.75696 41 ILE C N 1
ATOM 4011 C CA . ILE C 1 41 ? -31.06873 0.97785 5.58202 1.000 27.32494 41 ILE C CA 1
ATOM 4012 C C . ILE C 1 41 ? -31.98816 0.39953 6.65315 1.000 29.65188 41 ILE C C 1
ATOM 4013 O O . ILE C 1 41 ? -33.17981 0.16582 6.42461 1.000 29.86723 41 ILE C O 1
ATOM 4018 N N . PHE C 1 42 ? -31.41441 0.15878 7.83328 1.000 28.52677 42 PHE C N 1
ATOM 4019 C CA . PHE C 1 42 ? -32.08819 -0.51752 8.94623 1.000 26.97433 42 PHE C CA 1
ATOM 4020 C C . PHE C 1 42 ? -31.98704 0.40524 10.15429 1.000 27.45780 42 PHE C C 1
ATOM 4021 O O . PHE C 1 42 ? -31.01853 0.31465 10.93002 1.000 26.79340 42 PHE C O 1
ATOM 4029 N N . PRO C 1 43 ? -32.94764 1.31654 10.34293 1.000 26.08566 43 PRO C N 1
ATOM 4030 C CA . PRO C 1 43 ? -32.85819 2.27425 11.45350 1.000 26.35544 43 PRO C CA 1
ATOM 4031 C C . PRO C 1 43 ? -33.33706 1.65610 12.75929 1.000 26.71859 43 PRO C C 1
ATOM 4032 O O . PRO C 1 43 ? -33.97918 0.60982 12.78495 1.000 28.44761 43 PRO C O 1
ATOM 4036 N N . GLN C 1 44 ? -33.03189 2.34842 13.85876 1.000 28.22969 44 GLN C N 1
ATOM 4037 C CA . GLN C 1 44 ? -33.53820 1.92359 15.15823 1.000 26.93991 44 GLN C CA 1
ATOM 4038 C C . GLN C 1 44 ? -35.07763 1.90194 15.11523 1.000 27.73271 44 GLN C C 1
ATOM 4039 O O . GLN C 1 44 ? -35.69834 2.66711 14.37319 1.000 26.79574 44 GLN C O 1
ATOM 4045 N N . ASN C 1 45 ? -35.68363 0.99405 15.89438 1.000 26.22264 45 ASN C N 1
ATOM 4046 C CA . ASN C 1 45 ? -37.10394 0.64471 15.72912 1.000 28.15509 45 ASN C CA 1
ATOM 4047 C C . ASN C 1 45 ? -38.02711 1.86309 15.68010 1.000 29.80370 45 ASN C C 1
ATOM 4048 O O . ASN C 1 45 ? -38.94892 1.90479 14.85636 1.000 29.94853 45 ASN C O 1
ATOM 4053 N N . MET C 1 46 ? -37.85601 2.82346 16.60523 1.000 27.35651 46 MET C N 1
ATOM 4054 C CA . MET C 1 46 ? -38.81942 3.92953 16.67120 1.000 28.02429 46 MET C CA 1
ATOM 4055 C C . MET C 1 46 ? -38.89064 4.72098 15.35570 1.000 30.80704 46 MET C C 1
ATOM 4056 O O . MET C 1 46 ? -39.86198 5.46449 15.14212 1.000 29.98613 46 MET C O 1
ATOM 4061 N N . TYR C 1 47 ? -37.83420 4.69466 14.53827 1.000 28.93839 47 TYR C N 1
ATOM 4062 C CA . TYR C 1 47 ? -37.75536 5.51417 13.33052 1.000 29.45185 47 TYR C CA 1
ATOM 4063 C C . TYR C 1 47 ? -38.24168 4.77916 12.08830 1.000 29.81287 47 TYR C C 1
ATOM 4064 O O . TYR C 1 47 ? -38.12345 5.30669 10.98413 1.000 28.53171 47 TYR C O 1
ATOM 4073 N N . LEU C 1 48 ? -38.77169 3.57347 12.23467 1.000 26.76741 48 LEU C N 1
ATOM 4074 C CA . LEU C 1 48 ? -39.01063 2.75428 11.05174 1.000 29.33663 48 LEU C CA 1
ATOM 4075 C C . LEU C 1 48 ? -39.99936 3.41770 10.10829 1.000 30.48175 48 LEU C C 1
ATOM 4076 O O . LEU C 1 48 ? -39.76360 3.48028 8.89482 1.000 30.26351 48 LEU C O 1
ATOM 4081 N N . ILE C 1 49 ? -41.09317 3.96232 10.64205 1.000 29.55446 49 ILE C N 1
ATOM 4082 C CA . ILE C 1 49 ? -42.08986 4.53831 9.74787 1.000 31.38520 49 ILE C CA 1
ATOM 4083 C C . ILE C 1 49 ? -41.61422 5.88212 9.19324 1.000 32.19456 49 ILE C C 1
ATOM 4084 O O . ILE C 1 49 ? -41.69643 6.12264 7.98350 1.000 33.06270 49 ILE C O 1
ATOM 4089 N N . THR C 1 50 ? -41.08677 6.77744 10.04393 1.000 31.37460 50 THR C N 1
ATOM 4090 C CA . THR C 1 50 ? -40.62322 8.06022 9.50829 1.000 33.73955 50 THR C CA 1
ATOM 4091 C C . THR C 1 50 ? -39.47933 7.87384 8.51491 1.000 34.52422 50 THR C C 1
ATOM 4092 O O . THR C 1 50 ? -39.34903 8.65808 7.56853 1.000 34.53004 50 THR C O 1
ATOM 4096 N N . THR C 1 51 ? -38.65855 6.83879 8.69375 1.000 31.34750 51 THR C N 1
ATOM 4097 C CA . THR C 1 51 ? -37.59824 6.57037 7.72598 1.000 30.18934 51 THR C CA 1
ATOM 4098 C C . THR C 1 51 ? -38.18529 6.15992 6.38474 1.000 31.59429 51 THR C C 1
ATOM 4099 O O . THR C 1 51 ? -37.76196 6.66118 5.33898 1.000 32.24550 51 THR C O 1
ATOM 4103 N N . ARG C 1 52 ? -39.16835 5.24641 6.39287 1.000 31.64817 52 ARG C N 1
ATOM 4104 C CA . ARG C 1 52 ? -39.82955 4.87876 5.13787 1.000 35.12182 52 ARG C CA 1
ATOM 4105 C C . ARG C 1 52 ? -40.54287 6.07583 4.51754 1.000 35.71723 52 ARG C C 1
ATOM 4106 O O . ARG C 1 52 ? -40.60438 6.19285 3.28481 1.000 32.33221 52 ARG C O 1
ATOM 4114 N N . GLN C 1 53 ? -41.08261 6.97266 5.35443 1.000 33.11207 53 GLN C N 1
ATOM 4115 C CA . GLN C 1 53 ? -41.74068 8.16530 4.83437 1.000 34.99946 53 GLN C CA 1
ATOM 4116 C C . GLN C 1 53 ? -40.74105 9.10486 4.16723 1.000 36.49276 53 GLN C C 1
ATOM 4117 O O . GLN C 1 53 ? -41.03166 9.67544 3.11069 1.000 33.15961 53 GLN C O 1
ATOM 4123 N N . GLN C 1 54 ? -39.55292 9.27005 4.75979 1.000 34.65901 54 GLN C N 1
ATOM 4124 C CA . GLN C 1 54 ? -38.62836 10.31617 4.33634 1.000 34.76053 54 GLN C CA 1
ATOM 4125 C C . GLN C 1 54 ? -37.59143 9.88208 3.29931 1.000 35.37862 54 GLN C C 1
ATOM 4126 O O . GLN C 1 54 ? -37.18631 10.71123 2.48040 1.000 35.40640 54 GLN C O 1
ATOM 4132 N N . VAL C 1 55 ? -37.13257 8.63316 3.30694 1.000 35.40363 55 VAL C N 1
ATOM 4133 C CA . VAL C 1 55 ? -36.11009 8.20548 2.35011 1.000 34.07963 55 VAL C CA 1
ATOM 4134 C C . VAL C 1 55 ? -36.77825 7.82157 1.03392 1.000 37.18787 55 VAL C C 1
ATOM 4135 O O . VAL C 1 55 ? -37.89919 7.28604 1.00653 1.000 37.35099 55 VAL C O 1
ATOM 4139 N N . LYS C 1 56 ? -36.09475 8.11743 -0.06574 1.000 36.91449 56 LYS C N 1
ATOM 4140 C CA . LYS C 1 56 ? -36.66386 7.92330 -1.39453 1.000 39.73140 56 LYS C CA 1
ATOM 4141 C C . LYS C 1 56 ? -36.93847 6.44511 -1.66962 1.000 40.29411 56 LYS C C 1
ATOM 4142 O O . LYS C 1 56 ? -36.28197 5.55265 -1.12391 1.000 36.33949 56 LYS C O 1
ATOM 4148 N N . LYS C 1 57 ? -37.92176 6.19395 -2.54065 1.000 40.47232 57 LYS C N 1
ATOM 4149 C CA . LYS C 1 57 ? -38.38936 4.83351 -2.78998 1.000 41.69276 57 LYS C CA 1
ATOM 4150 C C . LYS C 1 57 ? -37.30042 3.92651 -3.36013 1.000 38.54241 57 LYS C C 1
ATOM 4151 O O . LYS C 1 57 ? -37.39538 2.70292 -3.20625 1.000 37.77877 57 LYS C O 1
ATOM 4153 N N . ASP C 1 58 ? -36.27085 4.49486 -4.00303 1.000 35.08661 58 ASP C N 1
ATOM 4154 C CA . ASP C 1 58 ? -35.14111 3.72128 -4.51849 1.000 36.78807 58 ASP C CA 1
ATOM 4155 C C . ASP C 1 58 ? -34.38133 2.98268 -3.41646 1.000 36.84435 58 ASP C C 1
ATOM 4156 O O . ASP C 1 58 ? -33.58724 2.08002 -3.70790 1.000 35.59618 58 ASP C O 1
ATOM 4161 N N . ILE C 1 59 ? -34.54375 3.39366 -2.16767 1.000 35.11177 59 ILE C N 1
ATOM 4162 C CA . ILE C 1 59 ? -33.81715 2.82468 -1.03712 1.000 33.63091 59 ILE C CA 1
ATOM 4163 C C . ILE C 1 59 ? -34.80925 2.04824 -0.18938 1.000 33.93208 59 ILE C C 1
ATOM 4164 O O . ILE C 1 59 ? -35.89120 2.56035 0.12142 1.000 32.14218 59 ILE C O 1
ATOM 4169 N N . GLY C 1 60 ? -34.44193 0.79836 0.17734 1.000 33.65318 60 GLY C N 1
ATOM 4170 C CA . GLY C 1 60 ? -35.27815 0.00413 1.05761 1.000 30.56675 60 GLY C CA 1
ATOM 4171 C C . GLY C 1 60 ? -35.10200 0.37376 2.52106 1.000 29.84844 60 GLY C C 1
ATOM 4172 O O . GLY C 1 60 ? -34.08784 0.95454 2.92520 1.000 29.96411 60 GLY C O 1
ATOM 4173 N N . VAL C 1 61 ? -36.12349 0.06304 3.32227 1.000 28.88317 61 VAL C N 1
ATOM 4174 C CA . VAL C 1 61 ? -36.06309 0.22970 4.77404 1.000 27.81858 61 VAL C CA 1
ATOM 4175 C C . VAL C 1 61 ? -36.32265 -1.12227 5.41983 1.000 31.00958 61 VAL C C 1
ATOM 4176 O O . VAL C 1 61 ? -37.22223 -1.85871 4.99269 1.000 28.10643 61 VAL C O 1
ATOM 4180 N N . GLY C 1 62 ? -35.54947 -1.44210 6.45382 1.000 25.71933 62 GLY C N 1
ATOM 4181 C CA . GLY C 1 62 ? -35.71603 -2.70625 7.15045 1.000 25.17219 62 GLY C CA 1
ATOM 4182 C C . GLY C 1 62 ? -35.64881 -2.54184 8.65540 1.000 28.42111 62 GLY C C 1
ATOM 4183 O O . GLY C 1 62 ? -34.99638 -1.63387 9.17395 1.000 27.83323 62 GLY C O 1
ATOM 4184 N N . ALA C 1 63 ? -36.32877 -3.44850 9.36076 1.000 26.63537 63 ALA C N 1
ATOM 4185 C CA . ALA C 1 63 ? -36.17769 -3.53033 10.80673 1.000 27.13488 63 ALA C CA 1
ATOM 4186 C C . ALA C 1 63 ? -34.85433 -4.21025 11.16458 1.000 27.37435 63 ALA C C 1
ATOM 4187 O O . ALA C 1 63 ? -34.28743 -4.97473 10.37714 1.000 27.19373 63 ALA C O 1
ATOM 4189 N N . GLN C 1 64 ? -34.36282 -3.91379 12.37275 1.000 25.95775 64 GLN C N 1
ATOM 4190 C CA . GLN C 1 64 ? -33.15790 -4.54064 12.90935 1.000 24.99009 64 GLN C CA 1
ATOM 4191 C C . GLN C 1 64 ? -33.41064 -5.90204 13.53712 1.000 27.06319 64 GLN C C 1
ATOM 4192 O O . GLN C 1 64 ? -32.44096 -6.62176 13.82933 1.000 27.20655 64 GLN C O 1
ATOM 4198 N N . ASN C 1 65 ? -34.67413 -6.28974 13.70343 1.000 25.75043 65 ASN C N 1
ATOM 4199 C CA . ASN C 1 65 ? -35.07643 -7.52283 14.36001 1.000 26.05247 65 ASN C CA 1
ATOM 4200 C C . ASN C 1 65 ? -36.58416 -7.66182 14.19315 1.000 27.84545 65 ASN C C 1
ATOM 4201 O O . ASN C 1 65 ? -37.29118 -6.66435 14.03142 1.000 26.46731 65 ASN C O 1
ATOM 4206 N N . VAL C 1 66 ? -37.06319 -8.89820 14.23272 1.000 26.53173 66 VAL C N 1
ATOM 4207 C CA . VAL C 1 66 ? -38.49494 -9.16770 14.19392 1.000 27.90416 66 VAL C CA 1
ATOM 4208 C C . VAL C 1 66 ? -38.73801 -10.39351 15.06237 1.000 28.99677 66 VAL C C 1
ATOM 4209 O O . VAL C 1 66 ? -37.83998 -11.21546 15.26028 1.000 27.78591 66 VAL C O 1
ATOM 4213 N N . PHE C 1 67 ? -39.94410 -10.49269 15.61992 1.000 27.34840 67 PHE C N 1
ATOM 4214 C CA . PHE C 1 67 ? -40.36498 -11.69541 16.32798 1.000 28.41305 67 PHE C CA 1
ATOM 4215 C C . PHE C 1 67 ? -40.83592 -12.74572 15.31762 1.000 29.01903 67 PHE C C 1
ATOM 4216 O O . PHE C 1 67 ? -41.01573 -12.45986 14.13369 1.000 30.17734 67 PHE C O 1
ATOM 4224 N N . ASP C 1 68 ? -41.02471 -13.98114 15.77458 1.000 29.29557 68 ASP C N 1
ATOM 4225 C CA . ASP C 1 68 ? -41.31692 -15.07403 14.84844 1.000 29.61365 68 ASP C CA 1
ATOM 4226 C C . ASP C 1 68 ? -42.79192 -15.44158 14.78901 1.000 33.16682 68 ASP C C 1
ATOM 4227 O O . ASP C 1 68 ? -43.13167 -16.49673 14.23747 1.000 31.29903 68 ASP C O 1
ATOM 4232 N N . LYS C 1 69 ? -43.68170 -14.59706 15.31021 1.000 30.90422 69 LYS C N 1
ATOM 4233 C CA . LYS C 1 69 ? -45.07447 -14.97410 15.47585 1.000 30.80423 69 LYS C CA 1
ATOM 4234 C C . LYS C 1 69 ? -45.99057 -13.86909 14.95730 1.000 33.61524 69 LYS C C 1
ATOM 4235 O O . LYS C 1 69 ? -45.57422 -12.71884 14.78443 1.000 33.99090 69 LYS C O 1
ATOM 4239 N N . LYS C 1 70 ? -47.23620 -14.25451 14.66537 1.000 34.35805 70 LYS C N 1
ATOM 4240 C CA . LYS C 1 70 ? -48.29551 -13.31792 14.31895 1.000 35.99735 70 LYS C CA 1
ATOM 4241 C C . LYS C 1 70 ? -48.52968 -12.33381 15.46428 1.000 34.00482 70 LYS C C 1
ATOM 4242 O O . LYS C 1 70 ? -48.10705 -12.55595 16.60016 1.000 33.56196 70 LYS C O 1
ATOM 4248 N N . ASN C 1 71 ? -49.25905 -11.25768 15.15645 1.000 33.97976 71 ASN C N 1
ATOM 4249 C CA . ASN C 1 71 ? -49.55669 -10.22834 16.15031 1.000 34.47279 71 ASN C CA 1
ATOM 4250 C C . ASN C 1 71 ? -50.10981 -10.85761 17.42315 1.000 35.61884 71 ASN C C 1
ATOM 4251 O O . ASN C 1 71 ? -50.98971 -11.72676 17.37118 1.000 34.38013 71 ASN C O 1
ATOM 4256 N N . GLY C 1 72 ? -49.60029 -10.41394 18.56572 1.000 33.40525 72 GLY C N 1
ATOM 4257 C CA . GLY C 1 72 ? -50.04822 -10.97702 19.82423 1.000 33.73710 72 GLY C CA 1
ATOM 4258 C C . GLY C 1 72 ? -49.29793 -10.39547 21.00287 1.000 34.18332 72 GLY C C 1
ATOM 4259 O O . GLY C 1 72 ? -48.74524 -9.29275 20.93706 1.000 32.08222 72 GLY C O 1
ATOM 4260 N N . ALA C 1 73 ? -49.28146 -11.16844 22.08436 1.000 32.79733 73 ALA C N 1
ATOM 4261 C CA . ALA C 1 73 ? -48.88858 -10.67205 23.40694 1.000 32.24391 73 ALA C CA 1
ATOM 4262 C C . ALA C 1 73 ? -47.39134 -10.88591 23.62981 1.000 29.62938 73 ALA C C 1
ATOM 4263 O O . ALA C 1 73 ? -46.94874 -11.72706 24.40439 1.000 29.73193 73 ALA C O 1
ATOM 4265 N N . TYR C 1 74 ? -46.60168 -10.07994 22.92475 1.000 30.68397 74 TYR C N 1
ATOM 4266 C CA . TYR C 1 74 ? -45.14612 -10.14116 22.98768 1.000 30.57574 74 TYR C CA 1
ATOM 4267 C C . TYR C 1 74 ? -44.62719 -8.71148 23.18048 1.000 32.07958 74 TYR C C 1
ATOM 4268 O O . TYR C 1 74 ? -44.02838 -8.11313 22.27273 1.000 28.09039 74 TYR C O 1
ATOM 4277 N N . THR C 1 75 ? -44.88056 -8.16871 24.37402 1.000 29.31562 75 THR C N 1
ATOM 4278 C CA . THR C 1 75 ? -44.54790 -6.78041 24.68818 1.000 28.66313 75 THR C CA 1
ATOM 4279 C C . THR C 1 75 ? -43.08859 -6.49306 24.36485 1.000 28.66054 75 THR C C 1
ATOM 4280 O O . THR C 1 75 ? -42.20056 -7.25355 24.75063 1.000 27.46536 75 THR C O 1
ATOM 4284 N N . GLY C 1 76 ? -42.84568 -5.41932 23.61003 1.000 25.35650 76 GLY C N 1
ATOM 4285 C CA . GLY C 1 76 ? -41.49624 -4.99763 23.25961 1.000 28.08901 76 GLY C CA 1
ATOM 4286 C C . GLY C 1 76 ? -40.98357 -5.43067 21.89391 1.000 27.81165 76 GLY C C 1
ATOM 4287 O O . GLY C 1 76 ? -39.90108 -4.97908 21.49408 1.000 27.62799 76 GLY C O 1
ATOM 4288 N N . GLU C 1 77 ? -41.71555 -6.27555 21.16578 1.000 26.07827 77 GLU C N 1
ATOM 4289 C CA . GLU C 1 77 ? -41.22866 -6.90630 19.94386 1.000 26.65156 77 GLU C CA 1
ATOM 4290 C C . GLU C 1 77 ? -41.74508 -6.19102 18.70268 1.000 28.79250 77 GLU C C 1
ATOM 4291 O O . GLU C 1 77 ? -42.77722 -5.51545 18.73681 1.000 26.97183 77 GLU C O 1
ATOM 4297 N N . ASN C 1 78 ? -41.01487 -6.37476 17.59630 1.000 27.70309 78 ASN C N 1
ATOM 4298 C CA . ASN C 1 78 ? -41.44204 -5.92601 16.27028 1.000 28.89380 78 ASN C CA 1
ATOM 4299 C C . ASN C 1 78 ? -42.18430 -7.04299 15.53765 1.000 29.60591 78 ASN C C 1
ATOM 4300 O O . ASN C 1 78 ? -41.69456 -8.17773 15.45639 1.000 28.80171 78 ASN C O 1
ATOM 4305 N N . SER C 1 79 ? -43.34265 -6.70516 14.97198 1.000 27.56838 79 SER C N 1
ATOM 4306 C CA . SER C 1 79 ? -44.17123 -7.64705 14.22487 1.000 29.79157 79 SER C CA 1
ATOM 4307 C C . SER C 1 79 ? -43.87072 -7.59024 12.72883 1.000 29.22729 79 SER C C 1
ATOM 4308 O O . SER C 1 79 ? -43.95101 -6.52379 12.11311 1.000 26.38954 79 SER C O 1
ATOM 4311 N N . ALA C 1 80 ? -43.60648 -8.75842 12.12854 1.000 29.21945 80 ALA C N 1
ATOM 4312 C CA . ALA C 1 80 ? -43.40081 -8.82248 10.68105 1.000 30.46224 80 ALA C CA 1
ATOM 4313 C C . ALA C 1 80 ? -44.62462 -8.33717 9.90652 1.000 29.65527 80 ALA C C 1
ATOM 4314 O O . ALA C 1 80 ? -44.48893 -7.68815 8.85996 1.000 30.11137 80 ALA C O 1
ATOM 4316 N N . GLN C 1 81 ? -45.82688 -8.67691 10.38571 1.000 31.36615 81 GLN C N 1
ATOM 4317 C CA . GLN C 1 81 ? -47.06003 -8.22714 9.74457 1.000 30.50992 81 GLN C CA 1
ATOM 4318 C C . GLN C 1 81 ? -47.18269 -6.70771 9.79431 1.000 31.24498 81 GLN C C 1
ATOM 4319 O O . GLN C 1 81 ? -47.53073 -6.05969 8.79948 1.000 33.03493 81 GLN C O 1
ATOM 4325 N N . SER C 1 82 ? -46.94217 -6.12406 10.96607 1.000 30.72095 82 SER C N 1
ATOM 4326 C CA . SER C 1 82 ? -47.00433 -4.67146 11.09069 1.000 30.16253 82 SER C CA 1
ATOM 4327 C C . SER C 1 82 ? -45.97926 -3.99791 10.18912 1.000 31.69149 82 SER C C 1
ATOM 4328 O O . SER C 1 82 ? -46.27167 -2.96897 9.57239 1.000 31.97050 82 SER C O 1
ATOM 4331 N N . LEU C 1 83 ? -44.76705 -4.55022 10.11594 1.000 31.01197 83 LEU C N 1
ATOM 4332 C CA . LEU C 1 83 ? -43.73551 -3.96782 9.26089 1.000 29.82131 83 LEU C CA 1
ATOM 4333 C C . LEU C 1 83 ? -44.21537 -3.87966 7.82046 1.000 32.15901 83 LEU C C 1
ATOM 4334 O O . LEU C 1 83 ? -44.23654 -2.80354 7.21589 1.000 32.69393 83 LEU C O 1
ATOM 4339 N N . ILE C 1 84 ? -44.61823 -5.01514 7.25533 1.000 31.71897 84 ILE C N 1
ATOM 4340 C CA . ILE C 1 84 ? -44.98846 -5.04757 5.84408 1.000 33.65374 84 ILE C CA 1
ATOM 4341 C C . ILE C 1 84 ? -46.23557 -4.19523 5.58866 1.000 32.34491 84 ILE C C 1
ATOM 4342 O O . ILE C 1 84 ? -46.32336 -3.50340 4.57043 1.000 32.86018 84 ILE C O 1
ATOM 4347 N N . ASP C 1 85 ? -47.17651 -4.16655 6.54058 1.000 33.16547 85 ASP C N 1
ATOM 4348 C CA . ASP C 1 85 ? -48.35582 -3.30363 6.41689 1.000 33.63860 85 ASP C CA 1
ATOM 4349 C C . ASP C 1 85 ? -47.97873 -1.83036 6.24375 1.000 35.08340 85 ASP C C 1
ATOM 4350 O O . ASP C 1 85 ? -48.65303 -1.09805 5.51044 1.000 33.54421 85 ASP C O 1
ATOM 4355 N N . ALA C 1 86 ? -46.89868 -1.37483 6.87738 1.000 32.98323 86 ALA C N 1
ATOM 4356 C CA . ALA C 1 86 ? -46.49133 0.02078 6.77491 1.000 33.28368 86 ALA C CA 1
ATOM 4357 C C . ALA C 1 86 ? -45.42932 0.26668 5.71037 1.000 35.69347 86 ALA C C 1
ATOM 4358 O O . ALA C 1 86 ? -44.88793 1.37583 5.64238 1.000 36.15030 86 ALA C O 1
ATOM 4360 N N . GLY C 1 87 ? -45.11904 -0.72686 4.87740 1.000 35.30946 87 GLY C N 1
ATOM 4361 C CA . GLY C 1 87 ? -44.18110 -0.51545 3.78657 1.000 33.29045 87 GLY C CA 1
ATOM 4362 C C . GLY C 1 87 ? -42.72912 -0.76224 4.12209 1.000 35.85181 87 GLY C C 1
ATOM 4363 O O . GLY C 1 87 ? -41.85771 -0.38355 3.32739 1.000 34.84554 87 GLY C O 1
ATOM 4364 N N . ILE C 1 88 ? -42.44018 -1.34901 5.28305 1.000 32.48163 88 ILE C N 1
ATOM 4365 C CA . ILE C 1 88 ? -41.09701 -1.80712 5.62684 1.000 33.98856 88 ILE C CA 1
ATOM 4366 C C . ILE C 1 88 ? -40.96585 -3.20414 5.04252 1.000 31.98689 88 ILE C C 1
ATOM 4367 O O . ILE C 1 88 ? -41.65526 -4.12335 5.48366 1.000 32.31027 88 ILE C O 1
ATOM 4372 N N . THR C 1 89 ? -40.07769 -3.38126 4.06544 1.000 30.70341 89 THR C N 1
ATOM 4373 C CA . THR C 1 89 ? -40.03971 -4.63645 3.33384 1.000 31.68052 89 THR C CA 1
ATOM 4374 C C . THR C 1 89 ? -38.77723 -5.45287 3.56789 1.000 31.57090 89 THR C C 1
ATOM 4375 O O . THR C 1 89 ? -38.57093 -6.45124 2.86587 1.000 32.08822 89 THR C O 1
ATOM 4379 N N . TYR C 1 90 ? -37.94551 -5.08426 4.54155 1.000 27.48676 90 TYR C N 1
ATOM 4380 C CA . TYR C 1 90 ? -36.75200 -5.86139 4.85989 1.000 30.36511 90 TYR C CA 1
ATOM 4381 C C . TYR C 1 90 ? -36.67988 -6.05848 6.36147 1.000 29.72966 90 TYR C C 1
ATOM 4382 O O . TYR C 1 90 ? -37.31895 -5.33021 7.12084 1.000 27.30413 90 TYR C O 1
ATOM 4391 N N . THR C 1 91 ? -35.84549 -7.01174 6.78877 1.000 27.19023 91 THR C N 1
ATOM 4392 C CA . THR C 1 91 ? -35.47509 -7.08167 8.19723 1.000 26.30807 91 THR C CA 1
ATOM 4393 C C . THR C 1 91 ? -34.15296 -7.82007 8.30848 1.000 27.37280 91 THR C C 1
ATOM 4394 O O . THR C 1 91 ? -33.83524 -8.68187 7.48435 1.000 28.08641 91 THR C O 1
ATOM 4398 N N . LEU C 1 92 ? -33.37371 -7.44458 9.31395 1.000 27.69969 92 LEU C N 1
ATOM 4399 C CA . LEU C 1 92 ? -32.28235 -8.28401 9.78044 1.000 25.82830 92 LEU C CA 1
ATOM 4400 C C . LEU C 1 92 ? -32.82007 -9.38882 10.67626 1.000 27.42267 92 LEU C C 1
ATOM 4401 O O . LEU C 1 92 ? -33.79125 -9.19678 11.41153 1.000 26.14448 92 LEU C O 1
ATOM 4406 N N . THR C 1 93 ? -32.16533 -10.55105 10.63355 1.000 25.79093 93 THR C N 1
ATOM 4407 C CA . THR C 1 93 ? -32.33759 -11.53963 11.69686 1.000 25.08062 93 THR C CA 1
ATOM 4408 C C . THR C 1 93 ? -30.97872 -12.10090 12.09293 1.000 23.59691 93 THR C C 1
ATOM 4409 O O . THR C 1 93 ? -30.06675 -12.20791 11.26802 1.000 26.36012 93 THR C O 1
ATOM 4413 N N . GLY C 1 94 ? -30.85243 -12.45518 13.36897 1.000 24.63877 94 GLY C N 1
ATOM 4414 C CA . GLY C 1 94 ? -29.65945 -13.14999 13.81634 1.000 24.40898 94 GLY C CA 1
ATOM 4415 C C . GLY C 1 94 ? -28.38920 -12.32718 13.88417 1.000 26.70100 94 GLY C C 1
ATOM 4416 O O . GLY C 1 94 ? -27.30358 -12.90505 13.94386 1.000 28.75297 94 GLY C O 1
ATOM 4417 N N . HIS C 1 95 ? -28.48419 -10.99837 13.91859 1.000 26.02421 95 HIS C N 1
ATOM 4418 C CA . HIS C 1 95 ? -27.28102 -10.18886 14.06836 1.000 27.11202 95 HIS C CA 1
ATOM 4419 C C . HIS C 1 95 ? -26.49966 -10.65572 15.29299 1.000 29.05320 95 HIS C C 1
ATOM 4420 O O . HIS C 1 95 ? -27.08210 -11.11287 16.27704 1.000 26.18259 95 HIS C O 1
ATOM 4427 N N . SER C 1 96 ? -25.16921 -10.59535 15.20022 1.000 27.61606 96 SER C N 1
ATOM 4428 C CA . SER C 1 96 ? -24.32840 -11.09990 16.28510 1.000 28.72449 96 SER C CA 1
ATOM 4429 C C . SER C 1 96 ? -24.66405 -10.45902 17.62161 1.000 30.68606 96 SER C C 1
ATOM 4430 O O . SER C 1 96 ? -24.56349 -11.11569 18.66561 1.000 29.32297 96 SER C O 1
ATOM 4433 N N . GLU C 1 97 ? -25.05368 -9.17895 17.62379 1.000 27.68076 97 GLU C N 1
ATOM 4434 C CA . GLU C 1 97 ? -25.36793 -8.52660 18.89322 1.000 29.60071 97 GLU C CA 1
ATOM 4435 C C . GLU C 1 97 ? -26.60337 -9.14224 19.53363 1.000 30.43877 97 GLU C C 1
ATOM 4436 O O . GLU C 1 97 ? -26.71075 -9.18851 20.76639 1.000 33.20649 97 GLU C O 1
ATOM 4442 N N . ARG C 1 98 ? -27.52956 -9.65262 18.72419 1.000 27.42981 98 ARG C N 1
ATOM 4443 C CA . ARG C 1 98 ? -28.67430 -10.34164 19.31196 1.000 27.51634 98 ARG C CA 1
ATOM 4444 C C . ARG C 1 98 ? -28.32040 -11.77161 19.70581 1.000 28.56430 98 ARG C C 1
ATOM 4445 O O . ARG C 1 98 ? -28.80838 -12.28529 20.72295 1.000 26.92106 98 ARG C O 1
ATOM 4453 N N . ARG C 1 99 ? -27.46890 -12.43641 18.92598 1.000 28.37418 99 ARG C N 1
ATOM 4454 C CA . ARG C 1 99 ? -27.05791 -13.77922 19.32040 1.000 28.87520 99 ARG C CA 1
ATOM 4455 C C . ARG C 1 99 ? -26.26583 -13.75693 20.63188 1.000 32.29534 99 ARG C C 1
ATOM 4456 O O . ARG C 1 99 ? -26.44599 -14.63164 21.48913 1.000 29.86904 99 ARG C O 1
ATOM 4464 N N . THR C 1 100 ? -25.38401 -12.76856 20.81520 1.000 30.13018 100 THR C N 1
ATOM 4465 C CA . THR C 1 100 ? -24.54631 -12.77339 22.01527 1.000 31.44848 100 THR C CA 1
ATOM 4466 C C . THR C 1 100 ? -25.26154 -12.13479 23.20958 1.000 33.16350 100 THR C C 1
ATOM 4467 O O . THR C 1 100 ? -25.41668 -12.77266 24.25596 1.000 35.26152 100 THR C O 1
ATOM 4471 N N . ILE C 1 101 ? -25.74585 -10.89571 23.06559 1.000 30.67063 101 ILE C N 1
ATOM 4472 C CA . ILE C 1 101 ? -26.33989 -10.20741 24.21275 1.000 31.70432 101 ILE C CA 1
ATOM 4473 C C . ILE C 1 101 ? -27.63131 -10.88561 24.63954 1.000 32.08901 101 ILE C C 1
ATOM 4474 O O . ILE C 1 101 ? -27.87489 -11.08702 25.83459 1.000 29.71067 101 ILE C O 1
ATOM 4479 N N . PHE C 1 102 ? -28.48940 -11.23216 23.68199 1.000 28.21560 102 PHE C N 1
ATOM 4480 C CA . PHE C 1 102 ? -29.82800 -11.72051 23.99257 1.000 29.37987 102 PHE C CA 1
ATOM 4481 C C . PHE C 1 102 ? -29.97471 -13.21980 23.77229 1.000 31.41712 102 PHE C C 1
ATOM 4482 O O . PHE C 1 102 ? -31.08605 -13.75060 23.88862 1.000 29.60514 102 PHE C O 1
ATOM 4490 N N . LYS C 1 103 ? -28.87395 -13.91028 23.48873 1.000 26.96435 103 LYS C N 1
ATOM 4491 C CA . LYS C 1 103 ? -28.83662 -15.38078 23.44479 1.000 30.76368 103 LYS C CA 1
ATOM 4492 C C . LYS C 1 103 ? -29.82717 -15.94829 22.43764 1.000 31.73303 103 LYS C C 1
ATOM 4493 O O . LYS C 1 103 ? -30.39250 -17.02484 22.65216 1.000 29.35952 103 LYS C O 1
ATOM 4499 N N . GLU C 1 104 ? -30.06568 -15.23756 21.33324 1.000 29.96294 104 GLU C N 1
ATOM 4500 C CA . GLU C 1 104 ? -30.90446 -15.80003 20.28366 1.000 30.04733 104 GLU C CA 1
ATOM 4501 C C . GLU C 1 104 ? -30.24082 -17.04334 19.71071 1.000 29.99449 104 GLU C C 1
ATOM 4502 O O . GLU C 1 104 ? -29.07807 -16.99621 19.29002 1.000 29.30855 104 GLU C O 1
ATOM 4508 N N . SER C 1 105 ? -30.96902 -18.15961 19.72397 1.000 28.86151 105 SER C N 1
ATOM 4509 C CA . SER C 1 105 ? -30.43922 -19.43778 19.26348 1.000 29.20902 105 SER C CA 1
ATOM 4510 C C . SER C 1 105 ? -30.51604 -19.53942 17.73793 1.000 29.94867 105 SER C C 1
ATOM 4511 O O . SER C 1 105 ? -31.26950 -18.81152 17.08288 1.000 28.61003 105 SER C O 1
ATOM 4514 N N . ASP C 1 106 ? -29.73196 -20.47009 17.16914 1.000 30.81761 106 ASP C N 1
ATOM 4515 C CA . ASP C 1 106 ? -29.82878 -20.72696 15.73322 1.000 31.29841 106 ASP C CA 1
ATOM 4516 C C . ASP C 1 106 ? -31.27438 -20.99334 15.32498 1.000 30.79512 106 ASP C C 1
ATOM 4517 O O . ASP C 1 106 ? -31.72424 -20.53603 14.27126 1.000 26.99839 106 ASP C O 1
ATOM 4522 N N . GLU C 1 107 ? -32.00297 -21.75661 16.14939 1.000 28.60797 107 GLU C N 1
ATOM 4523 C CA . GLU C 1 107 ? -33.36085 -22.18399 15.82741 1.000 29.53035 107 GLU C CA 1
ATOM 4524 C C . GLU C 1 107 ? -34.33559 -21.01699 15.88832 1.000 29.65649 107 GLU C C 1
ATOM 4525 O O . GLU C 1 107 ? -35.24094 -20.91473 15.05781 1.000 29.65278 107 GLU C O 1
ATOM 4531 N N . PHE C 1 108 ? -34.19903 -20.16500 16.90549 1.000 27.62512 108 PHE C N 1
ATOM 4532 C CA . PHE C 1 108 ? -35.02518 -18.95832 17.00021 1.000 29.76717 108 PHE C CA 1
ATOM 4533 C C . PHE C 1 108 ? -34.77284 -18.03726 15.81355 1.000 29.10137 108 PHE C C 1
ATOM 4534 O O . PHE C 1 108 ? -35.71351 -17.47355 15.23291 1.000 26.48008 108 PHE C O 1
ATOM 4542 N N . VAL C 1 109 ? -33.49990 -17.85737 15.44727 1.000 28.53369 109 VAL C N 1
ATOM 4543 C CA . VAL C 1 109 ? -33.16956 -17.04902 14.27346 1.000 27.20958 109 VAL C CA 1
ATOM 4544 C C . VAL C 1 109 ? -33.80108 -17.64624 13.01978 1.000 28.76430 109 VAL C C 1
ATOM 4545 O O . VAL C 1 109 ? -34.36879 -16.93143 12.18102 1.000 27.06261 109 VAL C O 1
ATOM 4549 N N . ALA C 1 110 ? -33.70427 -18.96899 12.86365 1.000 25.96838 110 ALA C N 1
ATOM 4550 C CA . ALA C 1 110 ? -34.33896 -19.63041 11.72864 1.000 28.38199 110 ALA C CA 1
ATOM 4551 C C . ALA C 1 110 ? -35.85102 -19.40789 11.71567 1.000 28.65952 110 ALA C C 1
ATOM 4552 O O . ALA C 1 110 ? -36.43567 -19.17489 10.65167 1.000 27.69703 110 ALA C O 1
ATOM 4554 N N . ASP C 1 111 ? -36.49374 -19.47204 12.88658 1.000 25.68492 111 ASP C N 1
ATOM 4555 C CA . ASP C 1 111 ? -37.94760 -19.34236 12.95989 1.000 30.64121 111 ASP C CA 1
ATOM 4556 C C . ASP C 1 111 ? -38.40482 -17.93303 12.61918 1.000 30.06631 111 ASP C C 1
ATOM 4557 O O . ASP C 1 111 ? -39.43770 -17.75194 11.95306 1.000 30.52709 111 ASP C O 1
ATOM 4562 N N . LYS C 1 112 ? -37.67961 -16.91135 13.09592 1.000 28.31815 112 LYS C N 1
ATOM 4563 C CA . LYS C 1 112 ? -38.09344 -15.55794 12.74102 1.000 29.18232 112 LYS C CA 1
ATOM 4564 C C . LYS C 1 112 ? -37.78325 -15.26522 11.27935 1.000 27.23424 112 LYS C C 1
ATOM 4565 O O . LYS C 1 112 ? -38.50622 -14.50104 10.62854 1.000 28.38058 112 LYS C O 1
ATOM 4571 N N . THR C 1 113 ? -36.74550 -15.89489 10.73319 1.000 27.51251 113 THR C N 1
ATOM 4572 C CA . THR C 1 113 ? -36.46819 -15.74968 9.31246 1.000 26.19639 113 THR C CA 1
ATOM 4573 C C . THR C 1 113 ? -37.60420 -16.34002 8.48426 1.000 28.83603 113 THR C C 1
ATOM 4574 O O . THR C 1 113 ? -38.12111 -15.69700 7.55905 1.000 29.09356 113 THR C O 1
ATOM 4578 N N . LYS C 1 114 ? -38.02520 -17.55932 8.82972 1.000 27.73275 114 LYS C N 1
ATOM 4579 C CA . LYS C 1 114 ? -39.10728 -18.22068 8.09883 1.000 28.99937 114 LYS C CA 1
ATOM 4580 C C . LYS C 1 114 ? -40.37578 -17.37728 8.13026 1.000 33.12913 114 LYS C C 1
ATOM 4581 O O . LYS C 1 114 ? -41.01756 -17.14764 7.09140 1.000 32.27786 114 LYS C O 1
ATOM 4587 N N . PHE C 1 115 ? -40.74383 -16.89139 9.31899 1.000 29.75139 115 PHE C N 1
ATOM 4588 C CA . PHE C 1 115 ? -41.99008 -16.14300 9.44265 1.000 31.84743 115 PHE C CA 1
ATOM 4589 C C . PHE C 1 115 ? -41.92038 -14.82146 8.69574 1.000 31.07448 115 PHE C C 1
ATOM 4590 O O . PHE C 1 115 ? -42.89286 -14.42586 8.03981 1.000 31.00080 115 PHE C O 1
ATOM 4598 N N . ALA C 1 116 ? -40.78439 -14.11819 8.78445 1.000 26.39609 116 ALA C N 1
ATOM 4599 C CA . ALA C 1 116 ? -40.65010 -12.85695 8.06148 1.000 29.40448 116 ALA C CA 1
ATOM 4600 C C . ALA C 1 116 ? -40.75479 -13.07162 6.55897 1.000 31.07517 116 ALA C C 1
ATOM 4601 O O . ALA C 1 116 ? -41.40123 -12.28500 5.85799 1.000 29.85310 116 ALA C O 1
ATOM 4603 N N . LEU C 1 117 ? -40.12551 -14.12907 6.04340 1.000 28.17168 117 LEU C N 1
ATOM 4604 C CA . LEU C 1 117 ? -40.24021 -14.42962 4.62161 1.000 30.23738 117 LEU C CA 1
ATOM 4605 C C . LEU C 1 117 ? -41.68319 -14.71751 4.23886 1.000 32.01294 117 LEU C C 1
ATOM 4606 O O . LEU C 1 117 ? -42.14781 -14.29546 3.17545 1.000 31.21011 117 LEU C O 1
ATOM 4611 N N . GLU C 1 118 ? -42.40845 -15.42654 5.10729 1.000 31.43703 118 GLU C N 1
ATOM 4612 C CA . GLU C 1 118 ? -43.79711 -15.77259 4.81735 1.000 32.37415 118 GLU C CA 1
ATOM 4613 C C . GLU C 1 118 ? -44.66608 -14.52754 4.69597 1.000 34.33677 118 GLU C C 1
ATOM 4614 O O . GLU C 1 118 ? -45.60568 -14.49730 3.88689 1.000 31.55538 118 GLU C O 1
ATOM 4620 N N . GLN C 1 119 ? -44.35356 -13.48569 5.47234 1.000 30.09202 119 GLN C N 1
ATOM 4621 C CA . GLN C 1 119 ? -45.09421 -12.23098 5.46079 1.000 32.04729 119 GLN C CA 1
ATOM 4622 C C . GLN C 1 119 ? -44.67925 -11.29337 4.32660 1.000 35.68471 119 GLN C C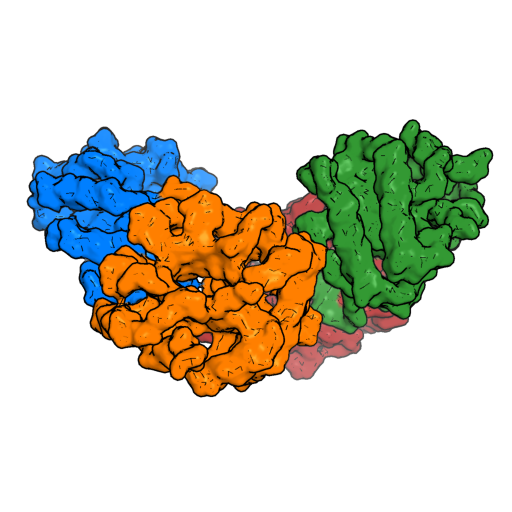 1
ATOM 4623 O O . GLN C 1 119 ? -45.26915 -10.21128 4.18792 1.000 33.74585 119 GLN C O 1
ATOM 4629 N N . GLY C 1 120 ? -43.69547 -11.67458 3.50928 1.000 33.02423 120 GLY C N 1
ATOM 4630 C CA . GLY C 1 120 ? -43.32089 -10.90989 2.33622 1.000 34.55829 120 GLY C CA 1
ATOM 4631 C C . GLY C 1 120 ? -42.05083 -10.09838 2.47348 1.000 31.87895 120 GLY C C 1
ATOM 4632 O O . GLY C 1 120 ? -41.66848 -9.40856 1.51445 1.000 32.89480 120 GLY C O 1
ATOM 4633 N N . LEU C 1 121 ? -41.38545 -10.15723 3.62317 1.000 29.64616 121 LEU C N 1
ATOM 4634 C CA . LEU C 1 121 ? -40.14575 -9.41245 3.82466 1.000 29.83172 121 LEU C CA 1
ATOM 4635 C C . LEU C 1 121 ? -38.98511 -10.10132 3.12044 1.000 29.93937 121 LEU C C 1
ATOM 4636 O O . LEU C 1 121 ? -38.96817 -11.32453 2.96540 1.000 29.97181 121 LEU C O 1
ATOM 4641 N N . THR C 1 122 ? -38.00749 -9.30050 2.69723 1.000 29.67539 122 THR C N 1
ATOM 4642 C CA . THR C 1 122 ? -36.67776 -9.80874 2.38172 1.000 30.40145 122 THR C CA 1
ATOM 4643 C C . THR C 1 122 ? -35.88406 -9.83684 3.67900 1.000 29.61218 122 THR C C 1
ATOM 4644 O O . THR C 1 122 ? -35.88278 -8.85327 4.42369 1.000 29.59472 122 THR C O 1
ATOM 4648 N N . VAL C 1 123 ? -35.22509 -10.95676 3.95797 1.000 28.63563 123 VAL C N 1
ATOM 4649 C CA . VAL C 1 123 ? -34.52204 -11.15264 5.21930 1.000 27.79346 123 VAL C CA 1
ATOM 4650 C C . VAL C 1 123 ? -33.02026 -11.18036 4.96717 1.000 27.93584 123 VAL C C 1
ATOM 4651 O O . VAL C 1 123 ? -32.53234 -11.98040 4.16017 1.000 27.65726 123 VAL C O 1
ATOM 4655 N N . VAL C 1 124 ? -32.28705 -10.33038 5.68589 1.000 25.51044 124 VAL C N 1
ATOM 4656 C CA . VAL C 1 124 ? -30.83288 -10.41712 5.76134 1.000 25.68659 124 VAL C CA 1
ATOM 4657 C C . VAL C 1 124 ? -30.52132 -11.23256 7.01352 1.000 26.23246 124 VAL C C 1
ATOM 4658 O O . VAL C 1 124 ? -30.57076 -10.71797 8.12914 1.000 26.68541 124 VAL C O 1
ATOM 4662 N N . ALA C 1 125 ? -30.22106 -12.51465 6.83528 1.000 27.54097 125 ALA C N 1
ATOM 4663 C CA . ALA C 1 125 ? -29.89850 -13.39146 7.95509 1.000 26.73542 125 ALA C CA 1
ATOM 4664 C C . ALA C 1 125 ? -28.39747 -13.36157 8.21368 1.000 26.05204 125 ALA C C 1
ATOM 4665 O O . ALA C 1 125 ? -27.59839 -13.63176 7.30828 1.000 25.35845 125 ALA C O 1
ATOM 4667 N N . CYS C 1 126 ? -28.02578 -13.06617 9.45162 1.000 26.71807 126 CYS C N 1
ATOM 4668 C CA . CYS C 1 126 ? -26.63763 -12.83390 9.81975 1.000 25.41589 126 CYS C CA 1
ATOM 4669 C C . CYS C 1 126 ? -26.04618 -14.08277 10.44874 1.000 28.12867 126 CYS C C 1
ATOM 4670 O O . CYS C 1 126 ? -26.70186 -14.75026 11.25365 1.000 28.35543 126 CYS C O 1
ATOM 4673 N N . ILE C 1 127 ? -24.80144 -14.39672 10.06893 1.000 27.34877 127 ILE C N 1
ATOM 4674 C CA . ILE C 1 127 ? -24.08319 -15.55527 10.58514 1.000 27.80812 127 ILE C CA 1
ATOM 4675 C C . ILE C 1 127 ? -22.66084 -15.10438 10.88436 1.000 31.78037 127 ILE C C 1
ATOM 4676 O O . ILE C 1 127 ? -22.21025 -14.06785 10.39706 1.000 30.51140 127 ILE C O 1
ATOM 4681 N N . GLY C 1 128 ? -21.94356 -15.88749 11.70011 1.000 33.16125 128 GLY C N 1
ATOM 4682 C CA . GLY C 1 128 ? -20.54707 -15.53547 11.93234 1.000 34.33801 128 GLY C CA 1
ATOM 4683 C C . GLY C 1 128 ? -19.87575 -16.16255 13.14015 1.000 37.27688 128 GLY C C 1
ATOM 4684 O O . GLY C 1 128 ? -20.53918 -16.44780 14.13864 1.000 35.04084 128 GLY C O 1
ATOM 4685 N N . GLU C 1 129 ? -18.54820 -16.34311 13.06865 1.000 39.21364 129 GLU C N 1
ATOM 4686 C CA . GLU C 1 129 ? -17.77636 -17.04146 14.09069 1.000 39.34688 129 GLU C CA 1
ATOM 4687 C C . GLU C 1 129 ? -17.03433 -16.05814 14.99313 1.000 41.15102 129 GLU C C 1
ATOM 4688 O O . GLU C 1 129 ? -16.70949 -14.93649 14.58632 1.000 39.90370 129 GLU C O 1
ATOM 4694 N N . THR C 1 130 ? -16.75683 -16.49840 16.22421 1.000 42.39107 130 THR C N 1
ATOM 4695 C CA . THR C 1 130 ? -16.08475 -15.66254 17.21271 1.000 42.92738 130 THR C CA 1
ATOM 4696 C C . THR C 1 130 ? -14.56877 -15.77092 17.08295 1.000 45.66814 130 THR C C 1
ATOM 4697 O O . THR C 1 130 ? -14.03788 -16.60811 16.35007 1.000 45.12466 130 THR C O 1
ATOM 4701 N N . LEU C 1 131 ? -13.87590 -14.92846 17.85523 1.000 44.57301 131 LEU C N 1
ATOM 4702 C CA . LEU C 1 131 ? -12.42053 -15.00588 17.94063 1.000 47.66731 131 LEU C CA 1
ATOM 4703 C C . LEU C 1 131 ? -11.95610 -16.41125 18.30937 1.000 48.40814 131 LEU C C 1
ATOM 4704 O O . LEU C 1 131 ? -11.03721 -16.95041 17.68659 1.000 49.37724 131 LEU C O 1
ATOM 4709 N N . ALA C 1 132 ? -12.59844 -17.03441 19.29944 1.000 45.32618 132 ALA C N 1
ATOM 4710 C CA . ALA C 1 132 ? -12.18678 -18.37574 19.70744 1.000 47.74852 132 ALA C CA 1
ATOM 4711 C C . ALA C 1 132 ? -12.52486 -19.41252 18.64012 1.000 49.11366 132 ALA C C 1
ATOM 4712 O O . ALA C 1 132 ? -11.76740 -20.36887 18.42245 1.000 48.29797 132 ALA C O 1
ATOM 4714 N N . GLU C 1 133 ? -13.66602 -19.23801 17.97494 1.000 48.86013 133 GLU C N 1
ATOM 4715 C CA . GLU C 1 133 ? -14.14860 -20.18520 16.97378 1.000 45.43267 133 GLU C CA 1
ATOM 4716 C C . GLU C 1 133 ? -13.29589 -20.14564 15.71423 1.000 46.40132 133 GLU C C 1
ATOM 4717 O O . GLU C 1 133 ? -13.23888 -21.12958 14.96452 1.000 44.77129 133 GLU C O 1
ATOM 4723 N N . ARG C 1 134 ? -12.63592 -19.01430 15.47519 1.000 41.07203 134 ARG C N 1
ATOM 4724 C CA . ARG C 1 134 ? -11.78715 -18.82466 14.30871 1.000 47.39964 134 ARG C CA 1
ATOM 4725 C C . ARG C 1 134 ? -10.55446 -19.73155 14.30962 1.000 47.00932 134 ARG C C 1
ATOM 4726 O O . ARG C 1 134 ? -9.96299 -19.94027 13.24472 1.000 48.33712 134 ARG C O 1
ATOM 4734 N N . GLU C 1 135 ? -10.14875 -20.26753 15.47003 1.000 46.63485 135 GLU C N 1
ATOM 4735 C CA . GLU C 1 135 ? -8.92778 -21.07734 15.53587 1.000 48.39065 135 GLU C CA 1
ATOM 4736 C C . GLU C 1 135 ? -8.99472 -22.25071 14.56834 1.000 45.24031 135 GLU C C 1
ATOM 4737 O O . GLU C 1 135 ? -8.06057 -22.49205 13.79348 1.000 43.56786 135 GLU C O 1
ATOM 4743 N N . ALA C 1 136 ? -10.09631 -22.99677 14.61076 1.000 45.68875 136 ALA C N 1
ATOM 4744 C CA . ALA C 1 136 ? -10.24576 -24.18915 13.79118 1.000 44.31926 136 ALA C CA 1
ATOM 4745 C C . ALA C 1 136 ? -11.68947 -24.47988 13.41559 1.000 43.50678 136 ALA C C 1
ATOM 4746 O O . ALA C 1 136 ? -11.92390 -25.43647 12.67391 1.000 42.80781 136 ALA C O 1
ATOM 4748 N N . ASN C 1 137 ? -12.66493 -23.69706 13.88658 1.000 43.90052 137 ASN C N 1
ATOM 4749 C CA . ASN C 1 137 ? -14.06719 -24.07870 13.78714 1.000 41.90843 137 ASN C CA 1
ATOM 4750 C C . ASN C 1 137 ? -14.87820 -23.10743 12.93191 1.000 44.56895 137 ASN C C 1
ATOM 4751 O O . ASN C 1 137 ? -16.11014 -23.11416 13.00661 1.000 39.30989 137 ASN C O 1
ATOM 4756 N N . THR C 1 138 ? -14.20709 -22.30968 12.08990 1.000 41.69092 138 THR C N 1
ATOM 4757 C CA . THR C 1 138 ? -14.87806 -21.27868 11.29287 1.000 43.15756 138 THR C CA 1
ATOM 4758 C C . THR C 1 138 ? -16.04945 -21.84412 10.48558 1.000 41.10570 138 THR C C 1
ATOM 4759 O O . THR C 1 138 ? -17.16560 -21.31315 10.52721 1.000 40.75505 138 THR C O 1
ATOM 4763 N N . ILE C 1 139 ? -15.81040 -22.91555 9.73315 1.000 42.00279 139 ILE C N 1
ATOM 4764 C CA . ILE C 1 139 ? -16.84079 -23.41020 8.82631 1.000 41.82084 139 ILE C CA 1
ATOM 4765 C C . ILE C 1 139 ? -17.87723 -24.23298 9.57692 1.000 40.32697 139 ILE C C 1
ATOM 4766 O O . ILE C 1 139 ? -19.06914 -24.19528 9.24101 1.000 36.87126 139 ILE C O 1
ATOM 4771 N N . ASN C 1 140 ? -17.44832 -24.99125 10.59186 1.000 38.73780 140 ASN C N 1
ATOM 4772 C CA . ASN C 1 140 ? -18.40285 -25.65839 11.47449 1.000 38.49165 140 ASN C CA 1
ATOM 4773 C C . ASN C 1 140 ? -19.45981 -24.67270 11.95054 1.000 36.18448 140 ASN C C 1
ATOM 4774 O O . ASN C 1 140 ? -20.66684 -24.94810 11.89742 1.000 34.67645 140 ASN C O 1
ATOM 4779 N N . VAL C 1 141 ? -19.01691 -23.49834 12.39783 1.000 35.87637 141 VAL C N 1
ATOM 4780 C CA . VAL C 1 141 ? -19.94404 -22.54525 12.99066 1.000 34.09223 141 VAL C CA 1
ATOM 4781 C C . VAL C 1 141 ? -20.89429 -21.98445 11.93601 1.000 35.29204 141 VAL C C 1
ATOM 4782 O O . VAL C 1 141 ? -22.11514 -22.02908 12.11199 1.000 33.07011 141 VAL C O 1
ATOM 4786 N N . VAL C 1 142 ? -20.36733 -21.44433 10.82867 1.000 32.45855 142 VAL C N 1
ATOM 4787 C CA . VAL C 1 142 ? -21.30132 -20.79774 9.90045 1.000 34.22447 142 VAL C CA 1
ATOM 4788 C C . VAL C 1 142 ? -22.22707 -21.82814 9.24864 1.000 34.83424 142 VAL C C 1
ATOM 4789 O O . VAL C 1 142 ? -23.41544 -21.54671 9.03039 1.000 33.46432 142 VAL C O 1
ATOM 4793 N N . VAL C 1 143 ? -21.73221 -23.04251 8.98380 1.000 34.18515 143 VAL C N 1
ATOM 4794 C CA . VAL C 1 143 ? -22.58213 -24.07577 8.39040 1.000 36.87723 143 VAL C CA 1
ATOM 4795 C C . VAL C 1 143 ? -23.65943 -24.51501 9.37561 1.000 32.94875 143 VAL C C 1
ATOM 4796 O O . VAL C 1 143 ? -24.80648 -24.77350 8.98880 1.000 33.17666 143 VAL C O 1
ATOM 4800 N N . ARG C 1 144 ? -23.32790 -24.59066 10.66613 1.000 32.30810 144 ARG C N 1
ATOM 4801 C CA . ARG C 1 144 ? -24.35288 -24.91695 11.64754 1.000 31.84471 144 ARG C CA 1
ATOM 4802 C C . ARG C 1 144 ? -25.44776 -23.85719 11.66898 1.000 33.59302 144 ARG C C 1
ATOM 4803 O O . ARG C 1 144 ? -26.64086 -24.17777 11.72134 1.000 34.16751 144 ARG C O 1
ATOM 4811 N N . GLN C 1 145 ? -25.05841 -22.58043 11.67786 1.000 32.46725 145 GLN C N 1
ATOM 4812 C CA . GLN C 1 145 ? -26.06949 -21.52496 11.69944 1.000 31.17800 145 GLN C CA 1
ATOM 4813 C C . GLN C 1 145 ? -26.91531 -21.55636 10.43391 1.000 31.22454 145 GLN C C 1
ATOM 4814 O O . GLN C 1 145 ? -28.13436 -21.35843 10.48785 1.000 29.98515 145 GLN C O 1
ATOM 4820 N N . LEU C 1 146 ? -26.28698 -21.82370 9.28796 1.000 30.60512 146 LEU C N 1
ATOM 4821 C CA . LEU C 1 146 ? -27.01771 -21.86174 8.02721 1.000 30.57463 146 LEU C CA 1
ATOM 4822 C C . LEU C 1 146 ? -27.94068 -23.07373 7.95059 1.000 32.95824 146 LEU C C 1
ATOM 4823 O O . LEU C 1 146 ? -29.06677 -22.97386 7.44237 1.000 30.45441 146 LEU C O 1
ATOM 4828 N N . ASN C 1 147 ? -27.46459 -24.23812 8.39808 1.000 31.68534 147 ASN C N 1
ATOM 4829 C CA . ASN C 1 147 ? -28.31420 -25.43147 8.39554 1.000 33.44687 147 ASN C CA 1
ATOM 4830 C C . ASN C 1 147 ? -29.58431 -25.22741 9.22751 1.000 32.80085 147 ASN C C 1
ATOM 4831 O O . ASN C 1 147 ? -30.66165 -25.71576 8.85605 1.000 32.96670 147 ASN C O 1
ATOM 4836 N N . ALA C 1 148 ? -29.48300 -24.51511 10.35108 1.000 30.59276 148 ALA C N 1
ATOM 4837 C CA . ALA C 1 148 ? -30.67359 -24.23236 11.14851 1.000 32.72894 148 ALA C CA 1
ATOM 4838 C C . ALA C 1 148 ? -31.70419 -23.45643 10.33254 1.000 33.34650 148 ALA C C 1
ATOM 4839 O O . ALA C 1 148 ? -32.90935 -23.72520 10.41633 1.000 31.21881 148 ALA C O 1
ATOM 4841 N N . ILE C 1 149 ? -31.24634 -22.50313 9.52497 1.000 30.75403 149 ILE C N 1
ATOM 4842 C CA . ILE C 1 149 ? -32.16191 -21.75484 8.66821 1.000 29.66004 149 ILE C CA 1
ATOM 4843 C C . ILE C 1 149 ? -32.74235 -22.65732 7.58790 1.000 30.93572 149 ILE C C 1
ATOM 4844 O O . ILE C 1 149 ? -33.95636 -22.64618 7.34486 1.000 30.70650 149 ILE C O 1
ATOM 4849 N N . ALA C 1 150 ? -31.89744 -23.49172 6.95682 1.000 30.61514 150 ALA C N 1
ATOM 4850 C CA . ALA C 1 150 ? -32.37859 -24.40616 5.92450 1.000 31.49005 150 ALA C CA 1
ATOM 4851 C C . ALA C 1 150 ? -33.37155 -25.42008 6.48523 1.000 33.75672 150 ALA C C 1
ATOM 4852 O O . ALA C 1 150 ? -34.21526 -25.93412 5.73571 1.000 31.85723 150 ALA C O 1
ATOM 4854 N N . ASP C 1 151 ? -33.28138 -25.72540 7.78747 1.000 31.66680 151 ASP C N 1
ATOM 4855 C CA . ASP C 1 151 ? -34.22770 -26.66168 8.39634 1.000 34.13176 151 ASP C CA 1
ATOM 4856 C C . ASP C 1 151 ? -35.64603 -26.10628 8.38040 1.000 34.71674 151 ASP C C 1
ATOM 4857 O O . ASP C 1 151 ? -36.61674 -26.87826 8.33491 1.000 33.61424 151 ASP C O 1
ATOM 4862 N N . LYS C 1 152 ? -35.78301 -24.77955 8.40526 1.000 30.66344 152 LYS C N 1
ATOM 4863 C CA . LYS C 1 152 ? -37.09366 -24.13488 8.41475 1.000 32.80398 152 LYS C CA 1
ATOM 4864 C C . LYS C 1 152 ? -37.44264 -23.37850 7.14106 1.000 34.64024 152 LYS C C 1
ATOM 4865 O O . LYS C 1 152 ? -38.63165 -23.13174 6.90307 1.000 35.13096 152 LYS C O 1
ATOM 4871 N N . VAL C 1 153 ? -36.46255 -23.00514 6.32090 1.000 31.72656 153 VAL C N 1
ATOM 4872 C CA . VAL C 1 153 ? -36.69496 -22.10254 5.19672 1.000 32.87920 153 VAL C CA 1
ATOM 4873 C C . VAL C 1 153 ? -36.45390 -22.85491 3.90100 1.000 35.98595 153 VAL C C 1
ATOM 4874 O O . VAL C 1 153 ? -35.34075 -23.32395 3.64050 1.000 35.44818 153 VAL C O 1
ATOM 4878 N N . GLN C 1 154 ? -37.50303 -22.97297 3.08220 1.000 33.46497 154 GLN C N 1
ATOM 4879 C CA . GLN C 1 154 ? -37.39457 -23.60023 1.78219 1.000 34.89063 154 GLN C CA 1
ATOM 4880 C C . GLN C 1 154 ? -37.41200 -22.59164 0.63457 1.000 36.24155 154 GLN C C 1
ATOM 4881 O O . GLN C 1 154 ? -37.14716 -22.97583 -0.50579 1.000 37.96390 154 GLN C O 1
ATOM 4887 N N . ASN C 1 155 ? -37.67573 -21.31459 0.90835 1.000 37.76873 155 ASN C N 1
ATOM 4888 C CA . ASN C 1 155 ? -37.67867 -20.24875 -0.09859 1.000 38.88421 155 ASN C CA 1
ATOM 4889 C C . ASN C 1 155 ? -36.52717 -19.29584 0.19089 1.000 33.57408 155 ASN C C 1
ATOM 4890 O O . ASN C 1 155 ? -36.58685 -18.52060 1.14930 1.000 36.34894 155 ASN C O 1
ATOM 4895 N N . TRP C 1 156 ? -35.49181 -19.32888 -0.64828 1.000 36.05039 156 TRP C N 1
ATOM 4896 C CA . TRP C 1 156 ? -34.30916 -18.49698 -0.44781 1.000 34.80580 156 TRP C CA 1
ATOM 4897 C C . TRP C 1 156 ? -34.21862 -17.35383 -1.44980 1.000 35.26203 156 TRP C C 1
ATOM 4898 O O . TRP C 1 156 ? -33.22058 -16.61246 -1.45057 1.000 33.84200 156 TRP C O 1
ATOM 4909 N N . SER C 1 157 ? -35.24674 -17.16670 -2.28775 1.000 34.99131 157 SER C N 1
ATOM 4910 C CA . SER C 1 157 ? -35.18101 -16.10362 -3.28415 1.000 35.56011 157 SER C CA 1
ATOM 4911 C C . SER C 1 157 ? -35.11466 -14.72868 -2.64411 1.000 34.32226 157 SER C C 1
ATOM 4912 O O . SER C 1 157 ? -34.58925 -13.79398 -3.26123 1.000 33.15188 157 SER C O 1
ATOM 4915 N N . LYS C 1 158 ? -35.64921 -14.57332 -1.42083 1.000 29.68623 158 LYS C N 1
ATOM 4916 C CA . LYS C 1 158 ? -35.66435 -13.28732 -0.72527 1.000 32.35274 158 LYS C CA 1
ATOM 4917 C C . LYS C 1 158 ? -34.87861 -13.33697 0.58413 1.000 32.23206 158 LYS C C 1
ATOM 4918 O O . LYS C 1 158 ? -35.16649 -12.59819 1.53228 1.000 28.94969 158 LYS C O 1
ATOM 4924 N N . ILE C 1 159 ? -33.87843 -14.20619 0.63392 1.000 31.63221 159 ILE C N 1
ATOM 4925 C CA . ILE C 1 159 ? -32.88525 -14.25885 1.69904 1.000 29.66036 159 ILE C CA 1
ATOM 4926 C C . ILE C 1 159 ? -31.61243 -13.61787 1.17322 1.000 27.71201 159 ILE C C 1
ATOM 4927 O O . ILE C 1 159 ? -31.24650 -13.81999 0.00845 1.000 31.33326 159 ILE C O 1
ATOM 4932 N N . VAL C 1 160 ? -30.94627 -12.83536 2.02352 1.000 27.53975 160 VAL C N 1
ATOM 4933 C CA . VAL C 1 160 ? -29.55891 -12.42474 1.83829 1.000 26.99986 160 VAL C CA 1
ATOM 4934 C C . VAL C 1 160 ? -28.80645 -12.91673 3.06620 1.000 27.20933 160 VAL C C 1
ATOM 4935 O O . VAL C 1 160 ? -29.27511 -12.71419 4.19020 1.000 28.21593 160 VAL C O 1
ATOM 4939 N N . ILE C 1 161 ? -27.66467 -13.57689 2.86436 1.000 26.79889 161 ILE C N 1
ATOM 4940 C CA . ILE C 1 161 ? -26.81735 -14.00382 3.98459 1.000 26.20422 161 ILE C CA 1
ATOM 4941 C C . ILE C 1 161 ? -25.74509 -12.95088 4.23485 1.000 28.62405 161 ILE C C 1
ATOM 4942 O O . ILE C 1 161 ? -25.03814 -12.55247 3.30626 1.000 28.42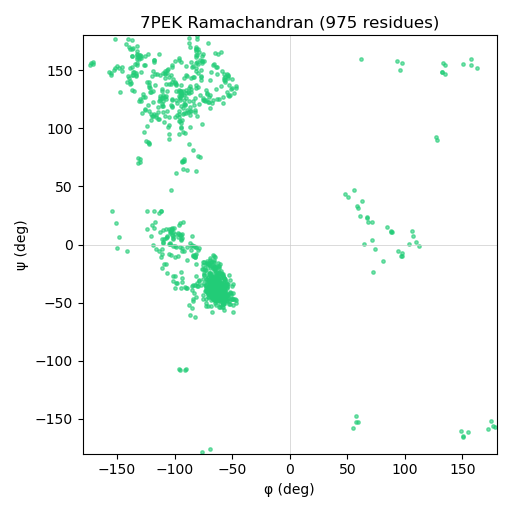161 161 ILE C O 1
ATOM 4947 N N . ALA C 1 162 ? -25.61744 -12.50249 5.48333 1.000 26.93473 162 ALA C N 1
ATOM 4948 C CA . ALA C 1 162 ? -24.55772 -11.57570 5.87620 1.000 27.12974 162 ALA C CA 1
ATOM 4949 C C . ALA C 1 162 ? -23.58225 -12.33780 6.75808 1.000 28.35292 162 ALA C C 1
ATOM 4950 O O . ALA C 1 162 ? -23.93821 -12.74279 7.87227 1.000 27.22219 162 ALA C O 1
ATOM 4952 N N . TYR C 1 163 ? -22.35497 -12.50684 6.26166 1.000 28.35520 163 TYR C N 1
ATOM 4953 C CA . TYR C 1 163 ? -21.25693 -13.09269 7.01767 1.000 31.65255 163 TYR C CA 1
ATOM 4954 C C . TYR C 1 163 ? -20.53201 -11.96821 7.74168 1.000 31.60906 163 TYR C C 1
ATOM 4955 O O . TYR C 1 163 ? -19.91242 -11.11890 7.10457 1.000 30.66854 163 TYR C O 1
ATOM 4964 N N . GLU C 1 164 ? -20.61620 -11.96647 9.06634 1.000 31.98114 164 GLU C N 1
ATOM 4965 C CA . GLU C 1 164 ? -20.02294 -10.93313 9.91797 1.000 34.69580 164 GLU C CA 1
ATOM 4966 C C . GLU C 1 164 ? -19.15123 -11.64772 10.94157 1.000 36.48646 164 GLU C C 1
ATOM 4967 O O . GLU C 1 164 ? -19.66909 -12.14179 11.95734 1.000 39.39094 164 GLU C O 1
ATOM 4973 N N . PRO C 1 165 ? -17.84183 -11.75646 10.70910 1.000 35.66773 165 PRO C N 1
ATOM 4974 C CA . PRO C 1 165 ? -16.98041 -12.35139 11.73894 1.000 39.55235 165 PRO C CA 1
ATOM 4975 C C . PRO C 1 165 ? -17.14002 -11.53395 13.00726 1.000 37.30475 165 PRO C C 1
ATOM 4976 O O . PRO C 1 165 ? -16.95674 -10.32093 12.99440 1.000 42.33252 165 PRO C O 1
ATOM 4980 N N . VAL C 1 166 ? -17.56214 -12.18822 14.09121 1.000 40.23343 166 VAL C N 1
ATOM 4981 C CA . VAL C 1 166 ? -17.82213 -11.44254 15.32475 1.000 39.72455 166 VAL C CA 1
ATOM 4982 C C . VAL C 1 166 ? -16.59122 -10.63531 15.72523 1.000 41.94403 166 VAL C C 1
ATOM 4983 O O . VAL C 1 166 ? -16.69997 -9.48718 16.17232 1.000 42.68018 166 VAL C O 1
ATOM 4987 N N . TRP C 1 167 ? -15.39552 -11.18921 15.49682 1.000 41.76734 167 TRP C N 1
ATOM 4988 C CA . TRP C 1 167 ? -14.17273 -10.45986 15.81813 1.000 45.87833 167 TRP C CA 1
ATOM 4989 C C . TRP C 1 167 ? -13.94013 -9.22041 14.94736 1.000 44.60829 167 TRP C C 1
ATOM 4990 O O . TRP C 1 167 ? -13.02759 -8.44510 15.25640 1.000 47.19695 167 TRP C O 1
ATOM 5001 N N . ALA C 1 168 ? -14.72199 -8.99817 13.88788 1.000 44.26434 168 ALA C N 1
ATOM 5002 C CA . ALA C 1 168 ? -14.58024 -7.79646 13.06529 1.000 42.66215 168 ALA C CA 1
ATOM 5003 C C . ALA C 1 168 ? -15.66706 -6.76543 13.32437 1.000 42.82089 168 ALA C C 1
ATOM 5004 O O . ALA C 1 168 ? -15.68907 -5.72776 12.65856 1.000 41.66680 168 ALA C O 1
ATOM 5006 N N . ILE C 1 169 ? -16.57995 -7.03286 14.24930 1.000 39.83340 169 ILE C N 1
ATOM 5007 C CA . ILE C 1 169 ? -17.71037 -6.14513 14.50512 1.000 41.60507 169 ILE C CA 1
ATOM 5008 C C . ILE C 1 169 ? -17.29326 -5.10251 15.53668 1.000 44.02015 169 ILE C C 1
ATOM 5009 O O . ILE C 1 169 ? -17.05462 -5.43534 16.70588 1.000 43.61895 169 ILE C O 1
ATOM 5014 N N . GLY C 1 170 ? -17.23470 -3.83744 15.10729 1.000 41.67882 170 GLY C N 1
ATOM 5015 C CA . GLY C 1 170 ? -16.96531 -2.72378 15.99584 1.000 45.28572 170 GLY C CA 1
ATOM 5016 C C . GLY C 1 170 ? -15.54256 -2.62796 16.50761 1.000 49.12565 170 GLY C C 1
ATOM 5017 O O . GLY C 1 170 ? -15.24916 -1.73994 17.32115 1.000 43.92632 170 GLY C O 1
ATOM 5018 N N . THR C 1 171 ? -14.65008 -3.50511 16.05588 1.000 46.81961 171 THR C N 1
ATOM 5019 C CA . THR C 1 171 ? -13.28137 -3.56692 16.54732 1.000 50.16874 171 THR C CA 1
ATOM 5020 C C . THR C 1 171 ? -12.29189 -2.87188 15.62767 1.000 52.59085 171 THR C C 1
ATOM 5021 O O . THR C 1 171 ? -11.13601 -2.67720 16.02109 1.000 54.66214 171 THR C O 1
ATOM 5025 N N . GLY C 1 172 ? -12.70960 -2.50368 14.41983 1.000 51.78243 172 GLY C N 1
ATOM 5026 C CA . GLY C 1 172 ? -11.78452 -2.06908 13.39797 1.000 54.35235 172 GLY C CA 1
ATOM 5027 C C . GLY C 1 172 ? -10.97369 -3.17576 12.75703 1.000 55.76947 172 GLY C C 1
ATOM 5028 O O . GLY C 1 172 ? -10.21781 -2.89831 11.81734 1.000 55.79354 172 GLY C O 1
ATOM 5029 N N . LYS C 1 173 ? -11.11173 -4.42243 13.21968 1.000 51.49941 173 LYS C N 1
ATOM 5030 C CA . LYS C 1 173 ? -10.33473 -5.54586 12.68440 1.000 52.06316 173 LYS C CA 1
ATOM 5031 C C . LYS C 1 173 ? -11.11911 -6.25611 11.57764 1.000 47.86832 173 LYS C C 1
ATOM 5032 O O . LYS C 1 173 ? -11.60178 -7.37792 11.72891 1.000 49.63408 173 LYS C O 1
ATOM 5036 N N . THR C 1 174 ? -11.22254 -5.59200 10.43423 1.000 46.19388 174 THR C N 1
ATOM 5037 C CA . THR C 1 174 ? -11.94972 -6.19433 9.32619 1.000 46.67941 174 THR C CA 1
ATOM 5038 C C . THR C 1 174 ? -11.17783 -7.39845 8.78222 1.000 45.82327 174 THR C C 1
ATOM 5039 O O . THR C 1 174 ? -9.94301 -7.40461 8.74994 1.000 45.33848 174 THR C O 1
ATOM 5043 N N . ALA C 1 175 ? -11.91206 -8.44920 8.41829 1.000 42.51727 175 ALA C N 1
ATOM 5044 C CA . ALA C 1 175 ? -11.29435 -9.58776 7.75449 1.000 44.35740 175 ALA C CA 1
ATOM 5045 C C . ALA C 1 175 ? -10.58676 -9.11055 6.49925 1.000 45.39241 175 ALA C C 1
ATOM 5046 O O . ALA C 1 175 ? -11.06318 -8.19976 5.81403 1.000 43.07155 175 ALA C O 1
ATOM 5048 N N . THR C 1 176 ? -9.43823 -9.71072 6.18852 1.000 43.22694 176 THR C N 1
ATOM 5049 C CA . THR C 1 176 ? -8.89287 -9.41036 4.88545 1.000 43.73124 176 THR C CA 1
ATOM 5050 C C . THR C 1 176 ? -9.88825 -9.92955 3.85412 1.000 45.58345 176 THR C C 1
ATOM 5051 O O . THR C 1 176 ? -10.60613 -10.90755 4.11215 1.000 41.66416 176 THR C O 1
ATOM 5055 N N . PRO C 1 177 ? -10.01020 -9.25815 2.71312 1.000 43.69067 177 PRO C N 1
ATOM 5056 C CA . PRO C 1 177 ? -10.90339 -9.78164 1.67314 1.000 43.06434 177 PRO C CA 1
ATOM 5057 C C . PRO C 1 177 ? -10.53552 -11.20033 1.26200 1.000 43.01504 177 PRO C C 1
ATOM 5058 O O . PRO C 1 177 ? -11.42293 -11.97698 0.89158 1.000 41.68312 177 PRO C O 1
ATOM 5062 N N . GLU C 1 178 ? -9.25729 -11.57547 1.35934 1.000 43.07507 178 GLU C N 1
ATOM 5063 C CA . GLU C 1 178 ? -8.86531 -12.94394 1.03761 1.000 42.50836 178 GLU C CA 1
ATOM 5064 C C . GLU C 1 178 ? -9.49861 -13.96017 1.99120 1.000 39.77651 178 GLU C C 1
ATOM 5065 O O . GLU C 1 178 ? -9.97785 -15.00538 1.54573 1.000 40.32758 178 GLU C O 1
ATOM 5071 N N . GLN C 1 179 ? -9.50334 -13.69024 3.30335 1.000 38.31857 179 GLN C N 1
ATOM 5072 C CA . GLN C 1 179 ? -10.19057 -14.61192 4.21306 1.000 40.27307 179 GLN C CA 1
ATOM 5073 C C . GLN C 1 179 ? -11.69848 -14.57532 4.00754 1.000 39.88337 179 GLN C C 1
ATOM 5074 O O . GLN C 1 179 ? -12.37113 -15.60304 4.15490 1.000 38.65506 179 GLN C O 1
ATOM 5080 N N . ALA C 1 180 ? -12.24538 -13.40148 3.69478 1.000 39.64032 180 ALA C N 1
ATOM 5081 C CA . ALA C 1 180 ? -13.68939 -13.28931 3.52007 1.000 40.48727 180 ALA C CA 1
ATOM 5082 C C . ALA C 1 180 ? -14.13814 -14.04794 2.28718 1.000 38.54909 180 ALA C C 1
ATOM 5083 O O . ALA C 1 180 ? -15.13584 -14.78099 2.32727 1.000 32.88837 180 ALA C O 1
ATOM 5085 N N . GLN C 1 181 ? -13.39172 -13.89241 1.18673 1.000 38.77154 181 GLN C N 1
ATOM 5086 C CA . GLN C 1 181 ? -13.72144 -14.58860 -0.05209 1.000 38.40115 181 GLN C CA 1
ATOM 5087 C C . GLN C 1 181 ? -13.73861 -16.09553 0.15218 1.000 37.42492 181 GLN C C 1
ATOM 5088 O O . GLN C 1 181 ? -14.63650 -16.78021 -0.34697 1.000 39.61354 181 GLN C O 1
ATOM 5094 N N . GLU C 1 182 ? -12.75519 -16.63566 0.88374 1.000 37.24316 182 GLU C N 1
ATOM 5095 C CA . GLU C 1 182 ? -12.73272 -18.07895 1.10990 1.000 39.07463 182 GLU C CA 1
ATOM 5096 C C . GLU C 1 182 ? -13.87600 -18.52806 2.01998 1.000 36.99103 182 GLU C C 1
ATOM 5097 O O . GLU C 1 182 ? -14.37857 -19.64403 1.86370 1.000 36.27107 182 GLU C O 1
ATOM 5103 N N . VAL C 1 183 ? -14.30615 -17.68911 2.96836 1.000 36.36431 183 VAL C N 1
ATOM 5104 C CA . VAL C 1 183 ? -15.47585 -18.04879 3.77428 1.000 35.31489 183 VAL C CA 1
ATOM 5105 C C . VAL C 1 183 ? -16.74535 -17.99040 2.93096 1.000 35.17132 183 VAL C C 1
ATOM 5106 O O . VAL C 1 183 ? -17.61784 -18.85958 3.03894 1.000 34.72068 183 VAL C O 1
ATOM 5110 N N . HIS C 1 184 ? -16.87815 -16.97296 2.08065 1.000 33.74639 184 HIS C N 1
ATOM 5111 C CA . HIS C 1 184 ? -18.05183 -16.91930 1.21498 1.000 34.45101 184 HIS C CA 1
ATOM 5112 C C . HIS C 1 184 ? -18.06778 -18.09215 0.24261 1.000 37.64752 184 HIS C C 1
ATOM 5113 O O . HIS C 1 184 ? -19.13700 -18.63591 -0.06214 1.000 36.21155 184 HIS C O 1
ATOM 5120 N N . ALA C 1 185 ? -16.89184 -18.49936 -0.26227 1.000 36.15551 185 ALA C N 1
ATOM 5121 C CA . ALA C 1 185 ? -16.85237 -19.65002 -1.16184 1.000 34.89971 185 ALA C CA 1
ATOM 5122 C C . ALA C 1 185 ? -17.29912 -20.91153 -0.44859 1.000 36.45491 185 ALA C C 1
ATOM 5123 O O . ALA C 1 185 ? -17.96977 -21.76358 -1.04562 1.000 39.34345 185 ALA C O 1
ATOM 5125 N N . GLU C 1 186 ? -16.93311 -21.04873 0.83007 1.000 35.88399 186 GLU C N 1
ATOM 5126 C CA . GLU C 1 186 ? -17.39348 -22.17499 1.63156 1.000 37.05158 186 GLU C CA 1
ATOM 5127 C C . GLU C 1 186 ? -18.90428 -22.12549 1.82067 1.000 38.46134 186 GLU C C 1
ATOM 5128 O O . GLU C 1 186 ? -19.58058 -23.16054 1.76895 1.000 37.42957 186 GLU C O 1
ATOM 5134 N N . ILE C 1 187 ? -19.44448 -20.92999 2.07101 1.000 34.52491 187 ILE C N 1
ATOM 5135 C CA . ILE C 1 187 ? -20.88857 -20.77877 2.22689 1.000 33.26290 187 ILE C CA 1
ATOM 5136 C C . ILE C 1 187 ? -21.59624 -21.16640 0.93918 1.000 38.09538 187 ILE C C 1
ATOM 5137 O O . ILE C 1 187 ? -22.63071 -21.84577 0.96271 1.000 35.40207 187 ILE C O 1
ATOM 5142 N N . ARG C 1 188 ? -21.03624 -20.77537 -0.20840 1.000 33.13310 188 ARG C N 1
ATOM 5143 C CA . ARG C 1 188 ? -21.68135 -21.12720 -1.46810 1.000 36.68633 188 ARG C CA 1
ATOM 5144 C C . ARG C 1 188 ? -21.56743 -22.62815 -1.75705 1.000 36.81085 188 ARG C C 1
ATOM 5145 O O . ARG C 1 188 ? -22.50395 -23.22615 -2.29332 1.000 38.53344 188 ARG C O 1
ATOM 5153 N N . LYS C 1 189 ? -20.44934 -23.26770 -1.38662 1.000 38.70979 189 LYS C N 1
ATOM 5154 C CA . LYS C 1 189 ? -20.37285 -24.72628 -1.50773 1.000 37.93222 189 LYS C CA 1
ATOM 5155 C C . LYS C 1 189 ? -21.42977 -25.40481 -0.64935 1.000 38.22882 189 LYS C C 1
ATOM 5156 O O . LYS C 1 189 ? -22.07948 -26.35688 -1.09499 1.000 39.32199 189 LYS C O 1
ATOM 5159 N N . TRP C 1 190 ? -21.61686 -24.93077 0.58396 1.000 35.68687 190 TRP C N 1
ATOM 5160 C CA . TRP C 1 190 ? -22.68203 -25.46692 1.42310 1.000 40.00754 190 TRP C CA 1
ATOM 5161 C C . TRP C 1 190 ? -24.04340 -25.27647 0.76713 1.000 37.61212 190 TRP C C 1
ATOM 5162 O O . TRP C 1 190 ? -24.87289 -26.19368 0.76236 1.000 37.72655 190 TRP C O 1
ATOM 5173 N N . ALA C 1 191 ? -24.28800 -24.09544 0.20042 1.000 36.64214 191 ALA C N 1
ATOM 5174 C CA . ALA C 1 191 ? -25.60015 -23.81634 -0.37150 1.000 37.06099 191 ALA C CA 1
ATOM 5175 C C . ALA C 1 191 ? -25.85723 -24.64366 -1.62232 1.000 38.29582 191 ALA C C 1
ATOM 5176 O O . ALA C 1 191 ? -27.00487 -25.02289 -1.88209 1.000 37.02735 191 ALA C O 1
ATOM 5178 N N . THR C 1 192 ? -24.81272 -24.94392 -2.40099 1.000 36.47359 192 THR C N 1
ATOM 5179 C CA . THR C 1 192 ? -24.99671 -25.77862 -3.57916 1.000 38.21628 192 THR C CA 1
ATOM 5180 C C . THR C 1 192 ? -25.46852 -27.17469 -3.18470 1.000 40.20193 192 THR C C 1
ATOM 5181 O O . THR C 1 192 ? -26.39937 -27.71721 -3.78991 1.000 39.55065 192 THR C O 1
ATOM 5185 N N . ASN C 1 193 ? -24.85950 -27.75600 -2.15072 1.000 38.47859 193 ASN C N 1
ATOM 5186 C CA . ASN C 1 193 ? -25.23716 -29.09411 -1.70896 1.000 39.64200 193 ASN C CA 1
ATOM 5187 C C . ASN C 1 193 ? -26.56011 -29.09211 -0.95132 1.000 39.88095 193 ASN C C 1
ATOM 5188 O O . ASN C 1 193 ? -27.40385 -29.97101 -1.17089 1.000 41.10683 193 ASN C O 1
ATOM 5193 N N . LYS C 1 194 ? -26.75723 -28.12736 -0.05399 1.000 38.02046 194 LYS C N 1
ATOM 5194 C CA . LYS C 1 194 ? -27.92199 -28.16918 0.82446 1.000 38.41901 194 LYS C CA 1
ATOM 5195 C C . LYS C 1 194 ? -29.15427 -27.55702 0.17026 1.000 37.57169 194 LYS C C 1
ATOM 5196 O O . LYS C 1 194 ? -30.26601 -28.06718 0.34349 1.000 37.13320 194 LYS C O 1
ATOM 5202 N N . LEU C 1 195 ? -28.98385 -26.47013 -0.57807 1.000 36.57404 195 LEU C N 1
ATOM 5203 C CA . LEU C 1 195 ? -30.10931 -25.76345 -1.17573 1.000 36.00480 195 LEU C CA 1
ATOM 5204 C C . LEU C 1 195 ? -30.32422 -26.10570 -2.64387 1.000 36.71378 195 LEU C C 1
ATOM 5205 O O . LEU C 1 195 ? -31.47039 -26.22026 -3.07481 1.000 38.02878 195 LEU C O 1
ATOM 5210 N N . GLY C 1 196 ? -29.25669 -26.29724 -3.42079 1.000 36.73306 196 GLY C N 1
ATOM 5211 C CA . GLY C 1 196 ? -29.38692 -26.52388 -4.85007 1.000 36.89242 196 GLY C CA 1
ATOM 5212 C C . GLY C 1 196 ? -28.43145 -25.68087 -5.67762 1.000 38.79869 196 GLY C C 1
ATOM 5213 O O . GLY C 1 196 ? -28.01038 -24.60902 -5.23316 1.000 37.65774 196 GLY C O 1
ATOM 5214 N N . ALA C 1 197 ? -28.10964 -26.13174 -6.89503 1.000 37.94102 197 ALA C N 1
ATOM 5215 C CA . ALA C 1 197 ? -27.07878 -25.46569 -7.69230 1.000 40.07586 197 ALA C CA 1
ATOM 5216 C C . ALA C 1 197 ? -27.48650 -24.04276 -8.05361 1.000 39.40047 197 ALA C C 1
ATOM 5217 O O . ALA C 1 197 ? -26.73622 -23.09077 -7.80378 1.000 37.92366 197 ALA C O 1
ATOM 5219 N N . SER C 1 198 ? -28.68141 -23.86991 -8.62808 1.000 38.20854 198 SER C N 1
ATOM 5220 C CA . SER C 1 198 ? -29.07512 -22.53415 -9.06120 1.000 36.42011 198 SER C CA 1
ATOM 5221 C C . SER C 1 198 ? -29.48280 -21.64525 -7.89584 1.000 38.03320 198 SER C C 1
ATOM 5222 O O . SER C 1 198 ? -29.33198 -20.41575 -7.97801 1.000 37.20226 198 SER C O 1
ATOM 5225 N N . VAL C 1 199 ? -30.01213 -22.22233 -6.81553 1.000 36.49614 199 VAL C N 1
ATOM 5226 C CA . VAL C 1 199 ? -30.27754 -21.40902 -5.63341 1.000 36.25333 199 VAL C CA 1
ATOM 5227 C C . VAL C 1 199 ? -28.97505 -20.82993 -5.09777 1.000 34.88464 199 VAL C C 1
ATOM 5228 O O . VAL C 1 199 ? -28.88464 -19.63194 -4.81345 1.000 34.84430 199 VAL C O 1
ATOM 5232 N N . ALA C 1 200 ? -27.94361 -21.66828 -4.95924 1.000 36.18523 200 ALA C N 1
ATOM 5233 C CA . ALA C 1 200 ? -26.66116 -21.17003 -4.46357 1.000 35.25124 200 ALA C CA 1
ATOM 5234 C C . ALA C 1 200 ? -26.07651 -20.11606 -5.40143 1.000 36.91180 200 ALA C C 1
ATOM 5235 O O . ALA C 1 200 ? -25.49374 -19.12436 -4.94309 1.000 35.24225 200 ALA C O 1
ATOM 5237 N N . GLU C 1 201 ? -26.23343 -20.31454 -6.71977 1.000 34.93745 201 GLU C N 1
ATOM 5238 C CA . GLU C 1 201 ? -25.70244 -19.37506 -7.70546 1.000 36.79651 201 GLU C CA 1
ATOM 5239 C C . GLU C 1 201 ? -26.36254 -18.00615 -7.60176 1.000 37.08060 201 GLU C C 1
ATOM 5240 O O . GLU C 1 201 ? -25.71456 -16.98980 -7.87473 1.000 36.46442 201 GLU C O 1
ATOM 5246 N N . GLY C 1 202 ? -27.63995 -17.95292 -7.20563 1.000 36.59044 202 GLY C N 1
ATOM 5247 C CA . GLY C 1 202 ? -28.34915 -16.69797 -7.03090 1.000 33.47890 202 GLY C CA 1
ATOM 5248 C C . GLY C 1 202 ? -28.30291 -16.10010 -5.63736 1.000 36.21823 202 GLY C C 1
ATOM 5249 O O . GLY C 1 202 ? -28.77605 -14.97865 -5.43630 1.000 33.02343 202 GLY C O 1
ATOM 5250 N N . LEU C 1 203 ? -27.72612 -16.79827 -4.66589 1.000 31.92704 203 LEU C N 1
ATOM 5251 C CA . LEU C 1 203 ? -27.77291 -16.35430 -3.27782 1.000 33.10495 203 LEU C CA 1
ATOM 5252 C C . LEU C 1 203 ? -26.74881 -15.24739 -3.00634 1.000 32.91950 203 LEU C C 1
ATOM 5253 O O . LEU C 1 203 ? -25.54056 -15.46336 -3.15096 1.000 32.92415 203 LEU C O 1
ATOM 5258 N N . ARG C 1 204 ? -27.22211 -14.07844 -2.57184 1.000 29.55628 204 ARG C N 1
ATOM 5259 C CA . ARG C 1 204 ? -26.30671 -13.01237 -2.17000 1.000 30.71241 204 ARG C CA 1
ATOM 5260 C C . ARG C 1 204 ? -25.69181 -13.33899 -0.81473 1.000 31.10868 204 ARG C C 1
ATOM 5261 O O . ARG C 1 204 ? -26.41282 -13.57698 0.16172 1.000 26.93466 204 ARG C O 1
ATOM 5269 N N . VAL C 1 205 ? -24.35889 -13.35069 -0.75492 1.000 29.15085 205 VAL C N 1
ATOM 5270 C CA . VAL C 1 205 ? -23.61821 -13.48061 0.49029 1.000 28.74952 205 VAL C CA 1
ATOM 5271 C C . VAL C 1 205 ? -22.80420 -12.20245 0.63104 1.000 30.32971 205 VAL C C 1
ATOM 5272 O O . VAL C 1 205 ? -21.89533 -11.95446 -0.17327 1.000 31.21135 205 VAL C O 1
ATOM 5276 N N . ILE C 1 206 ? -23.14493 -11.38573 1.62793 1.000 29.27328 206 ILE C N 1
ATOM 5277 C CA . ILE C 1 206 ? -22.54862 -10.06524 1.82671 1.000 28.25750 206 ILE C CA 1
ATOM 5278 C C . ILE C 1 206 ? -21.63371 -10.08841 3.04843 1.000 28.81557 206 ILE C C 1
ATOM 5279 O O . ILE C 1 206 ? -21.87127 -10.81284 4.02230 1.000 27.93509 206 ILE C O 1
ATOM 5284 N N . TYR C 1 207 ? -20.55996 -9.29007 2.98950 1.000 28.64325 207 TYR C N 1
ATOM 5285 C CA . TYR C 1 207 ? -19.60486 -9.22566 4.08627 1.000 29.93578 207 TYR C CA 1
ATOM 5286 C C . TYR C 1 207 ? -19.95864 -8.07358 5.01780 1.000 31.28251 207 TYR C C 1
ATOM 5287 O O . TYR C 1 207 ? -20.28528 -6.97177 4.56748 1.000 30.81364 207 TYR C O 1
ATOM 5296 N N . GLY C 1 208 ? -19.87558 -8.32003 6.31487 1.000 31.63572 208 GLY C N 1
ATOM 5297 C CA . GLY C 1 208 ? -19.97924 -7.25329 7.29260 1.000 32.67657 208 GLY C CA 1
ATOM 5298 C C . GLY C 1 208 ? -18.88212 -7.34677 8.33084 1.000 35.65631 208 GLY C C 1
ATOM 5299 O O . GLY C 1 208 ? -18.34798 -8.41350 8.59932 1.000 33.95755 208 GLY C O 1
ATOM 5300 N N . GLY C 1 209 ? -18.54860 -6.19698 8.91980 1.000 39.50041 209 GLY C N 1
ATOM 5301 C CA . GLY C 1 209 ? -17.55269 -6.18196 9.97637 1.000 38.24368 209 GLY C CA 1
ATOM 5302 C C . GLY C 1 209 ? -16.45449 -5.17590 9.69774 1.000 37.10075 209 GLY C C 1
ATOM 5303 O O . GLY C 1 209 ? -15.47477 -5.49165 9.02086 1.000 36.20528 209 GLY C O 1
ATOM 5304 N N . SER C 1 210 ? -16.63473 -3.95606 10.20434 1.000 37.50845 210 SER C N 1
ATOM 5305 C CA . SER C 1 210 ? -15.71286 -2.84299 9.97535 1.000 39.71810 210 SER C CA 1
ATOM 5306 C C . SER C 1 210 ? -15.49445 -2.56976 8.47875 1.000 39.34633 210 SER C C 1
ATOM 5307 O O . SER C 1 210 ? -14.36787 -2.37178 8.01749 1.000 42.80486 210 SER C O 1
ATOM 5310 N N . VAL C 1 211 ? -16.59040 -2.51871 7.71965 1.000 33.72900 211 VAL C N 1
ATOM 5311 C CA . VAL C 1 211 ? -16.56109 -1.97503 6.36229 1.000 36.01395 211 VAL C CA 1
ATOM 5312 C C . VAL C 1 211 ? -16.62636 -0.45283 6.42850 1.000 38.13759 211 VAL C C 1
ATOM 5313 O O . VAL C 1 211 ? -17.39805 0.11609 7.21438 1.000 37.38277 211 VAL C O 1
ATOM 5317 N N . ASN C 1 212 ? -15.81020 0.22148 5.61072 1.000 37.10262 212 ASN C N 1
ATOM 5318 C CA . ASN C 1 212 ? -15.82591 1.67757 5.55855 1.000 38.00013 212 ASN C CA 1
ATOM 5319 C C . ASN C 1 212 ? -15.39234 2.13650 4.16835 1.000 39.95400 212 ASN C C 1
ATOM 5320 O O . ASN C 1 212 ? -15.05389 1.32647 3.29510 1.000 35.98830 212 ASN C O 1
ATOM 5325 N N . GLY C 1 213 ? -15.42152 3.45649 3.95937 1.000 36.79881 213 GLY C N 1
ATOM 5326 C CA . GLY C 1 213 ? -15.12755 3.98365 2.63703 1.000 39.62074 213 GLY C CA 1
ATOM 5327 C C . GLY C 1 213 ? -13.71379 3.66949 2.18956 1.000 39.62581 213 GLY C C 1
ATOM 5328 O O . GLY C 1 213 ? -13.46944 3.40157 1.01119 1.000 42.19201 213 GLY C O 1
ATOM 5329 N N . GLY C 1 214 ? -12.77105 3.65697 3.13205 1.000 39.29484 214 GLY C N 1
ATOM 5330 C CA . GLY C 1 214 ? -11.37873 3.40343 2.79934 1.000 39.93938 214 GLY C CA 1
ATOM 5331 C C . GLY C 1 214 ? -11.04316 1.95847 2.45044 1.000 43.69313 214 GLY C C 1
ATOM 5332 O O . GLY C 1 214 ? -10.00155 1.71856 1.82629 1.000 41.60511 214 GLY C O 1
ATOM 5333 N N . ASN C 1 215 ? -11.87818 0.98455 2.85000 1.000 41.15935 215 ASN C N 1
ATOM 5334 C CA . ASN C 1 215 ? -11.54742 -0.41821 2.60773 1.000 40.04292 215 ASN C CA 1
ATOM 5335 C C . ASN C 1 215 ? -12.55997 -1.14707 1.72753 1.000 42.55898 215 ASN C C 1
ATOM 5336 O O . ASN C 1 215 ? -12.35380 -2.33125 1.42362 1.000 41.70651 215 ASN C O 1
ATOM 5341 N N . ALA C 1 216 ? -13.62059 -0.46134 1.28392 1.000 39.20319 216 ALA C N 1
ATOM 5342 C CA . ALA C 1 216 ? -14.70693 -1.10245 0.55215 1.000 40.65414 216 ALA C CA 1
ATOM 5343 C C . ALA C 1 216 ? -14.24444 -1.59851 -0.81328 1.000 43.10291 216 ALA C C 1
ATOM 5344 O O . ALA C 1 216 ? -14.55198 -2.72731 -1.21580 1.000 40.74001 216 ALA C O 1
ATOM 5346 N N . LYS C 1 217 ? -13.50959 -0.75816 -1.54564 1.000 42.77910 217 LYS C N 1
ATOM 5347 C CA . LYS C 1 217 ? -13.18403 -1.06947 -2.93206 1.000 43.26018 217 LYS C CA 1
ATOM 5348 C C . LYS C 1 217 ? -12.35365 -2.34798 -3.04731 1.000 42.60710 217 LYS C C 1
ATOM 5349 O O . LYS C 1 217 ? -12.53835 -3.11500 -3.99966 1.000 45.26481 217 LYS C O 1
ATOM 5355 N N . GLU C 1 218 ? -11.47844 -2.62540 -2.07095 1.000 42.78469 218 GLU C N 1
ATOM 5356 C CA . GLU C 1 218 ? -10.64124 -3.82925 -2.13372 1.000 46.86140 218 GLU C CA 1
ATOM 5357 C C . GLU C 1 218 ? -11.46820 -5.11839 -2.21210 1.000 45.20338 218 GLU C C 1
ATOM 5358 O O . GLU C 1 218 ? -11.00219 -6.11865 -2.77227 1.000 43.88945 218 GLU C O 1
ATOM 5364 N N . PHE C 1 219 ? -12.68723 -5.12317 -1.66402 1.000 43.27524 219 PHE C N 1
ATOM 5365 C CA . PHE C 1 219 ? -13.51375 -6.32986 -1.69295 1.000 42.67912 219 PHE C CA 1
ATOM 5366 C C . PHE C 1 219 ? -14.13609 -6.59913 -3.05830 1.000 44.23383 219 PHE C C 1
ATOM 5367 O O . PHE C 1 219 ? -14.52555 -7.74120 -3.33593 1.000 44.87120 219 PHE C O 1
ATOM 5375 N N . LEU C 1 220 ? -14.24520 -5.58128 -3.91426 1.000 43.78834 220 LEU C N 1
ATOM 5376 C CA . LEU C 1 220 ? -15.00604 -5.72173 -5.15386 1.000 46.13144 220 LEU C CA 1
ATOM 5377 C C . LEU C 1 220 ? -14.41478 -6.75557 -6.11266 1.000 47.64923 220 LEU C C 1
ATOM 5378 O O . LEU C 1 220 ? -15.14316 -7.29368 -6.95121 1.000 46.08434 220 LEU C O 1
ATOM 5383 N N . LYS C 1 221 ? -13.12601 -7.05769 -6.01636 1.000 44.80467 221 LYS C N 1
ATOM 5384 C CA . LYS C 1 221 ? -12.53319 -7.96641 -6.99215 1.000 49.71349 221 LYS C CA 1
ATOM 5385 C C . LYS C 1 221 ? -12.70920 -9.45260 -6.63927 1.000 49.42932 221 LYS C C 1
ATOM 5386 O O . LYS C 1 221 ? -12.16354 -10.30377 -7.35051 1.000 46.87622 221 LYS C O 1
ATOM 5392 N N . PHE C 1 222 ? -13.47886 -9.79504 -5.60616 1.000 46.23889 222 PHE C N 1
ATOM 5393 C CA . PHE C 1 222 ? -13.59482 -11.17507 -5.14681 1.000 45.94674 222 PHE C CA 1
ATOM 5394 C C . PHE C 1 222 ? -14.98864 -11.71596 -5.46587 1.000 44.39843 222 PHE C C 1
ATOM 5395 O O . PHE C 1 222 ? -15.99585 -11.16575 -5.00052 1.000 44.38113 222 PHE C O 1
ATOM 5403 N N . HIS C 1 223 ? -15.02462 -12.83492 -6.20845 1.000 42.41383 223 HIS C N 1
ATOM 5404 C CA . HIS C 1 223 ? -16.22195 -13.28142 -6.92228 1.000 43.34742 223 HIS C CA 1
ATOM 5405 C C . HIS C 1 223 ? -17.39956 -13.62223 -6.00254 1.000 40.94243 223 HIS C C 1
ATOM 5406 O O . HIS C 1 223 ? -18.55792 -13.47672 -6.40638 1.000 38.60081 223 HIS C O 1
ATOM 5408 N N . ASP C 1 224 ? -17.14559 -14.09783 -4.78911 1.000 38.84832 224 ASP C N 1
ATOM 5409 C CA . ASP C 1 224 ? -18.22576 -14.59812 -3.95030 1.000 36.28258 224 ASP C CA 1
ATOM 5410 C C . ASP C 1 224 ? -18.66271 -13.59943 -2.88201 1.000 36.43358 224 ASP C C 1
ATOM 5411 O O . ASP C 1 224 ? -19.53626 -13.91546 -2.06561 1.000 35.03792 224 ASP C O 1
ATOM 5416 N N . ILE C 1 225 ? -18.11639 -12.38925 -2.90008 1.000 36.13611 225 ILE C N 1
ATOM 5417 C CA . ILE C 1 225 ? -18.55701 -11.32124 -2.01267 1.000 36.25271 225 ILE C CA 1
ATOM 5418 C C . ILE C 1 225 ? -19.55784 -10.48232 -2.79401 1.000 33.38927 225 ILE C C 1
ATOM 5419 O O . ILE C 1 225 ? -19.20007 -9.79566 -3.75783 1.000 36.23528 225 ILE C O 1
ATOM 5424 N N . ASP C 1 226 ? -20.81815 -10.52473 -2.38148 1.000 31.73170 226 ASP C N 1
ATOM 5425 C CA . ASP C 1 226 ? -21.89429 -9.94515 -3.16399 1.000 29.43363 226 ASP C CA 1
ATOM 5426 C C . ASP C 1 226 ? -22.40109 -8.63244 -2.59385 1.000 32.31769 226 ASP C C 1
ATOM 5427 O O . ASP C 1 226 ? -23.48119 -8.19239 -2.97866 1.000 30.66845 226 ASP C O 1
ATOM 5432 N N . GLY C 1 227 ? -21.67913 -8.02503 -1.66880 1.000 30.60640 227 GLY C N 1
ATOM 5433 C CA . GLY C 1 227 ? -22.10800 -6.77754 -1.07713 1.000 31.72235 227 GLY C CA 1
ATOM 5434 C C . GLY C 1 227 ? -21.60821 -6.64536 0.34827 1.000 29.03263 227 GLY C C 1
ATOM 5435 O O . GLY C 1 227 ? -20.74103 -7.39526 0.80492 1.000 29.33575 227 GLY C O 1
ATOM 5436 N N . PHE C 1 228 ? -22.19661 -5.68094 1.05653 1.000 29.27110 228 PHE C N 1
ATOM 5437 C CA . PHE C 1 228 ? -21.75563 -5.33840 2.39825 1.000 28.14750 228 PHE C CA 1
ATOM 5438 C C . PHE C 1 228 ? -22.94037 -5.13607 3.32747 1.000 29.07163 228 PHE C C 1
ATOM 5439 O O . PHE C 1 228 ? -23.99032 -4.61451 2.93278 1.000 27.06909 228 PHE C O 1
ATOM 5447 N N . LEU C 1 229 ? -22.74892 -5.51396 4.58244 1.000 25.68585 229 LEU C N 1
ATOM 5448 C CA . LEU C 1 229 ? -23.59927 -5.02589 5.66029 1.000 28.25760 229 LEU C CA 1
ATOM 5449 C C . LEU C 1 229 ? -22.73856 -4.05376 6.45820 1.000 29.05859 229 LEU C C 1
ATOM 5450 O O . LEU C 1 229 ? -21.77813 -4.45668 7.12374 1.000 29.10877 229 LEU C O 1
ATOM 5455 N N . VAL C 1 230 ? -23.06900 -2.77867 6.37471 1.000 27.42194 230 VAL C N 1
ATOM 5456 C CA . VAL C 1 230 ? -22.22596 -1.71562 6.90195 1.000 27.06137 230 VAL C CA 1
ATOM 5457 C C . VAL C 1 230 ? -22.75771 -1.31093 8.26487 1.000 30.19501 230 VAL C C 1
ATOM 5458 O O . VAL C 1 230 ? -23.96480 -1.11141 8.42721 1.000 29.90888 230 VAL C O 1
ATOM 5462 N N . GLY C 1 231 ? -21.87103 -1.21160 9.25058 1.000 29.83228 231 GLY C N 1
ATOM 5463 C CA . GLY C 1 231 ? -22.29099 -0.85365 10.59101 1.000 27.78934 231 GLY C CA 1
ATOM 5464 C C . GLY C 1 231 ? -22.12801 0.62940 10.88652 1.000 32.77905 231 GLY C C 1
ATOM 5465 O O . GLY C 1 231 ? -22.87858 1.45915 10.35978 1.000 29.00666 231 GLY C O 1
ATOM 5466 N N . GLY C 1 232 ? -21.13299 0.98074 11.70599 1.000 31.26285 232 GLY C N 1
ATOM 5467 C CA . GLY C 1 232 ? -20.94460 2.38065 12.07244 1.000 32.71945 232 GLY C CA 1
ATOM 5468 C C . GLY C 1 232 ? -20.78269 3.32405 10.88843 1.000 34.55599 232 GLY C C 1
ATOM 5469 O O . GLY C 1 232 ? -21.22829 4.47320 10.93633 1.000 32.23136 232 GLY C O 1
ATOM 5470 N N . ALA C 1 233 ? -20.13466 2.86886 9.80867 1.000 30.94484 233 ALA C N 1
ATOM 5471 C CA . ALA C 1 233 ? -19.95909 3.77575 8.67849 1.000 33.55543 233 ALA C CA 1
ATOM 5472 C C . ALA C 1 233 ? -21.28705 4.16893 8.04298 1.000 32.77019 233 ALA C C 1
ATOM 5473 O O . ALA C 1 233 ? -21.33990 5.16803 7.32024 1.000 33.10444 233 ALA C O 1
ATOM 5475 N N . SER C 1 234 ? -22.36494 3.41140 8.28813 1.000 30.78354 234 SER C N 1
ATOM 5476 C CA . SER C 1 234 ? -23.63146 3.75225 7.65483 1.000 31.11835 234 SER C CA 1
ATOM 5477 C C . SER C 1 234 ? -24.24242 5.01546 8.24305 1.000 30.78550 234 SER C C 1
ATOM 5478 O O . SER C 1 234 ? -25.12006 5.60521 7.60956 1.000 31.13363 234 SER C O 1
ATOM 5481 N N . LEU C 1 235 ? -23.78651 5.44567 9.42234 1.000 32.06241 235 LEU C N 1
ATOM 5482 C CA . LEU C 1 235 ? -24.21867 6.69739 10.04083 1.000 34.28805 235 LEU C CA 1
ATOM 5483 C C . LEU C 1 235 ? -23.43415 7.90904 9.54520 1.000 36.65096 235 LEU C C 1
ATOM 5484 O O . LEU C 1 235 ? -23.71732 9.04019 9.97493 1.000 35.72915 235 LEU C O 1
ATOM 5489 N N . LYS C 1 236 ? -22.47313 7.70787 8.65415 1.000 34.00441 236 LYS C N 1
ATOM 5490 C CA . LYS C 1 236 ? -21.54140 8.73938 8.23066 1.000 36.31686 236 LYS C CA 1
ATOM 5491 C C . LYS C 1 236 ? -21.68252 9.03526 6.74616 1.000 35.88157 236 LYS C C 1
ATOM 5492 O O . LYS C 1 236 ? -22.17572 8.19869 5.97998 1.000 34.66495 236 LYS C O 1
ATOM 5498 N N . PRO C 1 237 ? -21.23812 10.21355 6.29797 1.000 36.44147 237 PRO C N 1
ATOM 5499 C CA . PRO C 1 237 ? -21.29153 10.50537 4.85450 1.000 36.11181 237 PRO C CA 1
ATOM 5500 C C . PRO C 1 237 ? -20.55495 9.49395 3.98414 1.000 33.64198 237 PRO C C 1
ATOM 5501 O O . PRO C 1 237 ? -20.96984 9.28798 2.83884 1.000 35.29369 237 PRO C O 1
ATOM 5505 N N . GLU C 1 238 ? -19.49797 8.84305 4.48628 1.000 33.56496 238 GLU C N 1
ATOM 5506 C CA . GLU C 1 238 ? -18.76955 7.86760 3.67165 1.000 34.49388 238 GLU C CA 1
ATOM 5507 C C . GLU C 1 238 ? -19.63973 6.68469 3.25334 1.000 35.61097 238 GLU C C 1
ATOM 5508 O O . GLU C 1 238 ? -19.28066 5.96475 2.31180 1.000 33.65256 238 GLU C O 1
ATOM 5514 N N . PHE C 1 239 ? -20.78945 6.48110 3.90204 1.000 32.88232 239 PHE C N 1
ATOM 5515 C CA . PHE C 1 239 ? -21.73915 5.48148 3.40598 1.000 33.50319 239 PHE C CA 1
ATOM 5516 C C . PHE C 1 239 ? -22.14708 5.77214 1.96439 1.000 37.11747 239 PHE C C 1
ATOM 5517 O O . PHE C 1 239 ? -22.39302 4.83720 1.18359 1.000 34.68582 239 PHE C O 1
ATOM 5525 N N . HIS C 1 240 ? -22.24955 7.05859 1.60492 1.000 35.17228 240 HIS C N 1
ATOM 5526 C CA . HIS C 1 240 ? -22.59539 7.42737 0.23220 1.000 37.40331 240 HIS C CA 1
ATOM 5527 C C . HIS C 1 240 ? -21.56539 6.90652 -0.76036 1.000 38.73849 240 HIS C C 1
ATOM 5528 O O . HIS C 1 240 ? -21.90644 6.57352 -1.89834 1.000 40.28389 240 HIS C O 1
ATOM 5535 N N . ASN C 1 241 ? -20.29720 6.85990 -0.35841 1.000 37.43609 241 ASN C N 1
ATOM 5536 C CA . ASN C 1 241 ? -19.28444 6.21479 -1.18442 1.000 36.94841 241 ASN C CA 1
ATOM 5537 C C . ASN C 1 241 ? -19.57253 4.71408 -1.30332 1.000 38.90091 241 ASN C C 1
ATOM 5538 O O . ASN C 1 241 ? -19.59733 4.15708 -2.41220 1.000 39.18139 241 ASN C O 1
ATOM 5543 N N . ILE C 1 242 ? -19.84113 4.05248 -0.16925 1.000 35.64860 242 ILE C N 1
ATOM 5544 C CA . ILE C 1 242 ? -19.92314 2.59200 -0.15566 1.000 36.40132 242 ILE C CA 1
ATOM 5545 C C . ILE C 1 242 ? -21.09481 2.09134 -0.99983 1.000 39.14434 242 ILE C C 1
ATOM 5546 O O . ILE C 1 242 ? -20.96903 1.09181 -1.71960 1.000 37.76765 242 ILE C O 1
ATOM 5551 N N . VAL C 1 243 ? -22.24500 2.77679 -0.94269 1.000 36.15245 243 VAL C N 1
ATOM 5552 C CA . VAL C 1 243 ? -23.41892 2.28948 -1.67019 1.000 36.71162 243 VAL C CA 1
ATOM 5553 C C . VAL C 1 243 ? -23.17505 2.35035 -3.17054 1.000 43.08532 243 VAL C C 1
ATOM 5554 O O . VAL C 1 243 ? -23.83810 1.64605 -3.94646 1.000 40.92788 243 VAL C O 1
ATOM 5558 N N . ASN C 1 244 ? -22.23624 3.19286 -3.60970 1.000 39.05563 244 ASN C N 1
ATOM 5559 C CA . ASN C 1 244 ? -22.03844 3.45539 -5.03031 1.000 41.22339 244 ASN C CA 1
ATOM 5560 C C . ASN C 1 244 ? -20.72764 2.89707 -5.57371 1.000 40.92993 244 ASN C C 1
ATOM 5561 O O . ASN C 1 244 ? -20.52768 2.90898 -6.79047 1.000 44.51575 244 ASN C O 1
ATOM 5566 N N . VAL C 1 245 ? -19.83776 2.39403 -4.71770 1.000 43.18622 245 VAL C N 1
ATOM 5567 C CA . VAL C 1 245 ? -18.50257 2.01419 -5.17966 1.000 43.63306 245 VAL C CA 1
ATOM 5568 C C . VAL C 1 245 ? -18.56400 0.87184 -6.18941 1.000 45.19736 245 VAL C C 1
ATOM 5569 O O . VAL C 1 245 ? -17.71822 0.79009 -7.08342 1.000 42.30597 245 VAL C O 1
ATOM 5573 N N . HIS C 1 246 ? -19.56526 -0.01267 -6.08218 1.000 41.65678 246 HIS C N 1
ATOM 5574 C CA . HIS C 1 246 ? -19.73598 -1.06990 -7.08623 1.000 42.03532 246 HIS C CA 1
ATOM 5575 C C . HIS C 1 246 ? -20.05416 -0.50862 -8.47006 1.000 45.63043 246 HIS C C 1
ATOM 5576 O O . HIS C 1 246 ? -19.65292 -1.09855 -9.48401 1.000 45.24202 246 HIS C O 1
ATOM 5583 N N . SER C 1 247 ? -20.80039 0.59911 -8.53759 1.000 44.75540 247 SER C N 1
ATOM 5584 C CA . SER C 1 247 ? -21.29670 1.12715 -9.80643 1.000 47.35140 247 SER C CA 1
ATOM 5585 C C . SER C 1 247 ? -20.28657 1.99260 -10.55023 1.000 49.34423 247 SER C C 1
ATOM 5586 O O . SER C 1 247 ? -20.53700 2.33620 -11.71101 1.000 49.72720 247 SER C O 1
ATOM 5589 N N . LEU C 1 248 ? -19.17173 2.36040 -9.93118 1.000 49.36033 248 LEU C N 1
ATOM 5590 C CA . LEU C 1 248 ? -18.18186 3.18161 -10.62760 1.000 54.22252 248 LEU C CA 1
ATOM 5591 C C . LEU C 1 248 ? -17.47023 2.38684 -11.72194 1.000 55.97736 248 LEU C C 1
ATOM 5592 O O . LEU C 1 248 ? -17.20815 2.92047 -12.80126 1.000 61.42986 248 LEU C O 1
ATOM 5597 N N . ALA D 1 2 ? -52.71927 11.97109 48.52520 1.000 76.57664 2 ALA D N 1
ATOM 5598 C CA . ALA D 1 2 ? -53.31295 10.99866 47.61549 1.000 75.69522 2 ALA D CA 1
ATOM 5599 C C . ALA D 1 2 ? -52.49476 10.89635 46.33319 1.000 73.39693 2 ALA D C 1
ATOM 5600 O O . ALA D 1 2 ? -51.89492 11.87553 45.88579 1.000 74.29081 2 ALA D O 1
ATOM 5602 N N . ARG D 1 3 ? -52.47694 9.70146 45.75141 1.000 60.36688 3 ARG D N 1
ATOM 5603 C CA . ARG D 1 3 ? -51.71659 9.43490 44.54026 1.000 54.13308 3 ARG D CA 1
ATOM 5604 C C . ARG D 1 3 ? -52.58993 9.67056 43.31720 1.000 52.71731 3 ARG D C 1
ATOM 5605 O O . ARG D 1 3 ? -53.79287 9.40201 43.33459 1.000 53.32997 3 ARG D O 1
ATOM 5613 N N . LYS D 1 4 ? -51.98505 10.20256 42.26470 1.000 49.73854 4 LYS D N 1
ATOM 5614 C CA . LYS D 1 4 ? -52.71508 10.44521 41.02889 1.000 48.22507 4 LYS D CA 1
ATOM 5615 C C . LYS D 1 4 ? -52.98603 9.11629 40.32469 1.000 47.09024 4 LYS D C 1
ATOM 5616 O O . LYS D 1 4 ? -52.05492 8.35224 40.05124 1.000 44.55665 4 LYS D O 1
ATOM 5622 N N . PHE D 1 5 ? -54.26066 8.83956 40.04299 1.000 48.32582 5 PHE D N 1
ATOM 5623 C CA . PHE D 1 5 ? -54.64353 7.62587 39.32344 1.000 47.89536 5 PHE D CA 1
ATOM 5624 C C . PHE D 1 5 ? -53.92151 7.53313 37.98045 1.000 44.95176 5 PHE D C 1
ATOM 5625 O O . PHE D 1 5 ? -53.76074 8.53283 37.27522 1.000 46.39739 5 PHE D O 1
ATOM 5633 N N . PHE D 1 6 ? -53.51831 6.31363 37.61485 1.000 42.46903 6 PHE D N 1
ATOM 5634 C CA . PHE D 1 6 ? -52.68894 6.06328 36.43822 1.000 41.01282 6 PHE D CA 1
ATOM 5635 C C . PHE D 1 6 ? -53.33747 4.97674 35.58976 1.000 39.46894 6 PHE D C 1
ATOM 5636 O O . PHE D 1 6 ? -53.56244 3.86716 36.07364 1.000 40.52731 6 PHE D O 1
ATOM 5644 N N . VAL D 1 7 ? -53.61402 5.27672 34.32453 1.000 39.86258 7 VAL D N 1
ATOM 5645 C CA . VAL D 1 7 ? -54.14014 4.27926 33.39038 1.000 39.42176 7 VAL D CA 1
ATOM 5646 C C . VAL D 1 7 ? -53.19322 4.18853 32.20007 1.000 38.32747 7 VAL D C 1
ATOM 5647 O O . VAL D 1 7 ? -53.05303 5.14836 31.43157 1.000 37.42791 7 VAL D O 1
ATOM 5651 N N . GLY D 1 8 ? -52.55071 3.03830 32.03907 1.000 36.69746 8 GLY D N 1
ATOM 5652 C CA . GLY D 1 8 ? -51.68741 2.77930 30.89594 1.000 34.94434 8 GLY D CA 1
ATOM 5653 C C . GLY D 1 8 ? -52.33616 1.77578 29.95661 1.000 36.43010 8 GLY D C 1
ATOM 5654 O O . GLY D 1 8 ? -53.01584 0.84259 30.40130 1.000 37.49978 8 GLY D O 1
ATOM 5655 N N . GLY D 1 9 ? -52.13057 1.97692 28.65870 1.000 35.49484 9 GLY D N 1
ATOM 5656 C CA . GLY D 1 9 ? -52.62028 1.02293 27.68381 1.000 34.94559 9 GLY D CA 1
ATOM 5657 C C . GLY D 1 9 ? -51.47705 0.36989 26.93464 1.000 34.02059 9 GLY D C 1
ATOM 5658 O O . GLY D 1 9 ? -50.81080 1.02180 26.13307 1.000 33.09298 9 GLY D O 1
ATOM 5659 N N . ASN D 1 10 ? -51.23791 -0.91014 27.19026 1.000 34.61307 10 ASN D N 1
ATOM 5660 C CA . ASN D 1 10 ? -50.13339 -1.64347 26.57260 1.000 32.80785 10 ASN D CA 1
ATOM 5661 C C . ASN D 1 10 ? -50.67261 -2.35576 25.33382 1.000 32.58577 10 ASN D C 1
ATOM 5662 O O . ASN D 1 10 ? -51.37432 -3.36853 25.44224 1.000 32.09291 10 ASN D O 1
ATOM 5667 N N . PHE D 1 11 ? -50.34817 -1.81827 24.15235 1.000 31.34485 11 PHE D N 1
ATOM 5668 C CA . PHE D 1 11 ? -50.84619 -2.38781 22.90233 1.000 32.33078 11 PHE D CA 1
ATOM 5669 C C . PHE D 1 11 ? -50.17884 -3.71760 22.55825 1.000 33.16408 11 PHE D C 1
ATOM 5670 O O . PHE D 1 11 ? -50.69446 -4.44193 21.70208 1.000 33.91786 11 PHE D O 1
ATOM 5678 N N . LYS D 1 12 ? -49.04925 -4.04538 23.19757 1.000 31.24603 12 LYS D N 1
ATOM 5679 C CA . LYS D 1 12 ? -48.26176 -5.24066 22.91108 1.000 30.75768 12 LYS D CA 1
ATOM 5680 C C . LYS D 1 12 ? -47.88300 -5.29613 21.43161 1.000 31.30534 12 LYS D C 1
ATOM 5681 O O . LYS D 1 12 ? -47.82105 -4.25566 20.77033 1.000 30.14623 12 LYS D O 1
ATOM 5687 N N . MET D 1 13 ? -47.58044 -6.48289 20.90251 1.000 32.81797 13 MET D N 1
ATOM 5688 C CA . MET D 1 13 ? -47.15391 -6.60412 19.50080 1.000 34.37047 13 MET D CA 1
ATOM 5689 C C . MET D 1 13 ? -48.34927 -6.60538 18.54849 1.000 34.06493 13 MET D C 1
ATOM 5690 O O . MET D 1 13 ? -48.59048 -7.58125 17.83497 1.000 33.29130 13 MET D O 1
ATOM 5695 N N . ASN D 1 14 ? -49.09515 -5.51162 18.52032 1.000 32.30690 14 ASN D N 1
ATOM 5696 C CA . ASN D 1 14 ? -50.26864 -5.43944 17.66424 1.000 34.34207 14 ASN D CA 1
ATOM 5697 C C . ASN D 1 14 ? -50.22772 -4.15190 16.86867 1.000 34.92776 14 ASN D C 1
ATOM 5698 O O . ASN D 1 14 ? -49.47894 -3.22250 17.18687 1.000 31.15631 14 ASN D O 1
ATOM 5703 N N . GLY D 1 15 ? -51.02982 -4.11623 15.81592 1.000 34.34023 15 GLY D N 1
ATOM 5704 C CA . GLY D 1 15 ? -51.21537 -2.88459 15.07832 1.000 35.29534 15 GLY D CA 1
ATOM 5705 C C . GLY D 1 15 ? -51.09196 -2.98868 13.57399 1.000 37.05336 15 GLY D C 1
ATOM 5706 O O . GLY D 1 15 ? -50.35278 -3.81661 13.03563 1.000 34.27626 15 GLY D O 1
ATOM 5707 N N . SER D 1 16 ? -51.85171 -2.14601 12.88778 1.000 34.18568 16 SER D N 1
ATOM 5708 C CA . SER D 1 16 ? -51.69285 -1.83969 11.47834 1.000 34.70168 16 SER D CA 1
ATOM 5709 C C . SER D 1 16 ? -51.84741 -0.33738 11.35934 1.000 36.03646 16 SER D C 1
ATOM 5710 O O . SER D 1 16 ? -52.25021 0.33036 12.31373 1.000 37.80559 16 SER D O 1
ATOM 5713 N N . LEU D 1 17 ? -51.52018 0.20284 10.18631 1.000 34.66146 17 LEU D N 1
ATOM 5714 C CA . LEU D 1 17 ? -51.71864 1.63085 9.98033 1.000 37.48485 17 LEU D CA 1
ATOM 5715 C C . LEU D 1 17 ? -53.17442 2.00523 10.21617 1.000 39.89640 17 LEU D C 1
ATOM 5716 O O . LEU D 1 17 ? -53.46671 2.98387 10.90999 1.000 42.35668 17 LEU D O 1
ATOM 5721 N N . GLU D 1 18 ? -54.09820 1.20429 9.68837 1.000 37.55463 18 GLU D N 1
ATOM 5722 C CA . GLU D 1 18 ? -55.52429 1.47484 9.86047 1.000 42.02483 18 GLU D CA 1
ATOM 5723 C C . GLU D 1 18 ? -55.94420 1.35639 11.32089 1.000 41.12712 18 GLU D C 1
ATOM 5724 O O . GLU D 1 18 ? -56.66205 2.22165 11.84054 1.000 41.25426 18 GLU D O 1
ATOM 5730 N N . SER D 1 19 ? -55.53400 0.28203 12.00044 1.000 41.13673 19 SER D N 1
ATOM 5731 C CA . SER D 1 19 ? -56.01724 0.08811 13.36535 1.000 38.04738 19 SER D CA 1
ATOM 5732 C C . SER D 1 19 ? -55.43079 1.12331 14.31333 1.000 40.38976 19 SER D C 1
ATOM 5733 O O . SER D 1 19 ? -56.09998 1.53310 15.27108 1.000 40.29137 19 SER D O 1
ATOM 5736 N N . MET D 1 20 ? -54.19786 1.56781 14.06163 1.000 37.28297 20 MET D N 1
ATOM 5737 C CA . MET D 1 20 ? -53.61214 2.59718 14.91064 1.000 38.17434 20 MET D CA 1
ATOM 5738 C C . MET D 1 20 ? -54.31953 3.92651 14.71657 1.000 38.89849 20 MET D C 1
ATOM 5739 O O . MET D 1 20 ? -54.56805 4.64483 15.69013 1.000 39.61378 20 MET D O 1
ATOM 5744 N N . LYS D 1 21 ? -54.66396 4.26770 13.47069 1.000 38.30361 21 LYS D N 1
ATOM 5745 C CA . LYS D 1 21 ? -55.43327 5.48670 13.23604 1.000 41.47052 21 LYS D CA 1
ATOM 5746 C C . LYS D 1 21 ? -56.75292 5.45310 13.99494 1.000 42.40512 21 LYS D C 1
ATOM 5747 O O . LYS D 1 21 ? -57.15355 6.45139 14.60738 1.000 46.23762 21 LYS D O 1
ATOM 5749 N N . THR D 1 22 ? -57.43306 4.30502 13.98027 1.000 41.93894 22 THR D N 1
ATOM 5750 C CA . THR D 1 22 ? -58.71550 4.17785 14.66456 1.000 44.31938 22 THR D CA 1
ATOM 5751 C C . THR D 1 22 ? -58.56116 4.36239 16.16990 1.000 44.32039 22 THR D C 1
ATOM 5752 O O . THR D 1 22 ? -59.35239 5.07072 16.80900 1.000 40.78415 22 THR D O 1
ATOM 5756 N N . ILE D 1 23 ? -57.55010 3.71501 16.75539 1.000 42.37909 23 ILE D N 1
ATOM 5757 C CA . ILE D 1 23 ? -57.29981 3.85348 18.18723 1.000 41.51167 23 ILE D CA 1
ATOM 5758 C C . ILE D 1 23 ? -56.98543 5.30266 18.53467 1.000 42.23520 23 ILE D C 1
ATOM 5759 O O . ILE D 1 23 ? -57.53216 5.85976 19.49397 1.000 44.97154 23 ILE D O 1
ATOM 5764 N N . ILE D 1 24 ? -56.09011 5.93436 17.76686 1.000 40.60560 24 ILE D N 1
ATOM 5765 C CA . ILE D 1 24 ? -55.66914 7.29285 18.10742 1.000 43.85788 24 ILE D CA 1
ATOM 5766 C C . ILE D 1 24 ? -56.81280 8.27867 17.88546 1.000 46.57290 24 ILE D C 1
ATOM 5767 O O . ILE D 1 24 ? -57.00890 9.20799 18.67827 1.000 47.76505 24 ILE D O 1
ATOM 5772 N N . GLU D 1 25 ? -57.59205 8.08666 16.81408 1.000 44.34274 25 GLU D N 1
ATOM 5773 C CA . GLU D 1 25 ? -58.77235 8.92222 16.59293 1.000 46.32106 25 GLU D CA 1
ATOM 5774 C C . GLU D 1 25 ? -59.80431 8.72841 17.70108 1.000 47.31500 25 GLU D C 1
ATOM 5775 O O . GLU D 1 25 ? -60.43528 9.69402 18.15015 1.000 50.92601 25 GLU D O 1
ATOM 5781 N N . GLY D 1 26 ? -60.00154 7.48572 18.14667 1.000 48.01013 26 GLY D N 1
ATOM 5782 C CA . GLY D 1 26 ? -60.89106 7.25155 19.27064 1.000 49.73822 26 GLY D CA 1
ATOM 5783 C C . GLY D 1 26 ? -60.45685 7.99561 20.51959 1.000 52.31208 26 GLY D C 1
ATOM 5784 O O . GLY D 1 26 ? -61.28206 8.55962 21.23663 1.000 52.62087 26 GLY D O 1
ATOM 5785 N N . LEU D 1 27 ? -59.15069 8.02948 20.78361 1.000 49.91556 27 LEU D N 1
ATOM 5786 C CA . LEU D 1 27 ? -58.65867 8.69907 21.98283 1.000 48.34833 27 LEU D CA 1
ATOM 5787 C C . LEU D 1 27 ? -58.75443 10.21767 21.84045 1.000 50.20645 27 LEU D C 1
ATOM 5788 O O . LEU D 1 27 ? -59.13127 10.91644 22.78878 1.000 51.75370 27 LEU D O 1
ATOM 5793 N N . ASN D 1 28 ? -58.43725 10.74323 20.65393 1.000 49.31011 28 ASN D N 1
ATOM 5794 C CA . ASN D 1 28 ? -58.42911 12.19099 20.45090 1.000 52.02946 28 ASN D CA 1
ATOM 5795 C C . ASN D 1 28 ? -59.82227 12.79971 20.55188 1.000 56.16331 28 ASN D C 1
ATOM 5796 O O . ASN D 1 28 ? -59.95544 13.96746 20.94035 1.000 57.85605 28 ASN D O 1
ATOM 5801 N N . THR D 1 29 ? -60.86479 12.04779 20.19113 1.000 55.85437 29 THR D N 1
ATOM 5802 C CA . THR D 1 29 ? -62.20620 12.61575 20.08904 1.000 59.23679 29 THR D CA 1
ATOM 5803 C C . THR D 1 29 ? -63.06690 12.40010 21.32838 1.000 62.54787 29 THR D C 1
ATOM 5804 O O . THR D 1 29 ? -64.14928 12.98892 21.40975 1.000 70.58348 29 THR D O 1
ATOM 5808 N N . THR D 1 30 ? -62.63616 11.58521 22.28570 1.000 61.79836 30 THR D N 1
ATOM 5809 C CA . THR D 1 30 ? -63.37025 11.41941 23.53431 1.000 65.85763 30 THR D CA 1
ATOM 5810 C C . THR D 1 30 ? -62.72302 12.22274 24.65569 1.000 67.46353 30 THR D C 1
ATOM 5811 O O . THR D 1 30 ? -61.49539 12.32446 24.73765 1.000 65.00101 30 THR D O 1
ATOM 5815 N N . LYS D 1 31 ? -63.56630 12.79497 25.51498 1.000 70.78532 31 LYS D N 1
ATOM 5816 C CA . LYS D 1 31 ? -63.10534 13.65429 26.59566 1.000 72.22521 31 LYS D CA 1
ATOM 5817 C C . LYS D 1 31 ? -62.59558 12.81629 27.75920 1.000 73.03563 31 LYS D C 1
ATOM 5818 O O . LYS D 1 31 ? -63.22661 11.83290 28.15854 1.000 75.50028 31 LYS D O 1
ATOM 5820 N N . LEU D 1 32 ? -61.44594 13.21301 28.30125 1.000 74.49145 32 LEU D N 1
ATOM 5821 C CA . LEU D 1 32 ? -60.82879 12.53861 29.43400 1.000 77.16346 32 LEU D CA 1
ATOM 5822 C C . LEU D 1 32 ? -60.38499 13.57805 30.45376 1.000 82.94018 32 LEU D C 1
ATOM 5823 O O . LEU D 1 32 ? -59.98947 14.69027 30.09372 1.000 84.86610 32 LEU D O 1
ATOM 5825 N N . ASN D 1 33 ? -60.46648 13.21468 31.73529 1.000 86.01009 33 ASN D N 1
ATOM 5826 C CA . ASN D 1 33 ? -60.09582 14.12244 32.82515 1.000 87.54112 33 ASN D CA 1
ATOM 5827 C C . ASN D 1 33 ? -58.59936 13.97193 33.07483 1.000 85.30883 33 ASN D C 1
ATOM 5828 O O . ASN D 1 33 ? -58.16388 13.20440 33.93463 1.000 77.93849 33 ASN D O 1
ATOM 5830 N N . VAL D 1 34 ? -57.80253 14.72957 32.31314 1.000 94.36649 34 VAL D N 1
ATOM 5831 C CA . VAL D 1 34 ? -56.35089 14.56778 32.33910 1.000 89.94200 34 VAL D CA 1
ATOM 5832 C C . VAL D 1 34 ? -55.76959 15.01044 33.67544 1.000 87.78594 34 VAL D C 1
ATOM 5833 O O . VAL D 1 34 ? -54.72412 14.50546 34.10307 1.000 89.81313 34 VAL D O 1
ATOM 5835 N N . GLY D 1 35 ? -56.41422 15.95548 34.35197 1.000 80.20627 35 GLY D N 1
ATOM 5836 C CA . GLY D 1 35 ? -55.95268 16.33561 35.67282 1.000 77.77155 35 GLY D CA 1
ATOM 5837 C C . GLY D 1 35 ? -56.28966 15.34853 36.76232 1.000 74.91432 35 GLY D C 1
ATOM 5838 O O . GLY D 1 35 ? -55.72578 15.42441 37.85836 1.000 71.22828 35 GLY D O 1
ATOM 5839 N N . ASP D 1 36 ? -57.20133 14.42254 36.48066 1.000 72.12972 36 ASP D N 1
ATOM 5840 C CA . ASP D 1 36 ? -57.58261 13.37899 37.41979 1.000 68.49293 36 ASP D CA 1
ATOM 5841 C C . ASP D 1 36 ? -56.87621 12.05826 37.14852 1.000 61.07918 36 ASP D C 1
ATOM 5842 O O . ASP D 1 36 ? -56.57384 11.32643 38.09638 1.000 57.81599 36 ASP D O 1
ATOM 5847 N N . VAL D 1 37 ? -56.58336 11.74635 35.88591 1.000 62.37510 37 VAL D N 1
ATOM 5848 C CA . VAL D 1 37 ? -55.99413 10.46769 35.50314 1.000 57.06066 37 VAL D CA 1
ATOM 5849 C C . VAL D 1 37 ? -54.79425 10.72580 34.59529 1.000 55.50446 37 VAL D C 1
ATOM 5850 O O . VAL D 1 37 ? -54.92408 11.38002 33.55219 1.000 58.16047 37 VAL D O 1
ATOM 5854 N N . GLU D 1 38 ? -53.63247 10.20676 34.98768 1.000 48.10792 38 GLU D N 1
ATOM 5855 C CA . GLU D 1 38 ? -52.45759 10.19537 34.12026 1.000 46.83627 38 GLU D CA 1
ATOM 5856 C C . GLU D 1 38 ? -52.61161 9.03054 33.14971 1.000 41.47035 38 GLU D C 1
ATOM 5857 O O . GLU D 1 38 ? -52.54923 7.86672 33.56393 1.000 41.01017 38 GLU D O 1
ATOM 5863 N N . THR D 1 39 ? -52.83559 9.30905 31.86177 1.000 41.59357 39 THR D N 1
ATOM 5864 C CA . THR D 1 39 ? -53.06366 8.20675 30.93288 1.000 41.36015 39 THR D CA 1
ATOM 5865 C C . THR D 1 39 ? -51.96696 8.17271 29.87627 1.000 40.63012 39 THR D C 1
ATOM 5866 O O . THR D 1 39 ? -51.52293 9.21024 29.37145 1.000 37.09346 39 THR D O 1
ATOM 5870 N N . VAL D 1 40 ? -51.50138 6.96522 29.58797 1.000 36.93314 40 VAL D N 1
ATOM 5871 C CA . VAL D 1 40 ? -50.37215 6.73950 28.69787 1.000 36.66538 40 VAL D CA 1
ATOM 5872 C C . VAL D 1 40 ? -50.70694 5.54364 27.82469 1.000 35.57455 40 VAL D C 1
ATOM 5873 O O . VAL D 1 40 ? -51.28992 4.56594 28.30648 1.000 35.13353 40 VAL D O 1
ATOM 5877 N N . ILE D 1 41 ? -50.33228 5.60892 26.54477 1.000 33.90977 41 ILE D N 1
ATOM 5878 C CA . ILE D 1 41 ? -50.42677 4.44307 25.67281 1.000 32.88456 41 ILE D CA 1
ATOM 5879 C C . ILE D 1 41 ? -49.01887 4.00748 25.30350 1.000 33.32810 41 ILE D C 1
ATOM 5880 O O . ILE D 1 41 ? -48.10076 4.82889 25.19164 1.000 31.18362 41 ILE D O 1
ATOM 5885 N N . PHE D 1 42 ? -48.84990 2.69458 25.15472 1.000 32.69935 42 PHE D N 1
ATOM 5886 C CA . PHE D 1 42 ? -47.56512 2.05890 24.86615 1.000 31.31505 42 PHE D CA 1
ATOM 5887 C C . PHE D 1 42 ? -47.72127 1.27976 23.56536 1.000 30.58238 42 PHE D C 1
ATOM 5888 O O . PHE D 1 42 ? -48.03150 0.07622 23.58823 1.000 31.75504 42 PHE D O 1
ATOM 5896 N N . PRO D 1 43 ? -47.52601 1.92114 22.41108 1.000 29.79890 43 PRO D N 1
ATOM 5897 C CA . PRO D 1 43 ? -47.71855 1.23813 21.12867 1.000 28.21220 43 PRO D CA 1
ATOM 5898 C C . PRO D 1 43 ? -46.52372 0.35216 20.79323 1.000 30.36040 43 PRO D C 1
ATOM 5899 O O . PRO D 1 43 ? -45.44992 0.46680 21.38303 1.000 29.51213 43 PRO D O 1
ATOM 5903 N N . GLN D 1 44 ? -46.72476 -0.53832 19.81146 1.000 29.69643 44 GLN D N 1
ATOM 5904 C CA . GLN D 1 44 ? -45.60485 -1.30096 19.25232 1.000 28.96364 44 GLN D CA 1
ATOM 5905 C C . GLN D 1 44 ? -44.50761 -0.34423 18.77061 1.000 29.65700 44 GLN D C 1
ATOM 5906 O O . GLN D 1 44 ? -44.79843 0.75195 18.28148 1.000 30.10124 44 GLN D O 1
ATOM 5912 N N . ASN D 1 45 ? -43.23550 -0.78277 18.87963 1.000 28.12013 45 ASN D N 1
ATOM 5913 C CA . ASN D 1 45 ? -42.08332 0.11443 18.67726 1.000 26.36018 45 ASN D CA 1
ATOM 5914 C C . ASN D 1 45 ? -42.19537 0.96324 17.41409 1.000 28.47850 45 ASN D C 1
ATOM 5915 O O . ASN D 1 45 ? -41.91070 2.16246 17.44151 1.000 27.37060 45 ASN D O 1
ATOM 5920 N N . MET D 1 46 ? -42.55731 0.35367 16.27658 1.000 28.24627 46 MET D N 1
ATOM 5921 C CA . MET D 1 46 ? -42.42458 1.07912 15.01544 1.000 25.30288 46 MET D CA 1
ATOM 5922 C C . MET D 1 46 ? -43.35319 2.28495 14.95158 1.000 30.49767 46 MET D C 1
ATOM 5923 O O . MET D 1 46 ? -43.13494 3.17303 14.11753 1.000 31.35386 46 MET D O 1
ATOM 5928 N N . TYR D 1 47 ? -44.41124 2.31079 15.77103 1.000 29.02076 47 TYR D N 1
ATOM 5929 C CA . TYR D 1 47 ? -45.39233 3.39186 15.76074 1.000 31.66721 47 TYR D CA 1
ATOM 5930 C C . TYR D 1 47 ? -45.10268 4.47623 16.78110 1.000 32.74038 47 TYR D C 1
ATOM 5931 O O . TYR D 1 47 ? -45.95808 5.34391 16.98509 1.000 31.94892 47 TYR D O 1
ATOM 5940 N N . LEU D 1 48 ? -43.95082 4.44064 17.45343 1.000 30.37539 48 LEU D N 1
ATOM 5941 C CA . LEU D 1 48 ? -43.77154 5.31413 18.61417 1.000 31.25763 48 LEU D CA 1
ATOM 5942 C C . LEU D 1 48 ? -43.78087 6.78241 18.21292 1.000 32.26235 48 LEU D C 1
ATOM 5943 O O . LEU D 1 48 ? -44.44078 7.60601 18.85937 1.000 33.74931 48 LEU D O 1
ATOM 5948 N N . ILE D 1 49 ? -43.05542 7.14001 17.15197 1.000 31.95008 49 ILE D N 1
ATOM 5949 C CA . ILE D 1 49 ? -42.97684 8.55050 16.77503 1.000 32.96185 49 ILE D CA 1
ATOM 5950 C C . ILE D 1 49 ? -44.30742 9.03620 16.20166 1.000 35.99757 49 ILE D C 1
ATOM 5951 O O . ILE D 1 49 ? -44.79560 10.11269 16.56392 1.000 36.32833 49 ILE D O 1
ATOM 5956 N N . THR D 1 50 ? -44.92471 8.25882 15.30510 1.000 34.00794 50 THR D N 1
ATOM 5957 C CA . THR D 1 50 ? -46.15703 8.76542 14.69999 1.000 35.45164 50 THR D CA 1
ATOM 5958 C C . THR D 1 50 ? -47.30033 8.79594 15.70718 1.000 38.10451 50 THR D C 1
ATOM 5959 O O . THR D 1 50 ? -48.17217 9.66533 15.61522 1.000 38.34919 50 THR D O 1
ATOM 5963 N N . THR D 1 51 ? -47.31324 7.86546 16.66857 1.000 34.25621 51 THR D N 1
ATOM 5964 C CA . THR D 1 51 ? -48.28258 7.94633 17.75578 1.000 37.34900 51 THR D CA 1
ATOM 5965 C C . THR D 1 51 ? -48.11903 9.24143 18.54188 1.000 37.42032 51 THR D C 1
ATOM 5966 O O . THR D 1 51 ? -49.11309 9.89851 18.87872 1.000 35.32679 51 THR D O 1
ATOM 5970 N N . ARG D 1 52 ? -46.87329 9.62566 18.85161 1.000 36.21514 52 ARG D N 1
ATOM 5971 C CA . ARG D 1 52 ? -46.66936 10.88752 19.55886 1.000 39.78078 52 ARG D CA 1
ATOM 5972 C C . ARG D 1 52 ? -47.10402 12.06368 18.69916 1.000 39.34370 52 ARG D C 1
ATOM 5973 O O . ARG D 1 52 ? -47.69796 13.02755 19.20450 1.000 41.36750 52 ARG D O 1
ATOM 5981 N N . GLN D 1 53 ? -46.83242 11.99918 17.39092 1.000 37.57418 53 GLN D N 1
ATOM 5982 C CA . GLN D 1 53 ? -47.23461 13.09374 16.50611 1.000 41.70360 53 GLN D CA 1
ATOM 5983 C C . GLN D 1 53 ? -48.75115 13.24994 16.46073 1.000 39.39471 53 GLN D C 1
ATOM 5984 O O . GLN D 1 53 ? -49.26716 14.37272 16.39315 1.000 44.36634 53 GLN D O 1
ATOM 5990 N N . GLN D 1 54 ? -49.48060 12.13761 16.51623 1.000 41.31501 54 GLN D N 1
ATOM 5991 C CA . GLN D 1 54 ? -50.90625 12.11849 16.21264 1.000 41.96623 54 GLN D CA 1
ATOM 5992 C C . GLN D 1 54 ? -51.81529 12.17290 17.44019 1.000 41.46742 54 GLN D C 1
ATOM 5993 O O . GLN D 1 54 ? -52.90068 12.75814 17.35800 1.000 42.40166 54 GLN D O 1
ATOM 5999 N N . VAL D 1 55 ? -51.41489 11.59015 18.57009 1.000 39.44586 55 VAL D N 1
ATOM 6000 C CA . VAL D 1 55 ? -52.25537 11.59456 19.76464 1.000 41.36802 55 VAL D CA 1
ATOM 6001 C C . VAL D 1 55 ? -52.08056 12.91007 20.52073 1.000 43.91735 55 VAL D C 1
ATOM 6002 O O . VAL D 1 55 ? -50.98651 13.48879 20.56702 1.000 44.54806 55 VAL D O 1
ATOM 6006 N N . LYS D 1 56 ? -53.16519 13.39747 21.11773 1.000 43.03026 56 LYS D N 1
ATOM 6007 C CA . LYS D 1 56 ? -53.13024 14.71970 21.73109 1.000 46.40839 56 LYS D CA 1
ATOM 6008 C C . LYS D 1 56 ? -52.19344 14.75606 22.93666 1.000 45.21190 56 LYS D C 1
ATOM 6009 O O . LYS D 1 56 ? -51.97548 13.74934 23.61947 1.000 44.41033 56 LYS D O 1
ATOM 6015 N N . LYS D 1 57 ? -51.68629 15.96364 23.21582 1.000 47.58287 57 LYS D N 1
ATOM 6016 C CA . LYS D 1 57 ? -50.64500 16.17613 24.21875 1.000 45.02312 57 LYS D CA 1
ATOM 6017 C C . LYS D 1 57 ? -51.02167 15.64113 25.59352 1.000 47.12404 57 LYS D C 1
ATOM 6018 O O . LYS D 1 57 ? -50.13684 15.22350 26.34626 1.000 48.22936 57 LYS D O 1
ATOM 6020 N N . ASP D 1 58 ? -52.30904 15.66243 25.95719 1.000 46.32282 58 ASP D N 1
ATOM 6021 C CA . ASP D 1 58 ? -52.70205 15.23145 27.29898 1.000 51.40635 58 ASP D CA 1
ATOM 6022 C C . ASP D 1 58 ? -52.46087 13.75036 27.54874 1.000 45.97310 58 ASP D C 1
ATOM 6023 O O . ASP D 1 58 ? -52.54949 13.32016 28.70293 1.000 45.86998 58 ASP D O 1
ATOM 6028 N N . ILE D 1 59 ? -52.19042 12.96998 26.50756 1.000 44.05151 59 ILE D N 1
ATOM 6029 C CA . ILE D 1 59 ? -51.97825 11.53228 26.60731 1.000 40.70419 59 ILE D CA 1
ATOM 6030 C C . ILE D 1 59 ? -50.49427 11.28057 26.39431 1.000 40.98972 59 ILE D C 1
ATOM 6031 O O . ILE D 1 59 ? -49.92921 11.71229 25.38240 1.000 39.90037 59 ILE D O 1
ATOM 6036 N N . GLY D 1 60 ? -49.85763 10.60252 27.34966 1.000 38.84064 60 GLY D N 1
ATOM 6037 C CA . GLY D 1 60 ? -48.46409 10.24307 27.18092 1.000 37.72706 60 GLY D CA 1
ATOM 6038 C C . GLY D 1 60 ? -48.28614 9.09666 26.20591 1.000 35.66391 60 GLY D C 1
ATOM 6039 O O . GLY D 1 60 ? -49.20278 8.31417 25.94948 1.000 35.84306 60 GLY D O 1
ATOM 6040 N N . VAL D 1 61 ? -47.08047 9.00173 25.64313 1.000 32.48941 61 VAL D N 1
ATOM 6041 C CA . VAL D 1 61 ? -46.67819 7.86621 24.81516 1.000 32.87699 61 VAL D CA 1
ATOM 6042 C C . VAL D 1 61 ? -45.45110 7.23710 25.45572 1.000 32.64485 61 VAL D C 1
ATOM 6043 O O . VAL D 1 61 ? -44.53193 7.95311 25.87334 1.000 33.51778 61 VAL D O 1
ATOM 6047 N N . GLY D 1 62 ? -45.44822 5.90690 25.55416 1.000 31.53045 62 GLY D N 1
ATOM 6048 C CA . GLY D 1 62 ? -44.31922 5.19282 26.10438 1.000 30.69810 62 GLY D CA 1
ATOM 6049 C C . GLY D 1 62 ? -43.91493 4.01136 25.24257 1.000 30.97430 62 GLY D C 1
ATOM 6050 O O . GLY D 1 62 ? -44.71053 3.44770 24.48467 1.000 30.25730 62 GLY D O 1
ATOM 6051 N N . ALA D 1 63 ? -42.65045 3.63101 25.38420 1.000 31.57470 63 ALA D N 1
ATOM 6052 C CA . ALA D 1 63 ? -42.14484 2.42454 24.75031 1.000 28.11377 63 ALA D CA 1
ATOM 6053 C C . ALA D 1 63 ? -42.50645 1.19474 25.57898 1.000 29.47293 63 ALA D C 1
ATOM 6054 O O . ALA D 1 63 ? -42.71445 1.26116 26.79564 1.000 29.36158 63 ALA D O 1
ATOM 6056 N N . GLN D 1 64 ? -42.55907 0.04816 24.90385 1.000 28.79095 64 GLN D N 1
ATOM 6057 C CA . GLN D 1 64 ? -42.85612 -1.21178 25.57668 1.000 27.70926 64 GLN D CA 1
ATOM 6058 C C . GLN D 1 64 ? -41.62471 -1.85435 26.20670 1.000 29.74409 64 GLN D C 1
ATOM 6059 O O . GLN D 1 64 ? -41.75986 -2.83221 26.95468 1.000 29.92021 64 GLN D O 1
ATOM 6065 N N . ASN D 1 65 ? -40.43816 -1.32213 25.93247 1.000 26.89282 65 ASN D N 1
ATOM 6066 C CA . ASN D 1 65 ? -39.17637 -1.86251 26.41792 1.000 28.44971 65 ASN D CA 1
ATOM 6067 C C . ASN D 1 65 ? -38.09605 -0.85247 26.06834 1.000 29.21210 65 ASN D C 1
ATOM 6068 O O . ASN D 1 65 ? -38.25187 -0.06609 25.12793 1.000 28.05319 65 ASN D O 1
ATOM 6073 N N . VAL D 1 66 ? -37.00083 -0.88060 26.83280 1.000 29.00786 66 VAL D N 1
ATOM 6074 C CA . VAL D 1 66 ? -35.83804 -0.03979 26.56985 1.000 28.24064 66 VAL D CA 1
ATOM 6075 C C . VAL D 1 66 ? -34.58620 -0.81646 26.97031 1.000 29.63989 66 VAL D C 1
ATOM 6076 O O . VAL D 1 66 ? -34.62692 -1.66482 27.86137 1.000 28.79570 66 VAL D O 1
ATOM 6080 N N . PHE D 1 67 ? -33.47426 -0.54962 26.28688 1.000 29.63807 67 PHE D N 1
ATOM 6081 C CA . PHE D 1 67 ? -32.19453 -1.12837 26.68367 1.000 30.12970 67 PHE D CA 1
ATOM 6082 C C . PHE D 1 67 ? -31.59420 -0.31059 27.83839 1.000 31.37572 67 PHE D C 1
ATOM 6083 O O . PHE D 1 67 ? -32.08726 0.76250 28.18709 1.000 29.46093 67 PHE D O 1
ATOM 6091 N N . ASP D 1 68 ? -30.51946 -0.81772 28.45545 1.000 29.27886 68 ASP D N 1
ATOM 6092 C CA . ASP D 1 68 ? -29.99576 -0.17224 29.66462 1.000 32.30687 68 ASP D CA 1
ATOM 6093 C C . ASP D 1 68 ? -28.74909 0.68584 29.42589 1.000 33.68765 68 ASP D C 1
ATOM 6094 O O . ASP D 1 68 ? -28.17393 1.19880 30.39884 1.000 32.23353 68 ASP D O 1
ATOM 6099 N N . LYS D 1 69 ? -28.35190 0.90659 28.16544 1.000 30.62854 69 LYS D N 1
ATOM 6100 C CA . LYS D 1 69 ? -27.11785 1.61911 27.85201 1.000 30.52232 69 LYS D CA 1
ATOM 6101 C C . LYS D 1 69 ? -27.39132 2.79351 26.91767 1.000 31.56824 69 LYS D C 1
ATOM 6102 O O . LYS D 1 69 ? -28.43211 2.87218 26.26998 1.000 31.93651 69 LYS D O 1
ATOM 6108 N N . LYS D 1 70 ? -26.43487 3.71547 26.85221 1.000 32.13538 70 LYS D N 1
ATOM 6109 C CA . LYS D 1 70 ? -26.55502 4.83845 25.94084 1.000 32.52652 70 LYS D CA 1
ATOM 6110 C C . LYS D 1 70 ? -26.39076 4.34925 24.49868 1.000 31.77779 70 LYS D C 1
ATOM 6111 O O . LYS D 1 70 ? -26.07831 3.18249 24.24830 1.000 31.27802 70 LYS D O 1
ATOM 6114 N N . ASN D 1 71 ? -26.61735 5.25059 23.54724 1.000 30.31054 71 ASN D N 1
ATOM 6115 C CA . ASN D 1 71 ? -26.63023 4.87105 22.13482 1.000 33.50404 71 ASN D CA 1
ATOM 6116 C C . ASN D 1 71 ? -25.37821 4.09080 21.76669 1.000 32.05443 71 ASN D C 1
ATOM 6117 O O . ASN D 1 71 ? -24.26897 4.46153 22.15626 1.000 31.68153 71 ASN D O 1
ATOM 6122 N N . GLY D 1 72 ? -25.56753 2.98304 21.05468 1.000 29.60578 72 GLY D N 1
ATOM 6123 C CA . GLY D 1 72 ? -24.43563 2.16159 20.66887 1.000 29.10256 72 GLY D CA 1
ATOM 6124 C C . GLY D 1 72 ? -24.85946 0.93024 19.89952 1.000 31.29767 72 GLY D C 1
ATOM 6125 O O . GLY D 1 72 ? -25.93375 0.89231 19.30006 1.000 28.68395 72 GLY D O 1
ATOM 6126 N N . ALA D 1 73 ? -23.99905 -0.08876 19.92927 1.000 29.01968 73 ALA D N 1
ATOM 6127 C CA . ALA D 1 73 ? -24.09235 -1.21676 18.99822 1.000 29.75311 73 ALA D CA 1
ATOM 6128 C C . ALA D 1 73 ? -24.93558 -2.33712 19.61230 1.000 29.62116 73 ALA D C 1
ATOM 6129 O O . ALA D 1 73 ? -24.44071 -3.37954 20.03161 1.000 28.76061 73 ALA D O 1
ATOM 6131 N N . TYR D 1 74 ? -26.25149 -2.10599 19.65427 1.000 29.66731 74 TYR D N 1
ATOM 6132 C CA . TYR D 1 74 ? -27.19620 -3.06971 20.22290 1.000 27.43041 74 TYR D CA 1
ATOM 6133 C C . TYR D 1 74 ? -28.34685 -3.23106 19.23050 1.000 28.70523 74 TYR D C 1
ATOM 6134 O O . TYR D 1 74 ? -29.45672 -2.73532 19.42364 1.000 26.84952 74 TYR D O 1
ATOM 6143 N N . THR D 1 75 ? -28.05135 -3.93798 18.14663 1.000 28.26124 75 THR D N 1
ATOM 6144 C CA . THR D 1 75 ? -28.98055 -4.08541 17.04166 1.000 25.81475 75 THR D CA 1
ATOM 6145 C C . THR D 1 75 ? -30.33345 -4.59407 17.53465 1.000 26.78318 75 THR D C 1
ATOM 6146 O O . THR D 1 75 ? -30.40824 -5.58437 18.27224 1.000 27.04839 75 THR D O 1
ATOM 6150 N N . GLY D 1 76 ? -31.40737 -3.89206 17.14732 1.000 25.53370 76 GLY D N 1
ATOM 6151 C CA . GLY D 1 76 ? -32.76292 -4.31011 17.48819 1.000 26.75068 76 GLY D CA 1
ATOM 6152 C C . GLY D 1 76 ? -33.34992 -3.70206 18.75104 1.000 29.73462 76 GLY D C 1
ATOM 6153 O O . GLY D 1 76 ? -34.53574 -3.94398 19.04017 1.000 26.50594 76 GLY D O 1
ATOM 6154 N N . GLU D 1 77 ? -32.57756 -2.92864 19.51443 1.000 26.03295 77 GLU D N 1
ATOM 6155 C CA . GLU D 1 77 ? -33.03108 -2.39092 20.79441 1.000 26.89975 77 GLU D CA 1
ATOM 6156 C C . GLU D 1 77 ? -33.56663 -0.96783 20.66388 1.000 27.20062 77 GLU D C 1
ATOM 6157 O O . GLU D 1 77 ? -33.27015 -0.23674 19.70746 1.000 26.94382 77 GLU D O 1
ATOM 6163 N N . ASN D 1 78 ? -34.34993 -0.57527 21.67202 1.000 27.05617 78 ASN D N 1
ATOM 6164 C CA . ASN D 1 78 ? -34.82520 0.79754 21.83968 1.000 28.26585 78 ASN D CA 1
ATOM 6165 C C . ASN D 1 78 ? -33.91776 1.56248 22.79258 1.000 28.26759 78 ASN D C 1
ATOM 6166 O O . ASN D 1 78 ? -33.65925 1.10164 23.91153 1.000 28.00851 78 ASN D O 1
ATOM 6171 N N . SER D 1 79 ? -33.51574 2.76429 22.38517 1.000 28.49088 79 SER D N 1
ATOM 6172 C CA . SER D 1 79 ? -32.63313 3.60887 23.18037 1.000 28.53152 79 SER D CA 1
ATOM 6173 C C . SER D 1 79 ? -33.44147 4.59726 24.01205 1.000 30.50932 79 SER D C 1
ATOM 6174 O O . SER D 1 79 ? -34.25673 5.34667 23.46306 1.000 30.55494 79 SER D O 1
ATOM 6177 N N . ALA D 1 80 ? -33.19705 4.61742 25.33111 1.000 27.88147 80 ALA D N 1
ATOM 6178 C CA . ALA D 1 80 ? -33.86696 5.59736 26.18850 1.000 32.21826 80 ALA D CA 1
ATOM 6179 C C . ALA D 1 80 ? -33.58783 7.02255 25.73284 1.000 30.66388 80 ALA D C 1
ATOM 6180 O O . ALA D 1 80 ? -34.49196 7.87239 25.73644 1.000 30.98095 80 ALA D O 1
ATOM 6182 N N . GLN D 1 81 ? -32.33377 7.31574 25.36352 1.000 29.30004 81 GLN D N 1
ATOM 6183 C CA . GLN D 1 81 ? -31.99843 8.65116 24.88119 1.000 31.91788 81 GLN D CA 1
ATOM 6184 C C . GLN D 1 81 ? -32.80574 9.00854 23.63486 1.000 32.01194 81 GLN D C 1
ATOM 6185 O O . GLN D 1 81 ? -33.34531 10.11432 23.53225 1.000 30.58371 81 GLN D O 1
ATOM 6191 N N . SER D 1 82 ? -32.86091 8.09726 22.65726 1.000 29.31532 82 SER D N 1
ATOM 6192 C CA . SER D 1 82 ? -33.61295 8.36164 21.42943 1.000 30.65731 82 SER D CA 1
ATOM 6193 C C . SER D 1 82 ? -35.09797 8.55383 21.71642 1.000 32.15754 82 SER D C 1
ATOM 6194 O O . SER D 1 82 ? -35.75969 9.37529 21.07538 1.000 31.36231 82 SER D O 1
ATOM 6197 N N . LEU D 1 83 ? -35.64289 7.78719 22.66400 1.000 30.93755 83 LEU D N 1
ATOM 6198 C CA . LEU D 1 83 ? -37.05909 7.90144 22.99800 1.000 32.42817 83 LEU D CA 1
ATOM 6199 C C . LEU D 1 83 ? -37.40228 9.30692 23.48890 1.000 32.36429 83 LEU D C 1
ATOM 6200 O O . LEU D 1 83 ? -38.30708 9.95900 22.95918 1.000 33.96382 83 LEU D O 1
ATOM 6205 N N . ILE D 1 84 ? -36.69033 9.79400 24.50206 1.000 31.26097 84 ILE D N 1
ATOM 6206 C CA . ILE D 1 84 ? -37.03417 11.09636 25.06352 1.000 33.68672 84 ILE D CA 1
ATOM 6207 C C . ILE D 1 84 ? -36.75382 12.21575 24.06547 1.000 35.50339 84 ILE D C 1
ATOM 6208 O O . ILE D 1 84 ? -37.44071 13.25115 24.06674 1.000 33.40713 84 ILE D O 1
ATOM 6213 N N . ASP D 1 85 ? -35.75838 12.03036 23.19683 1.000 33.34517 85 ASP D N 1
ATOM 6214 C CA . ASP D 1 85 ? -35.46290 13.02416 22.16859 1.000 35.76566 85 ASP D CA 1
ATOM 6215 C C . ASP D 1 85 ? -36.63857 13.19786 21.21122 1.000 36.37755 85 ASP D C 1
ATOM 6216 O O . ASP D 1 85 ? -36.87951 14.30284 20.71867 1.000 36.70112 85 ASP D O 1
ATOM 6221 N N . ALA D 1 86 ? -37.40334 12.14291 20.95774 1.000 32.22591 86 ALA D N 1
ATOM 6222 C CA . ALA D 1 86 ? -38.57365 12.29430 20.10916 1.000 34.85330 86 ALA D CA 1
ATOM 6223 C C . ALA D 1 86 ? -39.85283 12.56521 20.89845 1.000 37.99888 86 ALA D C 1
ATOM 6224 O O . ALA D 1 86 ? -40.94008 12.53917 20.31296 1.000 39.10895 86 ALA D O 1
ATOM 6226 N N . GLY D 1 87 ? -39.75756 12.81018 22.20589 1.000 35.33213 87 GLY D N 1
ATOM 6227 C CA . GLY D 1 87 ? -40.93142 13.12909 22.99723 1.000 36.64074 87 GLY D CA 1
ATOM 6228 C C . GLY D 1 87 ? -41.66419 11.93583 23.56566 1.000 36.20855 87 GLY D C 1
ATOM 6229 O O . GLY D 1 87 ? -42.78969 12.09223 24.05424 1.000 36.75866 87 GLY D O 1
ATOM 6230 N N . ILE D 1 88 ? -41.07435 10.75018 23.49917 1.000 34.60247 88 ILE D N 1
ATOM 6231 C CA . ILE D 1 88 ? -41.61078 9.57772 24.18344 1.000 34.88059 88 ILE D CA 1
ATOM 6232 C C . ILE D 1 88 ? -41.12249 9.67300 25.62489 1.000 34.50702 88 ILE D C 1
ATOM 6233 O O . ILE D 1 88 ? -39.92046 9.59183 25.87495 1.000 38.72018 88 ILE D O 1
ATOM 6238 N N . THR D 1 89 ? -42.03852 9.85316 26.57195 1.000 34.60482 89 THR D N 1
ATOM 6239 C CA . THR D 1 89 ? -41.65175 10.18691 27.93489 1.000 32.87060 89 THR D CA 1
ATOM 6240 C C . THR D 1 89 ? -41.88919 9.06918 28.93803 1.000 35.01333 89 THR D C 1
ATOM 6241 O O . THR D 1 89 ? -41.61589 9.26811 30.12318 1.000 33.80035 89 THR D O 1
ATOM 6245 N N . TYR D 1 90 ? -42.37184 7.90376 28.50500 1.000 32.65496 90 TYR D N 1
ATOM 6246 C CA . TYR D 1 90 ? -42.58407 6.76969 29.39478 1.000 31.38449 90 TYR D CA 1
ATOM 6247 C C . TYR D 1 90 ? -41.93765 5.53222 28.79101 1.000 30.54970 90 TYR D C 1
ATOM 6248 O O . TYR D 1 90 ? -41.65450 5.48927 27.59683 1.000 28.45341 90 TYR D O 1
ATOM 6257 N N . THR D 1 91 ? -41.73531 4.50923 29.62229 1.000 28.74598 91 THR D N 1
ATOM 6258 C CA . THR D 1 91 ? -41.39206 3.18431 29.11823 1.000 27.24007 91 THR D CA 1
ATOM 6259 C C . THR D 1 91 ? -41.81854 2.14660 30.14115 1.000 31.21136 91 THR D C 1
ATOM 6260 O O . THR D 1 91 ? -41.77081 2.38984 31.34925 1.000 29.11898 91 THR D O 1
ATOM 6264 N N . LEU D 1 92 ? -42.23958 0.98626 29.63920 1.000 28.36466 92 LEU D N 1
ATOM 6265 C CA . LEU D 1 92 ? -42.34523 -0.20031 30.46740 1.000 29.33474 92 LEU D CA 1
ATOM 6266 C C . LEU D 1 92 ? -40.95157 -0.76850 30.68388 1.000 30.95547 92 LEU D C 1
ATOM 6267 O O . LEU D 1 92 ? -40.10910 -0.69588 29.79377 1.000 29.12647 92 LEU D O 1
ATOM 6272 N N . THR D 1 93 ? -40.70212 -1.32370 31.87013 1.000 29.60269 93 THR D N 1
ATOM 6273 C CA . THR D 1 93 ? -39.59456 -2.25276 32.05298 1.000 28.50163 93 THR D CA 1
ATOM 6274 C C . THR D 1 93 ? -40.13179 -3.50596 32.73077 1.000 31.12157 93 THR D C 1
ATOM 6275 O O . THR D 1 93 ? -41.10587 -3.44092 33.48664 1.000 31.39935 93 THR D O 1
ATOM 6279 N N . GLY D 1 94 ? -39.51554 -4.65345 32.42086 1.000 26.94661 94 GLY D N 1
ATOM 6280 C CA . GLY D 1 94 ? -39.81661 -5.87694 33.15221 1.000 28.99443 94 GLY D CA 1
ATOM 6281 C C . GLY D 1 94 ? -41.19650 -6.47232 32.96429 1.000 31.99181 94 GLY D C 1
ATOM 6282 O O . GLY D 1 94 ? -41.62553 -7.27328 33.80737 1.000 29.43587 94 GLY D O 1
ATOM 6283 N N . HIS D 1 95 ? -41.90963 -6.12234 31.88936 1.000 27.17088 95 HIS D N 1
ATOM 6284 C CA . HIS D 1 95 ? -43.18716 -6.77159 31.61694 1.000 31.05185 95 HIS D CA 1
ATOM 6285 C C . HIS D 1 95 ? -43.02638 -8.28762 31.67567 1.000 31.38291 95 HIS D C 1
ATOM 6286 O O . HIS D 1 95 ? -42.00725 -8.83301 31.24872 1.000 29.48270 95 HIS D O 1
ATOM 6293 N N . SER D 1 96 ? -44.04328 -8.97041 32.20944 1.000 32.20632 96 SER D N 1
ATOM 6294 C CA . SER D 1 96 ? -43.94033 -10.42109 32.38934 1.000 31.44136 96 SER D CA 1
ATOM 6295 C C . SER D 1 96 ? -43.62347 -11.13535 31.08251 1.000 33.30395 96 SER D C 1
ATOM 6296 O O . SER D 1 96 ? -42.95281 -12.17594 31.08687 1.000 33.02704 96 SER D O 1
ATOM 6299 N N . GLU D 1 97 ? -44.07885 -10.59341 29.95167 1.000 31.89163 97 GLU D N 1
ATOM 6300 C CA . GLU D 1 97 ? -43.78184 -11.23851 28.67754 1.000 32.02999 97 GLU D CA 1
ATOM 6301 C C . GLU D 1 97 ? -42.28988 -11.18133 28.36439 1.000 32.61859 97 GLU D C 1
ATOM 6302 O O . GLU D 1 97 ? -41.75318 -12.08886 27.71130 1.000 32.59471 97 GLU D O 1
ATOM 6308 N N . ARG D 1 98 ? -41.59955 -10.14612 28.84751 1.000 30.43256 98 ARG D N 1
ATOM 6309 C CA . ARG D 1 98 ? -40.16583 -10.04732 28.61010 1.000 29.46252 98 ARG D CA 1
ATOM 6310 C C . ARG D 1 98 ? -39.37026 -10.83383 29.64490 1.000 30.42623 98 ARG D C 1
ATOM 6311 O O . ARG D 1 98 ? -38.33921 -11.43117 29.31247 1.000 30.27538 98 ARG D O 1
ATOM 6319 N N . ARG D 1 99 ? -39.84092 -10.86241 30.89192 1.000 31.55982 99 ARG D N 1
ATOM 6320 C CA . ARG D 1 99 ? -39.20643 -11.70042 31.90756 1.000 31.56927 99 ARG D CA 1
ATOM 6321 C C . ARG D 1 99 ? -39.32309 -13.18431 31.55516 1.000 34.33048 99 ARG D C 1
ATOM 6322 O O . ARG D 1 99 ? -38.38595 -13.95713 31.77735 1.000 37.09647 99 ARG D O 1
ATOM 6330 N N . THR D 1 100 ? -40.46405 -13.60438 31.01174 1.000 32.76340 100 THR D N 1
ATOM 6331 C CA . THR D 1 100 ? -40.61833 -15.01369 30.63925 1.000 32.67044 100 THR D CA 1
ATOM 6332 C C . THR D 1 100 ? -40.00706 -15.32623 29.27303 1.000 32.93492 100 THR D C 1
ATOM 6333 O O . THR D 1 100 ? -39.06398 -16.12019 29.18153 1.000 35.47935 100 THR D O 1
ATOM 6337 N N . ILE D 1 101 ? -40.51734 -14.71712 28.19733 1.000 33.28413 101 ILE D N 1
ATOM 6338 C CA . ILE D 1 101 ? -40.07450 -15.10359 26.85188 1.000 33.07576 101 ILE D CA 1
ATOM 6339 C C . ILE D 1 101 ? -38.59745 -14.78368 26.65311 1.000 34.25166 101 ILE D C 1
ATOM 6340 O O . ILE D 1 101 ? -37.83335 -15.60081 26.12541 1.000 33.73775 101 ILE D O 1
ATOM 6345 N N . PHE D 1 102 ? -38.16688 -13.59155 27.06627 1.000 31.72028 102 PHE D N 1
ATOM 6346 C CA . PHE D 1 102 ? -36.80468 -13.14544 26.80421 1.000 33.88834 102 PHE D CA 1
ATOM 6347 C C . PHE D 1 102 ? -35.89960 -13.23851 28.02161 1.000 30.80276 102 PHE D C 1
ATOM 6348 O O . PHE D 1 102 ? -34.76565 -12.75521 27.97115 1.000 31.15758 102 PHE D O 1
ATOM 6356 N N . LYS D 1 103 ? -36.35953 -13.89961 29.08368 1.000 30.79355 103 LYS D N 1
ATOM 6357 C CA . LYS D 1 103 ? -35.55809 -14.17703 30.27871 1.000 33.33451 103 LYS D CA 1
ATOM 6358 C C . LYS D 1 103 ? -34.87139 -12.92660 30.81856 1.000 34.32345 103 LYS D C 1
ATOM 6359 O O . LYS D 1 103 ? -33.71220 -12.96694 31.23433 1.000 32.25025 103 LYS D O 1
ATOM 6365 N N . GLU D 1 104 ? -35.57875 -11.79434 30.81959 1.000 29.95421 104 GLU D N 1
ATOM 6366 C CA . GLU D 1 104 ? -34.97624 -10.59575 31.39414 1.000 31.18421 104 GLU D CA 1
ATOM 6367 C C . GLU D 1 104 ? -34.82260 -10.78600 32.89895 1.000 30.86591 104 GLU D C 1
ATOM 6368 O O . GLU D 1 104 ? -35.80623 -11.06379 33.59449 1.000 32.30819 104 GLU D O 1
ATOM 6374 N N . SER D 1 105 ? -33.59317 -10.67635 33.39849 1.000 30.62243 105 SER D N 1
ATOM 6375 C CA . SER D 1 105 ? -33.32921 -10.93562 34.81298 1.000 34.80097 105 SER D CA 1
ATOM 6376 C C . SER D 1 105 ? -33.82181 -9.78360 35.68095 1.000 33.87467 105 SER D C 1
ATOM 6377 O O . SER D 1 105 ? -34.04920 -8.66976 35.19557 1.000 29.35222 105 SER D O 1
ATOM 6380 N N . ASP D 1 106 ? -33.94326 -10.05004 36.99172 1.000 31.56913 106 ASP D N 1
ATOM 6381 C CA . ASP D 1 106 ? -34.30247 -8.98002 37.93109 1.000 33.22394 106 ASP D CA 1
ATOM 6382 C C . ASP D 1 106 ? -33.33110 -7.80958 37.83456 1.000 33.51485 106 ASP D C 1
ATOM 6383 O O . ASP D 1 106 ? -33.74112 -6.64098 37.90333 1.000 31.51335 106 ASP D O 1
ATOM 6388 N N . GLU D 1 107 ? -32.03121 -8.10907 37.71618 1.000 28.52998 107 GLU D N 1
ATOM 6389 C CA . GLU D 1 107 ? -31.01745 -7.06152 37.67957 1.000 32.57023 107 GLU D CA 1
ATOM 6390 C C . GLU D 1 107 ? -31.05674 -6.29589 36.36019 1.000 33.02508 107 GLU D C 1
ATOM 6391 O O . GLU D 1 107 ? -30.87734 -5.07549 36.34915 1.000 32.70850 107 GLU D O 1
ATOM 6393 N N . PHE D 1 108 ? -31.28428 -6.99547 35.23910 1.000 32.62798 108 PHE D N 1
ATOM 6394 C CA . PHE D 1 108 ? -31.39808 -6.31868 33.94781 1.000 31.15587 108 PHE D CA 1
ATOM 6395 C C . PHE D 1 108 ? -32.55342 -5.32085 33.96591 1.000 33.25273 108 PHE D C 1
ATOM 6396 O O . PHE D 1 108 ? -32.40679 -4.16884 33.54228 1.000 30.00678 108 PHE D O 1
ATOM 6404 N N . VAL D 1 109 ? -33.70807 -5.74314 34.48047 1.000 29.81679 109 VAL D N 1
ATOM 6405 C CA . VAL D 1 109 ? -34.85946 -4.84533 34.59361 1.000 30.08467 109 VAL D CA 1
ATOM 6406 C C . VAL D 1 109 ? -34.50041 -3.62352 35.43017 1.000 31.56466 109 VAL D C 1
ATOM 6407 O O . VAL D 1 109 ? -34.81499 -2.48272 35.06910 1.000 30.76804 109 VAL D O 1
ATOM 6411 N N . ALA D 1 110 ? -33.83881 -3.85106 36.56654 1.000 29.17047 110 ALA D N 1
ATOM 6412 C CA . ALA D 1 110 ? -33.43161 -2.75317 37.43647 1.000 32.38661 110 ALA D CA 1
ATOM 6413 C C . ALA D 1 110 ? -32.44693 -1.82603 36.73665 1.000 31.67225 110 ALA D C 1
ATOM 6414 O O . ALA D 1 110 ? -32.50357 -0.60123 36.90876 1.000 29.70475 110 ALA D O 1
ATOM 6416 N N . ASP D 1 111 ? -31.51782 -2.39568 35.96333 1.000 30.88055 111 ASP D N 1
ATOM 6417 C CA . ASP D 1 111 ? -30.54216 -1.57664 35.24665 1.000 30.75800 111 ASP D CA 1
ATOM 6418 C C . ASP D 1 111 ? -31.19883 -0.70954 34.17636 1.000 31.19631 111 ASP D C 1
ATOM 6419 O O . ASP D 1 111 ? -30.84057 0.46850 34.03145 1.000 30.74692 111 ASP D O 1
ATOM 6424 N N . LYS D 1 112 ? -32.13845 -1.26532 33.39135 1.000 27.96867 112 LYS D N 1
ATOM 6425 C CA . LYS D 1 112 ? -32.79389 -0.41256 32.40002 1.000 31.39496 112 LYS D CA 1
ATOM 6426 C C . LYS D 1 112 ? -33.69119 0.61416 33.08304 1.000 28.15027 112 LYS D C 1
ATOM 6427 O O . LYS D 1 112 ? -33.86406 1.72599 32.57151 1.000 31.31994 112 LYS D O 1
ATOM 6433 N N . THR D 1 113 ? -34.32884 0.24123 34.20169 1.000 29.65204 113 THR D N 1
ATOM 6434 C CA . THR D 1 113 ? -35.11709 1.21867 34.95409 1.000 29.14910 113 THR D CA 1
ATOM 6435 C C . THR D 1 113 ? -34.24818 2.40192 35.37105 1.000 30.98292 113 THR D C 1
ATOM 6436 O O . THR D 1 113 ? -34.59491 3.56868 35.13212 1.000 31.87417 113 THR D O 1
ATOM 6440 N N . LYS D 1 114 ? -33.10070 2.11028 35.98894 1.000 28.35691 114 LYS D N 1
ATOM 6441 C CA . LYS D 1 114 ? -32.20032 3.16942 36.42661 1.000 30.88514 114 LYS D CA 1
ATOM 6442 C C . LYS D 1 114 ? -31.78015 4.05155 35.25975 1.000 33.64578 114 LYS D C 1
ATOM 6443 O O . LYS D 1 114 ? -31.83357 5.28309 35.35088 1.000 32.68932 114 LYS D O 1
ATOM 6448 N N . PHE D 1 115 ? -31.34033 3.43872 34.16093 1.000 30.03549 115 PHE D N 1
ATOM 6449 C CA . PHE D 1 115 ? -30.87972 4.23275 33.02563 1.000 33.72900 115 PHE D CA 1
ATOM 6450 C C . PHE D 1 115 ? -32.00395 5.08861 32.46019 1.000 32.08949 115 PHE D C 1
ATOM 6451 O O . PHE D 1 115 ? -31.81872 6.28552 32.20912 1.000 33.22456 115 PHE D O 1
ATOM 6459 N N . ALA D 1 116 ? -33.18366 4.49171 32.26736 1.000 30.91006 116 ALA D N 1
ATOM 6460 C CA . ALA D 1 116 ? -34.31707 5.23400 31.72336 1.000 32.31112 116 ALA D CA 1
ATOM 6461 C C . ALA D 1 116 ? -34.68301 6.41860 32.61347 1.000 31.10461 116 ALA D C 1
ATOM 6462 O O . ALA D 1 116 ? -34.92109 7.52225 32.11634 1.000 28.99277 116 ALA D O 1
ATOM 6464 N N . LEU D 1 117 ? -34.71686 6.21364 33.93216 1.000 29.30222 117 LEU D N 1
ATOM 6465 C CA . LEU D 1 117 ? -34.97840 7.32344 34.84784 1.000 32.20381 117 LEU D CA 1
ATOM 6466 C C . LEU D 1 117 ? -33.93998 8.42588 34.68689 1.000 33.22507 117 LEU D C 1
ATOM 6467 O O . LEU D 1 117 ? -34.28222 9.61492 34.65360 1.000 33.53129 117 LEU D O 1
ATOM 6472 N N . GLU D 1 118 ? -32.66019 8.04551 34.60125 1.000 32.43210 118 GLU D N 1
ATOM 6473 C CA . GLU D 1 118 ? -31.58467 9.03299 34.48732 1.000 33.02620 118 GLU D CA 1
ATOM 6474 C C . GLU D 1 118 ? -31.75278 9.88125 33.23609 1.000 34.36546 118 GLU D C 1
ATOM 6475 O O . GLU D 1 118 ? -31.44548 11.08343 33.23821 1.000 34.75892 118 GLU D O 1
ATOM 6481 N N . GLN D 1 119 ? -32.25198 9.27458 32.15639 1.000 32.88709 119 GLN D N 1
ATOM 6482 C CA . GLN D 1 119 ? -32.42628 9.97631 30.89338 1.000 34.02456 119 GLN D CA 1
ATOM 6483 C C . GLN D 1 119 ? -33.72505 10.77272 30.82889 1.000 37.25428 119 GLN D C 1
ATOM 6484 O O . GLN D 1 119 ? -33.96964 11.44692 29.82210 1.000 35.64084 119 GLN D O 1
ATOM 6490 N N . GLY D 1 120 ? -34.55398 10.72992 31.87108 1.000 35.52669 120 GLY D N 1
ATOM 6491 C CA . GLY D 1 120 ? -35.71003 11.60380 31.97772 1.000 34.31960 120 GLY D CA 1
ATOM 6492 C C . GLY D 1 120 ? -37.06046 10.92643 31.81610 1.000 36.80835 120 GLY D C 1
ATOM 6493 O O . GLY D 1 120 ? -38.08075 11.62222 31.85043 1.000 35.39767 120 GLY D O 1
ATOM 6494 N N . LEU D 1 121 ? -37.10822 9.60825 31.64116 1.000 30.92738 121 LEU D N 1
ATOM 6495 C CA . LEU D 1 121 ? -38.36994 8.90397 31.42473 1.000 33.66373 121 LEU D CA 1
ATOM 6496 C C . LEU D 1 121 ? -39.06601 8.57825 32.74931 1.000 35.81791 121 LEU D C 1
ATOM 6497 O O . LEU D 1 121 ? -38.43218 8.46529 33.80540 1.000 34.99127 121 LEU D O 1
ATOM 6502 N N . THR D 1 122 ? -40.39037 8.44920 32.68977 1.000 35.02582 122 THR D N 1
ATOM 6503 C CA . THR D 1 122 ? -41.13294 7.75822 33.73884 1.000 32.41226 122 THR D CA 1
ATOM 6504 C C . THR D 1 122 ? -41.14260 6.27546 33.40515 1.000 32.11644 122 THR D C 1
ATOM 6505 O O . THR D 1 122 ? -41.32300 5.90531 32.24481 1.000 31.26357 122 THR D O 1
ATOM 6509 N N . VAL D 1 123 ? -40.91122 5.42790 34.40951 1.000 31.04416 123 VAL D N 1
ATOM 6510 C CA . VAL D 1 123 ? -40.79286 3.99016 34.19512 1.000 32.82994 123 VAL D CA 1
ATOM 6511 C C . VAL D 1 123 ? -41.97110 3.30500 34.86547 1.000 32.94554 123 VAL D C 1
ATOM 6512 O O . VAL D 1 123 ? -42.20000 3.47453 36.06673 1.000 32.70621 123 VAL D O 1
ATOM 6516 N N . VAL D 1 124 ? -42.72230 2.53343 34.08548 1.000 30.25899 124 VAL D N 1
ATOM 6517 C CA . VAL D 1 124 ? -43.68966 1.59174 34.63697 1.000 31.86405 124 VAL D CA 1
ATOM 6518 C C . VAL D 1 124 ? -42.96018 0.25873 34.76632 1.000 32.84149 124 VAL D C 1
ATOM 6519 O O . VAL D 1 124 ? -42.79956 -0.47367 33.78351 1.000 32.56133 124 VAL D O 1
ATOM 6523 N N . ALA D 1 125 ? -42.45849 -0.03345 35.97198 1.000 31.54778 125 ALA D N 1
ATOM 6524 C CA . ALA D 1 125 ? -41.73478 -1.27486 36.23443 1.000 30.83541 125 ALA D CA 1
ATOM 6525 C C . ALA D 1 125 ? -42.74221 -2.34498 36.61518 1.000 32.22726 125 ALA D C 1
ATOM 6526 O O . ALA D 1 125 ? -43.51040 -2.16284 37.56500 1.000 32.02870 125 ALA D O 1
ATOM 6528 N N . CYS D 1 126 ? -42.73565 -3.44992 35.88545 1.000 32.04552 126 CYS D N 1
ATOM 6529 C CA . CYS D 1 126 ? -43.69506 -4.52598 36.07882 1.000 30.71009 126 CYS D CA 1
ATOM 6530 C C . CYS D 1 126 ? -43.07756 -5.64631 36.90801 1.000 33.56059 126 CYS D C 1
ATOM 6531 O O . CYS D 1 126 ? -41.90377 -5.97622 36.74242 1.000 29.98340 126 CYS D O 1
ATOM 6534 N N . ILE D 1 127 ? -43.87335 -6.20960 37.81828 1.000 32.22076 127 ILE D N 1
ATOM 6535 C CA . ILE D 1 127 ? -43.46249 -7.31635 38.67315 1.000 33.37545 127 ILE D CA 1
ATOM 6536 C C . ILE D 1 127 ? -44.61946 -8.30631 38.72282 1.000 35.27220 127 ILE D C 1
ATOM 6537 O O . ILE D 1 127 ? -45.73721 -8.00558 38.30243 1.000 34.51663 127 ILE D O 1
ATOM 6542 N N . GLY D 1 128 ? -44.34977 -9.50070 39.24768 1.000 34.23505 128 GLY D N 1
ATOM 6543 C CA . GLY D 1 128 ? -45.43408 -10.46696 39.35533 1.000 37.70971 128 GLY D CA 1
ATOM 6544 C C . GLY D 1 128 ? -44.99076 -11.91182 39.44197 1.000 41.81477 128 GLY D C 1
ATOM 6545 O O . GLY D 1 128 ? -43.90310 -12.26901 38.96717 1.000 42.48757 128 GLY D O 1
ATOM 6546 N N . GLU D 1 129 ? -45.83213 -12.74885 40.04784 1.000 43.65770 129 GLU D N 1
ATOM 6547 C CA . GLU D 1 129 ? -45.48829 -14.12560 40.37021 1.000 46.93212 129 GLU D CA 1
ATOM 6548 C C . GLU D 1 129 ? -46.27077 -15.10152 39.49557 1.000 48.21020 129 GLU D C 1
ATOM 6549 O O . GLU D 1 129 ? -47.40940 -14.83540 39.09825 1.000 46.35298 129 GLU D O 1
ATOM 6555 N N . THR D 1 130 ? -45.63698 -16.23435 39.19446 1.000 48.98149 130 THR D N 1
ATOM 6556 C CA . THR D 1 130 ? -46.24110 -17.30053 38.40415 1.000 52.79926 130 THR D CA 1
ATOM 6557 C C . THR D 1 130 ? -47.16819 -18.17376 39.25754 1.000 58.53016 130 THR D C 1
ATOM 6558 O O . THR D 1 130 ? -47.33577 -17.97360 40.46852 1.000 56.39428 130 THR D O 1
ATOM 6562 N N . LEU D 1 131 ? -47.76924 -19.17581 38.60404 1.000 64.10123 131 LEU D N 1
ATOM 6563 C CA . LEU D 1 131 ? -48.70630 -20.06576 39.28616 1.000 63.34231 131 LEU D CA 1
ATOM 6564 C C . LEU D 1 131 ? -48.00942 -20.86334 40.38139 1.000 62.46701 131 LEU D C 1
ATOM 6565 O O . LEU D 1 131 ? -48.51197 -20.96566 41.50554 1.000 65.55862 131 LEU D O 1
ATOM 6567 N N . ALA D 1 132 ? -46.84250 -21.43225 40.07230 1.000 62.78487 132 ALA D N 1
ATOM 6568 C CA . ALA D 1 132 ? -46.09990 -22.18027 41.08277 1.000 63.03410 132 ALA D CA 1
ATOM 6569 C C . ALA D 1 132 ? -45.65557 -21.28104 42.23046 1.000 63.64496 132 ALA D C 1
ATOM 6570 O O . ALA D 1 132 ? -45.62992 -21.71435 43.38868 1.000 66.24758 132 ALA D O 1
ATOM 6572 N N . GLU D 1 133 ? -45.31467 -20.02679 41.93331 1.000 61.17495 133 GLU D N 1
ATOM 6573 C CA . GLU D 1 133 ? -44.88228 -19.11142 42.98268 1.000 60.90232 133 GLU D CA 1
ATOM 6574 C C . GLU D 1 133 ? -46.05070 -18.68051 43.86341 1.000 65.38102 133 GLU D C 1
ATOM 6575 O O . GLU D 1 133 ? -45.86194 -18.41485 45.05606 1.000 67.19186 133 GLU D O 1
ATOM 6581 N N . ARG D 1 134 ? -47.26127 -18.63045 43.30021 1.000 62.17741 134 ARG D N 1
ATOM 6582 C CA . ARG D 1 134 ? -48.42667 -18.17325 44.05112 1.000 64.09546 134 ARG D CA 1
ATOM 6583 C C . ARG D 1 134 ? -48.72201 -19.07382 45.24376 1.000 72.47394 134 ARG D C 1
ATOM 6584 O O . ARG D 1 134 ? -49.32189 -18.62349 46.22855 1.000 73.36298 134 ARG D O 1
ATOM 6592 N N . GLU D 1 135 ? -48.30914 -20.34193 45.17480 1.000 75.68793 135 GLU D N 1
ATOM 6593 C CA . GLU D 1 135 ? -48.69398 -21.31258 46.19575 1.000 86.03535 135 GLU D CA 1
ATOM 6594 C C . GLU D 1 135 ? -48.20515 -20.89343 47.57833 1.000 90.15424 135 GLU D C 1
ATOM 6595 O O . GLU D 1 135 ? -48.95854 -20.95094 48.55938 1.000 91.49891 135 GLU D O 1
ATOM 6601 N N . ALA D 1 136 ? -46.93905 -20.45683 47.67683 1.000 94.52272 136 ALA D N 1
ATOM 6602 C CA . ALA D 1 136 ? -46.38548 -20.08239 48.97428 1.000 96.14281 136 ALA D CA 1
ATOM 6603 C C . ALA D 1 136 ? -45.24464 -19.07846 48.84928 1.000 96.44005 136 ALA D C 1
ATOM 6604 O O . ALA D 1 136 ? -44.35551 -19.04772 49.70810 1.000 101.53188 136 ALA D O 1
ATOM 6606 N N . ASN D 1 137 ? -45.25350 -18.24071 47.80319 1.000 76.21078 137 ASN D N 1
ATOM 6607 C CA . ASN D 1 137 ? -44.13116 -17.32467 47.62613 1.000 68.83915 137 ASN D CA 1
ATOM 6608 C C . ASN D 1 137 ? -44.50031 -16.01648 46.92647 1.000 59.21015 137 ASN D C 1
ATOM 6609 O O . ASN D 1 137 ? -43.59515 -15.33704 46.42326 1.000 54.81339 137 ASN D O 1
ATOM 6611 N N . THR D 1 138 ? -45.78447 -15.63672 46.87824 1.000 60.87396 138 THR D N 1
ATOM 6612 C CA . THR D 1 138 ? -46.16582 -14.38185 46.23128 1.000 54.52559 138 THR D CA 1
ATOM 6613 C C . THR D 1 138 ? -45.34526 -13.21644 46.77397 1.000 50.24855 138 THR D C 1
ATOM 6614 O O . THR D 1 138 ? -44.73385 -12.45775 46.01240 1.000 49.36808 138 THR D O 1
ATOM 6618 N N . ILE D 1 139 ? -45.30914 -13.08004 48.10032 1.000 48.83919 139 ILE D N 1
ATOM 6619 C CA . ILE D 1 139 ? -44.63339 -11.95220 48.73210 1.000 49.45688 139 ILE D CA 1
ATOM 6620 C C . ILE D 1 139 ? -43.13531 -12.01541 48.45573 1.000 47.33551 139 ILE D C 1
ATOM 6621 O O . ILE D 1 139 ? -42.52500 -11.03583 48.00874 1.000 44.67982 139 ILE D O 1
ATOM 6626 N N . ASN D 1 140 ? -42.52533 -13.17949 48.70397 1.000 45.57493 140 ASN D N 1
ATOM 6627 C CA . ASN D 1 140 ? -41.09360 -13.34324 48.46598 1.000 46.24338 140 ASN D CA 1
ATOM 6628 C C . ASN D 1 140 ? -40.70899 -12.98236 47.03850 1.000 41.63457 140 ASN D C 1
ATOM 6629 O O . ASN D 1 140 ? -39.61626 -12.44831 46.79923 1.000 39.92950 140 ASN D O 1
ATOM 6634 N N . VAL D 1 141 ? -41.58225 -13.28237 46.07236 1.000 42.17321 141 VAL D N 1
ATOM 6635 C CA . VAL D 1 141 ? -41.23878 -13.04105 44.67590 1.000 43.85184 141 VAL D CA 1
ATOM 6636 C C . VAL D 1 141 ? -41.26016 -11.54711 44.36786 1.000 40.95810 141 VAL D C 1
ATOM 6637 O O . VAL D 1 141 ? -40.29960 -11.00256 43.81055 1.000 40.12395 141 VAL D O 1
ATOM 6641 N N . VAL D 1 142 ? -42.34325 -10.85584 44.73084 1.000 39.22235 142 VAL D N 1
ATOM 6642 C CA . VAL D 1 142 ? -42.40688 -9.43481 44.39091 1.000 39.00504 142 VAL D CA 1
ATOM 6643 C C . VAL D 1 142 ? -41.35487 -8.65753 45.17031 1.000 38.12845 142 VAL D C 1
ATOM 6644 O O . VAL D 1 142 ? -40.72694 -7.73100 44.63899 1.000 36.95686 142 VAL D O 1
ATOM 6648 N N . VAL D 1 143 ? -41.13046 -9.03652 46.43298 1.000 38.55231 143 VAL D N 1
ATOM 6649 C CA . VAL D 1 143 ? -40.08774 -8.41594 47.24617 1.000 37.10457 143 VAL D CA 1
ATOM 6650 C C . VAL D 1 143 ? -38.72727 -8.55371 46.56658 1.000 36.00079 143 VAL D C 1
ATOM 6651 O O . VAL D 1 143 ? -37.92947 -7.60639 46.53142 1.000 35.21199 143 VAL D O 1
ATOM 6655 N N . ARG D 1 144 ? -38.43958 -9.72576 46.00294 1.000 35.22943 144 ARG D N 1
ATOM 6656 C CA . ARG D 1 144 ? -37.13815 -9.91566 45.37046 1.000 35.89874 144 ARG D CA 1
ATOM 6657 C C . ARG D 1 144 ? -37.02352 -9.08542 44.09161 1.000 34.89688 144 ARG D C 1
ATOM 6658 O O . ARG D 1 144 ? -35.97797 -8.47909 43.82242 1.000 34.37551 144 ARG D O 1
ATOM 6666 N N . GLN D 1 145 ? -38.10064 -9.02572 43.30517 1.000 36.14565 145 GLN D N 1
ATOM 6667 C CA . GLN D 1 145 ? -38.06398 -8.22349 42.08858 1.000 33.97026 145 GLN D CA 1
ATOM 6668 C C . GLN D 1 145 ? -37.92223 -6.74635 42.42107 1.000 34.02821 145 GLN D C 1
ATOM 6669 O O . GLN D 1 145 ? -37.16310 -6.02548 41.76053 1.000 34.77175 145 GLN D O 1
ATOM 6675 N N . LEU D 1 146 ? -38.62088 -6.29471 43.46700 1.000 34.28090 146 LEU D N 1
ATOM 6676 C CA . LEU D 1 146 ? -38.57315 -4.89079 43.85781 1.000 35.97570 146 LEU D CA 1
ATOM 6677 C C . LEU D 1 146 ? -37.22971 -4.53536 44.48937 1.000 33.58553 146 LEU D C 1
ATOM 6678 O O . LEU D 1 146 ? -36.68804 -3.45425 44.23475 1.000 33.80591 146 LEU D O 1
ATOM 6683 N N . ASN D 1 147 ? -36.67988 -5.42726 45.32394 1.000 33.86406 147 ASN D N 1
ATOM 6684 C CA . ASN D 1 147 ? -35.36304 -5.19306 45.91401 1.000 33.53382 147 ASN D CA 1
ATOM 6685 C C . ASN D 1 147 ? -34.30255 -4.97780 44.83792 1.000 35.39964 147 ASN D C 1
ATOM 6686 O O . ASN D 1 147 ? -33.40549 -4.13214 44.98993 1.000 33.14264 147 ASN D O 1
ATOM 6691 N N . ALA D 1 148 ? -34.37500 -5.74448 43.74722 1.000 32.54437 148 ALA D N 1
ATOM 6692 C CA . ALA D 1 148 ? -33.40057 -5.56511 42.67926 1.000 33.24648 148 ALA D CA 1
ATOM 6693 C C . ALA D 1 148 ? -33.46159 -4.14873 42.12939 1.000 33.68537 148 ALA D C 1
ATOM 6694 O O . ALA D 1 148 ? -32.42452 -3.53638 41.84551 1.000 33.90852 148 ALA D O 1
ATOM 6696 N N . ILE D 1 149 ? -34.66646 -3.61023 41.96974 1.000 32.77734 149 ILE D N 1
ATOM 6697 C CA . ILE D 1 149 ? -34.78229 -2.22871 41.51196 1.000 30.79306 149 ILE D CA 1
ATOM 6698 C C . ILE D 1 149 ? -34.26163 -1.27168 42.57714 1.000 34.05599 149 ILE D C 1
ATOM 6699 O O . ILE D 1 149 ? -33.50520 -0.33977 42.27082 1.000 34.80680 149 ILE D O 1
ATOM 6704 N N . ALA D 1 150 ? -34.62274 -1.50704 43.84500 1.000 34.24183 150 ALA D N 1
ATOM 6705 C CA . ALA D 1 150 ? -34.15735 -0.64870 44.93372 1.000 36.21120 150 ALA D CA 1
ATOM 6706 C C . ALA D 1 150 ? -32.63718 -0.60672 45.01018 1.000 36.39521 150 ALA D C 1
ATOM 6707 O O . ALA D 1 150 ? -32.06136 0.43184 45.34946 1.000 40.34462 150 ALA D O 1
ATOM 6709 N N . ASP D 1 151 ? -31.96700 -1.71577 44.69190 1.000 35.64035 151 ASP D N 1
ATOM 6710 C CA . ASP D 1 151 ? -30.50774 -1.73016 44.73172 1.000 36.02909 151 ASP D CA 1
ATOM 6711 C C . ASP D 1 151 ? -29.89804 -0.74380 43.74260 1.000 35.85524 151 ASP D C 1
ATOM 6712 O O . ASP D 1 151 ? -28.77886 -0.26944 43.95754 1.000 38.45150 151 ASP D O 1
ATOM 6717 N N . LYS D 1 152 ? -30.59816 -0.43464 42.64701 1.000 34.69511 152 LYS D N 1
ATOM 6718 C CA . LYS D 1 152 ? -30.03156 0.42198 41.61342 1.000 35.13924 152 LYS D CA 1
ATOM 6719 C C . LYS D 1 152 ? -30.63656 1.81537 41.55646 1.000 35.77396 152 LYS D C 1
ATOM 6720 O O . LYS D 1 152 ? -30.02227 2.71005 40.96462 1.000 37.61566 152 LYS D O 1
ATOM 6726 N N . VAL D 1 153 ? -31.79719 2.02923 42.16719 1.000 34.59442 153 VAL D N 1
ATOM 6727 C CA . VAL D 1 153 ? -32.56830 3.25626 41.99359 1.000 35.73198 153 VAL D CA 1
ATOM 6728 C C . VAL D 1 153 ? -32.78722 3.89685 43.36086 1.000 37.12941 153 VAL D C 1
ATOM 6729 O O . VAL D 1 153 ? -33.41361 3.29504 44.24121 1.000 37.57691 153 VAL D O 1
ATOM 6733 N N . GLN D 1 154 ? -32.29588 5.12436 43.53114 1.000 37.40739 154 GLN D N 1
ATOM 6734 C CA . GLN D 1 154 ? -32.56367 5.86038 44.76425 1.000 37.58630 154 GLN D CA 1
ATOM 6735 C C . GLN D 1 154 ? -33.84700 6.68204 44.67435 1.000 38.80222 154 GLN D C 1
ATOM 6736 O O . GLN D 1 154 ? -34.58946 6.78651 45.65776 1.000 41.21158 154 GLN D O 1
ATOM 6738 N N . ASN D 1 155 ? -34.11604 7.26621 43.51246 1.000 36.44428 155 ASN D N 1
ATOM 6739 C CA . ASN D 1 155 ? -35.22048 8.19868 43.30649 1.000 37.61162 155 ASN D CA 1
ATOM 6740 C C . ASN D 1 155 ? -36.38674 7.46167 42.64786 1.000 39.39359 155 ASN D C 1
ATOM 6741 O O . ASN D 1 155 ? -36.31481 7.10653 41.46682 1.000 38.23469 155 ASN D O 1
ATOM 6746 N N . TRP D 1 156 ? -37.46815 7.26256 43.40605 1.000 38.50253 156 TRP D N 1
ATOM 6747 C CA . TRP D 1 156 ? -38.64927 6.54123 42.94719 1.000 37.49717 156 TRP D CA 1
ATOM 6748 C C . TRP D 1 156 ? -39.82285 7.44772 42.57353 1.000 39.99272 156 TRP D C 1
ATOM 6749 O O . TRP D 1 156 ? -40.93464 6.94462 42.38392 1.000 39.29415 156 TRP D O 1
ATOM 6760 N N . SER D 1 157 ? -39.61628 8.76177 42.45626 1.000 38.08545 157 SER D N 1
ATOM 6761 C CA . SER D 1 157 ? -40.74459 9.64393 42.17047 1.000 40.60353 157 SER D CA 1
ATOM 6762 C C . SER D 1 157 ? -41.31886 9.44059 40.76700 1.000 37.78190 157 SER D C 1
ATOM 6763 O O . SER D 1 157 ? -42.49827 9.72947 40.55427 1.000 35.60921 157 SER D O 1
ATOM 6766 N N . LYS D 1 158 ? -40.53469 8.94171 39.80525 1.000 34.80030 158 LYS D N 1
ATOM 6767 C CA . LYS D 1 158 ? -41.03168 8.71648 38.45427 1.000 35.61129 158 LYS D CA 1
ATOM 6768 C C . LYS D 1 158 ? -41.07557 7.22624 38.12173 1.000 34.54461 158 LYS D C 1
ATOM 6769 O O . LYS D 1 158 ? -40.96236 6.83102 36.95857 1.000 33.74698 158 LYS D O 1
ATOM 6772 N N . ILE D 1 159 ? -41.22572 6.39563 39.14045 1.000 35.12313 159 ILE D N 1
ATOM 6773 C CA . ILE D 1 159 ? -41.50991 4.97673 38.96963 1.000 35.14598 159 ILE D CA 1
ATOM 6774 C C . ILE D 1 159 ? -42.98177 4.75408 39.26747 1.000 34.97897 159 ILE D C 1
ATOM 6775 O O . ILE D 1 159 ? -43.54001 5.34722 40.19887 1.000 34.34537 159 ILE D O 1
ATOM 6780 N N . VAL D 1 160 ? -43.61696 3.92682 38.44719 1.000 35.22083 160 VAL D N 1
ATOM 6781 C CA . VAL D 1 160 ? -44.93033 3.35782 38.71835 1.000 35.40610 160 VAL D CA 1
ATOM 6782 C C . VAL D 1 160 ? -44.74547 1.85024 38.72530 1.000 33.83198 160 VAL D C 1
ATOM 6783 O O . VAL D 1 160 ? -44.11024 1.30323 37.82007 1.000 33.04055 160 VAL D O 1
ATOM 6787 N N . ILE D 1 161 ? -45.26052 1.18435 39.74751 1.000 33.71088 161 ILE D N 1
ATOM 6788 C CA . ILE D 1 161 ? -45.16445 -0.26453 39.85265 1.000 34.27524 161 ILE D CA 1
ATOM 6789 C C . ILE D 1 161 ? -46.44449 -0.86082 39.28192 1.000 35.18530 161 ILE D C 1
ATOM 6790 O O . ILE D 1 161 ? -47.54639 -0.47080 39.68051 1.000 32.67132 161 ILE D O 1
ATOM 6795 N N . ALA D 1 162 ? -46.30885 -1.78599 38.33643 1.000 33.87542 162 ALA D N 1
ATOM 6796 C CA . ALA D 1 162 ? -47.45282 -2.52150 37.80073 1.000 34.63979 162 ALA D CA 1
ATOM 6797 C C . ALA D 1 162 ? -47.36740 -3.96866 38.26515 1.000 32.52459 162 ALA D C 1
ATOM 6798 O O . ALA D 1 162 ? -46.39355 -4.66513 37.96219 1.000 34.59225 162 ALA D O 1
ATOM 6800 N N . TYR D 1 163 ? -48.38215 -4.41663 39.00374 1.000 36.21693 163 TYR D N 1
ATOM 6801 C CA . TYR D 1 163 ? -48.43808 -5.78990 39.48773 1.000 36.19652 163 TYR D CA 1
ATOM 6802 C C . TYR D 1 163 ? -49.17732 -6.66789 38.48149 1.000 34.98611 163 TYR D C 1
ATOM 6803 O O . TYR D 1 163 ? -50.35543 -6.43872 38.19057 1.000 36.09332 163 TYR D O 1
ATOM 6812 N N . GLU D 1 164 ? -48.49199 -7.68382 37.97060 1.000 34.81613 164 GLU D N 1
ATOM 6813 C CA . GLU D 1 164 ? -49.08912 -8.60492 37.01112 1.000 37.69638 164 GLU D CA 1
ATOM 6814 C C . GLU D 1 164 ? -49.35405 -9.93195 37.70180 1.000 38.42581 164 GLU D C 1
ATOM 6815 O O . GLU D 1 164 ? -48.39544 -10.60604 38.10731 1.000 38.08892 164 GLU D O 1
ATOM 6821 N N . PRO D 1 165 ? -50.60437 -10.35364 37.86634 1.000 39.95911 165 PRO D N 1
ATOM 6822 C CA . PRO D 1 165 ? -50.88161 -11.69654 38.41193 1.000 43.46376 165 PRO D CA 1
ATOM 6823 C C . PRO D 1 165 ? -50.67659 -12.77255 37.34899 1.000 46.72147 165 PRO D C 1
ATOM 6824 O O . PRO D 1 165 ? -51.61221 -13.33713 36.77759 1.000 52.33996 165 PRO D O 1
ATOM 6828 N N . VAL D 1 166 ? -49.40284 -13.05897 37.07159 1.000 47.98708 166 VAL D N 1
ATOM 6829 C CA . VAL D 1 166 ? -49.04389 -14.00550 36.01739 1.000 47.45814 166 VAL D CA 1
ATOM 6830 C C . VAL D 1 166 ? -49.68849 -15.35970 36.26585 1.000 52.66334 166 VAL D C 1
ATOM 6831 O O . VAL D 1 166 ? -49.98704 -16.10136 35.31995 1.000 53.69120 166 VAL D O 1
ATOM 6835 N N . TRP D 1 167 ? -49.93158 -15.69056 37.53689 1.000 50.66541 167 TRP D N 1
ATOM 6836 C CA . TRP D 1 167 ? -50.57011 -16.94819 37.90483 1.000 54.87596 167 TRP D CA 1
ATOM 6837 C C . TRP D 1 167 ? -51.95867 -17.10873 37.29809 1.000 57.13656 167 TRP D C 1
ATOM 6838 O O . TRP D 1 167 ? -52.43395 -18.24205 37.16412 1.000 61.39176 167 TRP D O 1
ATOM 6849 N N . ALA D 1 168 ? -52.62290 -16.01268 36.93350 1.000 57.00481 168 ALA D N 1
ATOM 6850 C CA . ALA D 1 168 ? -53.98140 -16.06702 36.40297 1.000 63.82398 168 ALA D CA 1
ATOM 6851 C C . ALA D 1 168 ? -54.02783 -16.08279 34.88080 1.000 69.40192 168 ALA D C 1
ATOM 6852 O O . ALA D 1 168 ? -55.11932 -16.16146 34.30854 1.000 75.03294 168 ALA D O 1
ATOM 6854 N N . ILE D 1 169 ? -52.87656 -16.00395 34.21687 1.000 65.69541 169 ILE D N 1
ATOM 6855 C CA . ILE D 1 169 ? -52.79918 -16.01122 32.76014 1.000 69.55145 169 ILE D CA 1
ATOM 6856 C C . ILE D 1 169 ? -52.75545 -17.47682 32.33954 1.000 77.21578 169 ILE D C 1
ATOM 6857 O O . ILE D 1 169 ? -51.71655 -18.13503 32.43643 1.000 77.74137 169 ILE D O 1
ATOM 6862 N N . GLY D 1 170 ? -53.89760 -17.99531 31.89456 1.000 81.70874 170 GLY D N 1
ATOM 6863 C CA . GLY D 1 170 ? -54.02380 -19.40208 31.55993 1.000 84.02640 170 GLY D CA 1
ATOM 6864 C C . GLY D 1 170 ? -54.81304 -20.18490 32.59163 1.000 87.54010 170 GLY D C 1
ATOM 6865 O O . GLY D 1 170 ? -56.03553 -20.05164 32.68773 1.000 90.64613 170 GLY D O 1
ATOM 6866 N N . LYS D 1 173 ? -57.28669 -20.12559 35.91905 1.000 97.66741 173 LYS D N 1
ATOM 6867 C CA . LYS D 1 173 ? -57.47002 -19.36235 37.15151 1.000 94.29093 173 LYS D CA 1
ATOM 6868 C C . LYS D 1 173 ? -57.80299 -17.90078 36.84563 1.000 90.59531 173 LYS D C 1
ATOM 6869 O O . LYS D 1 173 ? -57.53131 -17.41474 35.74562 1.000 89.51353 173 LYS D O 1
ATOM 6871 N N . THR D 1 174 ? -58.39745 -17.20469 37.81748 1.000 90.54257 174 THR D N 1
ATOM 6872 C CA . THR D 1 174 ? -58.77400 -15.80505 37.65573 1.000 86.18240 174 THR D CA 1
ATOM 6873 C C . THR D 1 174 ? -58.47701 -15.04175 38.93873 1.000 81.06293 174 THR D C 1
ATOM 6874 O O . THR D 1 174 ? -58.65301 -15.57019 40.04176 1.000 77.12452 174 THR D O 1
ATOM 6878 N N . ALA D 1 175 ? -58.02907 -13.79571 38.78445 1.000 74.27046 175 ALA D N 1
ATOM 6879 C CA . ALA D 1 175 ? -57.69435 -12.93287 39.90956 1.000 64.86558 175 ALA D CA 1
ATOM 6880 C C . ALA D 1 175 ? -58.87381 -12.02927 40.23955 1.000 63.87013 175 ALA D C 1
ATOM 6881 O O . ALA D 1 175 ? -59.40748 -11.34462 39.35755 1.000 61.13076 175 ALA D O 1
ATOM 6883 N N . THR D 1 176 ? -59.27749 -12.03593 41.51507 1.000 58.90834 176 THR D N 1
ATOM 6884 C CA . THR D 1 176 ? -60.33319 -11.16006 41.99412 1.000 59.01100 176 THR D CA 1
ATOM 6885 C C . THR D 1 176 ? -59.75955 -9.79375 42.37213 1.000 54.72043 176 THR D C 1
ATOM 6886 O O . THR D 1 176 ? -58.58661 -9.68619 42.73497 1.000 53.68058 176 THR D O 1
ATOM 6890 N N . PRO D 1 177 ? -60.56913 -8.73530 42.29410 1.000 54.39456 177 PRO D N 1
ATOM 6891 C CA . PRO D 1 177 ? -60.10809 -7.43439 42.80278 1.000 53.68316 177 PRO D CA 1
ATOM 6892 C C . PRO D 1 177 ? -59.66944 -7.47899 44.25758 1.000 55.09483 177 PRO D C 1
ATOM 6893 O O . PRO D 1 177 ? -58.72386 -6.76969 44.62878 1.000 52.26486 177 PRO D O 1
ATOM 6897 N N . GLU D 1 178 ? -60.32352 -8.29742 45.09332 1.000 54.60844 178 GLU D N 1
ATOM 6898 C CA . GLU D 1 178 ? -59.89015 -8.44863 46.48143 1.000 52.07966 178 GLU D CA 1
ATOM 6899 C C . GLU D 1 178 ? -58.47586 -9.00665 46.55674 1.000 50.99832 178 GLU D C 1
ATOM 6900 O O . GLU D 1 178 ? -57.66001 -8.54740 47.36469 1.000 50.84821 178 GLU D O 1
ATOM 6906 N N . GLN D 1 179 ? -58.17965 -10.02476 45.74324 1.000 51.84664 179 GLN D N 1
ATOM 6907 C CA . GLN D 1 179 ? -56.84496 -10.61463 45.74410 1.000 50.62491 179 GLN D CA 1
ATOM 6908 C C . GLN D 1 179 ? -55.79832 -9.60833 45.28701 1.000 46.54948 179 GLN D C 1
ATOM 6909 O O . GLN D 1 179 ? -54.68189 -9.58111 45.81783 1.000 47.62706 179 GLN D O 1
ATOM 6915 N N . ALA D 1 180 ? -56.12950 -8.80414 44.27496 1.000 46.87845 180 ALA D N 1
ATOM 6916 C CA . ALA D 1 180 ? -55.21658 -7.75818 43.81626 1.000 47.54428 180 ALA D CA 1
ATOM 6917 C C . ALA D 1 180 ? -54.88863 -6.78005 44.94255 1.000 46.29884 180 ALA D C 1
ATOM 6918 O O . ALA D 1 180 ? -53.71894 -6.46800 45.18863 1.000 44.04000 180 ALA D O 1
ATOM 6920 N N . GLN D 1 181 ? -55.91981 -6.28239 45.63232 1.000 45.74360 181 GLN D N 1
ATOM 6921 C CA . GLN D 1 181 ? -55.72151 -5.39447 46.77539 1.000 45.05291 181 GLN D CA 1
ATOM 6922 C C . GLN D 1 181 ? -54.74165 -5.98150 47.78327 1.000 45.87136 181 GLN D C 1
ATOM 6923 O O . GLN D 1 181 ? -53.86644 -5.27396 48.29886 1.000 45.07296 181 GLN D O 1
ATOM 6929 N N . GLU D 1 182 ? -54.86992 -7.27784 48.07884 1.000 46.86485 182 GLU D N 1
ATOM 6930 C CA . GLU D 1 182 ? -54.00998 -7.88440 49.08773 1.000 44.04300 182 GLU D CA 1
ATOM 6931 C C . GLU D 1 182 ? -52.54539 -7.84296 48.66076 1.000 44.32470 182 GLU D C 1
ATOM 6932 O O . GLU D 1 182 ? -51.65858 -7.58220 49.48434 1.000 44.54457 182 GLU D O 1
ATOM 6934 N N . VAL D 1 183 ? -52.26981 -8.08586 47.37436 1.000 45.24462 183 VAL D N 1
ATOM 6935 C CA . VAL D 1 183 ? -50.89060 -8.01126 46.89821 1.000 42.94920 183 VAL D CA 1
ATOM 6936 C C . VAL D 1 183 ? -50.41026 -6.56442 46.86505 1.000 42.13663 183 VAL D C 1
ATOM 6937 O O . VAL D 1 183 ? -49.28020 -6.26727 47.26785 1.000 42.60651 183 VAL D O 1
ATOM 6941 N N . HIS D 1 184 ? -51.25827 -5.64328 46.39017 1.000 42.11067 184 HIS D N 1
ATOM 6942 C CA . HIS D 1 184 ? -50.87921 -4.23305 46.34431 1.000 42.34983 184 HIS D CA 1
ATOM 6943 C C . HIS D 1 184 ? -50.52655 -3.71497 47.73325 1.000 42.76017 184 HIS D C 1
ATOM 6944 O O . HIS D 1 184 ? -49.54596 -2.97783 47.90308 1.000 41.96932 184 HIS D O 1
ATOM 6951 N N . ALA D 1 185 ? -51.31344 -4.09526 48.74189 1.000 43.22865 185 ALA D N 1
ATOM 6952 C CA . ALA D 1 185 ? -50.98856 -3.71769 50.11447 1.000 44.94943 185 ALA D CA 1
ATOM 6953 C C . ALA D 1 185 ? -49.62534 -4.25725 50.53295 1.000 41.93686 185 ALA D C 1
ATOM 6954 O O . ALA D 1 185 ? -48.85609 -3.56032 51.20238 1.000 43.37466 185 ALA D O 1
ATOM 6956 N N . GLU D 1 186 ? -49.29631 -5.48888 50.13594 1.000 43.56049 186 GLU D N 1
ATOM 6957 C CA . GLU D 1 186 ? -47.98367 -6.03072 50.48084 1.000 43.12409 186 GLU D CA 1
ATOM 6958 C C . GLU D 1 186 ? -46.87538 -5.28156 49.75552 1.000 44.17897 186 GLU D C 1
ATOM 6959 O O . GLU D 1 186 ? -45.78990 -5.06744 50.31125 1.000 42.18483 186 GLU D O 1
ATOM 6965 N N . ILE D 1 187 ? -47.13675 -4.86302 48.51776 1.000 42.92306 187 ILE D N 1
ATOM 6966 C CA . ILE D 1 187 ? -46.15126 -4.06975 47.79110 1.000 42.75871 187 ILE D CA 1
ATOM 6967 C C . ILE D 1 187 ? -45.91731 -2.74403 48.49968 1.000 42.09474 187 ILE D C 1
ATOM 6968 O O . ILE D 1 187 ? -44.77056 -2.29944 48.65248 1.000 41.17337 187 ILE D O 1
ATOM 6973 N N . ARG D 1 188 ? -46.99425 -2.10136 48.96611 1.000 41.33962 188 ARG D N 1
ATOM 6974 C CA . ARG D 1 188 ? -46.83530 -0.83365 49.66984 1.000 42.38083 188 ARG D CA 1
ATOM 6975 C C . ARG D 1 188 ? -46.18908 -1.03210 51.03722 1.000 43.50626 188 ARG D C 1
ATOM 6976 O O . ARG D 1 188 ? -45.46012 -0.15032 51.50806 1.000 45.40338 188 ARG D O 1
ATOM 6984 N N . LYS D 1 189 ? -46.44503 -2.16985 51.69104 1.000 43.72270 189 LYS D N 1
ATOM 6985 C CA . LYS D 1 189 ? -45.71894 -2.48708 52.91841 1.000 43.71225 189 LYS D CA 1
ATOM 6986 C C . LYS D 1 189 ? -44.22728 -2.62892 52.64742 1.000 43.53685 189 LYS D C 1
ATOM 6987 O O . LYS D 1 189 ? -43.39699 -2.10493 53.40044 1.000 40.72683 189 LYS D O 1
ATOM 6991 N N . TRP D 1 190 ? -43.86737 -3.32945 51.56907 1.000 41.70093 190 TRP D N 1
ATOM 6992 C CA . TRP D 1 190 ? -42.45809 -3.43891 51.21745 1.000 41.52329 190 TRP D CA 1
ATOM 6993 C C . TRP D 1 190 ? -41.84987 -2.06102 50.99790 1.000 41.49194 190 TRP D C 1
ATOM 6994 O O . TRP D 1 190 ? -40.75658 -1.77167 51.49585 1.000 40.29924 190 TRP D O 1
ATOM 7005 N N . ALA D 1 191 ? -42.55472 -1.18875 50.26472 1.000 41.47888 191 ALA D N 1
ATOM 7006 C CA . ALA D 1 191 ? -42.04082 0.15268 50.01816 1.000 42.23809 191 ALA D CA 1
ATOM 7007 C C . ALA D 1 191 ? -41.85515 0.92192 51.32128 1.000 43.66050 191 ALA D C 1
ATOM 7008 O O . ALA D 1 191 ? -40.82587 1.58325 51.51715 1.000 43.42500 191 ALA D O 1
ATOM 7010 N N . THR D 1 192 ? -42.84480 0.85091 52.21885 1.000 41.64440 192 THR D N 1
ATOM 7011 C CA . THR D 1 192 ? -42.71344 1.46535 53.53673 1.000 44.87535 192 THR D CA 1
ATOM 7012 C C . THR D 1 192 ? -41.43522 1.00472 54.22840 1.000 45.11572 192 THR D C 1
ATOM 7013 O O . THR D 1 192 ? -40.65291 1.82222 54.72590 1.000 45.86001 192 THR D O 1
ATOM 7017 N N . ASN D 1 193 ? -41.19207 -0.30959 54.23565 1.000 43.92385 193 ASN D N 1
ATOM 7018 C CA . ASN D 1 193 ? -40.08270 -0.85503 55.01301 1.000 43.75899 193 ASN D CA 1
ATOM 7019 C C . ASN D 1 193 ? -38.74218 -0.54426 54.36129 1.000 45.02732 193 ASN D C 1
ATOM 7020 O O . ASN D 1 193 ? -37.74656 -0.30587 55.05612 1.000 44.75931 193 ASN D O 1
ATOM 7025 N N . LYS D 1 194 ? -38.69809 -0.53160 53.03159 1.000 42.96930 194 LYS D N 1
ATOM 7026 C CA . LYS D 1 194 ? -37.43661 -0.38573 52.31916 1.000 43.21698 194 LYS D CA 1
ATOM 7027 C C . LYS D 1 194 ? -37.14271 1.05761 51.93792 1.000 44.55796 194 LYS D C 1
ATOM 7028 O O . LYS D 1 194 ? -35.98376 1.48865 51.97287 1.000 44.28426 194 LYS D O 1
ATOM 7034 N N . LEU D 1 195 ? -38.17421 1.80497 51.55454 1.000 44.04234 195 LEU D N 1
ATOM 7035 C CA . LEU D 1 195 ? -38.00644 3.14061 51.01717 1.000 43.20565 195 LEU D CA 1
ATOM 7036 C C . LEU D 1 195 ? -38.53121 4.22685 51.93974 1.000 45.93179 195 LEU D C 1
ATOM 7037 O O . LEU D 1 195 ? -38.25839 5.40721 51.69310 1.000 50.06017 195 LEU D O 1
ATOM 7042 N N . GLY D 1 196 ? -39.25382 3.86295 52.99198 1.000 45.00281 196 GLY D N 1
ATOM 7043 C CA . GLY D 1 196 ? -39.83468 4.82152 53.90627 1.000 49.00044 196 GLY D CA 1
ATOM 7044 C C . GLY D 1 196 ? -41.29650 5.09853 53.58855 1.000 48.57810 196 GLY D C 1
ATOM 7045 O O . GLY D 1 196 ? -41.76693 4.93736 52.45527 1.000 45.22456 196 GLY D O 1
ATOM 7046 N N . ALA D 1 197 ? -42.02581 5.54041 54.61707 1.000 49.57634 197 ALA D N 1
ATOM 7047 C CA . ALA D 1 197 ? -43.45777 5.77411 54.46172 1.000 48.82287 197 ALA D CA 1
ATOM 7048 C C . ALA D 1 197 ? -43.75258 6.90368 53.48125 1.000 48.71498 197 ALA D C 1
ATOM 7049 O O . ALA D 1 197 ? -44.79010 6.87745 52.81308 1.000 48.67165 197 ALA D O 1
ATOM 7051 N N . SER D 1 198 ? -42.86115 7.89440 53.37319 1.000 46.24132 198 SER D N 1
ATOM 7052 C CA . SER D 1 198 ? -43.09024 8.99318 52.43792 1.000 50.13630 198 SER D CA 1
ATOM 7053 C C . SER D 1 198 ? -43.08359 8.51376 50.98885 1.000 47.33278 198 SER D C 1
ATOM 7054 O O . SER D 1 198 ? -43.92353 8.93611 50.18295 1.000 46.15040 198 SER D O 1
ATOM 7057 N N . VAL D 1 199 ? -42.13163 7.65190 50.62893 1.000 47.11586 199 VAL D N 1
ATOM 7058 C CA . VAL D 1 199 ? -42.11804 7.10253 49.27812 1.000 46.38234 199 VAL D CA 1
ATOM 7059 C C . VAL D 1 199 ? -43.32817 6.19829 49.06548 1.000 45.26441 199 VAL D C 1
ATOM 7060 O O . VAL D 1 199 ? -44.03741 6.30683 48.05724 1.000 42.95786 199 VAL D O 1
ATOM 7064 N N . ALA D 1 200 ? -43.59187 5.31114 50.02995 1.000 42.48757 200 ALA D N 1
ATOM 7065 C CA . ALA D 1 200 ? -44.69170 4.35734 49.90019 1.000 46.31466 200 ALA D CA 1
ATOM 7066 C C . ALA D 1 200 ? -46.02828 5.06390 49.72154 1.000 44.27969 200 ALA D C 1
ATOM 7067 O O . ALA D 1 200 ? -46.89455 4.58588 48.98058 1.000 43.83915 200 ALA D O 1
ATOM 7069 N N . GLU D 1 201 ? -46.20786 6.21027 50.38161 1.000 42.50425 201 GLU D N 1
ATOM 7070 C CA . GLU D 1 201 ? -47.49538 6.89762 50.33968 1.000 46.07287 201 GLU D CA 1
ATOM 7071 C C . GLU D 1 201 ? -47.76322 7.51891 48.97505 1.000 47.18542 201 GLU D C 1
ATOM 7072 O O . GLU D 1 201 ? -48.92991 7.68639 48.59209 1.000 46.85173 201 GLU D O 1
ATOM 7074 N N . GLY D 1 202 ? -46.71207 7.88803 48.24352 1.000 44.23716 202 GLY D N 1
ATOM 7075 C CA . GLY D 1 202 ? -46.85255 8.47167 46.92613 1.000 43.52960 202 GLY D CA 1
ATOM 7076 C C . GLY D 1 202 ? -46.64955 7.52907 45.76050 1.000 41.96496 202 GLY D C 1
ATOM 7077 O O . GLY D 1 202 ? -46.80305 7.95092 44.61244 1.000 42.25555 202 GLY D O 1
ATOM 7078 N N . LEU D 1 203 ? -46.33569 6.26277 46.01823 1.000 41.60339 203 LEU D N 1
ATOM 7079 C CA . LEU D 1 203 ? -45.96201 5.31090 44.97590 1.000 39.51924 203 LEU D CA 1
ATOM 7080 C C . LEU D 1 203 ? -47.19853 4.73109 44.29810 1.000 40.83001 203 LEU D C 1
ATOM 7081 O O . LEU D 1 203 ? -47.97512 4.01380 44.93769 1.000 39.69154 203 LEU D O 1
ATOM 7086 N N . ARG D 1 204 ? -47.37383 5.00489 43.00538 1.000 38.33657 204 ARG D N 1
ATOM 7087 C CA . ARG D 1 204 ? -48.48007 4.39062 42.27764 1.000 39.13748 204 ARG D CA 1
ATOM 7088 C C . ARG D 1 204 ? -48.20224 2.90693 42.07607 1.000 38.15223 204 ARG D C 1
ATOM 7089 O O . ARG D 1 204 ? -47.16327 2.53005 41.51750 1.000 37.33813 204 ARG D O 1
ATOM 7097 N N . VAL D 1 205 ? -49.11919 2.06672 42.55352 1.000 37.33204 205 VAL D N 1
ATOM 7098 C CA . VAL D 1 205 ? -49.10118 0.63603 42.27513 1.000 39.75849 205 VAL D CA 1
ATOM 7099 C C . VAL D 1 205 ? -50.34314 0.33512 41.45114 1.000 40.26340 205 VAL D C 1
ATOM 7100 O O . VAL D 1 205 ? -51.46829 0.37438 41.96673 1.000 38.33891 205 VAL D O 1
ATOM 7104 N N . ILE D 1 206 ? -50.15232 0.06057 40.16496 1.000 38.50610 206 ILE D N 1
ATOM 7105 C CA . ILE D 1 206 ? -51.28616 -0.12937 39.27144 1.000 37.31061 206 ILE D CA 1
ATOM 7106 C C . ILE D 1 206 ? -51.47127 -1.62057 39.02451 1.000 38.24906 206 ILE D C 1
ATOM 7107 O O . ILE D 1 206 ? -50.52637 -2.41582 39.11055 1.000 36.51839 206 ILE D O 1
ATOM 7112 N N . TYR D 1 207 ? -52.70960 -2.00866 38.72975 1.000 38.43800 207 TYR D N 1
ATOM 7113 C CA . TYR D 1 207 ? -53.05132 -3.41423 38.54751 1.000 38.63315 207 TYR D CA 1
ATOM 7114 C C . TYR D 1 207 ? -52.91838 -3.79399 37.07634 1.000 39.07381 207 TYR D C 1
ATOM 7115 O O . TYR D 1 207 ? -53.55614 -3.17721 36.20855 1.000 39.94091 207 TYR D O 1
ATOM 7124 N N . GLY D 1 208 ? -52.10886 -4.81853 36.80667 1.000 37.91345 208 GLY D N 1
ATOM 7125 C CA . GLY D 1 208 ? -51.82397 -5.25946 35.45906 1.000 36.85149 208 GLY D CA 1
ATOM 7126 C C . GLY D 1 208 ? -52.42481 -6.59372 35.08175 1.000 40.68527 208 GLY D C 1
ATOM 7127 O O . GLY D 1 208 ? -52.02951 -7.16253 34.05538 1.000 38.28397 208 GLY D O 1
ATOM 7128 N N . GLY D 1 209 ? -53.34321 -7.13110 35.87989 1.000 40.03509 209 GLY D N 1
ATOM 7129 C CA . GLY D 1 209 ? -54.17604 -8.23494 35.45270 1.000 42.62179 209 GLY D CA 1
ATOM 7130 C C . GLY D 1 209 ? -55.15420 -7.79141 34.38833 1.000 44.04937 209 GLY D C 1
ATOM 7131 O O . GLY D 1 209 ? -55.15294 -6.65207 33.92247 1.000 42.39035 209 GLY D O 1
ATOM 7132 N N . SER D 1 210 ? -56.01941 -8.72091 33.99537 1.000 45.15981 210 SER D N 1
ATOM 7133 C CA . SER D 1 210 ? -56.93410 -8.45842 32.88993 1.000 45.64332 210 SER D CA 1
ATOM 7134 C C . SER D 1 210 ? -57.97061 -7.41543 33.30249 1.000 46.42855 210 SER D C 1
ATOM 7135 O O . SER D 1 210 ? -58.75326 -7.63893 34.23219 1.000 47.22146 210 SER D O 1
ATOM 7138 N N . VAL D 1 211 ? -57.97186 -6.27278 32.61571 1.000 44.97506 211 VAL D N 1
ATOM 7139 C CA . VAL D 1 211 ? -58.85353 -5.15506 32.92645 1.000 45.68934 211 VAL D CA 1
ATOM 7140 C C . VAL D 1 211 ? -59.59081 -4.76558 31.65653 1.000 47.76723 211 VAL D C 1
ATOM 7141 O O . VAL D 1 211 ? -58.96650 -4.55989 30.60839 1.000 43.74339 211 VAL D O 1
ATOM 7145 N N . ASN D 1 212 ? -60.91547 -4.65952 31.75132 1.000 44.21686 212 ASN D N 1
ATOM 7146 C CA . ASN D 1 212 ? -61.74910 -4.32663 30.60830 1.000 48.21575 212 ASN D CA 1
ATOM 7147 C C . ASN D 1 212 ? -62.85311 -3.37021 31.03913 1.000 50.32016 212 ASN D C 1
ATOM 7148 O O . ASN D 1 212 ? -62.98880 -3.02518 32.21940 1.000 48.83617 212 ASN D O 1
ATOM 7153 N N . GLY D 1 213 ? -63.64858 -2.93922 30.05645 1.000 48.86122 213 GLY D N 1
ATOM 7154 C CA . GLY D 1 213 ? -64.71933 -1.99550 30.33447 1.000 50.85584 213 GLY D CA 1
ATOM 7155 C C . GLY D 1 213 ? -65.71401 -2.50909 31.35696 1.000 52.25719 213 GLY D C 1
ATOM 7156 O O . GLY D 1 213 ? -66.28303 -1.72596 32.12026 1.000 55.62293 213 GLY D O 1
ATOM 7157 N N . GLY D 1 214 ? -65.90858 -3.82941 31.41408 1.000 51.56489 214 GLY D N 1
ATOM 7158 C CA . GLY D 1 214 ? -66.90929 -4.38793 32.30471 1.000 53.17586 214 GLY D CA 1
ATOM 7159 C C . GLY D 1 214 ? -66.46868 -4.54740 33.74413 1.000 53.37111 214 GLY D C 1
ATOM 7160 O O . GLY D 1 214 ? -67.30630 -4.53843 34.64907 1.000 52.90252 214 GLY D O 1
ATOM 7161 N N . ASN D 1 215 ? -65.17202 -4.70936 33.99396 1.000 52.14947 215 ASN D N 1
ATOM 7162 C CA . ASN D 1 215 ? -64.71293 -4.93597 35.35819 1.000 53.12440 215 ASN D CA 1
ATOM 7163 C C . ASN D 1 215 ? -63.91798 -3.76996 35.93216 1.000 53.37814 215 ASN D C 1
ATOM 7164 O O . ASN D 1 215 ? -63.55843 -3.81091 37.11605 1.000 53.22740 215 ASN D O 1
ATOM 7169 N N . ALA D 1 216 ? -63.65702 -2.72791 35.13198 1.000 51.05085 216 ALA D N 1
ATOM 7170 C CA . ALA D 1 216 ? -62.84816 -1.59444 35.58181 1.000 51.43126 216 ALA D CA 1
ATOM 7171 C C . ALA D 1 216 ? -63.38833 -0.96732 36.86624 1.000 53.22794 216 ALA D C 1
ATOM 7172 O O . ALA D 1 216 ? -62.61697 -0.63574 37.77552 1.000 52.08191 216 ALA D O 1
ATOM 7174 N N . LYS D 1 217 ? -64.71016 -0.79006 36.95713 1.000 53.61769 217 LYS D N 1
ATOM 7175 C CA . LYS D 1 217 ? -65.28208 -0.07845 38.09844 1.000 52.44460 217 LYS D CA 1
ATOM 7176 C C . LYS D 1 217 ? -65.10477 -0.84634 39.40158 1.000 56.53752 217 LYS D C 1
ATOM 7177 O O . LYS D 1 217 ? -64.97533 -0.22919 40.46371 1.000 56.55130 217 LYS D O 1
ATOM 7179 N N . GLU D 1 218 ? -65.08995 -2.18135 39.34115 1.000 52.31137 218 GLU D N 1
ATOM 7180 C CA . GLU D 1 218 ? -64.95916 -3.00246 40.54363 1.000 55.03241 218 GLU D CA 1
ATOM 7181 C C . GLU D 1 218 ? -63.70434 -2.67331 41.34854 1.000 56.16032 218 GLU D C 1
ATOM 7182 O O . GLU D 1 218 ? -63.68717 -2.85600 42.57051 1.000 57.37477 218 GLU D O 1
ATOM 7188 N N . PHE D 1 219 ? -62.63710 -2.21351 40.68979 1.000 56.02729 219 PHE D N 1
ATOM 7189 C CA . PHE D 1 219 ? -61.36353 -2.03573 41.38020 1.000 53.89480 219 PHE D CA 1
ATOM 7190 C C . PHE D 1 219 ? -61.27733 -0.73888 42.17399 1.000 54.20328 219 PHE D C 1
ATOM 7191 O O . PHE D 1 219 ? -60.40283 -0.62357 43.03666 1.000 54.50946 219 PHE D O 1
ATOM 7199 N N . LEU D 1 220 ? -62.15628 0.23340 41.91796 1.000 53.65538 220 LEU D N 1
ATOM 7200 C CA . LEU D 1 220 ? -61.96563 1.55889 42.50284 1.000 57.06781 220 LEU D CA 1
ATOM 7201 C C . LEU D 1 220 ? -62.17666 1.59422 44.01090 1.000 58.25611 220 LEU D C 1
ATOM 7202 O O . LEU D 1 220 ? -61.73883 2.55384 44.65695 1.000 58.14349 220 LEU D O 1
ATOM 7207 N N . LYS D 1 221 ? -62.81474 0.58040 44.58799 1.000 57.00609 221 LYS D N 1
ATOM 7208 C CA . LYS D 1 221 ? -63.07956 0.56937 46.02193 1.000 60.43298 221 LYS D CA 1
ATOM 7209 C C . LYS D 1 221 ? -61.87163 0.14385 46.85606 1.000 58.91222 221 LYS D C 1
ATOM 7210 O O . LYS D 1 221 ? -61.94252 0.18456 48.08838 1.000 60.48888 221 LYS D O 1
ATOM 7216 N N . PHE D 1 222 ? -60.76732 -0.25645 46.23698 1.000 59.60292 222 PHE D N 1
ATOM 7217 C CA . PHE D 1 222 ? -59.61996 -0.78012 46.96950 1.000 55.64689 222 PHE D CA 1
ATOM 7218 C C . PHE D 1 222 ? -58.53279 0.28146 47.06323 1.000 53.12082 222 PHE D C 1
ATOM 7219 O O . PHE D 1 222 ? -58.06914 0.79722 46.03976 1.000 50.53586 222 PHE D O 1
ATOM 7227 N N . HIS D 1 223 ? -58.11530 0.57624 48.30004 1.000 50.10783 223 HIS D N 1
ATOM 7228 C CA . HIS D 1 223 ? -57.33330 1.77460 48.58856 1.000 50.31063 223 HIS D CA 1
ATOM 7229 C C . HIS D 1 223 ? -55.93746 1.73082 47.97843 1.000 46.89321 223 HIS D C 1
ATOM 7230 O O . HIS D 1 223 ? -55.36394 2.78834 47.68821 1.000 46.08351 223 HIS D O 1
ATOM 7232 N N . ASP D 1 224 ? -55.37275 0.53889 47.78443 1.000 45.70856 224 ASP D N 1
ATOM 7233 C CA . ASP D 1 224 ? -53.98458 0.39817 47.36109 1.000 44.96050 224 ASP D CA 1
ATOM 7234 C C . ASP D 1 224 ? -53.83750 0.12381 45.86736 1.000 43.38960 224 ASP D C 1
ATOM 7235 O O . ASP D 1 224 ? -52.72802 -0.16960 45.41162 1.000 43.52564 224 ASP D O 1
ATOM 7240 N N . ILE D 1 225 ? -54.91835 0.22312 45.10060 1.000 43.58230 225 ILE D N 1
ATOM 7241 C CA . ILE D 1 225 ? -54.88245 0.05913 43.65267 1.000 43.58041 225 ILE D CA 1
ATOM 7242 C C . ILE D 1 225 ? -54.99711 1.44425 43.02922 1.000 44.61202 225 ILE D C 1
ATOM 7243 O O . ILE D 1 225 ? -56.05998 2.07703 43.07479 1.000 42.86923 225 ILE D O 1
ATOM 7248 N N . ASP D 1 226 ? -53.90282 1.91466 42.43350 1.000 40.72909 226 ASP D N 1
ATOM 7249 C CA . ASP D 1 226 ? -53.79134 3.28849 41.96613 1.000 43.83516 226 ASP D CA 1
ATOM 7250 C C . ASP D 1 226 ? -53.97551 3.42581 40.45646 1.000 42.91032 226 ASP D C 1
ATOM 7251 O O . ASP D 1 226 ? -53.66922 4.48553 39.89798 1.000 41.86095 226 ASP D O 1
ATOM 7256 N N . GLY D 1 227 ? -54.48082 2.39722 39.79002 1.000 39.58058 227 GLY D N 1
ATOM 7257 C CA . GLY D 1 227 ? -54.77421 2.49163 38.37620 1.000 40.49139 227 GLY D CA 1
ATOM 7258 C C . GLY D 1 227 ? -54.59640 1.14578 37.69697 1.000 39.30152 227 GLY D C 1
ATOM 7259 O O . GLY D 1 227 ? -54.59888 0.11112 38.34730 1.000 41.90658 227 GLY D O 1
ATOM 7260 N N . PHE D 1 228 ? -54.43923 1.18269 36.37279 1.000 40.14709 228 PHE D N 1
ATOM 7261 C CA . PHE D 1 228 ? -54.37192 -0.03668 35.58063 1.000 37.53720 228 PHE D CA 1
ATOM 7262 C C . PHE D 1 228 ? -53.27635 0.05506 34.52760 1.000 36.70498 228 PHE D C 1
ATOM 7263 O O . PHE D 1 228 ? -53.01353 1.12145 33.96800 1.000 37.65189 228 PHE D O 1
ATOM 7271 N N . LEU D 1 229 ? -52.65887 -1.08679 34.25306 1.000 37.32964 229 LEU D N 1
ATOM 7272 C CA . LEU D 1 229 ? -51.94927 -1.32443 33.00052 1.000 34.87647 229 LEU D CA 1
ATOM 7273 C C . LEU D 1 229 ? -52.85662 -2.25602 32.19749 1.000 37.61759 229 LEU D C 1
ATOM 7274 O O . LEU D 1 229 ? -52.92389 -3.45980 32.46519 1.000 37.83827 229 LEU D O 1
ATOM 7279 N N . VAL D 1 230 ? -53.57952 -1.68293 31.24562 1.000 37.47600 230 VAL D N 1
ATOM 7280 C CA . VAL D 1 230 ? -54.59508 -2.39592 30.48085 1.000 38.58502 230 VAL D CA 1
ATOM 7281 C C . VAL D 1 230 ? -53.93782 -3.10492 29.30172 1.000 38.17755 230 VAL D C 1
ATOM 7282 O O . VAL D 1 230 ? -53.11817 -2.51483 28.58211 1.000 36.05426 230 VAL D O 1
ATOM 7286 N N . GLY D 1 231 ? -54.30441 -4.36977 29.09566 1.000 38.80470 231 GLY D N 1
ATOM 7287 C CA . GLY D 1 231 ? -53.80901 -5.12275 27.96147 1.000 39.87858 231 GLY D CA 1
ATOM 7288 C C . GLY D 1 231 ? -54.69625 -5.01857 26.73760 1.000 39.37603 231 GLY D C 1
ATOM 7289 O O . GLY D 1 231 ? -54.76924 -3.96603 26.10137 1.000 38.18394 231 GLY D O 1
ATOM 7290 N N . GLY D 1 232 ? -55.39579 -6.10486 26.41355 1.000 39.54778 232 GLY D N 1
ATOM 7291 C CA . GLY D 1 232 ? -56.11151 -6.17330 25.14840 1.000 41.66742 232 GLY D CA 1
ATOM 7292 C C . GLY D 1 232 ? -57.21489 -5.14711 24.99156 1.000 39.94987 232 GLY D C 1
ATOM 7293 O O . GLY D 1 232 ? -57.49231 -4.69656 23.87718 1.000 40.18340 232 GLY D O 1
ATOM 7294 N N . ALA D 1 233 ? -57.85687 -4.75397 26.09106 1.000 41.29227 233 ALA D N 1
ATOM 7295 C CA . ALA D 1 233 ? -58.91322 -3.75132 25.98598 1.000 41.14675 233 ALA D CA 1
ATOM 7296 C C . ALA D 1 233 ? -58.38053 -2.39219 25.54391 1.000 40.99306 233 ALA D C 1
ATOM 7297 O O . ALA D 1 233 ? -59.15864 -1.56538 25.06111 1.000 41.99107 233 ALA D O 1
ATOM 7299 N N . SER D 1 234 ? -57.07180 -2.14422 25.67194 1.000 40.03917 234 SER D N 1
ATOM 7300 C CA . SER D 1 234 ? -56.52742 -0.87155 25.20632 1.000 39.06471 234 SER D CA 1
ATOM 7301 C C . SER D 1 234 ? -56.54454 -0.74943 23.68939 1.000 37.19320 234 SER D C 1
ATOM 7302 O O . SER D 1 234 ? -56.34967 0.35503 23.16478 1.000 39.02847 234 SER D O 1
ATOM 7305 N N . LEU D 1 235 ? -56.77657 -1.84500 22.97798 1.000 38.15878 235 LEU D N 1
ATOM 7306 C CA . LEU D 1 235 ? -56.91212 -1.80770 21.53115 1.000 41.92965 235 LEU D CA 1
ATOM 7307 C C . LEU D 1 235 ? -58.33530 -1.48321 21.09175 1.000 43.47825 235 LEU D C 1
ATOM 7308 O O . LEU D 1 235 ? -58.57217 -1.29609 19.89052 1.000 40.59966 235 LEU D O 1
ATOM 7313 N N . LYS D 1 236 ? -59.26801 -1.37679 22.03655 1.000 41.57518 236 LYS D N 1
ATOM 7314 C CA . LYS D 1 236 ? -60.69536 -1.32154 21.77133 1.000 43.80593 236 LYS D CA 1
ATOM 7315 C C . LYS D 1 236 ? -61.29128 -0.00313 22.25400 1.000 48.31119 236 LYS D C 1
ATOM 7316 O O . LYS D 1 236 ? -60.72089 0.66572 23.12600 1.000 46.79740 236 LYS D O 1
ATOM 7322 N N . PRO D 1 237 ? -62.43664 0.40752 21.69974 1.000 48.18661 237 PRO D N 1
ATOM 7323 C CA . PRO D 1 237 ? -63.04781 1.67121 22.14661 1.000 49.87974 237 PRO D CA 1
ATOM 7324 C C . PRO D 1 237 ? -63.35118 1.71399 23.63554 1.000 48.72162 237 PRO D C 1
ATOM 7325 O O . PRO D 1 237 ? -63.37223 2.80656 24.21792 1.000 52.14249 237 PRO D O 1
ATOM 7329 N N . GLU D 1 238 ? -63.58520 0.56549 24.27287 1.000 46.07379 238 GLU D N 1
ATOM 7330 C CA . GLU D 1 238 ? -63.88708 0.55141 25.69973 1.000 49.64187 238 GLU D CA 1
ATOM 7331 C C . GLU D 1 238 ? -62.72080 1.02852 26.55147 1.000 51.07166 238 GLU D C 1
ATOM 7332 O O . GLU D 1 238 ? -62.89445 1.23181 27.75978 1.000 49.72687 238 GLU D O 1
ATOM 7338 N N . PHE D 1 239 ? -61.53298 1.17882 25.96519 1.000 49.58699 239 PHE D N 1
ATOM 7339 C CA . PHE D 1 239 ? -60.43139 1.78200 26.69921 1.000 46.72513 239 PHE D CA 1
ATOM 7340 C C . PHE D 1 239 ? -60.79607 3.18056 27.19211 1.000 49.26581 239 PHE D C 1
ATOM 7341 O O . PHE D 1 239 ? -60.36926 3.58798 28.27854 1.000 48.48265 239 PHE D O 1
ATOM 7349 N N . HIS D 1 240 ? -61.60306 3.91809 26.42712 1.000 48.52121 240 HIS D N 1
ATOM 7350 C CA . HIS D 1 240 ? -62.00542 5.24991 26.87226 1.000 51.76491 240 HIS D CA 1
ATOM 7351 C C . HIS D 1 240 ? -62.78402 5.18084 28.17785 1.000 52.73952 240 HIS D C 1
ATOM 7352 O O . HIS D 1 240 ? -62.59940 6.02326 29.06455 1.000 53.16424 240 HIS D O 1
ATOM 7359 N N . ASN D 1 241 ? -63.64625 4.17274 28.32272 1.000 50.71198 241 ASN D N 1
ATOM 7360 C CA . ASN D 1 241 ? -64.39392 4.02479 29.56536 1.000 53.28898 241 ASN D CA 1
ATOM 7361 C C . ASN D 1 241 ? -63.47381 3.66724 30.71922 1.000 54.61783 241 ASN D C 1
ATOM 7362 O O . ASN D 1 241 ? -63.72013 4.08369 31.85795 1.000 53.45436 241 ASN D O 1
ATOM 7367 N N . ILE D 1 242 ? -62.40501 2.91286 30.44285 1.000 50.76640 242 ILE D N 1
ATOM 7368 C CA . ILE D 1 242 ? -61.45381 2.56771 31.49217 1.000 50.85756 242 ILE D CA 1
ATOM 7369 C C . ILE D 1 242 ? -60.69054 3.80673 31.94276 1.000 51.58870 242 ILE D C 1
ATOM 7370 O O . ILE D 1 242 ? -60.44975 4.00383 33.13800 1.000 52.23021 242 ILE D O 1
ATOM 7375 N N . VAL D 1 243 ? -60.30546 4.66514 30.99533 1.000 50.89556 243 VAL D N 1
ATOM 7376 C CA . VAL D 1 243 ? -59.53901 5.86025 31.34021 1.000 51.35643 243 VAL D CA 1
ATOM 7377 C C . VAL D 1 243 ? -60.31874 6.72877 32.32179 1.000 56.32785 243 VAL D C 1
ATOM 7378 O O . VAL D 1 243 ? -59.82742 7.06457 33.40430 1.000 58.47084 243 VAL D O 1
ATOM 7382 N N . ASN D 1 244 ? -61.54808 7.08740 31.98073 1.000 56.62764 244 ASN D N 1
ATOM 7383 C CA . ASN D 1 244 ? -62.31173 7.94312 32.89170 1.000 62.19785 244 ASN D CA 1
ATOM 7384 C C . ASN D 1 244 ? -63.35319 7.14417 33.66359 1.000 66.99628 244 ASN D C 1
ATOM 7385 O O . ASN D 1 244 ? -64.50576 7.55001 33.79089 1.000 70.89395 244 ASN D O 1
ATOM 7390 N N . VAL D 1 245 ? -62.93975 5.99953 34.21496 1.000 65.68639 245 VAL D N 1
ATOM 7391 C CA . VAL D 1 245 ? -63.83529 5.22122 35.05823 1.000 66.26788 245 VAL D CA 1
ATOM 7392 C C . VAL D 1 245 ? -64.10270 5.93308 36.37820 1.000 75.48684 245 VAL D C 1
ATOM 7393 O O . VAL D 1 245 ? -65.10411 5.64252 37.04248 1.000 75.64197 245 VAL D O 1
ATOM 7397 N N . HIS D 1 246 ? -63.23629 6.86980 36.77796 1.000 82.23635 246 HIS D N 1
ATOM 7398 C CA . HIS D 1 246 ? -63.51723 7.67194 37.96793 1.000 84.74144 246 HIS D CA 1
ATOM 7399 C C . HIS D 1 246 ? -64.84556 8.41201 37.83329 1.000 89.98752 246 HIS D C 1
ATOM 7400 O O . HIS D 1 246 ? -65.61718 8.50380 38.79739 1.000 94.61228 246 HIS D O 1
ATOM 7407 N N . SER D 1 247 ? -65.13897 8.92973 36.64409 1.000 87.93220 247 SER D N 1
ATOM 7408 C CA . SER D 1 247 ? -66.43036 9.55552 36.38369 1.000 88.83254 247 SER D CA 1
ATOM 7409 C C . SER D 1 247 ? -67.39294 8.55609 35.74172 1.000 87.24081 247 SER D C 1
ATOM 7410 O O . SER D 1 247 ? -67.47004 8.44912 34.51854 1.000 84.34533 247 SER D O 1
#